Protein AF-A0A1X0P2N3-F1 (afdb_monomer)

Radius of gyration: 50.57 Å; Cα contacts (8 Å, |Δi|>4): 1154; chains: 1; bounding box: 103×104×128 Å

Mean predicted aligned error: 20.04 Å

Organism: NCBI:txid67003

Sequence (1109 aa):
MSMLPSFTPLSYLSTVAESELQATYDAAFERWKAAKQAKLDVRWEKDEKKKLAAQKPNGTSESYLAWAEYWRAEITFMERCQQEAAAEYENHASYANLMLKRYGVDSTAGQIAMYRLELTRTKEFALGCSSQYWTKWHQLVSTASLRYCQLKAEASDGAADEVEKAKDKFHDRINNESNGEAFLEAWNAALAALDRWEETGDCTAWDKTKRKYDAELEKWNEFKPTGEQYAKKLETRVDECLRWKESEKKYKDAVERYQAAEQAEAGAKKEMDEKRALAEETQRGTKEYYLALAEKHKAEMVFLEKIEQKYAAEPARNLCYTDWMNHKHGADSKEAQIAQHRAELARTKEFVYSDSSPYWTKWYKLCSKADCVLNQLKAEGYENVAADLDRAREMFWYRIKVGFSGEDFRNARNAAVVALDRWERENNRTDWDKAKPEYDSALAKWNAFIPKGEQYADELDKTINSCIKSFGPISDLFCGYIGESVAELQEQAKQDPHSAKDLELLRKYDAAAKIYQAAEQAEADAKKERDEKRALAKKTQRGTKEYYLAWAEKHKAEMVFIEKIEQRYAAEYKRDLCYTQWMKHKHGADSKEAQIAQHRAELARTMEYVYSDSSPYWTQWYKSCSKAEWVHYQLNAEGYDNFAADLDRTKKAFCDRIKEESNGEDFRNARDAAVGMLRKWERWNNRTDWDKAKRRYSAELAKWNEFKLKGNQYAEELEESVNLCIKSFVPISDLFCGYIGESVAELQEQAKQDPHSAKGLALLKKYDAAAKIYQAAEQAEADAKKEIDEKGALAEETEEVTKEYYFAWAEKHKAEVAFAEKIEQRYAAEYKRDLCYADWMKHERGTDSKEAQIAQHHAELARTKEYVYSDSSPYWIKWYKLCSIALCMYYQLKAEGYDNVADKLDRTREMFFNRIEEESNGEALCNARYASLTELGLWQAENDCTDWDEAKSKYDAELKKWKEFQPKGEEYALILESRIKRLSTFDEAELKAKHNDAVKRWEAAKHDVVIAEMEENEKWDVTVHIPWLSKEWRLAQAEYDKVHIDLIGKMEREYAAEHEMYEVAVTLMIHEHGGDSKAAQIAMCRAELASTKEFARYDYSPYWTKWSK

Structure (mmCIF, N/CA/C/O backbone):
data_AF-A0A1X0P2N3-F1
#
_entry.id   AF-A0A1X0P2N3-F1
#
loop_
_atom_site.group_PDB
_atom_site.id
_atom_site.type_symbol
_atom_site.label_atom_id
_atom_site.label_alt_id
_atom_site.label_comp_id
_atom_site.label_asym_id
_atom_site.label_entity_id
_atom_site.label_seq_id
_atom_site.pdbx_PDB_ins_code
_atom_site.Cartn_x
_atom_site.Cartn_y
_atom_site.Cartn_z
_atom_site.occupancy
_atom_site.B_iso_or_equiv
_atom_site.auth_seq_id
_atom_site.auth_comp_id
_atom_site.auth_asym_id
_atom_site.auth_atom_id
_atom_site.pdbx_PDB_model_num
ATOM 1 N N . MET A 1 1 ? -51.965 -19.202 40.526 1.00 30.95 1 MET A N 1
ATOM 2 C CA . MET A 1 1 ? -50.745 -18.951 41.321 1.00 30.95 1 MET A CA 1
ATOM 3 C C . MET A 1 1 ? -50.419 -20.184 42.164 1.00 30.95 1 MET A C 1
ATOM 5 O O . MET A 1 1 ? -51.008 -20.357 43.217 1.00 30.95 1 MET A O 1
ATOM 9 N N . SER A 1 2 ? -49.513 -21.057 41.715 1.00 33.09 2 SER A N 1
ATOM 10 C CA . SER A 1 2 ? -48.829 -22.022 42.594 1.00 33.09 2 SER A CA 1
ATOM 11 C C . SER A 1 2 ? -47.324 -21.753 42.494 1.00 33.09 2 SER A C 1
ATOM 13 O O . SER A 1 2 ? -46.614 -22.388 41.723 1.00 33.09 2 SER A O 1
ATOM 15 N N . MET A 1 3 ? -46.847 -20.725 43.203 1.00 32.78 3 MET A N 1
ATOM 16 C CA . MET A 1 3 ? -45.434 -20.305 43.208 1.00 32.78 3 MET A CA 1
ATOM 17 C C . MET A 1 3 ? -44.725 -20.630 44.535 1.00 32.78 3 MET A C 1
ATOM 19 O O . MET A 1 3 ? -43.815 -19.912 44.956 1.00 32.78 3 MET A O 1
ATOM 23 N N . LEU A 1 4 ? -45.090 -21.747 45.175 1.00 39.38 4 LEU A N 1
ATOM 24 C CA . LEU A 1 4 ? -44.397 -22.289 46.351 1.00 39.38 4 LEU A CA 1
ATOM 25 C C . LEU A 1 4 ? -43.734 -23.650 46.039 1.00 39.38 4 LEU A C 1
ATOM 27 O O . LEU A 1 4 ? -44.204 -24.665 46.544 1.00 39.38 4 LEU A O 1
ATOM 31 N N . PRO A 1 5 ? -42.660 -23.736 45.225 1.00 42.41 5 PRO A N 1
ATOM 32 C CA . PRO A 1 5 ? -41.923 -24.995 45.067 1.00 42.41 5 PRO A CA 1
ATOM 33 C C . PRO A 1 5 ? -41.045 -25.335 46.283 1.00 42.41 5 PRO A C 1
ATOM 35 O O . PRO A 1 5 ? -40.511 -26.434 46.354 1.00 42.41 5 PRO A O 1
ATOM 38 N N . SER A 1 6 ? -40.859 -24.398 47.219 1.00 47.72 6 SER A N 1
ATOM 39 C CA . SER A 1 6 ? -39.895 -24.502 48.322 1.00 47.72 6 SER A CA 1
ATOM 40 C C . SER A 1 6 ? -40.516 -24.732 49.697 1.00 47.72 6 SER A C 1
ATOM 42 O O . SER A 1 6 ? -39.775 -24.861 50.669 1.00 47.72 6 SER A O 1
ATOM 44 N N . PHE A 1 7 ? -41.846 -24.804 49.812 1.00 54.34 7 PHE A N 1
ATOM 45 C CA . PHE A 1 7 ? -42.430 -25.240 51.073 1.00 54.34 7 PHE A CA 1
ATOM 46 C C . PHE A 1 7 ? -42.292 -26.741 51.186 1.00 54.34 7 PHE A C 1
ATOM 48 O O . PHE A 1 7 ? -42.893 -27.494 50.418 1.00 54.34 7 PHE A O 1
ATOM 55 N N . THR A 1 8 ? -41.534 -27.163 52.193 1.00 62.28 8 THR A N 1
ATOM 56 C CA . THR A 1 8 ? -41.695 -28.479 52.785 1.00 62.28 8 THR A CA 1
ATOM 57 C C . THR A 1 8 ? -43.197 -28.674 52.997 1.00 62.28 8 THR A C 1
ATOM 59 O O . THR A 1 8 ? -43.799 -27.869 53.717 1.00 62.28 8 THR A O 1
ATOM 62 N N . PRO A 1 9 ? -43.845 -29.645 52.327 1.00 70.31 9 PRO A N 1
ATOM 63 C CA . PRO A 1 9 ? -45.285 -29.810 52.438 1.00 70.31 9 PRO A CA 1
ATOM 64 C C . PRO A 1 9 ? -45.666 -29.853 53.916 1.00 70.31 9 PRO A C 1
ATOM 66 O O . PRO A 1 9 ? -44.974 -30.501 54.701 1.00 70.31 9 PRO A O 1
ATOM 69 N N . LEU A 1 10 ? -46.748 -29.179 54.317 1.00 70.81 10 LEU A N 1
ATOM 70 C CA . LEU A 1 10 ? -47.211 -29.195 55.714 1.00 70.81 10 LEU A CA 1
ATOM 71 C C . LEU A 1 10 ? -47.339 -30.635 56.254 1.00 70.81 10 LEU A C 1
ATOM 73 O O . LEU A 1 10 ? -47.066 -30.892 57.426 1.00 70.81 10 LEU A O 1
ATOM 77 N N . SER A 1 11 ? -47.654 -31.595 55.375 1.00 72.94 11 SER A N 1
ATOM 78 C CA . SER A 1 11 ? -47.646 -33.031 55.671 1.00 72.94 11 SER A CA 1
ATOM 79 C C . SER A 1 11 ? -46.269 -33.579 56.070 1.00 72.94 11 SER A C 1
ATOM 81 O O . SER A 1 11 ? -46.191 -34.395 56.982 1.00 72.94 11 SER A O 1
ATOM 83 N N . TYR A 1 12 ? -45.180 -33.114 55.463 1.00 77.81 12 TYR A N 1
ATOM 84 C CA . TYR A 1 12 ? -43.809 -33.516 55.790 1.00 77.81 12 TYR A CA 1
ATOM 85 C C . TYR A 1 12 ? -43.285 -32.823 57.057 1.00 77.81 12 TYR A C 1
ATOM 87 O O . TYR A 1 12 ? -42.604 -33.446 57.868 1.00 77.81 12 TYR A O 1
ATOM 95 N N . LEU A 1 13 ? -43.660 -31.563 57.309 1.00 81.44 13 LEU A N 1
ATOM 96 C CA . LEU A 1 13 ? -43.331 -30.895 58.580 1.00 81.44 13 LEU A CA 1
ATOM 97 C C . LEU A 1 13 ? -43.939 -31.628 59.786 1.00 81.44 13 LEU A C 1
ATOM 99 O O . LEU A 1 13 ? -43.350 -31.652 60.869 1.00 81.44 13 LEU A O 1
ATOM 103 N N . SER A 1 14 ? -45.089 -32.286 59.606 1.00 79.06 14 SER A N 1
ATOM 104 C CA . SER A 1 14 ? -45.722 -33.077 60.666 1.00 79.06 14 SER A CA 1
ATOM 105 C C . SER A 1 14 ? -44.883 -34.289 61.106 1.00 79.06 14 SER A C 1
ATOM 107 O O . SER A 1 14 ? -44.916 -34.631 62.289 1.00 79.06 14 SER A O 1
ATOM 109 N N . THR A 1 15 ? -44.060 -34.861 60.215 1.00 84.88 15 THR A N 1
ATOM 110 C CA . THR A 1 15 ? -43.251 -36.066 60.474 1.00 84.88 15 THR A CA 1
ATOM 111 C C . THR A 1 15 ? -41.821 -35.788 60.940 1.00 84.88 15 THR A C 1
ATOM 113 O O . THR A 1 15 ? -41.222 -36.655 61.566 1.00 84.88 15 THR A O 1
ATOM 116 N N . VAL A 1 16 ? -41.273 -34.600 60.668 1.00 88.19 16 VAL A N 1
ATOM 117 C CA . VAL A 1 16 ? -39.921 -34.209 61.113 1.00 88.19 16 VAL A CA 1
ATOM 118 C C . VAL A 1 16 ? -39.936 -33.856 62.605 1.00 88.19 16 VAL A C 1
ATOM 120 O O . VAL A 1 16 ? -40.866 -33.194 63.087 1.00 88.19 16 VAL A O 1
ATOM 123 N N . ALA A 1 17 ? -38.920 -34.301 63.349 1.00 92.25 17 ALA A N 1
ATOM 124 C CA . ALA A 1 17 ? -38.782 -33.974 64.765 1.00 92.25 17 ALA A CA 1
ATOM 125 C C . ALA A 1 17 ? -38.416 -32.490 64.947 1.00 92.25 17 ALA A C 1
ATOM 127 O O . ALA A 1 17 ? -37.615 -31.935 64.198 1.00 92.25 17 ALA A O 1
ATOM 128 N N . GLU A 1 18 ? -38.965 -31.830 65.970 1.00 93.12 18 GLU A N 1
ATOM 129 C CA . GLU A 1 18 ? -38.672 -30.411 66.232 1.00 93.12 18 GLU A CA 1
ATOM 130 C C . GLU A 1 18 ? -37.170 -30.157 66.450 1.00 93.12 18 GLU A C 1
ATOM 132 O O . GLU A 1 18 ? -36.635 -29.164 65.964 1.00 93.12 18 GLU A O 1
ATOM 137 N N . SER A 1 19 ? -36.471 -31.085 67.112 1.00 92.25 19 SER A N 1
ATOM 138 C CA . SER A 1 19 ? -35.020 -31.017 67.321 1.00 92.25 19 SER A CA 1
ATOM 139 C C . SER A 1 19 ? -34.223 -31.007 66.014 1.00 92.25 19 SER A C 1
ATOM 141 O O . SER A 1 19 ? -33.189 -30.350 65.939 1.00 92.25 19 SER A O 1
ATOM 143 N N . GLU A 1 20 ? -34.699 -31.699 64.975 1.00 94.31 20 GLU A N 1
ATOM 144 C CA . GLU A 1 20 ? -34.066 -31.694 63.650 1.00 94.31 20 GLU A CA 1
ATOM 145 C C . GLU A 1 20 ? -34.286 -30.354 62.935 1.00 94.31 20 GLU A C 1
ATOM 147 O O . GLU A 1 20 ? -33.357 -29.817 62.329 1.00 94.31 20 GLU A O 1
ATOM 152 N N . LEU A 1 21 ? -35.486 -29.766 63.050 1.00 92.00 21 LEU A N 1
ATOM 153 C CA . LEU A 1 21 ? -35.771 -28.428 62.515 1.00 92.00 21 LEU A CA 1
ATOM 154 C C . LEU A 1 21 ? -34.960 -27.342 63.233 1.00 92.00 21 LEU A C 1
ATOM 156 O O . LEU A 1 21 ? -34.444 -26.443 62.574 1.00 92.00 21 LEU A O 1
ATOM 160 N N . GLN A 1 22 ? -34.796 -27.448 64.556 1.00 95.31 22 GLN A N 1
ATOM 161 C CA . GLN A 1 22 ? -33.940 -26.549 65.334 1.00 95.31 22 GLN A CA 1
ATOM 162 C C . GLN A 1 22 ? -32.478 -26.657 64.883 1.00 95.31 22 GLN A C 1
ATOM 164 O O . GLN A 1 22 ? -31.873 -25.640 64.567 1.00 95.31 22 GLN A O 1
ATOM 169 N N . ALA A 1 23 ? -31.936 -27.876 64.764 1.00 93.81 23 ALA A N 1
ATOM 170 C CA . ALA A 1 23 ? -30.569 -28.084 64.281 1.00 93.81 23 ALA A CA 1
ATOM 171 C C . ALA A 1 23 ? -30.363 -27.550 62.850 1.00 93.81 23 ALA A C 1
ATOM 173 O O . ALA A 1 23 ? -29.308 -26.998 62.536 1.00 93.81 23 ALA A O 1
ATOM 174 N N . THR A 1 24 ? -31.377 -27.680 61.986 1.00 93.56 24 THR A N 1
ATOM 175 C CA . THR A 1 24 ? -31.356 -27.127 60.622 1.00 93.56 24 THR A CA 1
ATOM 176 C C . THR A 1 24 ? -31.324 -25.598 60.640 1.00 93.56 24 THR A C 1
ATOM 178 O O . THR A 1 24 ? -30.522 -24.996 59.927 1.00 93.56 24 THR A O 1
ATOM 181 N N . TYR A 1 25 ? -32.150 -24.970 61.482 1.00 95.12 25 TYR A N 1
ATOM 182 C CA . TYR A 1 25 ? -32.152 -23.520 61.674 1.00 95.12 25 TYR A CA 1
ATOM 183 C C . TYR A 1 25 ? -30.815 -23.010 62.223 1.00 95.12 25 TYR A C 1
ATOM 185 O O . TYR A 1 25 ? -30.237 -22.101 61.634 1.00 95.12 25 TYR A O 1
ATOM 193 N N . ASP A 1 26 ? -30.280 -23.631 63.277 1.00 95.19 26 ASP A N 1
ATOM 194 C CA . ASP A 1 26 ? -29.006 -23.224 63.881 1.00 95.19 26 ASP A CA 1
ATOM 195 C C . ASP A 1 26 ? -27.855 -23.312 62.858 1.00 95.19 26 ASP A C 1
ATOM 197 O O . ASP A 1 26 ? -27.024 -22.407 62.754 1.00 95.19 26 ASP A O 1
ATOM 201 N N . ALA A 1 27 ? -27.839 -24.366 62.031 1.00 95.44 27 ALA A N 1
ATOM 202 C CA . ALA A 1 27 ? -26.866 -24.510 60.950 1.00 95.44 27 ALA A CA 1
ATOM 203 C C . ALA A 1 27 ? -27.023 -23.433 59.860 1.00 95.44 27 ALA A C 1
ATOM 205 O O . ALA A 1 27 ? -26.022 -22.882 59.394 1.00 95.44 27 ALA A O 1
ATOM 206 N N . ALA A 1 28 ? -28.256 -23.119 59.447 1.00 94.75 28 ALA A N 1
ATOM 207 C CA . ALA A 1 28 ? -28.530 -22.071 58.463 1.00 94.75 28 ALA A CA 1
ATOM 208 C C . ALA A 1 28 ? -28.148 -20.675 58.991 1.00 94.75 28 ALA A C 1
ATOM 210 O O . ALA A 1 28 ? -27.569 -19.870 58.258 1.00 94.75 28 ALA A O 1
ATOM 211 N N . PHE A 1 29 ? -28.389 -20.411 60.278 1.00 94.81 29 PHE A N 1
ATOM 212 C CA . PHE A 1 29 ? -28.001 -19.173 60.948 1.00 94.81 29 PHE A CA 1
ATOM 213 C C . PHE A 1 29 ? -26.480 -18.962 60.946 1.00 94.81 29 PHE A C 1
ATOM 215 O O . PHE A 1 29 ? -26.007 -17.884 60.576 1.00 94.81 29 PHE A O 1
ATOM 222 N N . GLU A 1 30 ? -25.694 -19.991 61.285 1.00 96.12 30 GLU A N 1
ATOM 223 C CA . GLU A 1 30 ? -24.227 -19.895 61.251 1.00 96.12 30 GLU A CA 1
ATOM 224 C C . GLU A 1 30 ? -23.684 -19.715 59.822 1.00 96.12 30 GLU A C 1
ATOM 226 O O . GLU A 1 30 ? -22.759 -18.925 59.612 1.00 96.12 30 GLU A O 1
ATOM 231 N N . ARG A 1 31 ? -24.292 -20.351 58.804 1.00 96.56 31 ARG A N 1
ATOM 232 C CA . ARG A 1 31 ? -23.939 -20.095 57.391 1.00 96.56 31 ARG A CA 1
ATOM 233 C C . ARG A 1 31 ? -24.231 -18.659 56.976 1.00 96.56 31 ARG A C 1
ATOM 235 O O . ARG A 1 31 ? -23.388 -18.033 56.334 1.00 96.56 31 ARG A O 1
ATOM 242 N N . TRP A 1 32 ? -25.391 -18.123 57.351 1.00 95.75 32 TRP A N 1
ATOM 243 C CA . TRP A 1 32 ? -25.745 -16.731 57.076 1.00 95.75 32 TRP A CA 1
ATOM 244 C C . TRP A 1 32 ? -24.770 -15.756 57.739 1.00 95.75 32 TRP A C 1
ATOM 246 O O . TRP A 1 32 ? -24.272 -14.838 57.085 1.00 95.75 32 TRP A O 1
ATOM 256 N N . LYS A 1 33 ? -24.419 -15.989 59.007 1.00 95.44 33 LYS A N 1
ATOM 257 C CA . LYS A 1 33 ? -23.430 -15.189 59.737 1.00 95.44 33 LYS A CA 1
ATOM 258 C C . LYS A 1 33 ? -22.055 -15.219 59.060 1.00 95.44 33 LYS A C 1
ATOM 260 O O . LYS A 1 33 ? -21.435 -14.167 58.899 1.00 95.44 33 LYS A O 1
ATOM 265 N N . ALA A 1 34 ? -21.606 -16.394 58.615 1.00 95.69 34 ALA A N 1
ATOM 266 C CA . ALA A 1 34 ? -20.360 -16.545 57.868 1.00 95.69 34 ALA A CA 1
ATOM 267 C C . ALA A 1 34 ? -20.397 -15.808 56.515 1.00 95.69 34 ALA A C 1
ATOM 269 O O . ALA A 1 34 ? -19.460 -15.079 56.188 1.00 95.69 34 ALA A O 1
ATOM 270 N N . ALA A 1 35 ? -21.491 -15.928 55.754 1.00 93.81 35 ALA A N 1
ATOM 271 C CA . ALA A 1 35 ? -21.665 -15.225 54.481 1.00 93.81 35 ALA A CA 1
ATOM 272 C C . ALA A 1 35 ? -21.693 -13.695 54.661 1.00 93.81 35 ALA A C 1
ATOM 274 O O . ALA A 1 35 ? -21.064 -12.960 53.897 1.00 93.81 35 ALA A O 1
ATOM 275 N N . LYS A 1 36 ? -22.354 -13.212 55.720 1.00 93.12 36 LYS A N 1
ATOM 276 C CA . LYS A 1 36 ? -22.383 -11.794 56.099 1.00 93.12 36 LYS A CA 1
ATOM 277 C C . LYS A 1 36 ? -20.990 -11.257 56.430 1.00 93.12 36 LYS A C 1
ATOM 279 O O . LYS A 1 36 ? -20.659 -10.153 55.995 1.00 93.12 36 LYS A O 1
ATOM 284 N N . GLN A 1 37 ? -20.172 -12.027 57.152 1.00 93.94 37 GLN A N 1
ATOM 285 C CA . GLN A 1 37 ? -18.781 -11.659 57.433 1.00 93.94 37 GLN A CA 1
ATOM 286 C C . GLN A 1 37 ? -17.946 -11.609 56.146 1.00 93.94 37 GLN A C 1
ATOM 288 O O . GLN A 1 37 ? -17.315 -10.592 55.879 1.00 93.94 37 GLN A O 1
ATOM 293 N N . ALA A 1 38 ? -18.031 -12.637 55.296 1.00 94.69 38 ALA A N 1
ATOM 294 C CA . ALA A 1 38 ? -17.307 -12.675 54.024 1.00 94.69 38 ALA A CA 1
ATOM 295 C C . ALA A 1 38 ? -17.649 -11.483 53.109 1.00 94.69 38 ALA A C 1
ATOM 297 O O . ALA A 1 38 ? -16.776 -10.929 52.443 1.00 94.69 38 ALA A O 1
ATOM 298 N N . LYS A 1 39 ? -18.915 -11.044 53.094 1.00 94.31 39 LYS A N 1
ATOM 299 C CA . LYS A 1 39 ? -19.327 -9.825 52.383 1.00 94.31 39 LYS A CA 1
ATOM 300 C C . LYS A 1 39 ? -18.668 -8.568 52.958 1.00 94.31 39 LYS A C 1
ATOM 302 O O . LYS A 1 39 ? -18.257 -7.698 52.191 1.00 94.31 39 LYS A O 1
ATOM 307 N N . LEU A 1 40 ? -18.607 -8.435 54.286 1.00 94.00 40 LEU A N 1
ATOM 308 C CA . LEU A 1 40 ? -17.962 -7.287 54.931 1.00 94.00 40 LEU A CA 1
ATOM 309 C C . LEU A 1 40 ? -16.473 -7.228 54.588 1.00 94.00 40 LEU A C 1
ATOM 311 O O . LEU A 1 40 ? -15.990 -6.150 54.255 1.00 94.00 40 LEU A O 1
ATOM 315 N N . ASP A 1 41 ? -15.784 -8.367 54.593 1.00 94.31 41 ASP A N 1
ATOM 316 C CA . ASP A 1 41 ? -14.357 -8.442 54.263 1.00 94.31 41 ASP A CA 1
ATOM 317 C C . ASP A 1 41 ? -14.088 -7.948 52.828 1.00 94.31 41 ASP A C 1
ATOM 319 O O . ASP A 1 41 ? -13.247 -7.076 52.614 1.00 94.31 41 ASP A O 1
ATOM 323 N N . VAL A 1 42 ? -14.879 -8.402 51.847 1.00 94.50 42 VAL A N 1
ATOM 324 C CA . VAL A 1 42 ? -14.752 -7.947 50.446 1.00 94.50 42 VAL A CA 1
ATOM 325 C C . VAL A 1 42 ? -15.161 -6.478 50.272 1.00 94.50 42 VAL A C 1
ATOM 327 O O . VAL A 1 42 ? -14.613 -5.772 49.424 1.00 94.50 42 VAL A O 1
ATOM 330 N N . ARG A 1 43 ? -16.098 -5.967 51.085 1.00 94.00 43 ARG A N 1
ATOM 331 C CA . ARG A 1 43 ? -16.458 -4.539 51.069 1.00 94.00 43 ARG A CA 1
ATOM 332 C C . ARG A 1 43 ? -15.263 -3.656 51.430 1.00 94.00 43 ARG A C 1
ATOM 334 O O . ARG A 1 43 ? -15.069 -2.633 50.779 1.00 94.00 43 ARG A O 1
ATOM 341 N N . TRP A 1 44 ? -14.476 -4.049 52.433 1.00 94.25 44 TRP A N 1
ATOM 342 C CA . TRP A 1 44 ? -13.267 -3.320 52.821 1.00 94.25 44 TRP A CA 1
ATOM 343 C C . TRP A 1 44 ? -12.246 -3.267 51.684 1.00 94.25 44 TRP A C 1
ATOM 345 O O . TRP A 1 44 ? -11.778 -2.179 51.354 1.00 94.25 44 TRP A O 1
ATOM 355 N N . GLU A 1 45 ? -11.970 -4.406 51.042 1.00 95.44 45 GLU A N 1
ATOM 356 C CA . GLU A 1 45 ? -11.066 -4.477 49.886 1.00 95.44 45 GLU A CA 1
ATOM 357 C C . GLU A 1 45 ? -11.545 -3.565 48.748 1.00 95.44 45 GLU A C 1
ATOM 359 O O . GLU A 1 45 ? -10.778 -2.764 48.208 1.00 95.44 45 GLU A O 1
ATOM 364 N N . LYS A 1 46 ? -12.839 -3.623 48.420 1.00 96.12 46 LYS A N 1
ATOM 365 C CA . LYS A 1 46 ? -13.438 -2.751 47.409 1.00 96.12 46 LYS A CA 1
ATOM 366 C C . LYS A 1 46 ? -13.246 -1.267 47.734 1.00 96.12 46 LYS A C 1
ATOM 368 O O . LYS A 1 46 ? -12.851 -0.490 46.861 1.00 96.12 46 LYS A O 1
ATOM 373 N N . ASP A 1 47 ? -13.567 -0.859 48.959 1.00 95.56 47 ASP A N 1
ATOM 374 C CA . ASP A 1 47 ? -13.495 0.543 49.373 1.00 95.56 47 ASP A CA 1
ATOM 375 C C . ASP A 1 47 ? -12.038 1.046 49.380 1.00 95.56 47 ASP A C 1
ATOM 377 O O . ASP A 1 47 ? -11.777 2.202 49.038 1.00 95.56 47 ASP A O 1
ATOM 381 N N . GLU A 1 48 ? -11.071 0.178 49.693 1.00 97.25 48 GLU A N 1
ATOM 382 C CA . GLU A 1 48 ? -9.639 0.464 49.569 1.00 97.25 48 GLU A CA 1
ATOM 383 C C . GLU A 1 48 ? -9.212 0.644 48.104 1.00 97.25 48 GLU A C 1
ATOM 385 O O . GLU A 1 48 ? -8.595 1.657 47.763 1.00 97.25 48 GLU A O 1
ATOM 390 N N . LYS A 1 49 ? -9.617 -0.265 47.206 1.00 97.00 49 LYS A N 1
ATOM 391 C CA . LYS A 1 49 ? -9.354 -0.144 45.760 1.00 97.00 49 LYS A CA 1
ATOM 392 C C . LYS A 1 49 ? -9.950 1.133 45.168 1.00 97.00 49 LYS A C 1
ATOM 394 O O . LYS A 1 49 ? -9.294 1.792 44.362 1.00 97.00 49 LYS A O 1
ATOM 399 N N . LYS A 1 50 ? -11.141 1.546 45.619 1.00 97.12 50 LYS A N 1
ATOM 400 C CA . LYS A 1 50 ? -11.758 2.823 45.222 1.00 97.12 50 LYS A CA 1
ATOM 401 C C . LYS A 1 50 ? -10.909 4.026 45.636 1.00 97.12 50 LYS A C 1
ATOM 403 O O . LYS A 1 50 ? -10.708 4.939 44.838 1.00 97.12 50 LYS A O 1
ATOM 408 N N . LYS A 1 51 ? -10.406 4.032 46.878 1.00 96.50 51 LYS A N 1
ATOM 409 C CA . LYS A 1 51 ? -9.529 5.102 47.385 1.00 96.50 51 LYS A CA 1
ATOM 410 C C . LYS A 1 51 ? -8.237 5.190 46.576 1.00 96.50 51 LYS A C 1
ATOM 412 O O . LYS A 1 51 ? -7.837 6.291 46.217 1.00 96.50 51 LYS A O 1
ATOM 417 N N . LEU A 1 52 ? -7.623 4.049 46.260 1.00 95.38 52 LEU A N 1
ATOM 418 C CA . LEU A 1 52 ? -6.414 3.995 45.434 1.00 95.38 52 LEU A CA 1
ATOM 419 C C . LEU A 1 52 ? -6.667 4.509 44.010 1.00 95.38 52 LEU A C 1
ATOM 421 O O . LEU A 1 52 ? -5.861 5.278 43.493 1.00 95.38 52 LEU A O 1
ATOM 425 N N . ALA A 1 53 ? -7.795 4.144 43.394 1.00 95.25 53 ALA A N 1
ATOM 426 C CA . ALA A 1 53 ? -8.166 4.642 42.070 1.00 95.25 53 ALA A CA 1
ATOM 427 C C . ALA A 1 53 ? -8.377 6.165 42.052 1.00 95.25 53 ALA A C 1
ATOM 429 O O . ALA A 1 53 ? -7.879 6.842 41.155 1.00 95.25 53 ALA A O 1
ATOM 430 N N . ALA A 1 54 ? -9.031 6.720 43.078 1.00 95.06 54 ALA A N 1
ATOM 431 C CA . ALA A 1 54 ? -9.277 8.159 43.203 1.00 95.06 54 ALA A CA 1
ATOM 432 C C . ALA A 1 54 ? -8.005 9.004 43.420 1.00 95.06 54 ALA A C 1
ATOM 434 O O . ALA A 1 54 ? -8.025 10.207 43.179 1.00 95.06 54 ALA A O 1
ATOM 435 N N . GLN A 1 55 ? -6.901 8.398 43.872 1.00 95.94 55 GLN A N 1
ATOM 436 C CA . GLN A 1 55 ? -5.609 9.083 44.023 1.00 95.94 55 GLN A CA 1
ATOM 437 C C . GLN A 1 55 ? -4.859 9.244 42.694 1.00 95.94 55 GLN A C 1
ATOM 439 O O . GLN A 1 55 ? -3.914 10.030 42.615 1.00 95.94 55 GLN A O 1
ATOM 444 N N . LYS A 1 56 ? -5.232 8.488 41.656 1.00 95.62 56 LYS A N 1
ATOM 445 C CA . LYS A 1 56 ? -4.578 8.552 40.348 1.00 95.62 56 LYS A CA 1
ATOM 446 C C . LYS A 1 56 ? -5.114 9.737 39.535 1.00 95.62 56 LYS A C 1
ATOM 448 O O . LYS A 1 56 ? -6.325 9.949 39.528 1.00 95.62 56 LYS A O 1
ATOM 453 N N . PRO A 1 57 ? -4.263 10.479 38.801 1.00 91.69 57 PRO A N 1
ATOM 454 C CA . PRO A 1 57 ? -4.717 11.583 37.957 1.00 91.69 57 PRO A CA 1
ATOM 455 C C . PRO A 1 57 ? -5.753 11.121 36.924 1.00 91.69 57 PRO A C 1
ATOM 457 O O . PRO A 1 57 ? -5.498 10.182 36.162 1.00 91.69 57 PRO A O 1
ATOM 460 N N . ASN A 1 58 ? -6.913 11.779 36.894 1.00 93.75 58 ASN A N 1
ATOM 461 C CA . ASN A 1 58 ? -8.010 11.429 35.990 1.00 93.75 58 ASN A CA 1
ATOM 462 C C . ASN A 1 58 ? -7.571 11.461 34.518 1.00 93.75 58 ASN A C 1
ATOM 464 O O . ASN A 1 58 ? -6.814 12.333 34.100 1.00 93.75 58 ASN A O 1
ATOM 468 N N . GLY A 1 59 ? -8.070 10.505 33.731 1.00 90.81 59 GLY A N 1
ATOM 469 C CA . GLY A 1 59 ? -7.789 10.401 32.296 1.00 90.81 59 GLY A CA 1
ATOM 470 C C . GLY A 1 59 ? -6.474 9.703 31.932 1.00 90.81 59 GLY A C 1
ATOM 471 O O . GLY A 1 59 ? -6.211 9.507 30.750 1.00 90.81 59 GLY A O 1
ATOM 472 N N . THR A 1 60 ? -5.657 9.293 32.909 1.00 92.81 60 THR A N 1
ATOM 473 C CA . THR A 1 60 ? -4.419 8.531 32.656 1.00 92.81 60 THR A CA 1
ATOM 474 C C . THR A 1 60 ? -4.681 7.028 32.544 1.00 92.81 60 THR A C 1
ATOM 476 O O . THR A 1 60 ? -5.608 6.505 33.168 1.00 92.81 60 THR A O 1
ATOM 479 N N . SER A 1 61 ? -3.833 6.299 31.805 1.00 92.69 61 SER A N 1
ATOM 480 C CA . SER A 1 61 ? -3.913 4.829 31.726 1.00 92.69 61 SER A CA 1
ATOM 481 C C . SER A 1 61 ? -3.813 4.172 33.108 1.00 92.69 61 SER A C 1
ATOM 483 O O . SER A 1 61 ? -4.544 3.229 33.399 1.00 92.69 61 SER A O 1
ATOM 485 N N . GLU A 1 62 ? -2.981 4.721 33.997 1.00 94.81 62 GLU A N 1
ATOM 486 C CA . GLU A 1 62 ? -2.844 4.278 35.388 1.00 94.81 62 GLU A CA 1
ATOM 487 C C . GLU A 1 62 ? -4.134 4.448 36.196 1.00 94.81 62 GLU A C 1
ATOM 489 O O . GLU A 1 62 ? -4.500 3.556 36.963 1.00 94.81 62 GLU A O 1
ATOM 494 N N . SER A 1 63 ? -4.838 5.573 36.022 1.00 96.69 63 SER A N 1
ATOM 495 C CA . SER A 1 63 ? -6.142 5.797 36.652 1.00 96.69 63 SER A CA 1
ATOM 496 C C . SER A 1 63 ? -7.161 4.773 36.166 1.00 96.69 63 SER A C 1
ATOM 498 O O . SER A 1 63 ? -7.820 4.127 36.980 1.00 96.69 63 SER A O 1
ATOM 500 N N . TYR A 1 64 ? -7.229 4.533 34.856 1.00 96.50 64 TYR A N 1
ATOM 501 C CA . TYR A 1 64 ? -8.137 3.535 34.299 1.00 96.50 64 TYR A CA 1
ATOM 502 C C . TYR A 1 64 ? -7.820 2.107 34.766 1.00 96.50 64 TYR A C 1
ATOM 504 O O . TYR A 1 64 ? -8.741 1.367 35.109 1.00 96.50 64 TYR A O 1
ATOM 512 N N . LEU A 1 65 ? -6.545 1.717 34.867 1.00 96.38 65 LEU A N 1
ATOM 513 C CA . LEU A 1 65 ? -6.162 0.416 35.431 1.00 96.38 65 LEU A CA 1
ATOM 514 C C . LEU A 1 65 ? -6.582 0.282 36.901 1.00 96.38 65 LEU A C 1
ATOM 516 O O . LEU A 1 65 ? -7.119 -0.755 37.290 1.00 96.38 65 LEU A O 1
ATOM 520 N N . ALA A 1 66 ? -6.409 1.331 37.708 1.00 95.88 66 ALA A N 1
ATOM 521 C CA . ALA A 1 66 ? -6.840 1.320 39.104 1.00 95.88 66 ALA A CA 1
ATOM 522 C C . ALA A 1 66 ? -8.374 1.243 39.240 1.00 95.88 66 ALA A C 1
ATOM 524 O O . ALA A 1 66 ? -8.891 0.482 40.061 1.00 95.88 66 ALA A O 1
ATOM 525 N N . TRP A 1 67 ? -9.121 1.959 38.392 1.00 97.31 67 TRP A N 1
ATOM 526 C CA . TRP A 1 67 ? -10.581 1.843 38.325 1.00 97.31 67 TRP A CA 1
ATOM 527 C C . TRP A 1 67 ? -11.040 0.458 37.851 1.00 97.31 67 TRP A C 1
ATOM 529 O O . TRP A 1 67 ? -12.024 -0.066 38.372 1.00 97.31 67 TRP A O 1
ATOM 539 N N . ALA A 1 68 ? -10.316 -0.185 36.931 1.00 96.31 68 ALA A N 1
ATOM 540 C CA . ALA A 1 68 ? -10.583 -1.567 36.539 1.00 96.31 68 ALA A CA 1
ATOM 541 C C . ALA A 1 68 ? -10.414 -2.539 37.724 1.00 96.31 68 ALA A C 1
ATOM 543 O O . ALA A 1 68 ? -11.237 -3.435 37.910 1.00 96.31 68 ALA A O 1
ATOM 544 N N . GLU A 1 69 ? -9.396 -2.359 38.572 1.00 97.06 69 GLU A N 1
ATOM 545 C CA . GLU A 1 69 ? -9.265 -3.155 39.801 1.00 97.06 69 GLU A CA 1
ATOM 546 C C . GLU A 1 69 ? -10.429 -2.931 40.773 1.00 97.06 69 GLU A C 1
ATOM 548 O O . GLU A 1 69 ? -10.942 -3.898 41.338 1.00 97.06 69 GLU A O 1
ATOM 553 N N . TYR A 1 70 ? -10.887 -1.684 40.928 1.00 97.50 70 TYR A N 1
ATOM 554 C CA . TYR A 1 70 ? -12.074 -1.371 41.726 1.00 97.50 70 TYR A CA 1
ATOM 555 C C . TYR A 1 70 ? -13.323 -2.092 41.205 1.00 97.50 70 TYR A C 1
ATOM 557 O O . TYR A 1 70 ? -14.012 -2.751 41.982 1.00 97.50 70 TYR A O 1
ATOM 565 N N . TRP A 1 71 ? -13.603 -2.025 39.901 1.00 97.00 71 TRP A N 1
ATOM 566 C CA . TRP A 1 71 ? -14.781 -2.683 39.327 1.00 97.00 71 TRP A CA 1
ATOM 567 C C . TRP A 1 71 ? -14.716 -4.206 39.440 1.00 97.00 71 TRP A C 1
ATOM 569 O O . TRP A 1 71 ? -15.739 -4.849 39.665 1.00 97.00 71 TRP A O 1
ATOM 579 N N . ARG A 1 72 ? -13.516 -4.796 39.366 1.00 97.19 72 ARG A N 1
ATOM 580 C CA . ARG A 1 72 ? -13.326 -6.224 39.653 1.00 97.19 72 ARG A CA 1
ATOM 581 C C . ARG A 1 72 ? -13.681 -6.555 41.107 1.00 97.19 72 ARG A C 1
ATOM 583 O O . ARG A 1 72 ? -14.375 -7.538 41.340 1.00 97.19 72 ARG A O 1
ATOM 590 N N . ALA A 1 73 ? -13.258 -5.727 42.064 1.00 95.44 73 ALA A N 1
ATOM 591 C CA . ALA A 1 73 ? -13.624 -5.890 43.471 1.00 95.44 73 ALA A CA 1
ATOM 592 C C . ALA A 1 73 ? -15.132 -5.668 43.722 1.00 95.44 73 ALA A C 1
ATOM 594 O O . ALA A 1 73 ? -15.722 -6.369 44.542 1.00 95.44 73 ALA A O 1
ATOM 595 N N . GLU A 1 74 ? -15.780 -4.750 42.993 1.00 94.94 74 GLU A N 1
ATOM 596 C CA . GLU A 1 74 ? -17.239 -4.555 43.032 1.00 94.94 74 GLU A CA 1
ATOM 597 C C . GLU A 1 74 ? -17.989 -5.800 42.535 1.00 94.94 74 GLU A C 1
ATOM 599 O O . GLU A 1 74 ? -18.937 -6.230 43.188 1.00 94.94 74 GLU A O 1
ATOM 604 N N . ILE A 1 75 ? -17.541 -6.444 41.450 1.00 94.44 75 ILE A N 1
ATOM 605 C CA . ILE A 1 75 ? -18.137 -7.709 40.976 1.00 94.44 75 ILE A CA 1
ATOM 606 C C . ILE A 1 75 ? -18.051 -8.787 42.068 1.00 94.44 75 ILE A C 1
ATOM 608 O O . ILE A 1 75 ? -19.073 -9.388 42.408 1.00 94.44 75 ILE A O 1
ATOM 612 N N . THR A 1 76 ? -16.877 -8.971 42.685 1.00 94.81 76 THR A N 1
ATOM 613 C CA . THR A 1 76 ? -16.691 -9.919 43.800 1.00 94.81 76 THR A CA 1
ATOM 614 C C . THR A 1 76 ? -17.583 -9.573 44.997 1.00 94.81 76 THR A C 1
ATOM 616 O O . THR A 1 76 ? -18.178 -10.456 45.616 1.00 94.81 76 THR A O 1
ATOM 619 N N . PHE A 1 77 ? -17.715 -8.286 45.335 1.00 94.06 77 PHE A N 1
ATOM 620 C CA . PHE A 1 77 ? -18.611 -7.826 46.398 1.00 94.06 77 PHE A CA 1
ATOM 621 C C . PHE A 1 77 ? -20.065 -8.214 46.103 1.00 94.06 77 PHE A C 1
ATOM 623 O O . PHE A 1 77 ? -20.762 -8.728 46.979 1.00 94.06 77 PHE A O 1
ATOM 630 N N . MET A 1 78 ? -20.503 -8.038 44.857 1.00 91.69 78 MET A N 1
ATOM 631 C CA . MET A 1 78 ? -21.848 -8.393 44.414 1.00 91.69 78 MET A CA 1
ATOM 632 C C . MET A 1 78 ? -22.110 -9.905 44.460 1.00 91.69 78 MET A C 1
ATOM 634 O O . MET A 1 78 ? -23.175 -10.320 44.920 1.00 91.69 78 MET A O 1
ATOM 638 N N . GLU A 1 79 ? -21.128 -10.739 44.107 1.00 92.19 79 GLU A N 1
ATOM 639 C CA . GLU A 1 79 ? -21.212 -12.198 44.292 1.00 92.19 79 GLU A CA 1
ATOM 640 C C . GLU A 1 79 ? -21.383 -12.587 45.773 1.00 92.19 79 GLU A C 1
ATOM 642 O O . GLU A 1 79 ? -22.176 -13.473 46.105 1.00 92.19 79 GLU A O 1
ATOM 647 N N . ARG A 1 80 ? -20.692 -11.902 46.697 1.00 92.56 80 ARG A N 1
ATOM 648 C CA . ARG A 1 80 ? -20.857 -12.140 48.144 1.00 92.56 80 ARG A CA 1
ATOM 649 C C . ARG A 1 80 ? -22.205 -11.663 48.677 1.00 92.56 80 ARG A C 1
ATOM 651 O O . ARG A 1 80 ? -22.766 -12.329 49.545 1.00 92.56 80 ARG A O 1
ATOM 658 N N . CYS A 1 81 ? -22.758 -10.572 48.149 1.00 89.12 81 CYS A N 1
ATOM 659 C CA . CYS A 1 81 ? -24.121 -10.146 48.475 1.00 89.12 81 CYS A CA 1
ATOM 660 C C . CYS A 1 81 ? -25.166 -11.197 48.063 1.00 89.12 81 CYS A C 1
ATOM 662 O O . CYS A 1 81 ? -26.077 -11.480 48.838 1.00 89.12 81 CYS A O 1
ATOM 664 N N . GLN A 1 82 ? -25.012 -11.818 46.886 1.00 89.56 82 GLN A N 1
ATOM 665 C CA . GLN A 1 82 ? -25.857 -12.940 46.445 1.00 89.56 82 GLN A CA 1
ATOM 666 C C . GLN A 1 82 ? -25.759 -14.140 47.400 1.00 89.56 82 GLN A C 1
ATOM 668 O O . GLN A 1 82 ? -26.780 -14.717 47.770 1.00 89.56 82 GLN A O 1
ATOM 673 N N . GLN A 1 83 ? -24.545 -14.501 47.832 1.00 91.25 83 GLN A N 1
ATOM 674 C CA . GLN A 1 83 ? -24.330 -15.605 48.776 1.00 91.25 83 GLN A CA 1
ATOM 675 C C . GLN A 1 83 ? -24.945 -15.331 50.155 1.00 91.25 83 GLN A C 1
ATOM 677 O O . GLN A 1 83 ? -25.565 -16.221 50.734 1.00 91.25 83 GLN A O 1
ATOM 682 N N . GLU A 1 84 ? -24.807 -14.108 50.678 1.00 92.06 84 GLU A N 1
ATOM 683 C CA . GLU A 1 84 ? -25.454 -13.704 51.931 1.00 92.06 84 GLU A CA 1
ATOM 684 C C . GLU A 1 84 ? -26.979 -13.749 51.809 1.00 92.06 84 GLU A C 1
ATOM 686 O O . GLU A 1 84 ? -27.625 -14.299 52.697 1.00 92.06 84 GLU A O 1
ATOM 691 N N . ALA A 1 85 ? -27.552 -13.222 50.721 1.00 89.06 85 ALA A N 1
ATOM 692 C CA . ALA A 1 85 ? -28.997 -13.230 50.503 1.00 89.06 85 ALA A CA 1
ATOM 693 C C . ALA A 1 85 ? -29.556 -14.662 50.424 1.00 89.06 85 ALA A C 1
ATOM 695 O O . ALA A 1 85 ? -30.569 -14.966 51.054 1.00 89.06 85 ALA A O 1
ATOM 696 N N . ALA A 1 86 ? -28.861 -15.567 49.725 1.00 90.50 86 ALA A N 1
ATOM 697 C CA . ALA A 1 86 ? -29.232 -16.980 49.660 1.00 90.50 86 ALA A CA 1
ATOM 698 C C . ALA A 1 86 ? -29.180 -17.658 51.042 1.00 90.50 86 ALA A C 1
ATOM 700 O O . ALA A 1 86 ? -30.095 -18.400 51.404 1.00 90.50 86 ALA A O 1
ATOM 701 N N . ALA A 1 87 ? -28.145 -17.370 51.839 1.00 91.88 87 ALA A N 1
ATOM 702 C CA . ALA A 1 87 ? -28.023 -17.894 53.197 1.00 91.88 87 ALA A CA 1
ATOM 703 C C . ALA A 1 87 ? -29.061 -17.284 54.162 1.00 91.88 87 ALA A C 1
ATOM 705 O O . ALA A 1 87 ? -29.585 -17.984 55.025 1.00 91.88 87 ALA A O 1
ATOM 706 N N . GLU A 1 88 ? -29.408 -16.002 54.001 1.00 92.69 88 GLU A N 1
ATOM 707 C CA . GLU A 1 88 ? -30.471 -15.332 54.763 1.00 92.69 88 GLU A CA 1
ATOM 708 C C . GLU A 1 88 ? -31.839 -15.953 54.465 1.00 92.69 88 GLU A C 1
ATOM 710 O O . GLU A 1 88 ? -32.622 -16.213 55.379 1.00 92.69 88 GLU A O 1
ATOM 715 N N . TYR A 1 89 ? -32.107 -16.248 53.191 1.00 91.69 89 TYR A N 1
ATOM 716 C CA . TYR A 1 89 ? -33.310 -16.962 52.782 1.00 91.69 89 TYR A CA 1
ATOM 717 C C . TYR A 1 89 ? -33.367 -18.370 53.394 1.00 91.69 89 TYR A C 1
ATOM 719 O O . TYR A 1 89 ? -34.399 -18.739 53.952 1.00 91.69 89 TYR A O 1
ATOM 727 N N . GLU A 1 90 ? -32.272 -19.144 53.354 1.00 92.81 90 GLU A N 1
ATOM 728 C CA . GLU A 1 90 ? -32.205 -20.474 53.986 1.00 92.81 90 GLU A CA 1
ATOM 729 C C . GLU A 1 90 ? -32.458 -20.398 55.504 1.00 92.81 90 GLU A C 1
ATOM 731 O O . GLU A 1 90 ? -33.201 -21.216 56.060 1.00 92.81 90 GLU A O 1
ATOM 736 N N . ASN A 1 91 ? -31.901 -19.377 56.164 1.00 94.25 91 ASN A N 1
ATOM 737 C CA . ASN A 1 91 ? -32.109 -19.103 57.583 1.00 94.25 91 ASN A CA 1
ATOM 738 C C . ASN A 1 91 ? -33.589 -18.821 57.896 1.00 94.25 91 ASN A C 1
ATOM 740 O O . ASN A 1 91 ? -34.189 -19.495 58.735 1.00 94.25 91 ASN A O 1
ATOM 744 N N . HIS A 1 92 ? -34.219 -17.888 57.177 1.00 93.00 92 HIS A N 1
ATOM 745 C CA . HIS A 1 92 ? -35.632 -17.558 57.386 1.00 93.00 92 HIS A CA 1
ATOM 746 C C . HIS A 1 92 ? -36.582 -18.690 56.974 1.00 93.00 92 HIS A C 1
ATOM 748 O O . HIS A 1 92 ? -37.625 -18.862 57.604 1.00 93.00 92 HIS A O 1
ATOM 754 N N . ALA A 1 93 ? -36.222 -19.506 55.981 1.00 92.81 93 ALA A N 1
ATOM 755 C CA . ALA A 1 93 ? -37.000 -20.683 55.600 1.00 92.81 93 ALA A CA 1
ATOM 756 C C . ALA A 1 93 ? -36.978 -21.744 56.708 1.00 92.81 93 ALA A C 1
ATOM 758 O O . ALA A 1 93 ? -38.018 -22.292 57.080 1.00 92.81 93 ALA A O 1
ATOM 759 N N . SER A 1 94 ? -35.799 -21.991 57.281 1.00 92.88 94 SER A N 1
ATOM 760 C CA . SER A 1 94 ? -35.625 -22.914 58.405 1.00 92.88 94 SER A CA 1
ATOM 761 C C . SER A 1 94 ? -36.343 -22.409 59.660 1.00 92.88 94 SER A C 1
ATOM 763 O O . SER A 1 94 ? -37.022 -23.186 60.334 1.00 92.88 94 SER A O 1
ATOM 765 N N . TYR A 1 95 ? -36.281 -21.099 59.922 1.00 94.00 95 TYR A N 1
ATOM 766 C CA . TYR A 1 95 ? -37.014 -20.450 61.009 1.00 94.00 95 TYR A CA 1
ATOM 767 C C . TYR A 1 95 ? -38.532 -20.584 60.845 1.00 94.00 95 TYR A C 1
ATOM 769 O O . TYR A 1 95 ? -39.222 -20.977 61.784 1.00 94.00 95 TYR A O 1
ATOM 777 N N . ALA A 1 96 ? -39.058 -20.323 59.644 1.00 93.12 96 ALA A N 1
ATOM 778 C CA . ALA A 1 96 ? -40.478 -20.483 59.351 1.00 93.12 96 ALA A CA 1
ATOM 779 C C . ALA A 1 96 ? -40.937 -21.929 59.573 1.00 93.12 96 ALA A C 1
ATOM 781 O O . ALA A 1 96 ? -41.918 -22.151 60.278 1.00 93.12 96 ALA A O 1
ATOM 782 N N . ASN A 1 97 ? -40.192 -22.919 59.072 1.00 93.12 97 ASN A N 1
ATOM 783 C CA . ASN A 1 97 ? -40.493 -24.336 59.302 1.00 93.12 97 ASN A CA 1
ATOM 784 C C . ASN A 1 97 ? -40.539 -24.692 60.801 1.00 93.12 97 ASN A C 1
ATOM 786 O O . ASN A 1 97 ? -41.451 -25.398 61.240 1.00 93.12 97 ASN A O 1
ATOM 790 N N . LEU A 1 98 ? -39.591 -24.177 61.591 1.00 93.38 98 LEU A N 1
ATOM 791 C CA . LEU A 1 98 ? -39.551 -24.363 63.043 1.00 93.38 98 LEU A CA 1
ATOM 792 C C . LEU A 1 98 ? -40.762 -23.720 63.742 1.00 93.38 98 LEU A C 1
ATOM 794 O O . LEU A 1 98 ? -41.398 -24.362 64.579 1.00 93.38 98 LEU A O 1
ATOM 798 N N . MET A 1 99 ? -41.117 -22.483 63.382 1.00 95.12 99 MET A N 1
ATOM 799 C CA . MET A 1 99 ? -42.258 -21.769 63.972 1.00 95.12 99 MET A CA 1
ATOM 800 C C . MET A 1 99 ? -43.596 -22.416 63.609 1.00 95.12 99 MET A C 1
ATOM 802 O O . MET A 1 99 ? -44.445 -22.598 64.482 1.00 95.12 99 MET A O 1
ATOM 806 N N . LEU A 1 100 ? -43.759 -22.849 62.355 1.00 93.00 100 LEU A N 1
ATOM 807 C CA . LEU A 1 100 ? -44.931 -23.600 61.901 1.00 93.00 100 LEU A CA 1
ATOM 808 C C . LEU A 1 100 ? -45.092 -24.921 62.660 1.00 93.00 100 LEU A C 1
ATOM 810 O O . LEU A 1 100 ? -46.213 -25.287 63.009 1.00 93.00 100 LEU A O 1
ATOM 814 N N . LYS A 1 101 ? -43.987 -25.624 62.947 1.00 92.12 101 LYS A N 1
ATOM 815 C CA . LYS A 1 101 ? -44.009 -26.857 63.745 1.00 92.12 101 LYS A CA 1
ATOM 816 C C . LYS A 1 101 ? -44.394 -26.598 65.203 1.00 92.12 101 LYS A C 1
ATOM 818 O O . LYS A 1 101 ? -45.188 -27.360 65.746 1.00 92.12 101 LYS A O 1
ATOM 823 N N . ARG A 1 102 ? -43.832 -25.554 65.823 1.00 94.06 102 ARG A N 1
ATOM 824 C CA . ARG A 1 102 ? -44.042 -25.228 67.245 1.00 94.06 102 ARG A CA 1
ATOM 825 C C . ARG A 1 102 ? -45.435 -24.694 67.545 1.00 94.06 102 ARG A C 1
ATOM 827 O O . ARG A 1 102 ? -46.035 -25.077 68.544 1.00 94.06 102 ARG A O 1
ATOM 834 N N . TYR A 1 103 ? -45.924 -23.791 66.703 1.00 93.75 103 TYR A N 1
ATOM 835 C CA . TYR A 1 103 ? -47.098 -22.978 67.018 1.00 93.75 103 TYR A CA 1
ATOM 836 C C . TYR A 1 103 ? -48.267 -23.210 66.054 1.00 93.75 103 TYR A C 1
ATOM 838 O O . TYR A 1 103 ? -49.387 -22.798 66.343 1.00 93.75 103 TYR A O 1
ATOM 846 N N . GLY A 1 104 ? -48.044 -23.906 64.936 1.00 90.31 104 GLY A N 1
ATOM 847 C CA . GLY A 1 104 ? -49.043 -24.107 63.888 1.00 90.31 104 GLY A CA 1
ATOM 848 C C . GLY A 1 104 ? -49.114 -22.938 62.901 1.00 90.31 104 GLY A C 1
ATOM 849 O O . GLY A 1 104 ? -48.683 -21.820 63.192 1.00 90.31 104 GLY A O 1
ATOM 850 N N . VAL A 1 105 ? -49.672 -23.207 61.715 1.00 88.38 105 VAL A N 1
ATOM 851 C CA . VAL A 1 105 ? -49.741 -22.245 60.595 1.00 88.38 105 VAL A CA 1
ATOM 852 C C . VAL A 1 105 ? -50.618 -21.026 60.887 1.00 88.38 105 VAL A C 1
ATOM 854 O O . VAL A 1 105 ? -50.315 -19.933 60.420 1.00 88.38 105 VAL A O 1
ATOM 857 N N . ASP A 1 106 ? -51.649 -21.201 61.713 1.00 89.62 106 ASP A N 1
ATOM 858 C CA . ASP A 1 106 ? -52.607 -20.145 62.058 1.00 89.62 106 ASP A CA 1
ATOM 859 C C . ASP A 1 106 ? -52.174 -19.310 63.270 1.00 89.62 106 ASP A C 1
ATOM 861 O O . ASP A 1 106 ? -52.853 -18.356 63.646 1.00 89.62 106 ASP A O 1
ATOM 865 N N . SER A 1 107 ? -51.050 -19.655 63.906 1.00 94.00 107 SER A N 1
ATOM 866 C CA . SER A 1 107 ? -50.515 -18.847 64.999 1.00 94.00 107 SER A CA 1
ATOM 867 C C . SER A 1 107 ? -49.909 -17.548 64.483 1.00 94.00 107 SER A C 1
ATOM 869 O O . SER A 1 107 ? -49.294 -17.515 63.417 1.00 94.00 107 SER A O 1
ATOM 871 N N . THR A 1 108 ? -49.987 -16.491 65.293 1.00 92.25 108 THR A N 1
ATOM 872 C CA . THR A 1 108 ? -49.330 -15.210 65.007 1.00 92.25 108 THR A CA 1
ATOM 873 C C . THR A 1 108 ? -47.838 -15.395 64.711 1.00 92.25 108 THR A C 1
ATOM 875 O O . THR A 1 108 ? -47.333 -14.854 63.733 1.00 92.25 108 THR A O 1
ATOM 878 N N . ALA A 1 109 ? -47.136 -16.226 65.492 1.00 91.56 109 ALA A N 1
ATOM 879 C CA . ALA A 1 109 ? -45.715 -16.517 65.285 1.00 91.56 109 ALA A CA 1
ATOM 880 C C . ALA A 1 109 ? -45.445 -17.250 63.957 1.00 91.56 109 ALA A C 1
ATOM 882 O O . ALA A 1 109 ? -44.498 -16.914 63.245 1.00 91.56 109 ALA A O 1
ATOM 883 N N . GLY A 1 110 ? -46.291 -18.224 63.603 1.00 91.00 110 GLY A N 1
ATOM 884 C CA . GLY A 1 110 ? -46.223 -18.927 62.322 1.00 91.00 110 GLY A CA 1
ATOM 885 C C . GLY A 1 110 ? -46.449 -17.985 61.138 1.00 91.00 110 GLY A C 1
ATOM 886 O O . GLY A 1 110 ? -45.659 -17.990 60.194 1.00 91.00 110 GLY A O 1
ATOM 887 N N . GLN A 1 111 ? -47.469 -17.126 61.211 1.00 92.50 111 GLN A N 1
ATOM 888 C CA . GLN A 1 111 ? -47.777 -16.139 60.172 1.00 92.50 111 GLN A CA 1
ATOM 889 C C . GLN A 1 111 ? -46.664 -15.097 60.008 1.00 92.50 111 GLN A C 1
ATOM 891 O O . GLN A 1 111 ? -46.236 -14.840 58.884 1.00 92.50 111 GLN A O 1
ATOM 896 N N . ILE A 1 112 ? -46.139 -14.541 61.106 1.00 93.12 112 ILE A N 1
ATOM 897 C CA . ILE A 1 112 ? -45.020 -13.588 61.055 1.00 93.12 112 ILE A CA 1
ATOM 898 C C . ILE A 1 112 ? -43.800 -14.234 60.394 1.00 93.12 112 ILE A C 1
ATOM 900 O O . ILE A 1 112 ? -43.209 -13.642 59.491 1.00 93.12 112 ILE A O 1
ATOM 904 N N . ALA A 1 113 ? -43.443 -15.464 60.778 1.00 92.50 113 ALA A N 1
ATOM 905 C CA . ALA A 1 113 ? -42.297 -16.157 60.194 1.00 92.50 113 ALA A CA 1
ATOM 906 C C . ALA A 1 113 ? -42.485 -16.437 58.689 1.00 92.50 113 ALA A C 1
ATOM 908 O O . ALA A 1 113 ? -41.553 -16.250 57.905 1.00 92.50 113 ALA A O 1
ATOM 909 N N . MET A 1 114 ? -43.701 -16.808 58.272 1.00 93.00 114 MET A N 1
ATOM 910 C CA . MET A 1 114 ? -44.075 -16.975 56.861 1.00 93.00 114 MET A CA 1
ATOM 911 C C . MET A 1 114 ? -43.914 -15.682 56.060 1.00 93.00 114 MET A C 1
ATOM 913 O O . MET A 1 114 ? -43.310 -15.687 54.987 1.00 93.00 114 MET A O 1
ATOM 917 N N . TYR A 1 115 ? -44.425 -14.568 56.580 1.00 93.25 115 TYR A N 1
ATOM 918 C CA . TYR A 1 115 ? -44.326 -13.277 55.908 1.00 93.25 115 TYR A CA 1
ATOM 919 C C . TYR A 1 115 ? -42.904 -12.725 55.902 1.00 93.25 115 TYR A C 1
ATOM 921 O O . TYR A 1 115 ? -42.501 -12.094 54.928 1.00 93.25 115 TYR A O 1
ATOM 929 N N . ARG A 1 116 ? -42.098 -13.012 56.930 1.00 93.06 116 ARG A N 1
ATOM 930 C CA . ARG A 1 116 ? -40.677 -12.647 56.936 1.00 93.06 116 ARG A CA 1
ATOM 931 C C . ARG A 1 116 ? -39.907 -13.430 55.884 1.00 93.06 116 ARG A C 1
ATOM 933 O O . ARG A 1 116 ? -39.096 -12.845 55.171 1.00 93.06 116 ARG A O 1
ATOM 940 N N . LEU A 1 117 ? -40.209 -14.719 55.720 1.00 92.25 117 LEU A N 1
ATOM 941 C CA . LEU A 1 117 ? -39.689 -15.516 54.611 1.00 92.25 117 LEU A CA 1
ATOM 942 C C . LEU A 1 117 ? -40.132 -14.953 53.252 1.00 92.25 117 LEU A C 1
ATOM 944 O O . LEU A 1 117 ? -39.302 -14.834 52.354 1.00 92.25 117 LEU A O 1
ATOM 948 N N . GLU A 1 118 ? -41.402 -14.568 53.096 1.00 91.00 118 GLU A N 1
ATOM 949 C CA . GLU A 1 118 ? -41.911 -13.943 51.867 1.00 91.00 118 GLU A CA 1
ATOM 950 C C . GLU A 1 118 ? -41.170 -12.638 51.547 1.00 91.00 118 GLU A C 1
ATOM 952 O O . GLU A 1 118 ? -40.636 -12.495 50.448 1.00 91.00 118 GLU A O 1
ATOM 957 N N . LEU A 1 119 ? -41.068 -11.723 52.517 1.00 90.31 119 LEU A N 1
ATOM 958 C CA . LEU A 1 119 ? -40.309 -10.485 52.366 1.00 90.31 119 LEU A CA 1
ATOM 959 C C . LEU A 1 119 ? -38.832 -10.753 52.102 1.00 90.31 119 LEU A C 1
ATOM 961 O O . LEU A 1 119 ? -38.221 -10.007 51.358 1.00 90.31 119 LEU A O 1
ATOM 965 N N . TH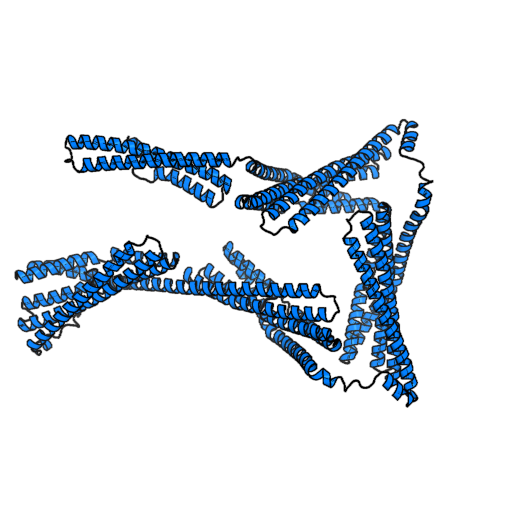R A 1 120 ? -38.241 -11.805 52.663 1.00 88.56 120 THR A N 1
ATOM 966 C CA . THR A 1 120 ? -36.833 -12.162 52.401 1.00 88.56 120 THR A CA 1
ATOM 967 C C . THR A 1 120 ? -36.651 -12.709 50.997 1.00 88.56 120 THR A C 1
ATOM 969 O O . THR A 1 120 ? -35.683 -12.383 50.321 1.00 88.56 120 THR A O 1
ATOM 972 N N . ARG A 1 121 ? -37.623 -13.482 50.513 1.00 85.31 121 ARG A N 1
ATOM 973 C CA . ARG A 1 121 ? -37.661 -13.938 49.127 1.00 85.31 121 ARG A CA 1
ATOM 974 C C . ARG A 1 121 ? -37.783 -12.769 48.160 1.00 85.31 121 ARG A C 1
ATOM 976 O O . ARG A 1 121 ? -37.186 -12.802 47.097 1.00 85.31 121 ARG A O 1
ATOM 983 N N . THR A 1 122 ? -38.549 -11.738 48.502 1.00 84.81 122 THR A N 1
ATOM 984 C CA . THR A 1 122 ? -38.713 -10.557 47.641 1.00 84.81 122 THR A CA 1
ATOM 985 C C . THR A 1 122 ? -37.744 -9.424 47.943 1.00 84.81 122 THR A C 1
ATOM 987 O O . THR A 1 122 ? -37.608 -8.501 47.142 1.00 84.81 122 THR A O 1
ATOM 990 N N . LYS A 1 123 ? -36.961 -9.551 49.019 1.00 78.62 123 LYS A N 1
ATOM 991 C CA . LYS A 1 123 ? -35.715 -8.812 49.251 1.00 78.62 123 LYS A CA 1
ATOM 992 C C . LYS A 1 123 ? -34.768 -9.002 48.071 1.00 78.62 123 LYS A C 1
ATOM 994 O O . LYS A 1 123 ? -34.077 -8.059 47.692 1.00 78.62 123 LYS A O 1
ATOM 999 N N . GLU A 1 124 ? -34.859 -10.170 47.420 1.00 63.72 124 GLU A N 1
ATOM 1000 C CA . GLU A 1 124 ? -34.235 -10.466 46.131 1.00 63.72 124 GLU A CA 1
ATOM 1001 C C . GLU A 1 124 ? -34.676 -9.532 44.979 1.00 63.72 124 GLU A C 1
ATOM 1003 O O . GLU A 1 124 ? -34.161 -9.664 43.869 1.00 63.72 124 GLU A O 1
ATOM 1008 N N . PHE A 1 125 ? -35.594 -8.585 45.193 1.00 65.81 125 PHE A N 1
ATOM 1009 C CA . PHE A 1 125 ? -36.067 -7.608 44.202 1.00 65.81 125 PHE A CA 1
ATOM 1010 C C . PHE A 1 125 ? -35.985 -6.145 44.680 1.00 65.81 125 PHE A C 1
ATOM 1012 O O . PHE A 1 125 ? -35.957 -5.248 43.845 1.00 65.81 125 PHE A O 1
ATOM 1019 N N . ALA A 1 126 ? -35.925 -5.892 45.993 1.00 57.88 126 ALA A N 1
ATOM 1020 C CA . ALA A 1 126 ? -36.051 -4.545 46.561 1.00 57.88 126 ALA A CA 1
ATOM 1021 C C . ALA A 1 126 ? -34.703 -3.848 46.808 1.00 57.88 126 ALA A C 1
ATOM 1023 O O . ALA A 1 126 ? -34.544 -2.669 46.512 1.00 57.88 126 ALA A O 1
ATOM 1024 N N . LEU A 1 127 ? -33.712 -4.545 47.367 1.00 55.78 127 LEU A N 1
ATOM 1025 C CA . LEU A 1 127 ? -32.465 -3.906 47.796 1.00 55.78 127 LEU A CA 1
ATOM 1026 C C . LEU A 1 127 ? -31.433 -3.862 46.667 1.00 55.78 127 LEU A C 1
ATOM 1028 O O . LEU A 1 127 ? -30.986 -4.909 46.196 1.00 55.78 127 LEU A O 1
ATOM 1032 N N . GLY A 1 128 ? -30.975 -2.651 46.330 1.00 62.03 128 GLY A N 1
ATOM 1033 C CA . GLY A 1 128 ? -30.051 -2.374 45.219 1.00 62.03 128 GLY A CA 1
ATOM 1034 C C . GLY A 1 128 ? -28.757 -3.203 45.182 1.00 62.03 128 GLY A C 1
ATOM 1035 O O . GLY A 1 128 ? -28.176 -3.349 44.115 1.00 62.03 128 GLY A O 1
ATOM 1036 N N . CYS A 1 129 ? -28.332 -3.815 46.297 1.00 52.84 129 CYS A N 1
ATOM 1037 C CA . CYS A 1 129 ? -27.150 -4.690 46.330 1.00 52.84 129 CYS A CA 1
ATOM 1038 C C . CYS A 1 129 ? -27.433 -6.174 46.635 1.00 52.84 129 CYS A C 1
ATOM 1040 O O . CYS A 1 129 ? -26.522 -6.982 46.496 1.00 52.84 129 CYS A O 1
ATOM 1042 N N . SER A 1 130 ? -28.642 -6.554 47.073 1.00 52.91 130 SER A N 1
ATOM 1043 C CA . SER A 1 130 ? -28.973 -7.943 47.491 1.00 52.91 130 SER A CA 1
ATOM 1044 C C . SER A 1 130 ? -30.096 -8.589 46.677 1.00 52.91 130 SER A C 1
ATOM 1046 O O . SER A 1 130 ? -30.478 -9.730 46.934 1.00 52.91 130 SER A O 1
ATOM 1048 N N . SER A 1 131 ? -30.604 -7.889 45.665 1.00 69.31 131 SER A N 1
ATOM 1049 C CA . SER A 1 131 ? -31.576 -8.443 44.737 1.00 69.31 131 SER A CA 1
ATOM 1050 C C . SER A 1 131 ? -30.917 -9.341 43.687 1.00 69.31 131 SER A C 1
ATOM 1052 O O . SER A 1 131 ? -29.998 -8.887 43.042 1.00 69.31 131 SER A O 1
ATOM 1054 N N . GLN A 1 132 ? -31.366 -10.575 43.416 1.00 70.12 132 GLN A N 1
ATOM 1055 C CA . GLN A 1 132 ? -30.715 -11.406 42.378 1.00 70.12 132 GLN A CA 1
ATOM 1056 C C . GLN A 1 132 ? -30.707 -10.731 40.994 1.00 70.12 132 GLN A C 1
ATOM 1058 O O . GLN A 1 132 ? -29.704 -10.807 40.284 1.00 70.12 132 GLN A O 1
ATOM 1063 N N . TYR A 1 133 ? -31.793 -10.039 40.630 1.00 75.38 133 TYR A N 1
ATOM 1064 C CA . TYR A 1 133 ? -31.911 -9.331 39.349 1.00 75.38 133 TYR A CA 1
ATOM 1065 C C . TYR A 1 133 ? -31.094 -8.044 39.341 1.00 75.38 133 TYR A C 1
ATOM 1067 O O . TYR A 1 133 ? -30.307 -7.850 38.419 1.00 75.38 133 TYR A O 1
ATOM 1075 N N . TRP A 1 134 ? -31.190 -7.218 40.386 1.00 80.44 134 TRP A N 1
ATOM 1076 C CA . TRP A 1 134 ? -30.341 -6.032 40.496 1.00 80.44 134 TRP A CA 1
ATOM 1077 C C . TRP A 1 134 ? -28.870 -6.384 40.638 1.00 80.44 134 TRP A C 1
ATOM 1079 O O . TRP A 1 134 ? -28.048 -5.731 40.026 1.00 80.44 134 TRP A O 1
ATOM 1089 N N . THR A 1 135 ? -28.514 -7.434 41.371 1.00 82.75 135 THR A N 1
ATOM 1090 C CA . THR A 1 135 ? -27.136 -7.899 41.502 1.00 82.75 135 THR A CA 1
ATOM 1091 C C . THR A 1 135 ? -26.620 -8.402 40.164 1.00 82.75 135 THR A C 1
ATOM 1093 O O . THR A 1 135 ? -25.513 -8.034 39.795 1.00 82.75 135 THR A O 1
ATOM 1096 N N . LYS A 1 136 ? -27.416 -9.154 39.392 1.00 87.50 136 LYS A N 1
ATOM 1097 C CA . LYS A 1 136 ? -27.044 -9.574 38.033 1.00 87.50 136 LYS A CA 1
ATOM 1098 C C . LYS A 1 136 ? -26.876 -8.374 37.093 1.00 87.50 136 LYS A C 1
ATOM 1100 O O . LYS A 1 136 ? -25.888 -8.292 36.368 1.00 87.50 136 LYS A O 1
ATOM 1105 N N . TRP A 1 137 ? -27.811 -7.426 37.107 1.00 90.44 137 TRP A N 1
ATOM 1106 C CA . TRP A 1 137 ? -27.736 -6.213 36.286 1.00 90.44 137 TRP A CA 1
ATOM 1107 C C . TRP A 1 137 ? -26.588 -5.295 36.716 1.00 90.44 137 TRP A C 1
ATOM 1109 O O . TRP A 1 137 ? -25.888 -4.757 35.866 1.00 90.44 137 TRP A O 1
ATOM 1119 N N . HIS A 1 138 ? -26.319 -5.181 38.015 1.00 89.19 138 HIS A N 1
ATOM 1120 C CA . HIS A 1 138 ? -25.215 -4.396 38.565 1.00 89.19 138 HIS A CA 1
ATOM 1121 C C . HIS A 1 138 ? -23.862 -5.067 38.328 1.00 89.19 138 HIS A C 1
ATOM 1123 O O . HIS A 1 138 ? -22.890 -4.384 38.022 1.00 89.19 138 HIS A O 1
ATOM 1129 N N . GLN A 1 139 ? -23.783 -6.400 38.371 1.00 91.62 139 GLN A N 1
ATOM 1130 C CA . GLN A 1 139 ? -22.617 -7.164 37.907 1.00 91.62 139 GLN A CA 1
ATOM 1131 C C . GLN A 1 139 ? -22.356 -6.904 36.424 1.00 91.62 139 GLN A C 1
ATOM 1133 O O . GLN A 1 139 ? -21.205 -6.704 36.038 1.00 91.62 139 GLN A O 1
ATOM 1138 N N . LEU A 1 140 ? -23.405 -6.856 35.596 1.00 93.56 140 LEU A N 1
ATOM 1139 C CA . LEU A 1 140 ? -23.285 -6.545 34.173 1.00 93.56 140 LEU A CA 1
ATOM 1140 C C . LEU A 1 140 ? -22.810 -5.103 33.941 1.00 93.56 140 LEU A C 1
ATOM 1142 O O . LEU A 1 140 ? -21.891 -4.888 33.156 1.00 93.56 140 LEU A O 1
ATOM 1146 N N . VAL A 1 141 ? -23.358 -4.125 34.663 1.00 93.94 141 VAL A N 1
ATOM 1147 C CA . VAL A 1 141 ? -22.908 -2.719 34.640 1.00 93.94 141 VAL A CA 1
ATOM 1148 C C . VAL A 1 141 ? -21.466 -2.587 35.127 1.00 93.94 141 VAL A C 1
ATOM 1150 O O . VAL A 1 141 ? -20.667 -1.874 34.520 1.00 93.94 141 VAL A O 1
ATOM 1153 N N . SER A 1 142 ? -21.109 -3.291 36.199 1.00 94.50 142 SER A N 1
ATOM 1154 C CA . SER A 1 142 ? -19.748 -3.312 36.742 1.00 94.50 142 SER A CA 1
ATOM 1155 C C . SER A 1 142 ? -18.785 -3.978 35.763 1.00 94.50 142 SER A C 1
ATOM 1157 O O . SER A 1 142 ? -17.664 -3.516 35.597 1.00 94.50 142 SER A O 1
ATOM 1159 N N . THR A 1 143 ? -19.234 -5.011 35.047 1.00 95.00 143 THR A N 1
ATOM 1160 C CA . THR A 1 143 ? -18.478 -5.659 33.969 1.00 95.00 143 THR A CA 1
ATOM 1161 C C . THR A 1 143 ? -18.299 -4.712 32.787 1.00 95.00 143 THR A C 1
ATOM 1163 O O . THR A 1 143 ? -17.184 -4.576 32.293 1.00 95.00 143 THR A O 1
ATOM 1166 N N . ALA A 1 144 ? -19.347 -3.999 32.366 1.00 95.06 144 ALA A N 1
ATOM 1167 C CA . ALA A 1 144 ? -19.253 -2.974 31.330 1.00 95.06 144 ALA A CA 1
ATOM 1168 C C . ALA A 1 144 ? -18.271 -1.863 31.739 1.00 95.06 144 ALA A C 1
ATOM 1170 O O . ALA A 1 144 ? -17.400 -1.498 30.958 1.00 95.06 144 ALA A O 1
ATOM 1171 N N . SER A 1 145 ? -18.331 -1.401 32.990 1.00 96.12 145 SER A N 1
ATOM 1172 C CA . SER A 1 145 ? -17.436 -0.365 33.528 1.00 96.12 145 SER A CA 1
ATOM 1173 C C . SER A 1 145 ? -15.989 -0.857 33.656 1.00 96.12 145 SER A C 1
ATOM 1175 O O . SER A 1 145 ? -15.051 -0.147 33.300 1.00 96.12 145 SER A O 1
ATOM 1177 N N . LEU A 1 146 ? -15.793 -2.111 34.074 1.00 96.31 146 LEU A N 1
ATOM 1178 C CA . LEU A 1 146 ? -14.502 -2.794 34.041 1.00 96.31 146 LEU A CA 1
ATOM 1179 C C . LEU A 1 146 ? -13.930 -2.811 32.616 1.00 96.31 146 LEU A C 1
ATOM 1181 O O . LEU A 1 146 ? -12.761 -2.475 32.427 1.00 96.31 146 LEU A O 1
ATOM 1185 N N . ARG A 1 147 ? -14.741 -3.183 31.615 1.00 95.00 147 ARG A N 1
ATOM 1186 C CA . ARG A 1 147 ? -14.318 -3.210 30.206 1.00 95.00 147 ARG A CA 1
ATOM 1187 C C . ARG A 1 147 ? -14.027 -1.818 29.667 1.00 95.00 147 ARG A C 1
ATOM 1189 O O . ARG A 1 147 ? -13.006 -1.652 29.012 1.00 95.00 147 ARG A O 1
ATOM 1196 N N . TYR A 1 148 ? -14.853 -0.827 29.987 1.00 95.75 148 TYR A N 1
ATOM 1197 C CA . TYR A 1 148 ? -14.605 0.575 29.660 1.00 95.75 148 TYR A CA 1
ATOM 1198 C C . TYR A 1 148 ? -13.227 1.025 30.161 1.00 95.75 148 TYR A C 1
ATOM 1200 O O . TYR A 1 148 ? -12.408 1.507 29.381 1.00 95.75 148 TYR A O 1
ATOM 1208 N N . CYS A 1 149 ? -12.929 0.788 31.441 1.00 95.94 149 CYS A N 1
ATOM 1209 C CA . CYS A 1 149 ? -11.641 1.140 32.029 1.00 95.94 149 CYS A CA 1
ATOM 1210 C C . CYS A 1 149 ? -10.472 0.400 31.356 1.00 95.94 149 CYS A C 1
ATOM 1212 O O . CYS A 1 149 ? -9.460 1.018 31.041 1.00 95.94 149 CYS A O 1
ATOM 1214 N N . GLN A 1 150 ? -10.606 -0.900 31.076 1.00 94.69 150 GLN A N 1
ATOM 1215 C CA . GLN A 1 150 ? -9.577 -1.653 30.344 1.00 94.69 150 GLN A CA 1
ATOM 1216 C C . GLN A 1 150 ? -9.330 -1.071 28.943 1.00 94.69 150 GLN A C 1
ATOM 1218 O O . GLN A 1 150 ? -8.186 -0.828 28.570 1.00 94.69 150 GLN A O 1
ATOM 1223 N N . LEU A 1 151 ? -10.398 -0.768 28.201 1.00 92.50 151 LEU A N 1
ATOM 1224 C CA . LEU A 1 151 ? -10.315 -0.195 26.857 1.00 92.50 151 LEU A CA 1
ATOM 1225 C C . LEU A 1 151 ? -9.680 1.202 26.862 1.00 92.50 151 LEU A C 1
ATOM 1227 O O . LEU A 1 151 ? -8.822 1.473 26.021 1.00 92.50 151 LEU A O 1
ATOM 1231 N N . LYS A 1 152 ? -10.036 2.070 27.820 1.00 93.56 152 LYS A N 1
ATOM 1232 C CA . LYS A 1 152 ? -9.403 3.389 27.989 1.00 93.56 152 LYS A CA 1
ATOM 1233 C C . LYS A 1 152 ? -7.926 3.282 28.378 1.00 93.56 152 LYS A C 1
ATOM 1235 O O . LYS A 1 152 ? -7.106 4.014 27.831 1.00 93.56 152 LYS A O 1
ATOM 1240 N N . ALA A 1 153 ? -7.562 2.352 29.265 1.00 92.88 153 ALA A N 1
ATOM 1241 C CA . ALA A 1 153 ? -6.161 2.107 29.621 1.00 92.88 153 ALA A CA 1
ATOM 1242 C C . ALA A 1 153 ? -5.314 1.674 28.410 1.00 92.88 153 ALA A C 1
ATOM 1244 O O . ALA A 1 153 ? -4.142 2.030 28.315 1.00 92.88 153 ALA A O 1
ATOM 1245 N N . GLU A 1 154 ? -5.926 0.952 27.470 1.00 90.69 154 GLU A N 1
ATOM 1246 C CA . GLU A 1 154 ? -5.331 0.523 26.200 1.00 90.69 154 GLU A CA 1
ATOM 1247 C C . GLU A 1 154 ? -5.452 1.568 25.068 1.00 90.69 154 GLU A C 1
ATOM 1249 O O . GLU A 1 154 ? -5.210 1.235 23.905 1.00 90.69 154 GLU A O 1
ATOM 1254 N N . ALA A 1 155 ? -5.857 2.809 25.377 1.00 90.06 155 ALA A N 1
ATOM 1255 C CA . ALA A 1 155 ? -6.078 3.900 24.418 1.00 90.06 155 ALA A CA 1
ATOM 1256 C C . ALA A 1 155 ? -7.074 3.554 23.287 1.00 90.06 155 ALA A C 1
ATOM 1258 O O . ALA A 1 155 ? -6.883 3.902 22.122 1.00 90.06 155 ALA A O 1
ATOM 1259 N N . SER A 1 156 ? -8.150 2.838 23.628 1.00 87.50 156 SER A N 1
ATOM 1260 C CA . SER A 1 156 ? -9.196 2.375 22.697 1.00 87.50 156 SER A CA 1
ATOM 1261 C C . SER A 1 156 ? -10.472 3.203 22.828 1.00 87.50 156 SER A C 1
ATOM 1263 O O . SER A 1 156 ? -11.550 2.651 23.059 1.00 87.50 156 SER A O 1
ATOM 1265 N N . ASP A 1 157 ? -10.353 4.527 22.717 1.00 88.88 157 ASP A N 1
ATOM 1266 C CA . ASP A 1 157 ? -11.418 5.469 23.083 1.00 88.88 157 ASP A CA 1
ATOM 1267 C C . ASP A 1 157 ? -12.766 5.152 22.433 1.00 88.88 157 ASP A C 1
ATOM 1269 O O . ASP A 1 157 ? -13.757 5.035 23.142 1.00 88.88 157 ASP A O 1
ATOM 1273 N N . GLY A 1 158 ? -12.799 4.887 21.123 1.00 86.00 158 GLY A N 1
ATOM 1274 C CA . GLY A 1 158 ? -14.055 4.597 20.424 1.00 86.00 158 GLY A CA 1
ATOM 1275 C C . GLY A 1 158 ? -14.780 3.338 20.922 1.00 86.00 158 GLY A C 1
ATOM 1276 O O . GLY A 1 158 ? -16.004 3.329 21.004 1.00 86.00 158 GLY A O 1
ATOM 1277 N N . ALA A 1 159 ? -14.047 2.280 21.286 1.00 87.75 159 ALA A N 1
ATOM 1278 C CA . ALA A 1 159 ? -14.646 1.067 21.851 1.00 87.75 159 ALA A CA 1
ATOM 1279 C C . ALA A 1 159 ? -15.131 1.299 23.283 1.00 87.75 159 ALA A C 1
ATOM 1281 O O . ALA A 1 159 ? -16.192 0.809 23.665 1.00 87.75 159 ALA A O 1
ATOM 1282 N N . ALA A 1 160 ? -14.369 2.064 24.063 1.00 91.75 160 ALA A N 1
ATOM 1283 C CA . ALA A 1 160 ? -14.765 2.440 25.410 1.00 91.75 160 ALA A CA 1
ATOM 1284 C C . ALA A 1 160 ? -16.047 3.292 25.390 1.00 91.75 160 ALA A C 1
ATOM 1286 O O . ALA A 1 160 ? -16.998 2.972 26.096 1.00 91.75 160 ALA A O 1
ATOM 1287 N N . ASP A 1 161 ? -16.110 4.315 24.540 1.00 92.44 161 ASP A N 1
ATOM 1288 C CA . ASP A 1 161 ? -17.252 5.229 24.457 1.00 92.44 161 ASP A CA 1
ATOM 1289 C C . ASP A 1 161 ? -18.545 4.495 24.041 1.00 92.44 161 ASP A C 1
ATOM 1291 O O . ASP A 1 161 ? -19.625 4.788 24.554 1.00 92.44 161 ASP A O 1
ATOM 1295 N N . GLU A 1 162 ? -18.449 3.483 23.170 1.00 91.69 162 GLU A N 1
ATOM 1296 C CA . GLU A 1 162 ? -19.585 2.626 22.802 1.00 91.69 162 GLU A CA 1
ATOM 1297 C C . GLU A 1 162 ? -20.063 1.730 23.957 1.00 91.69 162 GLU A C 1
ATOM 1299 O O . GLU A 1 162 ? -21.274 1.566 24.142 1.00 91.69 162 GLU A O 1
ATOM 1304 N N . VAL A 1 163 ? -19.143 1.176 24.758 1.00 93.50 163 VAL A N 1
ATOM 1305 C CA . VAL A 1 163 ? -19.492 0.424 25.978 1.00 93.50 163 VAL A CA 1
ATOM 1306 C C . VAL A 1 163 ? -20.173 1.337 26.997 1.00 93.50 163 VAL A C 1
ATOM 1308 O O . VAL A 1 163 ? -21.205 0.959 27.551 1.00 93.50 163 VAL A O 1
ATOM 1311 N N . GLU A 1 164 ? -19.640 2.541 27.207 1.00 95.44 164 GLU A N 1
ATOM 1312 C CA . GLU A 1 164 ? -20.191 3.520 28.148 1.00 95.44 164 GLU A CA 1
ATOM 1313 C C . GLU A 1 164 ? -21.595 3.957 27.727 1.00 95.44 164 GLU A C 1
ATOM 1315 O O . GLU A 1 164 ? -22.543 3.843 28.498 1.00 95.44 164 GLU A O 1
ATOM 1320 N N . LYS A 1 165 ? -21.779 4.312 26.453 1.00 93.81 165 LYS A N 1
ATOM 1321 C CA . LYS A 1 165 ? -23.088 4.676 25.898 1.00 93.81 165 LYS A CA 1
ATOM 1322 C C . LYS A 1 165 ? -24.109 3.542 26.000 1.00 93.81 165 LYS A C 1
ATOM 1324 O O . LYS A 1 165 ? -25.292 3.789 26.246 1.00 93.81 165 LYS A O 1
ATOM 1329 N N . ALA A 1 166 ? -23.686 2.294 25.788 1.00 93.62 166 ALA A N 1
ATOM 1330 C CA . ALA A 1 166 ? -24.556 1.132 25.951 1.00 93.62 166 ALA A CA 1
ATOM 1331 C C . ALA A 1 166 ? -24.954 0.921 27.419 1.00 93.62 166 ALA A C 1
ATOM 1333 O O . ALA A 1 166 ? -26.120 0.624 27.695 1.00 93.62 166 ALA A O 1
ATOM 1334 N N . LYS A 1 167 ? -24.004 1.103 28.343 1.00 95.75 167 LYS A N 1
ATOM 1335 C CA . LYS A 1 167 ? -24.218 1.036 29.791 1.00 95.75 167 LYS A CA 1
ATOM 1336 C C . LYS A 1 167 ? -25.172 2.134 30.264 1.00 95.75 167 LYS A C 1
ATOM 1338 O O . LYS A 1 167 ? -26.141 1.821 30.949 1.00 95.75 167 LYS A O 1
ATOM 1343 N N . ASP A 1 168 ? -24.960 3.379 29.849 1.00 93.19 168 ASP A N 1
ATOM 1344 C CA . ASP A 1 168 ? -25.804 4.518 30.223 1.00 93.19 168 ASP A CA 1
ATOM 1345 C C . ASP A 1 168 ? -27.228 4.334 29.698 1.00 93.19 168 ASP A C 1
ATOM 1347 O O . ASP A 1 168 ? -28.190 4.424 30.452 1.00 93.19 168 ASP A O 1
ATOM 1351 N N . LYS A 1 169 ? -27.376 3.906 28.438 1.00 93.56 169 LYS A N 1
ATOM 1352 C CA . LYS A 1 169 ? -28.686 3.570 27.865 1.00 93.56 169 LYS A CA 1
ATOM 1353 C C . LYS A 1 169 ? -29.386 2.428 28.607 1.00 93.56 169 LYS A C 1
ATOM 1355 O O . LYS A 1 169 ? -30.617 2.406 28.668 1.00 93.56 169 LYS A O 1
ATOM 1360 N N . PHE A 1 170 ? -28.635 1.446 29.105 1.00 94.19 170 PHE A N 1
ATOM 1361 C CA . PHE A 1 170 ? -29.183 0.380 29.940 1.00 94.19 170 PHE A CA 1
ATOM 1362 C C . PHE A 1 170 ? -29.661 0.940 31.284 1.00 94.19 170 PHE A C 1
ATOM 1364 O O . PHE A 1 170 ? -30.817 0.715 31.640 1.00 94.19 170 PHE A O 1
ATOM 1371 N N . HIS A 1 171 ? -28.829 1.721 31.977 1.00 89.81 171 HIS A N 1
ATOM 1372 C CA . HIS A 1 171 ? -29.198 2.387 33.228 1.00 89.81 171 HIS A CA 1
ATOM 1373 C C . HIS A 1 171 ? -30.428 3.278 33.082 1.00 89.81 171 HIS A C 1
ATOM 1375 O O . HIS A 1 171 ? -31.364 3.134 33.862 1.00 89.81 171 HIS A O 1
ATOM 1381 N N . ASP A 1 172 ? -30.469 4.135 32.063 1.00 91.50 172 ASP A N 1
ATOM 1382 C CA . ASP A 1 172 ? -31.593 5.034 31.814 1.00 91.50 172 ASP A CA 1
ATOM 1383 C C . ASP A 1 172 ? -32.897 4.259 31.630 1.00 91.50 172 ASP A C 1
ATOM 1385 O O . ASP A 1 172 ? -33.933 4.641 32.170 1.00 91.50 172 ASP A O 1
ATOM 1389 N N . ARG A 1 173 ? -32.866 3.142 30.895 1.00 91.69 173 ARG A N 1
ATOM 1390 C CA . ARG A 1 173 ? -34.055 2.301 30.699 1.00 91.69 173 ARG A CA 1
ATOM 1391 C C . ARG A 1 173 ? -34.487 1.616 31.984 1.00 91.69 173 ARG A C 1
ATOM 1393 O O . ARG A 1 173 ? -35.671 1.625 32.293 1.00 91.69 173 ARG A O 1
ATOM 1400 N N . ILE A 1 174 ? -33.553 1.035 32.735 1.00 90.25 174 ILE A N 1
ATOM 1401 C CA . ILE A 1 174 ? -33.881 0.380 34.006 1.00 90.25 174 ILE A CA 1
ATOM 1402 C C . ILE A 1 174 ? -34.441 1.398 35.011 1.00 90.25 174 ILE A C 1
ATOM 1404 O O . ILE A 1 174 ? -35.460 1.124 35.639 1.00 90.25 174 ILE A O 1
ATOM 1408 N N . ASN A 1 175 ? -33.839 2.582 35.129 1.00 86.62 175 ASN A N 1
ATOM 1409 C CA . ASN A 1 175 ? -34.274 3.607 36.081 1.00 86.62 175 ASN A CA 1
ATOM 1410 C C . ASN A 1 175 ? -35.626 4.228 35.708 1.00 86.62 175 ASN A C 1
ATOM 1412 O O . ASN A 1 175 ? -36.446 4.453 36.591 1.00 86.62 175 ASN A O 1
ATOM 1416 N N . ASN A 1 176 ? -35.876 4.486 34.420 1.00 89.06 176 ASN A N 1
ATOM 1417 C CA . ASN A 1 176 ? -37.102 5.164 33.984 1.00 89.06 176 ASN A CA 1
ATOM 1418 C C . ASN A 1 176 ? -38.293 4.219 33.776 1.00 89.06 176 ASN A C 1
ATOM 1420 O O . ASN A 1 176 ? -39.438 4.646 33.909 1.00 89.06 176 ASN A O 1
ATOM 1424 N N . GLU A 1 177 ? -38.050 2.962 33.394 1.00 91.75 177 GLU A N 1
ATOM 1425 C CA . GLU A 1 177 ? -39.122 2.017 33.050 1.00 91.75 177 GLU A CA 1
ATOM 1426 C C . GLU A 1 177 ? -39.443 1.030 34.183 1.00 91.75 177 GLU A C 1
ATOM 1428 O O . GLU A 1 177 ? -40.519 0.430 34.171 1.00 91.75 177 GLU A O 1
ATOM 1433 N N . SER A 1 178 ? -38.547 0.845 35.163 1.00 88.38 178 SER A N 1
ATOM 1434 C CA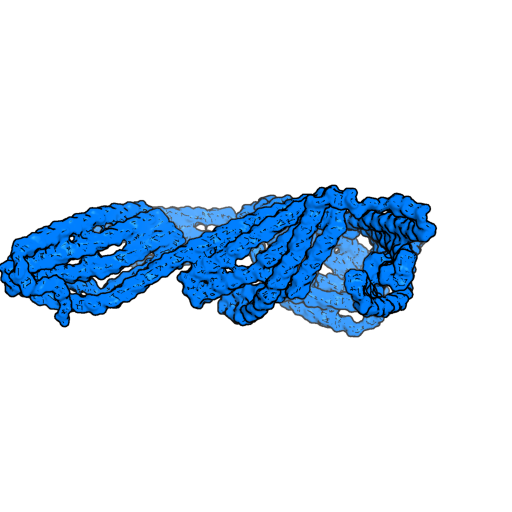 . SER A 1 178 ? -38.823 -0.025 36.312 1.00 88.38 178 SER A CA 1
ATOM 1435 C C . SER A 1 178 ? -39.554 0.719 37.428 1.00 88.38 178 SER A C 1
ATOM 1437 O O . SER A 1 178 ? -39.348 1.906 37.659 1.00 88.38 178 SER A O 1
ATOM 1439 N N . ASN A 1 179 ? -40.364 -0.007 38.198 1.00 90.19 179 ASN A N 1
ATOM 1440 C CA . ASN A 1 179 ? -40.936 0.494 39.447 1.00 90.19 179 ASN A CA 1
ATOM 1441 C C . ASN A 1 179 ? -40.049 0.166 40.667 1.00 90.19 179 ASN A C 1
ATOM 1443 O O . ASN A 1 179 ? -40.557 0.061 41.782 1.00 90.19 179 ASN A O 1
ATOM 1447 N N . GLY A 1 180 ? -38.738 -0.035 40.469 1.00 86.69 180 GLY A N 1
ATOM 1448 C CA . GLY A 1 180 ? -37.831 -0.559 41.497 1.00 86.69 180 GLY A CA 1
ATOM 1449 C C . GLY A 1 180 ? -37.793 0.272 42.784 1.00 86.69 180 GLY A C 1
ATOM 1450 O O . GLY A 1 180 ? -37.852 -0.292 43.874 1.00 86.69 180 GLY A O 1
ATOM 1451 N N . GLU A 1 181 ? -37.763 1.603 42.674 1.00 87.44 181 GLU A N 1
ATOM 1452 C CA . GLU A 1 181 ? -37.759 2.509 43.833 1.00 87.44 181 GLU A CA 1
ATOM 1453 C C . GLU A 1 181 ? -39.083 2.449 44.609 1.00 87.44 181 GLU A C 1
ATOM 1455 O O . GLU A 1 181 ? -39.087 2.212 45.818 1.00 87.44 181 GLU A O 1
ATOM 1460 N N . ALA A 1 182 ? -40.219 2.540 43.907 1.00 90.44 182 ALA A N 1
ATOM 1461 C CA . ALA A 1 182 ? -41.547 2.415 44.511 1.00 90.44 182 ALA A CA 1
ATOM 1462 C C . ALA A 1 182 ? -41.754 1.043 45.180 1.00 90.44 182 ALA A C 1
ATOM 1464 O O . ALA A 1 182 ? -42.347 0.952 46.261 1.00 90.44 182 ALA A O 1
ATOM 1465 N N . PHE A 1 183 ? -41.232 -0.022 44.565 1.00 89.69 183 PHE A N 1
ATOM 1466 C CA . PHE A 1 183 ? -41.250 -1.365 45.128 1.00 89.69 183 PHE A CA 1
ATOM 1467 C C . PHE A 1 183 ? -40.386 -1.472 46.392 1.00 89.69 183 PHE A C 1
ATOM 1469 O O . PHE A 1 183 ? -40.851 -2.017 47.394 1.00 89.69 183 PHE A O 1
ATOM 1476 N N . LEU A 1 184 ? -39.175 -0.904 46.398 1.00 88.56 184 LEU A N 1
ATOM 1477 C CA . LEU A 1 184 ? -38.311 -0.859 47.582 1.00 88.56 184 LEU A CA 1
ATOM 1478 C C . LEU A 1 184 ? -38.964 -0.093 48.739 1.00 88.56 184 LEU A C 1
ATOM 1480 O O . LEU A 1 184 ? -38.946 -0.563 49.877 1.00 88.56 184 LEU A O 1
ATOM 1484 N N . GLU A 1 185 ? -39.578 1.059 48.471 1.00 90.75 185 GLU A N 1
ATOM 1485 C CA . GLU A 1 185 ? -40.319 1.808 49.488 1.00 90.75 185 GLU A CA 1
ATOM 1486 C C . GLU A 1 185 ? -41.480 0.995 50.069 1.00 90.75 185 GLU A C 1
ATOM 1488 O O . GLU A 1 185 ? -41.676 0.960 51.288 1.00 90.75 185 GLU A O 1
ATOM 1493 N N . ALA A 1 186 ? -42.251 0.319 49.208 1.00 92.31 186 ALA A N 1
ATOM 1494 C CA . ALA A 1 186 ? -43.355 -0.532 49.637 1.00 92.31 186 ALA A CA 1
ATOM 1495 C C . ALA A 1 186 ? -42.861 -1.737 50.455 1.00 92.31 186 ALA A C 1
ATOM 1497 O O . ALA A 1 186 ? -43.465 -2.067 51.476 1.00 92.31 186 ALA A O 1
ATOM 1498 N N . TRP A 1 187 ? -41.740 -2.342 50.057 1.00 93.69 187 TRP A N 1
ATOM 1499 C CA . TRP A 1 187 ? -41.090 -3.439 50.771 1.00 93.69 187 TRP A CA 1
ATOM 1500 C C . TRP A 1 187 ? -40.577 -3.009 52.152 1.00 93.69 187 TRP A C 1
ATOM 1502 O O . TRP A 1 187 ? -40.881 -3.669 53.143 1.00 93.69 187 TRP A O 1
ATOM 1512 N N . ASN A 1 188 ? -39.883 -1.869 52.255 1.00 92.31 188 ASN A N 1
ATOM 1513 C CA . ASN A 1 188 ? -39.412 -1.324 53.535 1.00 92.31 188 ASN A CA 1
ATOM 1514 C C . ASN A 1 188 ? -40.582 -0.998 54.476 1.00 92.31 188 ASN A C 1
ATOM 1516 O O . ASN A 1 188 ? -40.518 -1.277 55.673 1.00 92.31 188 ASN A O 1
ATOM 1520 N N . ALA A 1 189 ? -41.672 -0.437 53.940 1.00 93.44 189 ALA A N 1
ATOM 1521 C CA . ALA A 1 189 ? -42.882 -0.167 54.711 1.00 93.44 189 ALA A CA 1
ATOM 1522 C C . ALA A 1 189 ? -43.567 -1.458 55.188 1.00 93.44 189 ALA A C 1
ATOM 1524 O O . ALA A 1 189 ? -44.074 -1.502 56.311 1.00 93.44 189 ALA A O 1
ATOM 1525 N N . ALA A 1 190 ? -43.577 -2.507 54.359 1.00 94.12 190 ALA A N 1
ATOM 1526 C CA . ALA A 1 190 ? -44.071 -3.825 54.741 1.00 94.12 190 ALA A CA 1
ATOM 1527 C C . ALA A 1 190 ? -43.200 -4.438 55.848 1.00 94.12 190 ALA A C 1
ATOM 1529 O O . ALA A 1 190 ? -43.740 -4.837 56.876 1.00 94.12 190 ALA A O 1
ATOM 1530 N N . LEU A 1 191 ? -41.871 -4.424 55.705 1.00 93.12 191 LEU A N 1
ATOM 1531 C CA . LEU A 1 191 ? -40.944 -4.930 56.721 1.00 93.12 191 LEU A CA 1
ATOM 1532 C C . LEU A 1 191 ? -41.116 -4.212 58.066 1.00 93.12 191 LEU A C 1
ATOM 1534 O O . LEU A 1 191 ? -41.318 -4.865 59.083 1.00 93.12 191 LEU A O 1
ATOM 1538 N N . ALA A 1 192 ? -41.146 -2.876 58.065 1.00 93.62 192 ALA A N 1
ATOM 1539 C CA . ALA A 1 192 ? -41.345 -2.097 59.286 1.00 93.62 192 ALA A CA 1
ATOM 1540 C C . ALA A 1 192 ? -42.717 -2.353 59.938 1.00 93.62 192 ALA A C 1
ATOM 1542 O O . ALA A 1 192 ? -42.851 -2.290 61.160 1.00 93.62 192 ALA A O 1
ATOM 1543 N N . ALA A 1 193 ? -43.754 -2.624 59.139 1.00 94.75 193 ALA A N 1
ATOM 1544 C CA . ALA A 1 193 ? -45.066 -3.000 59.655 1.00 94.75 193 ALA A CA 1
ATOM 1545 C C . ALA A 1 193 ? -45.080 -4.424 60.234 1.00 94.75 193 ALA A C 1
ATOM 1547 O O . ALA A 1 193 ? -45.766 -4.656 61.227 1.00 94.75 193 ALA A O 1
ATOM 1548 N N . LEU A 1 194 ? -44.313 -5.349 59.647 1.00 94.81 194 LEU A N 1
ATOM 1549 C CA . LEU A 1 194 ? -44.139 -6.709 60.156 1.00 94.81 194 LEU A CA 1
ATOM 1550 C C . LEU A 1 194 ? -43.387 -6.715 61.492 1.00 94.81 194 LEU A C 1
ATOM 1552 O O . LEU A 1 194 ? -43.827 -7.381 62.424 1.00 94.81 194 LEU A O 1
ATOM 1556 N N . ASP A 1 195 ? -42.316 -5.925 61.610 1.00 94.12 195 ASP A N 1
ATOM 1557 C CA . ASP A 1 195 ? -41.561 -5.776 62.861 1.00 94.12 195 ASP A CA 1
ATOM 1558 C C . ASP A 1 195 ? -42.460 -5.214 63.981 1.00 94.12 195 ASP A C 1
ATOM 1560 O O . ASP A 1 195 ? -42.497 -5.747 65.088 1.00 94.12 195 ASP A O 1
ATOM 1564 N N . ARG A 1 196 ? -43.292 -4.202 63.682 1.00 94.50 196 ARG A N 1
ATOM 1565 C CA . ARG A 1 196 ? -44.284 -3.691 64.649 1.00 94.50 196 ARG A CA 1
ATOM 1566 C C . ARG A 1 196 ? -45.330 -4.729 65.039 1.00 94.50 196 ARG A C 1
ATOM 1568 O O . ARG A 1 196 ? -45.781 -4.725 66.184 1.00 94.50 196 ARG A O 1
ATOM 1575 N N . TRP A 1 197 ? -45.758 -5.579 64.106 1.00 96.44 197 TRP A N 1
ATOM 1576 C CA . TRP A 1 197 ? -46.700 -6.654 64.414 1.00 96.44 197 TRP A CA 1
ATOM 1577 C C . TRP A 1 197 ? -46.068 -7.675 65.369 1.00 96.44 197 TRP A C 1
ATOM 1579 O O . TRP A 1 197 ? -46.710 -8.076 66.338 1.00 96.44 197 TRP A O 1
ATOM 1589 N N . GLU A 1 198 ? -44.799 -8.027 65.163 1.00 93.38 198 GLU A N 1
ATOM 1590 C CA . GLU A 1 198 ? -44.041 -8.892 66.075 1.00 93.38 198 GLU A CA 1
ATOM 1591 C C . GLU A 1 198 ? -43.916 -8.296 67.484 1.00 93.38 198 GLU A C 1
ATOM 1593 O O . GLU A 1 198 ? -44.085 -9.013 68.469 1.00 93.38 198 GLU A O 1
ATOM 1598 N N . GLU A 1 199 ? -43.702 -6.983 67.592 1.00 93.50 199 GLU A N 1
ATOM 1599 C CA . GLU A 1 199 ? -43.577 -6.289 68.879 1.00 93.50 199 GLU A CA 1
ATOM 1600 C C . GLU A 1 199 ? -44.912 -6.111 69.622 1.00 93.50 199 GLU A C 1
ATOM 1602 O O . GLU A 1 199 ? -44.967 -6.230 70.847 1.00 93.50 199 GLU A O 1
ATOM 1607 N N . THR A 1 200 ? -45.989 -5.781 68.903 1.00 94.81 200 THR A N 1
ATOM 1608 C CA . THR A 1 200 ? -47.256 -5.322 69.509 1.00 94.81 200 THR A CA 1
ATOM 1609 C C . THR A 1 200 ? -48.378 -6.356 69.478 1.00 94.81 200 THR A C 1
ATOM 1611 O O . THR A 1 200 ? -49.355 -6.223 70.215 1.00 94.81 200 THR A O 1
ATOM 1614 N N . GLY A 1 201 ? -48.274 -7.367 68.614 1.00 92.56 201 GLY A N 1
ATOM 1615 C CA . GLY A 1 201 ? -49.353 -8.309 68.321 1.00 92.56 201 GLY A CA 1
ATOM 1616 C C . GLY A 1 201 ? -50.471 -7.756 67.421 1.00 92.56 201 GLY A C 1
ATOM 1617 O O . GLY A 1 201 ? -51.375 -8.518 67.079 1.00 92.56 201 GLY A O 1
ATOM 1618 N N . ASP A 1 202 ? -50.417 -6.485 66.994 1.00 92.62 202 ASP A N 1
ATOM 1619 C CA . ASP A 1 202 ? -51.406 -5.853 66.102 1.00 92.62 202 ASP A CA 1
ATOM 1620 C C . ASP A 1 202 ? -50.965 -5.892 64.625 1.00 92.62 202 ASP A C 1
ATOM 1622 O O . ASP A 1 202 ? -49.951 -5.308 64.240 1.00 92.62 202 ASP A O 1
ATOM 1626 N N . CYS A 1 203 ? -51.759 -6.553 63.776 1.00 93.69 203 CYS A N 1
ATOM 1627 C CA . CYS A 1 203 ? -51.494 -6.710 62.341 1.00 93.69 203 CYS A CA 1
ATOM 1628 C C . CYS A 1 203 ? -52.049 -5.572 61.461 1.00 93.69 203 CYS A C 1
ATOM 1630 O O . CYS A 1 203 ? -51.820 -5.563 60.252 1.00 93.69 203 CYS A O 1
ATOM 1632 N N . THR A 1 204 ? -52.736 -4.572 62.026 1.00 93.44 204 THR A N 1
ATOM 1633 C CA . THR A 1 204 ? -53.437 -3.532 61.246 1.00 93.44 204 THR A CA 1
ATOM 1634 C C . THR A 1 204 ? -52.507 -2.760 60.301 1.00 93.44 204 THR A C 1
ATOM 1636 O O . THR A 1 204 ? -52.865 -2.446 59.161 1.00 93.44 204 THR A O 1
ATOM 1639 N N . ALA A 1 205 ? -51.288 -2.447 60.756 1.00 92.25 205 ALA A N 1
ATOM 1640 C CA . ALA A 1 205 ? -50.292 -1.772 59.925 1.00 92.25 205 ALA A CA 1
ATOM 1641 C C . ALA A 1 205 ? -49.813 -2.664 58.767 1.00 92.25 205 ALA A C 1
ATOM 1643 O O . ALA A 1 205 ? -49.637 -2.165 57.654 1.00 92.25 205 ALA A O 1
ATOM 1644 N N . TRP A 1 206 ? -49.646 -3.964 59.030 1.00 93.94 206 TRP A N 1
ATOM 1645 C CA . TRP A 1 206 ? -49.210 -4.966 58.059 1.00 93.94 206 TRP A CA 1
ATOM 1646 C C . TRP A 1 206 ? -50.235 -5.158 56.941 1.00 93.94 206 TRP A C 1
ATOM 1648 O O . TRP A 1 206 ? -49.881 -5.048 55.770 1.00 93.94 206 TRP A O 1
ATOM 1658 N N . ASP A 1 207 ? -51.516 -5.333 57.272 1.00 92.38 207 ASP A N 1
ATOM 1659 C CA . ASP A 1 207 ? -52.578 -5.523 56.271 1.00 92.38 207 ASP A CA 1
ATOM 1660 C C . ASP A 1 207 ? -52.660 -4.358 55.275 1.00 92.38 207 ASP A C 1
ATOM 1662 O O . ASP A 1 207 ? -52.948 -4.538 54.085 1.00 92.38 207 ASP A O 1
ATOM 1666 N N . LYS A 1 208 ? -52.380 -3.140 55.752 1.00 93.81 208 LYS A N 1
ATOM 1667 C CA . LYS A 1 208 ? -52.351 -1.939 54.917 1.00 93.81 208 LYS A CA 1
ATOM 1668 C C . LYS A 1 208 ? -51.124 -1.905 54.004 1.00 93.81 208 LYS A C 1
ATOM 1670 O O . LYS A 1 208 ? -51.267 -1.619 52.814 1.00 93.81 208 LYS A O 1
ATOM 1675 N N . THR A 1 209 ? -49.927 -2.139 54.542 1.00 95.06 209 THR A N 1
ATOM 1676 C CA . THR A 1 209 ? -48.679 -2.049 53.767 1.00 95.06 209 THR A CA 1
ATOM 1677 C C . THR A 1 209 ? -48.500 -3.235 52.825 1.00 95.06 209 THR A C 1
ATOM 1679 O O . THR A 1 209 ? -48.036 -3.026 51.704 1.00 95.06 209 THR A O 1
ATOM 1682 N N . LYS A 1 210 ? -48.964 -4.436 53.198 1.00 93.25 210 LYS A N 1
ATOM 1683 C CA . LYS A 1 210 ? -48.928 -5.634 52.349 1.00 93.25 210 LYS A CA 1
ATOM 1684 C C . LYS A 1 210 ? -49.647 -5.425 51.023 1.00 93.25 210 LYS A C 1
ATOM 1686 O O . LYS A 1 210 ? -49.070 -5.718 49.988 1.00 93.25 210 LYS A O 1
ATOM 1691 N N . ARG A 1 211 ? -50.838 -4.815 51.017 1.00 92.81 211 ARG A N 1
ATOM 1692 C CA . ARG A 1 211 ? -51.555 -4.512 49.761 1.00 92.81 211 ARG A CA 1
ATOM 1693 C C . ARG A 1 211 ? -50.749 -3.616 48.817 1.00 92.81 211 ARG A C 1
ATOM 1695 O O . ARG A 1 211 ? -50.786 -3.824 47.610 1.00 92.81 211 ARG A O 1
ATOM 1702 N N . LYS A 1 212 ? -50.027 -2.622 49.355 1.00 93.69 212 LYS A N 1
ATOM 1703 C CA . LYS A 1 212 ? -49.151 -1.749 48.554 1.00 93.69 212 LYS A CA 1
ATOM 1704 C C . LYS A 1 212 ? -47.945 -2.532 48.028 1.00 93.69 212 LYS A C 1
ATOM 1706 O O . LYS A 1 212 ? -47.605 -2.402 46.860 1.00 93.69 212 LYS A O 1
ATOM 1711 N N . TYR A 1 213 ? -47.332 -3.349 48.880 1.00 93.94 213 TYR A N 1
ATOM 1712 C CA . TYR A 1 213 ? -46.220 -4.219 48.508 1.00 93.94 213 TYR A CA 1
ATOM 1713 C C . TYR A 1 213 ? -46.610 -5.234 47.419 1.00 93.94 213 TYR A C 1
ATOM 1715 O O . TYR A 1 213 ? -45.899 -5.331 46.425 1.00 93.94 213 TYR A O 1
ATOM 1723 N N . ASP A 1 214 ? -47.749 -5.919 47.547 1.00 93.06 214 ASP A N 1
ATOM 1724 C CA . ASP A 1 214 ? -48.217 -6.905 46.565 1.00 93.06 214 ASP A CA 1
ATOM 1725 C C . ASP A 1 214 ? -48.494 -6.235 45.203 1.00 93.06 214 ASP A C 1
ATOM 1727 O O . ASP A 1 214 ? -48.110 -6.769 44.163 1.00 93.06 214 ASP A O 1
ATOM 1731 N N . ALA A 1 215 ? -49.081 -5.030 45.205 1.00 93.88 215 ALA A N 1
ATOM 1732 C CA . ALA A 1 215 ? -49.337 -4.260 43.986 1.00 93.88 215 ALA A CA 1
ATOM 1733 C C . ALA A 1 215 ? -48.045 -3.817 43.272 1.00 93.88 215 ALA A C 1
ATOM 1735 O O . ALA A 1 215 ? -47.958 -3.879 42.046 1.00 93.88 215 ALA A O 1
ATOM 1736 N N . GLU A 1 216 ? -47.026 -3.377 44.016 1.00 93.88 216 GLU A N 1
ATOM 1737 C CA . GLU A 1 216 ? -45.729 -3.028 43.424 1.00 93.88 216 GLU A CA 1
ATOM 1738 C C . GLU A 1 216 ? -44.926 -4.274 43.005 1.00 93.88 216 GLU A C 1
ATOM 1740 O O . GLU A 1 216 ? -44.215 -4.238 42.000 1.00 93.88 216 GLU A O 1
ATOM 1745 N N . LEU A 1 217 ? -45.077 -5.402 43.709 1.00 91.25 217 LEU A N 1
ATOM 1746 C CA . LEU A 1 217 ? -44.472 -6.679 43.322 1.00 91.25 217 LEU A CA 1
ATOM 1747 C C . LEU A 1 217 ? -45.036 -7.194 41.991 1.00 91.25 217 LEU A C 1
ATOM 1749 O O . LEU A 1 217 ? -44.296 -7.749 41.179 1.00 91.25 217 LEU A O 1
ATOM 1753 N N . GLU A 1 218 ? -46.340 -7.032 41.757 1.00 92.62 218 GLU A N 1
ATOM 1754 C CA . GLU A 1 218 ? -46.992 -7.420 40.503 1.00 92.62 218 GLU A CA 1
ATOM 1755 C C . GLU A 1 218 ? -46.420 -6.638 39.313 1.00 92.62 218 GLU A C 1
ATOM 1757 O O . GLU A 1 218 ? -45.916 -7.251 38.371 1.00 92.62 218 GLU A O 1
ATOM 1762 N N . LYS A 1 219 ? -46.352 -5.305 39.418 1.00 91.75 219 LYS A N 1
ATOM 1763 C CA . LYS A 1 219 ? -45.710 -4.438 38.412 1.00 91.75 219 LYS A CA 1
ATOM 1764 C C . LYS A 1 219 ? -44.240 -4.799 38.170 1.00 91.75 219 LYS A C 1
ATOM 1766 O O . LYS A 1 219 ? -43.781 -4.826 37.030 1.00 91.75 219 LYS A O 1
ATOM 1771 N N . TRP A 1 220 ? -43.499 -5.130 39.230 1.00 89.69 220 TRP A N 1
ATOM 1772 C CA . TRP A 1 220 ? -42.107 -5.563 39.101 1.00 89.69 220 TRP A CA 1
ATOM 1773 C C . TRP A 1 220 ? -41.989 -6.868 38.300 1.00 89.69 220 TRP A C 1
ATOM 1775 O O . TRP A 1 220 ? -41.133 -7.006 37.421 1.00 89.69 220 TRP A O 1
ATOM 1785 N N . ASN A 1 221 ? -42.879 -7.829 38.565 1.00 89.69 221 ASN A N 1
ATOM 1786 C CA . ASN A 1 221 ? -42.923 -9.089 37.828 1.00 89.69 221 ASN A CA 1
ATOM 1787 C C . ASN A 1 221 ? -43.286 -8.894 36.347 1.00 89.69 221 ASN A C 1
ATOM 1789 O O . ASN A 1 221 ? -42.783 -9.648 35.512 1.00 89.69 221 ASN A O 1
ATOM 1793 N N . GLU A 1 222 ? -44.100 -7.889 36.014 1.00 92.94 222 GLU A N 1
ATOM 1794 C CA . GLU A 1 222 ? -44.396 -7.502 34.627 1.00 92.94 222 GLU A CA 1
ATOM 1795 C C . GLU A 1 222 ? -43.178 -6.895 33.914 1.00 92.94 222 GLU A C 1
ATOM 1797 O O . GLU A 1 222 ? -42.930 -7.207 32.748 1.00 92.94 222 GLU A O 1
ATOM 1802 N N . PHE A 1 223 ? -42.376 -6.075 34.604 1.00 90.12 223 PHE A N 1
ATOM 1803 C CA . PHE A 1 223 ? -41.180 -5.442 34.031 1.00 90.12 223 PHE A CA 1
ATOM 1804 C C . PHE A 1 223 ? -40.020 -6.423 33.797 1.00 90.12 223 PHE A C 1
ATOM 1806 O O . PHE A 1 223 ? -39.246 -6.293 32.846 1.00 90.12 223 PHE A O 1
ATOM 1813 N N . LYS A 1 224 ? -39.885 -7.426 34.663 1.00 87.38 224 LYS A N 1
ATOM 1814 C CA . LYS A 1 224 ? -38.742 -8.344 34.720 1.00 87.38 224 LYS A CA 1
ATOM 1815 C C . LYS A 1 224 ? -38.311 -8.955 33.367 1.00 87.38 224 LYS A C 1
ATOM 1817 O O . LYS A 1 224 ? -37.111 -8.913 33.078 1.00 87.38 224 LYS A O 1
ATOM 1822 N N . PRO A 1 225 ? -39.205 -9.494 32.509 1.00 91.44 225 PRO A N 1
ATOM 1823 C CA . PRO A 1 225 ? -38.810 -9.996 31.190 1.00 91.44 225 PRO A CA 1
ATOM 1824 C C . PRO A 1 225 ? -38.203 -8.912 30.288 1.00 91.44 225 PRO A C 1
ATOM 1826 O O . PRO A 1 225 ? -37.256 -9.190 29.553 1.00 91.44 225 PRO A O 1
ATOM 1829 N N . THR A 1 226 ? -38.712 -7.680 30.359 1.00 92.12 226 THR A N 1
ATOM 1830 C CA . THR A 1 226 ? -38.200 -6.524 29.607 1.00 92.12 226 THR A CA 1
ATOM 1831 C C . THR A 1 226 ? -36.805 -6.127 30.090 1.00 92.12 226 THR A C 1
ATOM 1833 O O . THR A 1 226 ? -35.900 -5.951 29.272 1.00 92.12 226 THR A O 1
ATOM 1836 N N . GLY A 1 227 ? -36.586 -6.083 31.408 1.00 90.62 227 GLY A N 1
ATOM 1837 C CA . GLY A 1 227 ? -35.263 -5.828 31.984 1.00 90.62 227 GLY A CA 1
ATOM 1838 C C . GLY A 1 227 ? -34.209 -6.865 31.561 1.00 90.62 227 GLY A C 1
ATOM 1839 O O . GLY A 1 227 ? -33.095 -6.501 31.186 1.00 90.62 227 GLY A O 1
ATOM 1840 N N . GLU A 1 228 ? -34.569 -8.152 31.502 1.00 92.62 228 GLU A N 1
ATOM 1841 C CA . GLU A 1 228 ? -33.684 -9.212 30.981 1.00 92.62 228 GLU A CA 1
ATOM 1842 C C . GLU A 1 228 ? -33.364 -9.045 29.483 1.00 92.62 228 GLU A C 1
ATOM 1844 O O . GLU A 1 228 ? -32.236 -9.300 29.054 1.00 92.62 228 GLU A O 1
ATOM 1849 N N . GLN A 1 229 ? -34.309 -8.555 28.671 1.00 93.38 229 GLN A N 1
ATOM 1850 C CA . GLN A 1 229 ? -34.022 -8.216 27.271 1.00 93.38 229 GLN A CA 1
ATOM 1851 C C . GLN A 1 229 ? -33.016 -7.064 27.153 1.00 93.38 229 GLN A C 1
ATOM 1853 O O . GLN A 1 229 ? -32.167 -7.084 26.258 1.00 93.38 229 GLN A O 1
ATOM 1858 N N . TYR A 1 230 ? -33.094 -6.062 28.031 1.00 92.12 230 TYR A N 1
ATOM 1859 C CA . TYR A 1 230 ? -32.121 -4.969 28.070 1.00 92.12 230 TYR A CA 1
ATOM 1860 C C . TYR A 1 230 ? -30.743 -5.445 28.532 1.00 92.12 230 TYR A C 1
ATOM 1862 O O . TYR A 1 230 ? -29.750 -5.084 27.901 1.00 92.12 230 TYR A O 1
ATOM 1870 N N . ALA A 1 231 ? -30.682 -6.317 29.541 1.00 92.06 231 ALA A N 1
ATOM 1871 C CA . ALA A 1 231 ? -29.429 -6.905 30.007 1.00 92.06 231 ALA A CA 1
ATOM 1872 C C . ALA A 1 231 ? -28.741 -7.701 28.887 1.00 92.06 231 ALA A C 1
ATOM 1874 O O . ALA A 1 231 ? -27.574 -7.465 28.586 1.00 92.06 231 ALA A O 1
ATOM 1875 N N . LYS A 1 232 ? -29.489 -8.548 28.167 1.00 94.25 232 LYS A N 1
ATOM 1876 C CA . LYS A 1 232 ? -28.954 -9.306 27.025 1.00 94.25 232 LYS A CA 1
ATOM 1877 C C . LYS A 1 232 ? -28.415 -8.403 25.907 1.00 94.25 232 LYS A C 1
ATOM 1879 O O . LYS A 1 232 ? -27.416 -8.740 25.270 1.00 94.25 232 LYS A O 1
ATOM 1884 N N . LYS A 1 233 ? -29.056 -7.253 25.657 1.00 93.56 233 LYS A N 1
ATOM 1885 C CA . LYS A 1 233 ? -28.566 -6.254 24.688 1.00 93.56 233 LYS A CA 1
ATOM 1886 C C . LYS A 1 233 ? -27.246 -5.625 25.137 1.00 93.56 233 LYS A C 1
ATOM 1888 O O . LYS A 1 233 ? -26.356 -5.480 24.305 1.00 93.56 233 LYS A O 1
ATOM 1893 N N . LEU A 1 234 ? -27.115 -5.275 26.419 1.00 93.44 234 LEU A N 1
ATOM 1894 C CA . LEU A 1 234 ? -25.869 -4.737 26.971 1.00 93.44 234 LEU A CA 1
ATOM 1895 C C . LEU A 1 234 ? -24.741 -5.778 26.913 1.00 93.44 234 LEU A C 1
ATOM 1897 O O . LEU A 1 234 ? -23.665 -5.464 26.419 1.00 93.44 234 LEU A O 1
ATOM 1901 N N . GLU A 1 235 ? -25.002 -7.020 27.326 1.00 94.12 235 GLU A N 1
ATOM 1902 C CA . GLU A 1 235 ? -24.038 -8.130 27.265 1.00 94.12 235 GLU A CA 1
ATOM 1903 C C . GLU A 1 235 ? -23.527 -8.359 25.834 1.00 94.12 235 GLU A C 1
ATOM 1905 O O . GLU A 1 235 ? -22.323 -8.327 25.588 1.00 94.12 235 GLU A O 1
ATOM 1910 N N . THR A 1 236 ? -24.447 -8.443 24.863 1.00 93.25 236 THR A N 1
ATOM 1911 C CA . THR A 1 236 ? -24.097 -8.574 23.437 1.00 93.25 236 THR A CA 1
ATOM 1912 C C . THR A 1 236 ? -23.205 -7.421 22.971 1.00 93.25 236 THR A C 1
ATOM 1914 O O . THR A 1 236 ? -22.235 -7.643 22.246 1.00 93.25 236 THR A O 1
ATOM 1917 N N . ARG A 1 237 ? -23.500 -6.187 23.403 1.00 90.50 237 ARG A N 1
ATOM 1918 C CA . ARG A 1 237 ? -22.745 -5.001 22.989 1.00 90.50 237 ARG A CA 1
ATOM 1919 C C . ARG A 1 237 ? -21.346 -4.946 23.605 1.00 90.50 237 ARG A C 1
ATOM 1921 O O . ARG A 1 237 ? -20.397 -4.571 22.918 1.00 90.50 237 ARG A O 1
ATOM 1928 N N . VAL A 1 238 ? -21.205 -5.344 24.869 1.00 91.25 238 VAL A N 1
ATOM 1929 C CA . VAL A 1 238 ? -19.901 -5.465 25.541 1.00 91.25 238 VAL A CA 1
ATOM 1930 C C . VAL A 1 238 ? -19.037 -6.521 24.841 1.00 91.25 238 VAL A C 1
ATOM 1932 O O . VAL A 1 238 ? -17.873 -6.253 24.538 1.00 91.25 238 VAL A O 1
ATOM 1935 N N . ASP A 1 239 ? -19.612 -7.677 24.502 1.00 90.81 239 ASP A N 1
ATOM 1936 C CA . ASP A 1 239 ? -18.911 -8.746 23.778 1.00 90.81 239 ASP A CA 1
ATOM 1937 C C . ASP A 1 239 ? -18.492 -8.331 22.360 1.00 90.81 239 ASP A C 1
ATOM 1939 O O . ASP A 1 239 ? -17.390 -8.653 21.908 1.00 90.81 239 ASP A O 1
ATOM 1943 N N . GLU A 1 240 ? -19.344 -7.591 21.643 1.00 88.88 240 GLU A N 1
ATOM 1944 C CA . GLU A 1 240 ? -19.002 -7.008 20.340 1.00 88.88 240 GLU A CA 1
ATOM 1945 C C . GLU A 1 240 ? -17.785 -6.082 20.424 1.00 88.88 240 GLU A C 1
ATOM 1947 O O . GLU A 1 240 ? -16.889 -6.188 19.585 1.00 88.88 240 GLU A O 1
ATOM 1952 N N . CYS A 1 241 ? -17.713 -5.228 21.450 1.00 87.69 241 CYS A N 1
ATOM 1953 C CA . CYS A 1 241 ? -16.583 -4.318 21.643 1.00 87.69 241 CYS A CA 1
ATOM 1954 C C . CYS A 1 241 ? -15.277 -5.072 21.946 1.00 87.69 241 CYS A C 1
ATOM 1956 O O . CYS A 1 241 ? -14.213 -4.685 21.461 1.00 87.69 241 CYS A O 1
ATOM 1958 N N . LEU A 1 242 ? -15.343 -6.188 22.682 1.00 86.31 242 LEU A N 1
ATOM 1959 C CA . LEU A 1 242 ? -14.176 -7.043 22.931 1.00 86.31 242 LEU A CA 1
ATOM 1960 C C . LEU A 1 242 ? -13.677 -7.723 21.650 1.00 86.31 242 LEU A C 1
ATOM 1962 O O . LEU A 1 242 ? -12.475 -7.714 21.379 1.00 86.31 242 LEU A O 1
ATOM 1966 N N . ARG A 1 243 ? -14.590 -8.260 20.828 1.00 87.81 243 ARG A N 1
ATOM 1967 C CA . ARG A 1 243 ? -14.236 -8.830 19.514 1.00 87.81 243 ARG A CA 1
ATOM 1968 C C . ARG A 1 243 ? -13.626 -7.780 18.591 1.00 87.81 243 ARG A C 1
ATOM 1970 O O . ARG A 1 243 ? -12.625 -8.051 17.927 1.00 87.81 243 ARG A O 1
ATOM 1977 N N . TRP A 1 244 ? -14.186 -6.569 18.592 1.00 86.25 244 TRP A N 1
ATOM 1978 C CA . TRP A 1 244 ? -13.626 -5.446 17.848 1.00 86.25 244 TRP A CA 1
ATOM 1979 C C . TRP A 1 244 ? -12.179 -5.166 18.279 1.00 86.25 244 TRP A C 1
ATOM 1981 O O . TRP A 1 244 ? -11.294 -5.087 17.424 1.00 86.25 244 TRP A O 1
ATOM 1991 N N . LYS A 1 245 ? -11.897 -5.126 19.585 1.00 84.50 245 LYS A N 1
ATOM 1992 C CA . LYS A 1 245 ? -10.534 -4.905 20.084 1.00 84.50 245 LYS A CA 1
ATOM 1993 C C . LYS A 1 245 ? -9.557 -6.012 19.680 1.00 84.50 245 LYS A C 1
ATOM 1995 O O . LYS A 1 245 ? -8.431 -5.728 19.271 1.00 84.50 245 LYS A O 1
ATOM 2000 N N . GLU A 1 246 ? -9.985 -7.271 19.742 1.00 88.50 246 GLU A N 1
ATOM 2001 C CA . GLU A 1 246 ? -9.165 -8.401 19.300 1.00 88.50 246 GLU A CA 1
ATOM 2002 C C . GLU A 1 246 ? -8.833 -8.310 17.800 1.00 88.50 246 GLU A C 1
ATOM 2004 O O . GLU A 1 246 ? -7.693 -8.558 17.400 1.00 88.50 246 GLU A O 1
ATOM 2009 N N . SER A 1 247 ? -9.799 -7.898 16.971 1.00 86.44 247 SER A N 1
ATOM 2010 C CA . SER A 1 247 ? -9.576 -7.671 15.536 1.00 86.44 247 SER A CA 1
ATOM 2011 C C . SER A 1 247 ? -8.620 -6.501 15.262 1.00 86.44 247 SER A C 1
ATOM 2013 O O . SER A 1 247 ? -7.746 -6.621 14.407 1.00 86.44 247 SER A O 1
ATOM 2015 N N . GLU A 1 248 ? -8.704 -5.411 16.038 1.00 86.38 248 GLU A N 1
ATOM 2016 C CA . GLU A 1 248 ? -7.771 -4.280 15.942 1.00 86.38 248 GLU A CA 1
ATOM 2017 C C . GLU A 1 248 ? -6.338 -4.723 16.264 1.00 86.38 248 GLU A C 1
ATOM 2019 O O . GLU A 1 248 ? -5.401 -4.364 15.552 1.00 86.38 248 GLU A O 1
ATOM 2024 N N . LYS A 1 249 ? -6.162 -5.539 17.311 1.00 88.31 249 LYS A N 1
ATOM 2025 C CA . LYS A 1 249 ? -4.854 -6.094 17.672 1.00 88.31 249 LYS A CA 1
ATOM 2026 C C . LYS A 1 249 ? -4.293 -6.975 16.554 1.00 88.31 249 LYS A C 1
ATOM 2028 O O . LYS A 1 249 ? -3.160 -6.765 16.140 1.00 88.31 249 LYS A O 1
ATOM 2033 N N . LYS A 1 250 ? -5.095 -7.902 16.014 1.00 90.81 250 LYS A N 1
ATOM 2034 C CA . LYS A 1 250 ? -4.694 -8.743 14.868 1.00 90.81 250 LYS A CA 1
ATOM 2035 C C . LYS A 1 250 ? -4.289 -7.898 13.659 1.00 90.81 250 LYS A C 1
ATOM 2037 O O . LYS A 1 250 ? -3.313 -8.222 12.989 1.00 90.81 250 LYS A O 1
ATOM 2042 N N . TYR A 1 251 ? -5.011 -6.807 13.402 1.00 89.31 251 TYR A N 1
ATOM 2043 C CA . TYR A 1 251 ? -4.665 -5.862 12.346 1.00 89.31 251 TYR A CA 1
ATOM 2044 C C . TYR A 1 251 ? -3.328 -5.160 12.611 1.00 89.31 251 TYR A C 1
ATOM 2046 O O . TYR A 1 251 ? -2.481 -5.164 11.721 1.00 89.31 251 TYR A O 1
ATOM 2054 N N . LYS A 1 252 ? -3.093 -4.630 13.819 1.00 89.06 252 LYS A N 1
ATOM 2055 C CA . LYS A 1 252 ? -1.808 -4.008 14.193 1.00 89.06 252 LYS A CA 1
ATOM 2056 C C . LYS A 1 252 ? -0.637 -4.982 14.049 1.00 89.06 252 LYS A C 1
ATOM 2058 O O . LYS A 1 252 ? 0.318 -4.659 13.350 1.00 89.06 252 LYS A O 1
ATOM 2063 N N . ASP A 1 253 ? -0.766 -6.199 14.578 1.00 90.88 253 ASP A N 1
ATOM 2064 C CA . ASP A 1 253 ? 0.253 -7.248 14.440 1.00 90.88 253 ASP A CA 1
ATOM 2065 C C . ASP A 1 253 ? 0.542 -7.564 12.955 1.00 90.88 253 ASP A C 1
ATOM 2067 O O . ASP A 1 253 ? 1.684 -7.807 12.558 1.00 90.88 253 ASP A O 1
ATOM 2071 N N . ALA A 1 254 ? -0.488 -7.564 12.100 1.00 91.44 254 ALA A N 1
ATOM 2072 C CA . ALA A 1 254 ? -0.328 -7.791 10.666 1.00 91.44 254 ALA A CA 1
ATOM 2073 C C . ALA A 1 254 ? 0.315 -6.597 9.933 1.00 91.44 254 ALA A C 1
ATOM 2075 O O . ALA A 1 254 ? 1.086 -6.807 8.994 1.00 91.44 254 ALA A O 1
ATOM 2076 N N . VAL A 1 255 ? 0.040 -5.359 10.362 1.00 90.12 255 VAL A N 1
ATOM 2077 C CA . VAL A 1 255 ? 0.709 -4.145 9.862 1.00 90.12 255 VAL A CA 1
ATOM 2078 C C . VAL A 1 255 ? 2.196 -4.171 10.210 1.00 90.12 255 VAL A C 1
ATOM 2080 O O . VAL A 1 255 ? 3.016 -3.960 9.319 1.00 90.12 255 VAL A O 1
ATOM 2083 N N . GLU A 1 256 ? 2.553 -4.497 11.453 1.00 92.25 256 GLU A N 1
ATOM 2084 C CA . GLU A 1 256 ? 3.951 -4.596 11.895 1.00 92.25 256 GLU A CA 1
ATOM 2085 C C . GLU A 1 256 ? 4.724 -5.659 11.099 1.00 92.25 256 GLU A C 1
ATOM 2087 O O . GLU A 1 256 ? 5.832 -5.404 10.626 1.00 92.25 256 GLU A O 1
ATOM 2092 N N . ARG A 1 257 ? 4.120 -6.834 10.858 1.00 91.31 257 ARG A N 1
ATOM 2093 C CA . ARG A 1 257 ? 4.720 -7.876 10.002 1.00 91.31 257 ARG A CA 1
ATOM 2094 C C . ARG A 1 257 ? 4.931 -7.406 8.565 1.00 91.31 257 ARG A C 1
ATOM 2096 O O . ARG A 1 257 ? 5.963 -7.715 7.974 1.00 91.31 257 ARG A O 1
ATOM 2103 N N . TYR A 1 258 ? 3.970 -6.673 8.003 1.00 90.50 258 TYR A N 1
ATOM 2104 C CA . TYR A 1 258 ? 4.096 -6.109 6.659 1.00 90.50 258 TYR A CA 1
ATOM 2105 C C . TYR A 1 258 ? 5.220 -5.062 6.593 1.00 90.50 258 TYR A C 1
ATOM 2107 O O . TYR A 1 258 ? 6.033 -5.109 5.674 1.00 90.50 258 TYR A O 1
ATOM 2115 N N . GLN A 1 259 ? 5.317 -4.169 7.583 1.00 91.38 259 GLN A N 1
ATOM 2116 C CA . GLN A 1 259 ? 6.387 -3.167 7.668 1.00 91.38 259 GLN A CA 1
ATOM 2117 C C . GLN A 1 259 ? 7.770 -3.813 7.818 1.00 91.38 259 GLN A C 1
ATOM 2119 O O . GLN A 1 259 ? 8.712 -3.412 7.140 1.00 91.38 259 GLN A O 1
ATOM 2124 N N . ALA A 1 260 ? 7.894 -4.855 8.646 1.00 91.62 260 ALA A N 1
ATOM 2125 C CA . ALA A 1 260 ? 9.137 -5.612 8.775 1.00 91.62 260 ALA A CA 1
ATOM 2126 C C . ALA A 1 260 ? 9.546 -6.281 7.448 1.00 91.62 260 ALA A C 1
ATOM 2128 O O . ALA A 1 260 ? 10.723 -6.280 7.086 1.00 91.62 260 ALA A O 1
ATOM 2129 N N . ALA A 1 261 ? 8.580 -6.818 6.694 1.00 90.75 261 ALA A N 1
ATOM 2130 C CA . ALA A 1 261 ? 8.837 -7.396 5.377 1.00 90.75 261 ALA A CA 1
ATOM 2131 C C . ALA A 1 261 ? 9.240 -6.334 4.335 1.00 90.75 261 ALA A C 1
ATOM 2133 O O . ALA A 1 261 ? 10.134 -6.579 3.529 1.00 90.75 261 ALA A O 1
ATOM 2134 N N . GLU A 1 262 ? 8.642 -5.142 4.382 1.00 89.81 262 GLU A N 1
ATOM 2135 C CA . GLU A 1 262 ? 9.009 -4.001 3.534 1.00 89.81 262 GLU A CA 1
ATOM 2136 C C . GLU A 1 262 ? 10.423 -3.474 3.832 1.00 89.81 262 GLU A C 1
ATOM 2138 O O . GLU A 1 262 ? 11.189 -3.199 2.909 1.00 89.81 262 GLU A O 1
ATOM 2143 N N . GLN A 1 263 ? 10.821 -3.417 5.105 1.00 91.44 263 GLN A N 1
ATOM 2144 C CA . GLN A 1 263 ? 12.199 -3.086 5.486 1.00 91.44 263 GLN A CA 1
ATOM 2145 C C . GLN A 1 263 ? 13.198 -4.147 5.003 1.00 91.44 263 GLN A C 1
ATOM 2147 O O . GLN A 1 263 ? 14.274 -3.807 4.508 1.00 91.44 263 GLN A O 1
ATOM 2152 N N . ALA A 1 264 ? 12.842 -5.433 5.101 1.00 92.19 264 ALA A N 1
ATOM 2153 C CA . ALA A 1 264 ? 13.673 -6.522 4.594 1.00 92.19 264 ALA A CA 1
ATOM 2154 C C . ALA A 1 264 ? 13.821 -6.477 3.060 1.00 92.19 264 ALA A C 1
ATOM 2156 O O . ALA A 1 264 ? 14.914 -6.723 2.550 1.00 92.19 264 ALA A O 1
ATOM 2157 N N . GLU A 1 265 ? 12.753 -6.132 2.331 1.00 93.38 265 GLU A N 1
ATOM 2158 C CA . GLU A 1 265 ? 12.785 -5.885 0.883 1.00 93.38 265 GLU A CA 1
ATOM 2159 C C . GLU A 1 265 ? 13.751 -4.746 0.536 1.00 93.38 265 GLU A C 1
ATOM 2161 O O . GLU A 1 265 ? 14.619 -4.926 -0.318 1.00 93.38 265 GLU A O 1
ATOM 2166 N N . ALA A 1 266 ? 13.644 -3.599 1.215 1.00 91.19 266 ALA A N 1
ATOM 2167 C CA . ALA A 1 266 ? 14.515 -2.449 0.974 1.00 91.19 266 ALA A CA 1
ATOM 2168 C C . ALA A 1 266 ? 15.998 -2.775 1.231 1.00 91.19 266 ALA A C 1
ATOM 2170 O O . ALA A 1 266 ? 16.859 -2.407 0.430 1.00 91.19 266 ALA A O 1
ATOM 2171 N N . GLY A 1 267 ? 16.295 -3.519 2.304 1.00 93.75 267 GLY A N 1
ATOM 2172 C CA . GLY A 1 267 ? 17.649 -3.996 2.598 1.00 93.75 267 GLY A CA 1
ATOM 2173 C C . GLY A 1 267 ? 18.208 -4.915 1.507 1.00 93.75 267 GLY A C 1
ATOM 2174 O O . GLY A 1 267 ? 19.334 -4.718 1.057 1.00 93.75 267 GLY A O 1
ATOM 2175 N N . ALA A 1 268 ? 17.406 -5.870 1.024 1.00 92.31 268 ALA A N 1
ATOM 2176 C CA . ALA A 1 268 ? 17.819 -6.773 -0.052 1.00 92.31 268 ALA A CA 1
ATOM 2177 C C . ALA A 1 268 ? 17.964 -6.058 -1.409 1.00 92.31 268 ALA A C 1
ATOM 2179 O O . ALA A 1 268 ? 18.853 -6.394 -2.191 1.00 92.31 268 ALA A O 1
ATOM 2180 N N . LYS A 1 269 ? 17.132 -5.042 -1.683 1.00 93.44 269 LYS A N 1
ATOM 2181 C CA . LYS A 1 269 ? 17.264 -4.196 -2.877 1.00 93.44 269 LYS A CA 1
ATOM 2182 C C . LYS A 1 269 ? 18.586 -3.434 -2.870 1.00 93.44 269 LYS A C 1
ATOM 2184 O O . LYS A 1 269 ? 19.294 -3.445 -3.870 1.00 93.44 269 LYS A O 1
ATOM 2189 N N . LYS A 1 270 ? 18.936 -2.833 -1.728 1.00 94.00 270 LYS A N 1
ATOM 2190 C CA . LYS A 1 270 ? 20.211 -2.132 -1.549 1.00 94.00 270 LYS A CA 1
ATOM 2191 C C . LYS A 1 270 ? 21.400 -3.058 -1.821 1.00 94.00 270 LYS A C 1
ATOM 2193 O O . LYS A 1 270 ? 22.278 -2.693 -2.592 1.00 94.00 270 LYS A O 1
ATOM 2198 N N . GLU A 1 271 ? 21.394 -4.271 -1.265 1.00 94.75 271 GLU A N 1
ATOM 2199 C CA . GLU A 1 271 ? 22.443 -5.264 -1.537 1.00 94.75 271 GLU A CA 1
ATOM 2200 C C . GLU A 1 271 ? 22.516 -5.625 -3.032 1.00 94.75 271 GLU A C 1
ATOM 2202 O O . GLU A 1 271 ? 23.601 -5.668 -3.608 1.00 94.75 271 GLU A O 1
ATOM 2207 N N . MET A 1 272 ? 21.374 -5.843 -3.694 1.00 95.25 272 MET A N 1
ATOM 2208 C CA . MET A 1 272 ? 21.326 -6.112 -5.137 1.00 95.25 272 MET A CA 1
ATOM 2209 C C . MET A 1 272 ? 21.922 -4.961 -5.964 1.00 95.25 272 MET A C 1
ATOM 2211 O O . MET A 1 272 ? 22.671 -5.221 -6.911 1.00 95.25 272 MET A O 1
ATOM 2215 N N . ASP A 1 273 ? 21.608 -3.711 -5.622 1.00 93.75 273 ASP A N 1
ATOM 2216 C CA . ASP A 1 273 ? 22.124 -2.524 -6.309 1.00 93.75 273 ASP A CA 1
ATOM 2217 C C . ASP A 1 273 ? 23.638 -2.349 -6.072 1.00 93.75 273 ASP A C 1
ATOM 2219 O O . ASP A 1 273 ? 24.377 -2.087 -7.022 1.00 93.75 273 ASP A O 1
ATOM 2223 N N . GLU A 1 274 ? 24.138 -2.622 -4.861 1.00 95.25 274 GLU A N 1
ATOM 2224 C CA . GLU A 1 274 ? 25.580 -2.654 -4.555 1.00 95.25 274 GLU A CA 1
ATOM 2225 C C . GLU A 1 274 ? 26.319 -3.723 -5.381 1.00 95.25 274 GLU A C 1
ATOM 2227 O O . GLU A 1 274 ? 27.374 -3.455 -5.964 1.00 95.25 274 GLU A O 1
ATOM 2232 N N . LYS A 1 275 ? 25.756 -4.937 -5.500 1.00 94.69 275 LYS A N 1
ATOM 2233 C CA . LYS A 1 275 ? 26.338 -5.992 -6.353 1.00 94.69 275 LYS A CA 1
ATOM 2234 C C . LYS A 1 275 ? 26.286 -5.632 -7.838 1.00 94.69 275 LYS A C 1
ATOM 2236 O O . LYS A 1 275 ? 27.187 -6.017 -8.583 1.00 94.69 275 LYS A O 1
ATOM 2241 N N . ARG A 1 276 ? 25.252 -4.907 -8.280 1.00 93.88 276 ARG A N 1
ATOM 2242 C CA . ARG A 1 276 ? 25.144 -4.405 -9.657 1.00 93.88 276 ARG A CA 1
ATOM 2243 C C . ARG A 1 276 ? 26.238 -3.386 -9.956 1.00 93.88 276 ARG A C 1
ATOM 2245 O O . ARG A 1 276 ? 26.922 -3.553 -10.961 1.00 93.88 276 ARG A O 1
ATOM 2252 N N . ALA A 1 277 ? 26.432 -2.404 -9.078 1.00 92.81 277 ALA A N 1
ATOM 2253 C CA . ALA A 1 277 ? 27.480 -1.397 -9.224 1.00 92.81 277 ALA A CA 1
ATOM 2254 C C . ALA A 1 277 ? 28.871 -2.048 -9.317 1.00 92.81 277 ALA A C 1
ATOM 2256 O O . ALA A 1 277 ? 29.622 -1.769 -10.248 1.00 92.81 277 ALA A O 1
ATOM 2257 N N . LEU A 1 278 ? 29.164 -3.023 -8.445 1.00 92.25 278 LEU A N 1
ATOM 2258 C CA . LEU A 1 278 ? 30.426 -3.772 -8.490 1.00 92.25 278 LEU A CA 1
ATOM 2259 C C . LEU A 1 278 ? 30.629 -4.514 -9.827 1.00 92.25 278 LEU A C 1
ATOM 2261 O O . LEU A 1 278 ? 31.736 -4.559 -10.369 1.00 92.25 278 LEU A O 1
ATOM 2265 N N . ALA A 1 279 ? 29.563 -5.098 -10.382 1.00 91.25 279 ALA A N 1
ATOM 2266 C CA . ALA A 1 279 ? 29.625 -5.750 -11.687 1.00 91.25 279 ALA A CA 1
ATOM 2267 C C . ALA A 1 279 ? 29.849 -4.751 -12.835 1.00 91.25 279 ALA A C 1
ATOM 2269 O O . ALA A 1 279 ? 30.535 -5.086 -13.798 1.00 91.25 279 ALA A O 1
ATOM 2270 N N . GLU A 1 280 ? 29.301 -3.538 -12.744 1.00 91.00 280 GLU A N 1
ATOM 2271 C CA . GLU A 1 280 ? 29.469 -2.473 -13.741 1.00 91.00 280 GLU A CA 1
ATOM 2272 C C . GLU A 1 280 ? 30.865 -1.832 -13.708 1.00 91.00 280 GLU A C 1
ATOM 2274 O O . GLU A 1 280 ? 31.389 -1.474 -14.763 1.00 91.00 280 GLU A O 1
ATOM 2279 N N . GLU A 1 281 ? 31.500 -1.759 -12.535 1.00 92.38 281 GLU A N 1
ATOM 2280 C CA . GLU A 1 281 ? 32.893 -1.311 -12.374 1.00 92.38 281 GLU A CA 1
ATOM 2281 C C . GLU A 1 281 ? 33.914 -2.319 -12.922 1.00 92.38 281 GLU A C 1
ATOM 2283 O O . GLU A 1 281 ? 35.044 -1.960 -13.264 1.00 92.38 281 GLU A O 1
ATOM 2288 N N . THR A 1 282 ? 33.528 -3.592 -13.033 1.00 90.50 282 THR A N 1
ATOM 2289 C CA . THR A 1 282 ? 34.427 -4.643 -13.509 1.00 90.50 282 THR A CA 1
ATOM 2290 C C . THR A 1 282 ? 34.514 -4.641 -15.039 1.00 90.50 282 THR A C 1
ATOM 2292 O O . THR A 1 282 ? 33.510 -4.539 -15.745 1.00 90.50 282 THR A O 1
ATOM 2295 N N . GLN A 1 283 ? 35.724 -4.792 -15.588 1.00 89.50 283 GLN A N 1
ATOM 2296 C CA . GLN A 1 283 ? 35.952 -4.770 -17.035 1.00 89.50 283 GLN A CA 1
ATOM 2297 C C . GLN A 1 283 ? 35.132 -5.855 -17.756 1.00 89.50 283 GLN A C 1
ATOM 2299 O O . GLN A 1 283 ? 35.359 -7.051 -17.586 1.00 89.50 283 GLN A O 1
ATOM 2304 N N . ARG A 1 284 ? 34.197 -5.439 -18.617 1.00 90.56 284 ARG A N 1
ATOM 2305 C CA . ARG A 1 284 ? 33.327 -6.361 -19.361 1.00 90.56 284 ARG A CA 1
ATOM 2306 C C . ARG A 1 284 ? 34.144 -7.395 -20.149 1.00 90.56 284 ARG A C 1
ATOM 2308 O O . ARG A 1 284 ? 35.054 -7.040 -20.894 1.00 90.56 284 ARG A O 1
ATOM 2315 N N . GLY A 1 285 ? 33.747 -8.662 -20.029 1.00 86.88 285 GLY A N 1
ATOM 2316 C CA . GLY A 1 285 ? 34.365 -9.794 -20.729 1.00 86.88 285 GLY A CA 1
ATOM 2317 C C . GLY A 1 285 ? 35.468 -10.507 -19.943 1.00 86.88 285 GLY A C 1
ATOM 2318 O O . GLY A 1 285 ? 35.970 -11.522 -20.416 1.00 86.88 285 GLY A O 1
ATOM 2319 N N . THR A 1 286 ? 35.833 -10.028 -18.749 1.00 91.00 286 THR A N 1
ATOM 2320 C CA . THR A 1 286 ? 36.764 -10.747 -17.868 1.00 91.00 286 THR A CA 1
ATOM 2321 C C . THR A 1 286 ? 36.054 -11.805 -17.021 1.00 91.00 286 THR A C 1
ATOM 2323 O O . THR A 1 286 ? 34.832 -11.780 -16.843 1.00 91.00 286 THR A O 1
ATOM 2326 N N . LYS A 1 287 ? 36.830 -12.739 -16.456 1.00 89.12 287 LYS A N 1
ATOM 2327 C CA . LYS A 1 287 ? 36.328 -13.739 -15.502 1.00 89.12 287 LYS A CA 1
ATOM 2328 C C . LYS A 1 287 ? 35.678 -13.064 -14.290 1.00 89.12 287 LYS A C 1
ATOM 2330 O O . LYS A 1 287 ? 34.599 -13.467 -13.859 1.00 89.12 287 LYS A O 1
ATOM 2335 N N . GLU A 1 288 ? 36.305 -12.007 -13.784 1.00 92.44 288 GLU A N 1
ATOM 2336 C CA . GLU A 1 288 ? 35.848 -11.217 -12.643 1.00 92.44 288 GLU A CA 1
ATOM 2337 C C . GLU A 1 288 ? 34.492 -10.561 -12.923 1.00 92.44 288 GLU A C 1
ATOM 2339 O O . GLU A 1 288 ? 33.619 -10.586 -12.060 1.00 92.44 288 GLU A O 1
ATOM 2344 N N . TYR A 1 289 ? 34.274 -10.052 -14.143 1.00 93.00 289 TYR A N 1
ATOM 2345 C CA . TYR A 1 289 ? 32.998 -9.450 -14.540 1.00 93.00 289 TYR A CA 1
ATOM 2346 C C . TYR A 1 289 ? 31.853 -10.460 -14.472 1.00 93.00 289 TYR A C 1
ATOM 2348 O O . TYR A 1 289 ? 30.784 -10.179 -13.929 1.00 93.00 289 TYR A O 1
ATOM 2356 N N . TYR A 1 290 ? 32.086 -11.669 -14.983 1.00 88.44 290 TYR A N 1
ATOM 2357 C CA . TYR A 1 290 ? 31.086 -12.727 -14.942 1.00 88.44 290 TYR A CA 1
ATOM 2358 C C . TYR A 1 290 ? 30.829 -13.239 -13.516 1.00 88.44 290 TYR A C 1
ATOM 2360 O O . TYR A 1 290 ? 29.680 -13.513 -13.167 1.00 88.44 290 TYR A O 1
ATOM 2368 N N . LEU A 1 291 ? 31.852 -13.308 -12.660 1.00 88.50 291 LEU A N 1
ATOM 2369 C CA . LEU A 1 291 ? 31.660 -13.627 -11.241 1.00 88.50 291 LEU A CA 1
ATOM 2370 C C . LEU A 1 291 ? 30.858 -12.537 -10.513 1.00 88.50 291 LEU A C 1
ATOM 2372 O O . LEU A 1 291 ? 29.937 -12.864 -9.767 1.00 88.50 291 LEU A O 1
ATOM 2376 N N . ALA A 1 292 ? 31.135 -11.258 -10.778 1.00 91.00 292 ALA A N 1
ATOM 2377 C CA . ALA A 1 292 ? 30.386 -10.144 -10.201 1.00 91.00 292 ALA A CA 1
ATOM 2378 C C . ALA A 1 292 ? 28.912 -10.140 -10.656 1.00 91.00 292 ALA A C 1
ATOM 2380 O O . ALA A 1 292 ? 28.011 -9.980 -9.831 1.00 91.00 292 ALA A O 1
ATOM 2381 N N . LEU A 1 293 ? 28.639 -10.417 -11.939 1.00 90.75 293 LEU A N 1
ATOM 2382 C CA . LEU A 1 293 ? 27.271 -10.606 -12.435 1.00 90.75 293 LEU A CA 1
ATOM 2383 C C . LEU A 1 293 ? 26.563 -11.795 -11.771 1.00 90.75 293 LEU A C 1
ATOM 2385 O O . LEU A 1 293 ? 25.377 -11.701 -11.454 1.00 90.75 293 LEU A O 1
ATOM 2389 N N . ALA A 1 294 ? 27.266 -12.907 -11.535 1.00 86.62 294 ALA A N 1
ATOM 2390 C CA . ALA A 1 294 ? 26.691 -14.050 -10.831 1.00 86.62 294 ALA A CA 1
ATOM 2391 C C . ALA A 1 294 ? 26.295 -13.690 -9.387 1.00 86.62 294 ALA A C 1
ATOM 2393 O O . ALA A 1 294 ? 25.194 -14.031 -8.957 1.00 86.62 294 ALA A O 1
ATOM 2394 N N . GLU A 1 295 ? 27.139 -12.950 -8.661 1.00 91.38 295 GLU A N 1
ATOM 2395 C CA . GLU A 1 295 ? 26.810 -12.442 -7.320 1.00 91.38 295 GLU A CA 1
ATOM 2396 C C . GLU A 1 295 ? 25.632 -11.456 -7.339 1.00 91.38 295 GLU A C 1
ATOM 2398 O O . GLU A 1 295 ? 24.753 -11.537 -6.480 1.00 91.38 295 GLU A O 1
ATOM 2403 N N . LYS A 1 296 ? 25.534 -10.591 -8.359 1.00 95.06 296 LYS A N 1
ATOM 2404 C CA . LYS A 1 296 ? 24.361 -9.725 -8.564 1.00 95.06 296 LYS A CA 1
ATOM 2405 C C . LYS A 1 296 ? 23.073 -10.536 -8.714 1.00 95.06 296 LYS A C 1
ATOM 2407 O O . LYS A 1 296 ? 22.079 -10.226 -8.063 1.00 95.06 296 LYS A O 1
ATOM 2412 N N . HIS A 1 297 ? 23.077 -11.595 -9.521 1.00 89.44 297 HIS A N 1
ATOM 2413 C CA . HIS A 1 297 ? 21.891 -12.440 -9.689 1.00 89.44 297 HIS A CA 1
ATOM 2414 C C . HIS A 1 297 ? 21.563 -13.286 -8.446 1.00 89.44 297 HIS A C 1
ATOM 2416 O O . HIS A 1 297 ? 20.394 -13.586 -8.207 1.00 89.44 297 HIS A O 1
ATOM 2422 N N . LYS A 1 298 ? 22.551 -13.625 -7.603 1.00 88.69 298 LYS A N 1
ATOM 2423 C CA . LYS A 1 298 ? 22.284 -14.198 -6.271 1.00 88.69 298 LYS A CA 1
ATOM 2424 C C . LYS A 1 298 ? 21.560 -13.208 -5.360 1.00 88.69 298 LYS A C 1
ATOM 2426 O O . LYS A 1 298 ? 20.556 -13.583 -4.761 1.00 88.69 298 LYS A O 1
ATOM 2431 N N . ALA A 1 299 ? 22.029 -11.962 -5.292 1.00 89.19 299 ALA A N 1
ATOM 2432 C CA . ALA A 1 299 ? 21.369 -10.914 -4.514 1.00 89.19 299 ALA A CA 1
ATOM 2433 C C . ALA A 1 299 ? 19.955 -10.610 -5.043 1.00 89.19 299 ALA A C 1
ATOM 2435 O O . ALA A 1 299 ? 19.021 -10.453 -4.263 1.00 89.19 299 ALA A O 1
ATOM 2436 N N . GLU A 1 300 ? 19.761 -10.633 -6.365 1.00 91.25 300 GLU A N 1
ATOM 2437 C CA . GLU A 1 300 ? 18.443 -10.504 -6.998 1.00 91.25 300 GLU A CA 1
ATOM 2438 C C . GLU A 1 300 ? 17.477 -11.621 -6.561 1.00 91.25 300 GLU A C 1
ATOM 2440 O O . GLU A 1 300 ? 16.326 -11.340 -6.238 1.00 91.25 300 GLU A O 1
ATOM 2445 N N . MET A 1 301 ? 17.932 -12.876 -6.446 1.00 89.94 301 MET A N 1
ATOM 2446 C CA . MET A 1 301 ? 17.094 -13.961 -5.908 1.00 89.94 301 MET A CA 1
ATOM 2447 C C . MET A 1 301 ? 16.682 -13.727 -4.444 1.00 89.94 301 MET A C 1
ATOM 2449 O O . MET A 1 301 ? 15.536 -14.015 -4.090 1.00 89.94 301 MET A O 1
ATOM 2453 N N . VAL A 1 302 ? 17.583 -13.198 -3.606 1.00 91.31 302 VAL A N 1
ATOM 2454 C CA . VAL A 1 302 ? 17.281 -12.836 -2.206 1.00 91.31 302 VAL A CA 1
ATOM 2455 C C . VAL A 1 302 ? 16.263 -11.696 -2.154 1.00 91.31 302 VAL A C 1
ATOM 2457 O O . VAL A 1 302 ? 15.292 -11.773 -1.402 1.00 91.31 302 VAL A O 1
ATOM 2460 N N . PHE A 1 303 ? 16.431 -10.669 -2.989 1.00 91.69 303 PHE A N 1
ATOM 2461 C CA . PHE A 1 303 ? 15.474 -9.571 -3.127 1.00 91.69 303 PHE A CA 1
ATOM 2462 C C . PHE A 1 303 ? 14.077 -10.074 -3.517 1.00 91.69 303 PHE A C 1
ATOM 2464 O O . PHE A 1 303 ? 13.092 -9.751 -2.851 1.00 91.69 303 PHE A O 1
ATOM 2471 N N . LEU A 1 304 ? 14.001 -10.957 -4.515 1.00 88.31 304 LEU A N 1
ATOM 2472 C CA . LEU A 1 304 ? 12.761 -11.610 -4.932 1.00 88.31 304 LEU A CA 1
ATOM 2473 C C . LEU A 1 304 ? 12.131 -12.448 -3.795 1.00 88.31 304 LEU A C 1
ATOM 2475 O O . LEU A 1 304 ? 10.913 -12.496 -3.649 1.00 88.31 304 LEU A O 1
ATOM 2479 N N . GLU A 1 305 ? 12.925 -13.078 -2.926 1.00 90.31 305 GLU A N 1
ATOM 2480 C CA . GLU A 1 305 ? 12.401 -13.768 -1.737 1.00 90.31 305 GLU A CA 1
ATOM 2481 C C . GLU A 1 305 ? 11.799 -12.808 -0.703 1.00 90.31 305 GLU A C 1
ATOM 2483 O O . GLU A 1 305 ? 10.755 -13.106 -0.120 1.00 90.31 305 GLU A O 1
ATOM 2488 N N . LYS A 1 306 ? 12.404 -11.636 -0.490 1.00 92.44 306 LYS A N 1
ATOM 2489 C CA . LYS A 1 306 ? 11.845 -10.619 0.417 1.00 92.44 306 LYS A CA 1
ATOM 2490 C C . LYS A 1 306 ? 10.567 -9.991 -0.125 1.00 92.44 306 LYS A C 1
ATOM 2492 O O . LYS A 1 306 ? 9.626 -9.783 0.640 1.00 92.44 306 LYS A O 1
ATOM 2497 N N . ILE A 1 307 ? 10.499 -9.802 -1.440 1.00 87.38 307 ILE A N 1
ATOM 2498 C CA . ILE A 1 307 ? 9.266 -9.482 -2.161 1.00 87.38 307 ILE A CA 1
ATOM 2499 C C . ILE A 1 307 ? 8.173 -10.504 -1.813 1.00 87.38 307 ILE A C 1
ATOM 2501 O O . ILE A 1 307 ? 7.129 -10.115 -1.296 1.00 87.38 307 ILE A O 1
ATOM 2505 N N . GLU A 1 308 ? 8.410 -11.809 -1.992 1.00 87.38 308 GLU A N 1
ATOM 2506 C CA . GLU A 1 308 ? 7.422 -12.852 -1.654 1.00 87.38 308 GLU A CA 1
ATOM 2507 C C . GLU A 1 308 ? 6.961 -12.785 -0.190 1.00 87.38 308 GLU A C 1
ATOM 2509 O O . GLU A 1 308 ? 5.767 -12.905 0.079 1.00 87.38 308 GLU A O 1
ATOM 2514 N N . GLN A 1 309 ? 7.875 -12.546 0.757 1.00 88.75 309 GLN A N 1
ATOM 2515 C CA . GLN A 1 309 ? 7.535 -12.404 2.180 1.00 88.75 309 GLN A CA 1
ATOM 2516 C C . GLN A 1 309 ? 6.596 -11.214 2.432 1.00 88.75 309 GLN A C 1
ATOM 2518 O O . GLN A 1 309 ? 5.610 -11.348 3.162 1.00 88.75 309 GLN A O 1
ATOM 2523 N N . LYS A 1 310 ? 6.854 -10.066 1.793 1.00 90.00 310 LYS A N 1
ATOM 2524 C CA . LYS A 1 310 ? 5.973 -8.890 1.859 1.00 90.00 310 LYS A CA 1
ATOM 2525 C C . LYS A 1 310 ? 4.605 -9.176 1.250 1.00 90.00 310 LYS A C 1
ATOM 2527 O O . LYS A 1 310 ? 3.583 -8.850 1.857 1.00 90.00 310 LYS A O 1
ATOM 2532 N N . TYR A 1 311 ? 4.579 -9.831 0.093 1.00 84.88 311 TYR A N 1
ATOM 2533 C CA . TYR A 1 311 ? 3.337 -10.201 -0.581 1.00 84.88 311 TYR A CA 1
ATOM 2534 C C . TYR A 1 311 ? 2.539 -11.265 0.166 1.00 84.88 311 TYR A C 1
ATOM 2536 O O . TYR A 1 311 ? 1.321 -11.238 0.090 1.00 84.88 311 TYR A O 1
ATOM 2544 N N . ALA A 1 312 ? 3.170 -12.138 0.951 1.00 86.69 312 ALA A N 1
ATOM 2545 C CA . ALA A 1 312 ? 2.455 -13.040 1.851 1.00 86.69 312 ALA A CA 1
ATOM 2546 C C . ALA A 1 312 ? 1.851 -12.299 3.064 1.00 86.69 312 ALA A C 1
ATOM 2548 O O . ALA A 1 312 ? 0.788 -12.676 3.566 1.00 86.69 312 ALA A O 1
ATOM 2549 N N . ALA A 1 313 ? 2.498 -11.225 3.534 1.00 88.62 313 ALA A N 1
ATOM 2550 C CA . ALA A 1 313 ? 2.019 -10.415 4.657 1.00 88.62 313 ALA A CA 1
ATOM 2551 C C . ALA A 1 313 ? 0.873 -9.453 4.274 1.00 88.62 313 ALA A C 1
ATOM 2553 O O . ALA A 1 313 ? -0.008 -9.185 5.095 1.00 88.62 313 ALA A O 1
ATOM 2554 N N . GLU A 1 314 ? 0.844 -8.946 3.037 1.00 88.38 314 GLU A N 1
ATOM 2555 C CA . GLU A 1 314 ? -0.148 -7.962 2.569 1.00 88.38 314 GLU A CA 1
ATOM 2556 C C . GLU A 1 314 ? -1.609 -8.478 2.606 1.00 88.38 314 GLU A C 1
ATOM 2558 O O . GLU A 1 314 ? -2.466 -7.782 3.166 1.00 88.38 314 GLU A O 1
ATOM 2563 N N . PRO A 1 315 ? -1.941 -9.692 2.114 1.00 86.56 315 PRO A N 1
ATOM 2564 C CA . PRO A 1 315 ? -3.271 -10.272 2.246 1.00 86.56 315 PRO A CA 1
ATOM 2565 C C . PRO A 1 315 ? -3.682 -10.467 3.698 1.00 86.56 315 PRO A C 1
ATOM 2567 O O . PRO A 1 315 ? -4.830 -10.183 4.026 1.00 86.56 315 PRO A O 1
ATOM 2570 N N . ALA A 1 316 ? -2.767 -10.913 4.569 1.00 88.88 316 ALA A N 1
ATOM 2571 C CA . ALA A 1 316 ? -3.045 -11.095 5.992 1.00 88.88 316 ALA A CA 1
ATOM 2572 C C . ALA A 1 316 ? -3.404 -9.760 6.662 1.00 88.88 316 ALA A C 1
ATOM 2574 O O . ALA A 1 316 ? -4.394 -9.684 7.392 1.00 88.88 316 ALA A O 1
ATOM 2575 N N . ARG A 1 317 ? -2.661 -8.690 6.344 1.00 93.12 317 ARG A N 1
ATOM 2576 C CA . ARG A 1 317 ? -2.959 -7.321 6.784 1.00 93.12 317 ARG A CA 1
ATOM 2577 C C . ARG A 1 317 ? -4.339 -6.865 6.317 1.00 93.12 317 ARG A C 1
ATOM 2579 O O . ARG A 1 317 ? -5.131 -6.401 7.131 1.00 93.12 317 ARG A O 1
ATOM 2586 N N . ASN A 1 318 ? -4.650 -7.022 5.031 1.00 89.88 318 ASN A N 1
ATOM 2587 C CA . ASN A 1 318 ? -5.916 -6.542 4.468 1.00 89.88 318 ASN A CA 1
ATOM 2588 C C . ASN A 1 318 ? -7.126 -7.388 4.913 1.00 89.88 318 ASN A C 1
ATOM 2590 O O . ASN A 1 318 ? -8.222 -6.858 5.079 1.00 89.88 318 ASN A O 1
ATOM 2594 N N . LEU A 1 319 ? -6.931 -8.685 5.169 1.00 89.62 319 LEU A N 1
ATOM 2595 C CA . LEU A 1 319 ? -7.910 -9.558 5.824 1.00 89.62 319 LEU A CA 1
ATOM 2596 C C . LEU A 1 319 ? -8.230 -9.070 7.238 1.00 89.62 319 LEU A C 1
ATOM 2598 O O . LEU A 1 319 ? -9.392 -8.830 7.547 1.00 89.62 319 LEU A O 1
ATOM 2602 N N . CYS A 1 320 ? -7.202 -8.847 8.062 1.00 90.19 320 CYS A N 1
ATOM 2603 C CA . CYS A 1 320 ? -7.396 -8.339 9.421 1.00 90.19 320 CYS A CA 1
ATOM 2604 C C . CYS A 1 320 ? -8.031 -6.939 9.415 1.00 90.19 320 CYS A C 1
ATOM 2606 O O . CYS A 1 320 ? -8.856 -6.636 10.272 1.00 90.19 320 CYS A O 1
ATOM 2608 N N . TYR A 1 321 ? -7.691 -6.102 8.428 1.00 90.19 321 TYR A N 1
ATOM 2609 C CA . TYR A 1 321 ? -8.337 -4.807 8.220 1.00 90.19 321 TYR A CA 1
ATOM 2610 C C . TYR A 1 321 ? -9.825 -4.957 7.893 1.00 90.19 321 TYR A C 1
ATOM 2612 O O . TYR A 1 321 ? -10.649 -4.242 8.449 1.00 90.19 321 TYR A O 1
ATOM 2620 N N . THR A 1 322 ? -10.180 -5.911 7.030 1.00 90.12 322 THR A N 1
ATOM 2621 C CA . THR A 1 322 ? -11.579 -6.199 6.685 1.00 90.12 322 THR A CA 1
ATOM 2622 C C . THR A 1 322 ? -12.363 -6.646 7.915 1.00 90.12 322 THR A C 1
ATOM 2624 O O . THR A 1 322 ? -13.428 -6.099 8.178 1.00 90.12 322 THR A O 1
ATOM 2627 N N . ASP A 1 323 ? -11.822 -7.570 8.713 1.00 88.25 323 ASP A N 1
ATOM 2628 C CA . ASP A 1 323 ? -12.458 -8.015 9.959 1.00 88.25 323 ASP A CA 1
ATOM 2629 C C . ASP A 1 323 ? -12.647 -6.852 10.942 1.00 88.25 323 ASP A C 1
ATOM 2631 O O . ASP A 1 323 ? -13.719 -6.688 11.529 1.00 88.25 323 ASP A O 1
ATOM 2635 N N . TRP A 1 324 ? -11.632 -5.994 11.074 1.00 88.75 324 TRP A N 1
ATOM 2636 C CA . TRP A 1 324 ? -11.705 -4.795 11.904 1.00 88.75 324 TRP A CA 1
ATOM 2637 C C . TRP A 1 324 ? -12.781 -3.812 11.423 1.00 88.75 324 TRP A C 1
ATOM 2639 O O . TRP A 1 324 ? -13.565 -3.312 12.233 1.00 88.75 324 TRP A O 1
ATOM 2649 N N . MET A 1 325 ? -12.876 -3.575 10.112 1.00 87.75 325 MET A N 1
ATOM 2650 C CA . MET A 1 325 ? -13.893 -2.700 9.521 1.00 87.75 325 MET A CA 1
ATOM 2651 C C . MET A 1 325 ? -15.302 -3.294 9.631 1.00 87.75 325 MET A C 1
ATOM 2653 O O . MET A 1 325 ? -16.229 -2.565 9.981 1.00 87.75 325 MET A O 1
ATOM 2657 N N . ASN A 1 326 ? -15.455 -4.608 9.439 1.00 87.25 326 ASN A N 1
ATOM 2658 C CA . ASN A 1 326 ? -16.713 -5.331 9.644 1.00 87.25 326 ASN A CA 1
ATOM 2659 C C . ASN A 1 326 ? -17.222 -5.171 11.079 1.00 87.25 326 ASN A C 1
ATOM 2661 O O . ASN A 1 326 ? -18.410 -4.937 11.293 1.00 87.25 326 ASN A O 1
ATOM 2665 N N . HIS A 1 327 ? -16.330 -5.269 12.068 1.00 84.38 327 HIS A N 1
ATOM 2666 C CA . HIS A 1 327 ? -16.695 -5.062 13.468 1.00 84.38 327 HIS A CA 1
ATOM 2667 C C . HIS A 1 327 ? -17.018 -3.600 13.790 1.00 84.38 327 HIS A C 1
ATOM 2669 O O . HIS A 1 327 ? -17.936 -3.342 14.567 1.00 84.38 327 HIS A O 1
ATOM 2675 N N . LYS A 1 328 ? -16.294 -2.648 13.194 1.00 82.00 328 LYS A N 1
ATOM 2676 C CA . LYS A 1 328 ? -16.446 -1.218 13.482 1.00 82.00 328 LYS A CA 1
ATOM 2677 C C . LYS A 1 328 ? -17.682 -0.594 12.831 1.00 82.00 328 LYS A C 1
ATOM 2679 O O . LYS A 1 328 ? -18.381 0.185 13.471 1.00 82.00 328 LYS A O 1
ATOM 2684 N N . HIS A 1 329 ? -17.926 -0.904 11.562 1.00 82.94 329 HIS A N 1
ATOM 2685 C CA . HIS A 1 329 ? -18.950 -0.245 10.748 1.00 82.94 329 HIS A CA 1
ATOM 2686 C C . HIS A 1 329 ? -20.119 -1.172 10.375 1.00 82.94 329 HIS A C 1
ATOM 2688 O O . HIS A 1 329 ? -21.145 -0.694 9.892 1.00 82.94 329 HIS A O 1
ATOM 2694 N N . GLY A 1 330 ? -19.999 -2.476 10.649 1.00 84.69 330 GLY A N 1
ATOM 2695 C CA . GLY A 1 330 ? -20.918 -3.511 10.177 1.00 84.69 330 GLY A CA 1
ATOM 2696 C C . GLY A 1 330 ? -20.503 -4.042 8.802 1.00 84.69 330 GLY A C 1
ATOM 2697 O O . GLY A 1 330 ? -19.998 -3.294 7.974 1.00 84.69 330 GLY A O 1
ATOM 2698 N N . ALA A 1 331 ? -20.731 -5.331 8.537 1.00 87.31 331 ALA A N 1
ATOM 2699 C CA . ALA A 1 331 ? -20.326 -5.970 7.276 1.00 87.31 331 ALA A CA 1
ATOM 2700 C C . ALA A 1 331 ? -21.002 -5.363 6.027 1.00 87.31 331 ALA A C 1
ATOM 2702 O O . ALA A 1 331 ? -20.434 -5.381 4.938 1.00 87.31 331 ALA A O 1
ATOM 2703 N N . ASP A 1 332 ? -22.194 -4.787 6.195 1.00 89.38 332 ASP A N 1
ATOM 2704 C CA . ASP A 1 332 ? -22.944 -4.141 5.114 1.00 89.38 332 ASP A CA 1
ATOM 2705 C C . ASP A 1 332 ? -22.544 -2.673 4.891 1.00 89.38 332 ASP A C 1
ATOM 2707 O O . ASP A 1 332 ? -23.063 -2.027 3.978 1.00 89.38 332 ASP A O 1
ATOM 2711 N N . SER A 1 333 ? -21.638 -2.123 5.709 1.00 91.31 333 SER A N 1
ATOM 2712 C CA . SER A 1 333 ? -21.161 -0.754 5.525 1.00 91.31 333 SER A CA 1
ATOM 2713 C C . SER A 1 333 ? -20.362 -0.633 4.230 1.00 91.31 333 SER A C 1
ATOM 2715 O O . SER A 1 333 ? -19.685 -1.564 3.787 1.00 91.31 333 SER A O 1
ATOM 2717 N N . LYS A 1 334 ? -20.396 0.559 3.633 1.00 90.88 334 LYS A N 1
ATOM 2718 C CA . LYS A 1 334 ? -19.568 0.880 2.469 1.00 90.88 334 LYS A CA 1
ATOM 2719 C C . LYS A 1 334 ? -18.090 0.613 2.759 1.00 90.88 334 LYS A C 1
ATOM 2721 O O . LYS A 1 334 ? -17.397 0.026 1.936 1.00 90.88 334 LYS A O 1
ATOM 2726 N N . GLU A 1 335 ? -17.601 1.054 3.911 1.00 91.25 335 GLU A N 1
ATOM 2727 C CA . GLU A 1 335 ? -16.196 0.949 4.290 1.00 91.25 335 GLU A CA 1
ATOM 2728 C C . GLU A 1 335 ? -15.761 -0.511 4.476 1.00 91.25 335 GLU A C 1
ATOM 2730 O O . GLU A 1 335 ? -14.673 -0.886 4.042 1.00 91.25 335 GLU A O 1
ATOM 2735 N N . ALA A 1 336 ? -16.626 -1.348 5.058 1.00 88.38 336 ALA A N 1
ATOM 2736 C CA . ALA A 1 336 ? -16.423 -2.790 5.159 1.00 88.38 336 ALA A CA 1
ATOM 2737 C C . ALA A 1 336 ? -16.377 -3.467 3.777 1.00 88.38 336 ALA A C 1
ATOM 2739 O O . ALA A 1 336 ? -15.455 -4.236 3.496 1.00 88.38 336 ALA A O 1
ATOM 2740 N N . GLN A 1 337 ? -17.303 -3.117 2.877 1.00 90.00 337 GLN A N 1
ATOM 2741 C CA . GLN A 1 337 ? -17.316 -3.630 1.502 1.00 90.00 337 GLN A CA 1
ATOM 2742 C C . GLN A 1 337 ? -16.061 -3.210 0.719 1.00 90.00 337 GLN A C 1
ATOM 2744 O O . GLN A 1 337 ? -15.445 -4.036 0.045 1.00 90.00 337 GLN A O 1
ATOM 2749 N N . ILE A 1 338 ? -15.633 -1.947 0.839 1.00 88.56 338 ILE A N 1
ATOM 2750 C CA . ILE A 1 338 ? -14.391 -1.454 0.224 1.00 88.56 338 ILE A CA 1
ATOM 2751 C C . ILE A 1 338 ? -13.181 -2.208 0.784 1.00 88.56 338 ILE A C 1
ATOM 2753 O O . ILE A 1 338 ? -12.333 -2.653 0.009 1.00 88.56 338 ILE A O 1
ATOM 2757 N N . ALA A 1 339 ? -13.099 -2.399 2.106 1.00 88.81 339 ALA A N 1
ATOM 2758 C CA . ALA A 1 339 ? -12.025 -3.163 2.738 1.00 88.81 339 ALA A CA 1
ATOM 2759 C C . ALA A 1 339 ? -11.976 -4.611 2.221 1.00 88.81 339 ALA A C 1
ATOM 2761 O O . ALA A 1 339 ? -10.905 -5.089 1.841 1.00 88.81 339 ALA A O 1
ATOM 2762 N N . GLN A 1 340 ? -13.136 -5.266 2.110 1.00 90.94 340 GLN A N 1
ATOM 2763 C CA . GLN A 1 340 ? -13.257 -6.621 1.577 1.00 90.94 340 GLN A 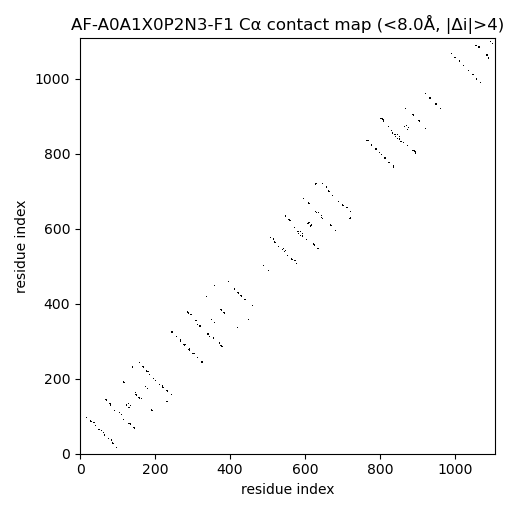CA 1
ATOM 2764 C C . GLN A 1 340 ? -12.783 -6.709 0.121 1.00 90.94 340 GLN A C 1
ATOM 2766 O O . GLN A 1 340 ? -12.007 -7.604 -0.219 1.00 90.94 340 GLN A O 1
ATOM 2771 N N . HIS A 1 341 ? -13.188 -5.769 -0.735 1.00 89.88 341 HIS A N 1
ATOM 2772 C CA . HIS A 1 341 ? -12.738 -5.732 -2.127 1.00 89.88 341 HIS A CA 1
ATOM 2773 C C . HIS A 1 341 ? -11.253 -5.377 -2.259 1.00 89.88 341 HIS A C 1
ATOM 2775 O O . HIS A 1 341 ? -10.565 -5.942 -3.107 1.00 89.88 341 HIS A O 1
ATOM 2781 N N . ARG A 1 342 ? -10.704 -4.523 -1.387 1.00 88.25 342 ARG A N 1
ATOM 2782 C CA . ARG A 1 342 ? -9.253 -4.285 -1.312 1.00 88.25 342 ARG A CA 1
ATOM 2783 C C . ARG A 1 342 ? -8.497 -5.540 -0.884 1.00 88.25 342 ARG A C 1
ATOM 2785 O O . ARG A 1 342 ? -7.445 -5.832 -1.447 1.00 88.25 342 ARG A O 1
ATOM 2792 N N . ALA A 1 343 ? -9.025 -6.310 0.067 1.00 87.44 343 ALA A N 1
ATOM 2793 C CA . ALA A 1 343 ? -8.448 -7.594 0.447 1.00 87.44 343 ALA A CA 1
ATOM 2794 C C . ALA A 1 343 ? -8.503 -8.609 -0.708 1.00 87.44 343 ALA A C 1
ATOM 2796 O O . ALA A 1 343 ? -7.524 -9.319 -0.934 1.00 87.44 343 ALA A O 1
ATOM 2797 N N . GLU A 1 344 ? -9.597 -8.639 -1.476 1.00 87.62 344 GLU A N 1
ATOM 2798 C CA . GLU A 1 344 ? -9.739 -9.440 -2.701 1.00 87.62 344 GLU A CA 1
ATOM 2799 C C . GLU A 1 344 ? -8.696 -9.037 -3.761 1.00 87.62 344 GLU A C 1
ATOM 2801 O O . GLU A 1 344 ? -7.931 -9.886 -4.215 1.00 87.62 344 GLU A O 1
ATOM 2806 N N . LEU A 1 345 ? -8.583 -7.742 -4.087 1.00 84.25 345 LEU A N 1
ATOM 2807 C CA . LEU A 1 345 ? -7.594 -7.221 -5.044 1.00 84.25 345 LEU A CA 1
ATOM 2808 C C . LEU A 1 345 ? -6.140 -7.377 -4.581 1.00 84.25 345 LEU A C 1
ATOM 2810 O O . LEU A 1 345 ? -5.223 -7.426 -5.404 1.00 84.25 345 LEU A O 1
ATOM 2814 N N . ALA A 1 346 ? -5.900 -7.402 -3.271 1.00 81.44 346 ALA A N 1
ATOM 2815 C CA . ALA A 1 346 ? -4.577 -7.636 -2.710 1.00 81.44 346 ALA A CA 1
ATOM 2816 C C . ALA A 1 346 ? -4.184 -9.110 -2.775 1.00 81.44 346 ALA A C 1
ATOM 2818 O O . ALA A 1 346 ? -3.051 -9.405 -3.135 1.00 81.44 346 ALA A O 1
ATOM 2819 N N . ARG A 1 347 ? -5.121 -10.035 -2.522 1.00 80.56 347 ARG A N 1
ATOM 2820 C CA . ARG A 1 347 ? -4.888 -11.464 -2.787 1.00 80.56 347 ARG A CA 1
ATOM 2821 C C . ARG A 1 347 ? -4.553 -11.706 -4.250 1.00 80.56 347 ARG A C 1
ATOM 2823 O O . ARG A 1 347 ? -3.732 -12.555 -4.548 1.00 80.56 347 ARG A O 1
ATOM 2830 N N . THR A 1 348 ? -5.145 -10.945 -5.166 1.00 74.31 348 THR A N 1
ATOM 2831 C CA . THR A 1 348 ? -4.873 -11.116 -6.597 1.00 74.31 348 THR A CA 1
ATOM 2832 C C . THR A 1 348 ? -3.749 -10.259 -7.153 1.00 74.31 348 THR A C 1
ATOM 2834 O O . THR A 1 348 ? -3.340 -10.451 -8.298 1.00 74.31 348 THR A O 1
ATOM 2837 N N . LYS A 1 349 ? -3.165 -9.379 -6.334 1.00 66.44 349 LYS A N 1
ATOM 2838 C CA . LYS A 1 349 ? -1.848 -8.786 -6.599 1.00 66.44 349 LYS A CA 1
ATOM 2839 C C . LYS A 1 349 ? -0.790 -9.874 -6.800 1.00 66.44 349 LYS A C 1
ATOM 2841 O O . LYS A 1 349 ? 0.150 -9.658 -7.556 1.00 66.44 349 LYS A O 1
ATOM 2846 N N . GLU A 1 350 ? -1.019 -11.071 -6.249 1.00 57.00 350 GLU A N 1
ATOM 2847 C CA . GLU A 1 350 ? -0.230 -12.273 -6.517 1.00 57.00 350 GLU A CA 1
ATOM 2848 C C . GLU A 1 350 ? -0.189 -12.715 -7.993 1.00 57.00 350 GLU A C 1
ATOM 2850 O O . GLU A 1 350 ? 0.598 -13.589 -8.350 1.00 57.00 350 GLU A O 1
ATOM 2855 N N . PHE A 1 351 ? -1.004 -12.142 -8.876 1.00 55.03 351 PHE A N 1
ATOM 2856 C CA . PHE A 1 351 ? -1.224 -12.666 -10.228 1.00 55.03 351 PHE A CA 1
ATOM 2857 C C . PHE A 1 351 ? -0.872 -11.686 -11.353 1.00 55.03 351 PHE A C 1
ATOM 2859 O O . PHE A 1 351 ? -0.981 -12.016 -12.531 1.00 55.03 351 PHE A O 1
ATOM 2866 N N . VAL A 1 352 ? -0.497 -10.452 -11.021 1.00 54.41 352 VAL A N 1
ATOM 2867 C CA . VAL A 1 352 ? -0.325 -9.382 -12.013 1.00 54.41 352 VAL A CA 1
ATOM 2868 C C . VAL A 1 352 ? 1.117 -9.331 -12.469 1.00 54.41 352 VAL A C 1
ATOM 2870 O O . VAL A 1 352 ? 2.018 -9.570 -11.675 1.00 54.41 352 VAL A O 1
ATOM 2873 N N . TYR A 1 353 ? 1.323 -8.952 -13.731 1.00 49.38 353 TYR A N 1
ATOM 2874 C CA . TYR A 1 353 ? 2.607 -8.565 -14.312 1.00 49.38 353 TYR A CA 1
ATOM 2875 C C . TYR A 1 353 ? 3.171 -7.323 -13.583 1.00 49.38 353 TYR A C 1
ATOM 2877 O O . TYR A 1 353 ? 3.245 -6.248 -14.146 1.00 49.38 353 TYR A O 1
ATOM 2885 N N . SER A 1 354 ? 3.469 -7.377 -12.293 1.00 55.50 354 SER A N 1
ATOM 2886 C CA . SER A 1 354 ? 4.557 -6.595 -11.705 1.00 55.50 354 SER A CA 1
ATOM 2887 C C . SER A 1 354 ? 5.694 -7.584 -11.481 1.00 55.50 354 SER A C 1
ATOM 2889 O O . SER A 1 354 ? 5.427 -8.784 -11.378 1.00 55.50 354 SER A O 1
ATOM 2891 N N . ASP A 1 355 ? 6.941 -7.126 -11.389 1.00 56.06 355 ASP A N 1
ATOM 2892 C CA . ASP A 1 355 ? 8.123 -7.971 -11.116 1.00 56.06 355 ASP A CA 1
ATOM 2893 C C . ASP A 1 355 ? 8.072 -8.665 -9.724 1.00 56.06 355 ASP A C 1
ATOM 2895 O O . ASP A 1 355 ? 9.088 -8.954 -9.106 1.00 56.06 355 ASP A O 1
ATOM 2899 N N . SER A 1 356 ? 6.875 -8.847 -9.163 1.00 56.44 356 SER A N 1
ATOM 2900 C CA . SER A 1 356 ? 6.591 -9.052 -7.750 1.00 56.44 356 SER A CA 1
ATOM 2901 C C . SER A 1 356 ? 5.422 -10.013 -7.462 1.00 56.44 356 SER A C 1
ATOM 2903 O O . SER A 1 356 ? 5.164 -10.308 -6.299 1.00 56.44 356 SER A O 1
ATOM 2905 N N . SER A 1 357 ? 4.696 -10.515 -8.469 1.00 74.44 357 SER A N 1
ATOM 2906 C CA . SER A 1 357 ? 3.685 -11.577 -8.275 1.00 74.44 357 SER A CA 1
ATOM 2907 C C . SER A 1 357 ? 4.375 -12.889 -7.873 1.00 74.44 357 SER A C 1
ATOM 2909 O O . SER A 1 357 ? 5.302 -13.244 -8.571 1.00 74.44 357 SER A O 1
ATOM 2911 N N . PRO A 1 358 ? 3.953 -13.690 -6.874 1.00 74.06 358 PRO A N 1
ATOM 2912 C CA . PRO A 1 358 ? 4.650 -14.922 -6.477 1.00 74.06 358 PRO A CA 1
ATOM 2913 C C . PRO A 1 358 ? 4.944 -15.909 -7.615 1.00 74.06 358 PRO A C 1
ATOM 2915 O O . PRO A 1 358 ? 6.000 -16.535 -7.615 1.00 74.06 358 PRO A O 1
ATOM 2918 N N . TYR A 1 359 ? 4.061 -16.027 -8.613 1.00 79.88 359 TYR A N 1
ATOM 2919 C CA . TYR A 1 359 ? 4.327 -16.843 -9.807 1.00 79.88 359 TYR A CA 1
ATOM 2920 C C . TYR A 1 359 ? 5.409 -16.214 -10.681 1.00 79.88 359 TYR A C 1
ATOM 2922 O O . TYR A 1 359 ? 6.342 -16.896 -11.100 1.00 79.88 359 TYR A O 1
ATOM 2930 N N . TRP A 1 360 ? 5.328 -14.900 -10.894 1.00 81.00 360 TRP A N 1
ATOM 2931 C CA . TRP A 1 360 ? 6.367 -14.145 -11.578 1.00 81.00 360 TRP A CA 1
ATOM 2932 C C . TRP A 1 360 ? 7.683 -14.172 -10.816 1.00 81.00 360 TRP A C 1
ATOM 2934 O O . TRP A 1 360 ? 8.686 -14.520 -11.407 1.00 81.00 360 TRP A O 1
ATOM 2944 N N . THR A 1 361 ? 7.697 -13.898 -9.520 1.00 82.44 361 THR A N 1
ATOM 2945 C CA . THR A 1 361 ? 8.849 -13.951 -8.627 1.00 82.44 361 THR A CA 1
ATOM 2946 C C . THR A 1 361 ? 9.494 -15.331 -8.645 1.00 82.44 361 THR A C 1
ATOM 2948 O O . THR A 1 361 ? 10.711 -15.425 -8.773 1.00 82.44 361 THR A O 1
ATOM 2951 N N . LYS A 1 362 ? 8.704 -16.412 -8.655 1.00 86.12 362 LYS A N 1
ATOM 2952 C CA . LYS A 1 362 ? 9.200 -17.782 -8.851 1.00 86.12 362 LYS A CA 1
ATOM 2953 C C . LYS A 1 362 ? 9.859 -17.971 -10.222 1.00 86.12 362 LYS A C 1
ATOM 2955 O O . LYS A 1 362 ? 10.955 -18.525 -10.303 1.00 86.12 362 LYS A O 1
ATOM 2960 N N . TRP A 1 363 ? 9.228 -17.505 -11.300 1.00 89.12 363 TRP A N 1
ATOM 2961 C CA . TRP A 1 363 ? 9.779 -17.579 -12.660 1.00 89.12 363 TRP A CA 1
ATOM 2962 C C . TRP A 1 363 ? 11.021 -16.692 -12.847 1.00 89.12 363 TRP A C 1
ATOM 2964 O O . TRP A 1 363 ? 12.000 -17.128 -13.445 1.00 89.12 363 TRP A O 1
ATOM 2974 N N . TYR A 1 364 ? 11.029 -15.490 -12.276 1.00 88.12 364 TYR A N 1
ATOM 2975 C CA . TYR A 1 364 ? 12.154 -14.560 -12.251 1.00 88.12 364 TYR A CA 1
ATOM 2976 C C . TYR A 1 364 ? 13.308 -15.128 -11.438 1.00 88.12 364 TYR A C 1
ATOM 2978 O O . TYR A 1 364 ? 14.423 -15.129 -11.937 1.00 88.12 364 TYR A O 1
ATOM 2986 N N . LYS A 1 365 ? 13.064 -15.710 -10.256 1.00 87.31 365 LYS A N 1
ATOM 2987 C CA . LYS A 1 365 ? 14.092 -16.431 -9.488 1.00 87.31 365 LYS A CA 1
ATOM 2988 C C . LYS A 1 365 ? 14.726 -17.534 -10.322 1.00 87.31 365 LYS A C 1
ATOM 2990 O O . LYS A 1 365 ? 15.939 -17.708 -10.277 1.00 87.31 365 LYS A O 1
ATOM 2995 N N . LEU A 1 366 ? 13.928 -18.266 -11.101 1.00 89.88 366 LEU A N 1
ATOM 2996 C CA . LEU A 1 366 ? 14.442 -19.304 -11.986 1.00 89.88 366 LEU A CA 1
ATOM 2997 C C . LEU A 1 366 ? 15.296 -18.728 -13.127 1.00 89.88 366 LEU A C 1
ATOM 2999 O O . LEU A 1 366 ? 16.347 -19.285 -13.440 1.00 89.88 366 LEU A O 1
ATOM 3003 N N . CYS A 1 367 ? 14.894 -17.596 -13.704 1.00 89.38 367 CYS A N 1
ATOM 3004 C CA . CYS A 1 367 ? 15.691 -16.865 -14.689 1.00 89.38 367 CYS A CA 1
ATOM 3005 C C . CYS A 1 367 ? 16.982 -16.295 -14.089 1.00 89.38 367 CYS A C 1
ATOM 3007 O O . CYS A 1 367 ? 18.045 -16.529 -14.649 1.00 89.38 367 CYS A O 1
ATOM 3009 N N . SER A 1 368 ? 16.934 -15.647 -12.924 1.00 88.94 368 SER A N 1
ATOM 3010 C CA . SER A 1 368 ? 18.119 -15.158 -12.208 1.00 88.94 368 SER A CA 1
ATOM 3011 C C . SER A 1 368 ? 19.040 -16.313 -11.801 1.00 88.94 368 SER A C 1
ATOM 3013 O O . SER A 1 368 ? 20.259 -16.189 -11.883 1.00 88.94 368 SER A O 1
ATOM 3015 N N . LYS A 1 369 ? 18.493 -17.486 -11.445 1.00 89.31 369 LYS A N 1
ATOM 3016 C CA . LYS A 1 369 ? 19.271 -18.721 -11.248 1.00 89.31 369 LYS A CA 1
ATOM 3017 C C . LYS A 1 369 ? 19.946 -19.159 -12.552 1.00 89.31 369 LYS A C 1
ATOM 3019 O O . LYS A 1 369 ? 21.130 -19.493 -12.526 1.00 89.31 369 LYS A O 1
ATOM 3024 N N . ALA A 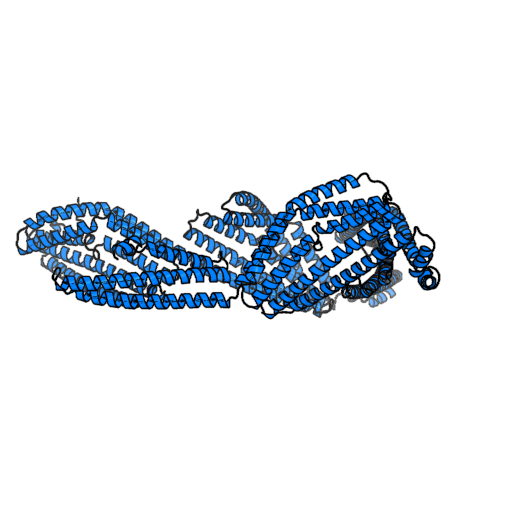1 370 ? 19.232 -19.138 -13.682 1.00 88.81 370 ALA A N 1
ATOM 3025 C CA . ALA A 1 370 ? 19.808 -19.422 -14.998 1.00 88.81 370 ALA A CA 1
ATOM 3026 C C . ALA A 1 370 ? 20.934 -18.438 -15.345 1.00 88.81 370 ALA A C 1
ATOM 3028 O O . ALA A 1 370 ? 21.991 -18.877 -15.783 1.00 88.81 370 ALA A O 1
ATOM 3029 N N . ASP A 1 371 ? 20.749 -17.143 -15.081 1.00 89.50 371 ASP A N 1
ATOM 3030 C CA . ASP A 1 371 ? 21.736 -16.087 -15.328 1.00 89.50 371 ASP A CA 1
ATOM 3031 C C . ASP A 1 371 ? 22.963 -16.222 -14.434 1.00 89.50 371 ASP A C 1
ATOM 3033 O O . ASP A 1 371 ? 24.096 -16.075 -14.894 1.00 89.50 371 ASP A O 1
ATOM 3037 N N . CYS A 1 372 ? 22.760 -16.558 -13.161 1.00 89.25 372 CYS A N 1
ATOM 3038 C CA . CYS A 1 372 ? 23.842 -16.866 -12.237 1.00 89.25 372 CYS A CA 1
ATOM 3039 C C . CYS A 1 372 ? 24.698 -18.023 -12.773 1.00 89.25 372 CYS A C 1
ATOM 3041 O O . CYS A 1 372 ? 25.918 -17.891 -12.867 1.00 89.25 372 CYS A O 1
ATOM 3043 N N . VAL A 1 373 ? 24.070 -19.138 -13.169 1.00 86.56 373 VAL A N 1
ATOM 3044 C CA . VAL A 1 373 ? 24.777 -20.307 -13.723 1.00 86.56 373 VAL A CA 1
ATOM 3045 C C . VAL A 1 373 ? 25.432 -19.968 -15.062 1.00 86.56 373 VAL A C 1
ATOM 3047 O O . VAL A 1 373 ? 26.585 -20.314 -15.282 1.00 86.56 373 VAL A O 1
ATOM 3050 N N . LEU A 1 374 ? 24.742 -19.245 -15.943 1.00 90.25 374 LEU A N 1
ATOM 3051 C CA . LEU A 1 374 ? 25.257 -18.808 -17.239 1.00 90.25 374 LEU A CA 1
ATOM 3052 C C . LEU A 1 374 ? 26.524 -17.962 -17.093 1.00 90.25 374 LEU A C 1
ATOM 3054 O O . LEU A 1 374 ? 27.499 -18.188 -17.808 1.00 90.25 374 LEU A O 1
ATOM 3058 N N . ASN A 1 375 ? 26.533 -17.015 -16.157 1.00 88.75 375 ASN A N 1
ATOM 3059 C CA . ASN A 1 375 ? 27.703 -16.186 -15.907 1.00 88.75 375 ASN A CA 1
ATOM 3060 C C . ASN A 1 375 ? 28.837 -16.995 -15.254 1.00 88.75 375 ASN A C 1
ATOM 3062 O O . ASN A 1 375 ? 29.981 -16.858 -15.671 1.00 88.75 375 ASN A O 1
ATOM 3066 N N . GLN A 1 376 ? 28.548 -17.927 -14.341 1.00 84.56 376 GLN A N 1
ATOM 3067 C CA . GLN A 1 376 ? 29.567 -18.856 -13.825 1.00 84.56 376 GLN A CA 1
ATOM 3068 C C . GLN A 1 376 ? 30.186 -19.723 -14.934 1.00 84.56 376 GLN A C 1
ATOM 3070 O O . GLN A 1 376 ? 31.403 -19.875 -14.991 1.00 84.56 376 GLN A O 1
ATOM 3075 N N . LEU A 1 377 ? 29.371 -20.238 -15.860 1.00 83.44 377 LEU A N 1
ATOM 3076 C CA . LEU A 1 377 ? 29.847 -21.003 -17.016 1.00 83.44 377 LEU A CA 1
ATOM 3077 C C . LEU A 1 377 ? 30.763 -20.160 -17.914 1.00 83.44 377 LEU A C 1
ATOM 3079 O O . LEU A 1 377 ? 31.805 -20.652 -18.343 1.00 83.44 377 LEU A O 1
ATOM 3083 N N . LYS A 1 378 ? 30.409 -18.893 -18.173 1.00 86.88 378 LYS A N 1
ATOM 3084 C CA . LYS A 1 378 ? 31.249 -17.959 -18.945 1.00 86.88 378 LYS A CA 1
ATOM 3085 C C . LYS A 1 378 ? 32.556 -17.628 -18.227 1.00 86.88 378 LYS A C 1
ATOM 3087 O O . LYS A 1 378 ? 33.605 -17.642 -18.861 1.00 86.88 378 LYS A O 1
ATOM 3092 N N . ALA A 1 379 ? 32.508 -17.404 -16.913 1.00 85.62 379 ALA A N 1
ATOM 3093 C CA . ALA A 1 379 ? 33.687 -17.165 -16.080 1.00 85.62 379 ALA A CA 1
ATOM 3094 C C . ALA A 1 379 ? 34.702 -18.322 -16.151 1.00 85.62 379 ALA A C 1
ATOM 3096 O O . ALA A 1 379 ? 35.908 -18.098 -16.070 1.00 85.62 379 ALA A O 1
ATOM 3097 N N . GLU A 1 380 ? 34.215 -19.553 -16.323 1.00 86.12 380 GLU A N 1
ATOM 3098 C CA . GLU A 1 380 ? 35.035 -20.765 -16.436 1.00 86.12 380 GLU A CA 1
ATOM 3099 C C . GLU A 1 380 ? 35.291 -21.209 -17.894 1.00 86.12 380 GLU A C 1
ATOM 3101 O O . GLU A 1 380 ? 35.869 -22.269 -18.122 1.00 86.12 380 GLU A O 1
ATOM 3106 N N . GLY A 1 381 ? 34.894 -20.409 -18.894 1.00 86.88 381 GLY A N 1
ATOM 3107 C CA . GLY A 1 381 ? 35.199 -20.647 -20.313 1.00 86.88 381 GLY A CA 1
ATOM 3108 C C . GLY A 1 381 ? 34.277 -21.630 -21.053 1.00 86.88 381 GLY A C 1
ATOM 3109 O O . GLY A 1 381 ? 34.576 -22.030 -22.177 1.00 86.88 381 GLY A O 1
ATOM 3110 N N . TYR A 1 382 ? 33.133 -22.014 -20.479 1.00 83.38 382 TYR A N 1
ATOM 3111 C CA . TYR A 1 382 ? 32.180 -22.962 -21.078 1.00 83.38 382 TYR A CA 1
ATOM 3112 C C . TYR A 1 382 ? 31.134 -22.277 -21.974 1.00 83.38 382 TYR A C 1
ATOM 3114 O O . TYR A 1 382 ? 29.924 -22.432 -21.776 1.00 83.38 382 TYR A O 1
ATOM 3122 N N . GLU A 1 383 ? 31.577 -21.528 -22.987 1.00 84.75 383 GLU A N 1
ATOM 3123 C CA . GLU A 1 383 ? 30.688 -20.699 -23.819 1.00 84.75 383 GLU A CA 1
ATOM 3124 C C . GLU A 1 383 ? 29.576 -21.487 -24.527 1.00 84.75 383 GLU A C 1
ATOM 3126 O O . GLU A 1 383 ? 28.447 -21.009 -24.616 1.00 84.75 383 GLU A O 1
ATOM 3131 N N . ASN A 1 384 ? 29.852 -22.716 -24.975 1.00 81.12 384 ASN A N 1
ATOM 3132 C CA . ASN A 1 384 ? 28.856 -23.550 -25.657 1.00 81.12 384 ASN A CA 1
ATOM 3133 C C . ASN A 1 384 ? 27.689 -23.931 -24.731 1.00 81.12 384 ASN A C 1
ATOM 3135 O O . ASN A 1 384 ? 26.525 -23.813 -25.116 1.00 81.12 384 ASN A O 1
ATOM 3139 N N . VAL A 1 385 ? 27.998 -24.342 -23.495 1.00 81.56 385 VAL A N 1
ATOM 3140 C CA . VAL A 1 385 ? 26.985 -24.703 -22.488 1.00 81.56 385 VAL A CA 1
ATOM 3141 C C . VAL A 1 385 ? 26.239 -23.452 -22.028 1.00 81.56 385 VAL A C 1
ATOM 3143 O O . VAL A 1 385 ? 25.017 -23.481 -21.881 1.00 81.56 385 VAL A O 1
ATOM 3146 N N . ALA A 1 386 ? 26.953 -22.332 -21.867 1.00 85.12 386 ALA A N 1
ATOM 3147 C CA . ALA A 1 386 ? 26.347 -21.045 -21.552 1.00 85.12 386 ALA A CA 1
ATOM 3148 C C . ALA A 1 386 ? 25.363 -20.599 -22.649 1.00 85.12 386 ALA A C 1
ATOM 3150 O O . ALA A 1 386 ? 24.258 -20.174 -22.332 1.00 85.12 386 ALA A O 1
ATOM 3151 N N . ALA A 1 387 ? 25.710 -20.748 -23.931 1.00 87.12 387 ALA A N 1
ATOM 3152 C CA . ALA A 1 387 ? 24.834 -20.407 -25.053 1.00 87.12 387 ALA A CA 1
ATOM 3153 C C . ALA A 1 387 ? 23.592 -21.314 -25.144 1.00 87.12 387 ALA A C 1
ATOM 3155 O O . ALA A 1 387 ? 22.514 -20.854 -25.522 1.00 87.12 387 ALA A O 1
ATOM 3156 N N . ASP A 1 388 ? 23.710 -22.600 -24.803 1.00 85.25 388 ASP A N 1
ATOM 3157 C CA . ASP A 1 388 ? 22.554 -23.500 -24.713 1.00 85.25 388 ASP A CA 1
ATOM 3158 C C . ASP A 1 388 ? 21.603 -23.110 -23.580 1.00 85.25 388 ASP A C 1
ATOM 3160 O O . ASP A 1 388 ? 20.386 -23.071 -23.791 1.00 85.25 388 ASP A O 1
ATOM 3164 N N . LEU A 1 389 ? 22.150 -22.760 -22.413 1.00 88.88 389 LEU A N 1
ATOM 3165 C CA . LEU A 1 389 ? 21.365 -22.281 -21.280 1.00 88.88 389 LEU A CA 1
ATOM 3166 C C . LEU A 1 389 ? 20.682 -20.937 -21.586 1.00 88.88 389 LEU A C 1
ATOM 3168 O O . LEU A 1 389 ? 19.497 -20.784 -21.296 1.00 88.88 389 LEU A O 1
ATOM 3172 N N . ASP A 1 390 ? 21.385 -20.009 -22.244 1.00 91.69 390 ASP A N 1
ATOM 3173 C CA . ASP A 1 390 ? 20.836 -18.725 -22.707 1.00 91.69 390 ASP A CA 1
ATOM 3174 C C . ASP A 1 390 ? 19.642 -18.947 -23.640 1.00 91.69 390 ASP A C 1
ATOM 3176 O O . ASP A 1 390 ? 18.563 -18.391 -23.447 1.00 91.69 390 ASP A O 1
ATOM 3180 N N . ARG A 1 391 ? 19.789 -19.857 -24.614 1.00 89.19 391 ARG A N 1
ATOM 3181 C CA . ARG A 1 391 ? 18.703 -20.221 -25.534 1.00 89.19 391 ARG A CA 1
ATOM 3182 C C . ARG A 1 391 ? 17.501 -20.817 -24.809 1.00 89.19 391 ARG A C 1
ATOM 3184 O O . ARG A 1 391 ? 16.370 -20.519 -25.188 1.00 89.19 391 ARG A O 1
ATOM 3191 N N . ALA A 1 392 ? 17.720 -21.665 -23.805 1.00 88.69 392 ALA A N 1
ATOM 3192 C CA . ALA A 1 392 ? 16.635 -22.228 -23.005 1.00 88.69 392 ALA A CA 1
ATOM 3193 C C . ALA A 1 392 ? 15.906 -21.143 -22.194 1.00 88.69 392 ALA A C 1
ATOM 3195 O O . ALA A 1 392 ? 14.673 -21.121 -22.183 1.00 88.69 392 ALA A O 1
ATOM 3196 N N . ARG A 1 393 ? 16.656 -20.208 -21.594 1.00 92.88 393 ARG A N 1
ATOM 3197 C CA . ARG A 1 393 ? 16.121 -19.046 -20.867 1.00 92.88 393 ARG A CA 1
ATOM 3198 C C . ARG A 1 393 ? 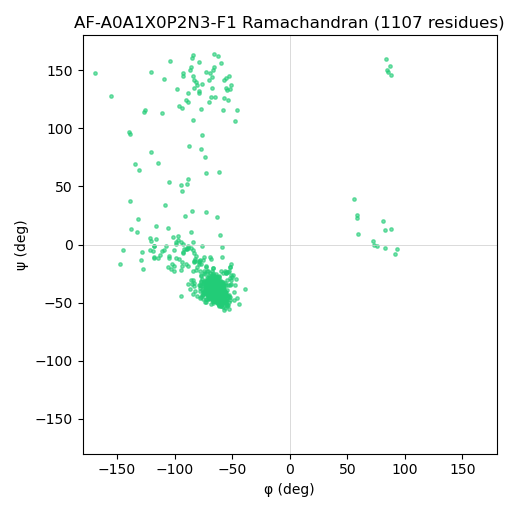15.297 -18.132 -21.780 1.00 92.88 393 ARG A C 1
ATOM 3200 O O . ARG A 1 393 ? 14.161 -17.807 -21.451 1.00 92.88 393 ARG A O 1
ATOM 3207 N N . GLU A 1 394 ? 15.823 -17.760 -22.946 1.00 90.06 394 GLU A N 1
ATOM 3208 C CA . GLU A 1 394 ? 15.111 -16.931 -23.934 1.00 90.06 394 GLU A CA 1
ATOM 3209 C C . GLU A 1 394 ? 13.833 -17.615 -24.437 1.00 90.06 394 GLU A C 1
ATOM 3211 O O . GLU A 1 394 ? 12.782 -16.988 -24.564 1.00 90.06 394 GLU A O 1
ATOM 3216 N N . MET A 1 395 ? 13.884 -18.930 -24.677 1.00 87.50 395 MET A N 1
ATOM 3217 C CA . MET A 1 395 ? 12.704 -19.707 -25.062 1.00 87.50 395 MET A CA 1
ATOM 3218 C C . MET A 1 395 ? 11.648 -19.753 -23.956 1.00 87.50 395 MET A C 1
ATOM 3220 O O . MET A 1 395 ? 10.457 -19.684 -24.265 1.00 87.50 395 MET A O 1
ATOM 3224 N N . PHE A 1 396 ? 12.058 -19.865 -22.690 1.00 89.69 396 PHE A N 1
ATOM 3225 C CA . PHE A 1 396 ? 11.157 -19.762 -21.544 1.00 89.69 396 PHE A CA 1
ATOM 3226 C C . PHE A 1 396 ? 10.466 -18.391 -21.521 1.00 89.69 396 PHE A C 1
ATOM 3228 O O . PHE A 1 396 ? 9.236 -18.333 -21.569 1.00 89.69 396 PHE A O 1
ATOM 3235 N N . TRP A 1 397 ? 11.233 -17.298 -21.587 1.00 86.38 397 TRP A N 1
ATOM 3236 C CA . TRP A 1 397 ? 10.698 -15.933 -21.632 1.00 86.38 397 TRP A CA 1
ATOM 3237 C C . TRP A 1 397 ? 9.741 -15.703 -22.795 1.00 86.38 397 TRP A C 1
ATOM 3239 O O . TRP A 1 397 ? 8.646 -15.171 -22.610 1.00 86.38 397 TRP A O 1
ATOM 3249 N N . TYR A 1 398 ? 10.119 -16.149 -23.992 1.00 87.25 398 TYR A N 1
ATOM 3250 C CA . TYR A 1 398 ? 9.277 -16.047 -25.175 1.00 87.25 398 TYR A CA 1
ATOM 3251 C C . TYR A 1 398 ? 7.952 -16.795 -24.992 1.00 87.25 398 TYR A C 1
ATOM 3253 O O . TYR A 1 398 ? 6.891 -16.251 -25.292 1.00 87.25 398 TYR A O 1
ATOM 3261 N N . ARG A 1 399 ? 7.983 -18.025 -24.463 1.00 86.88 399 ARG A N 1
ATOM 3262 C CA . ARG A 1 399 ? 6.769 -18.822 -24.221 1.00 86.88 399 ARG A CA 1
ATOM 3263 C C . ARG A 1 399 ? 5.861 -18.197 -23.171 1.00 86.88 399 ARG A C 1
ATOM 3265 O O . ARG A 1 399 ? 4.645 -18.239 -23.346 1.00 86.88 399 ARG A O 1
ATOM 3272 N N . ILE A 1 400 ? 6.429 -17.606 -22.122 1.00 83.94 400 ILE A N 1
ATOM 3273 C CA . ILE A 1 400 ? 5.652 -16.888 -21.112 1.00 83.94 400 ILE A CA 1
ATOM 3274 C C . ILE A 1 400 ? 5.029 -15.619 -21.724 1.00 83.94 400 ILE A C 1
ATOM 3276 O O . ILE A 1 400 ? 3.823 -15.419 -21.603 1.00 83.94 400 ILE A O 1
ATOM 3280 N N . LYS A 1 401 ? 5.810 -14.816 -22.463 1.00 82.00 401 LYS A N 1
ATOM 3281 C CA . LYS A 1 401 ? 5.361 -13.555 -23.085 1.00 82.00 401 LYS A CA 1
ATOM 3282 C C . LYS A 1 401 ? 4.314 -13.753 -24.187 1.00 82.00 401 LYS A C 1
ATOM 3284 O O . LYS A 1 401 ? 3.409 -12.940 -24.326 1.00 82.00 401 LYS A O 1
ATOM 3289 N N . VAL A 1 402 ? 4.433 -14.817 -24.984 1.00 81.00 402 VAL A N 1
ATOM 3290 C CA . VAL A 1 402 ? 3.479 -15.143 -26.064 1.00 81.00 402 VAL A CA 1
ATOM 3291 C C . VAL A 1 402 ? 2.266 -15.911 -25.540 1.00 81.00 402 VAL A C 1
ATOM 3293 O O . VAL A 1 402 ? 1.176 -15.797 -26.093 1.00 81.00 402 VAL A O 1
ATOM 3296 N N . GLY A 1 403 ? 2.441 -16.704 -24.482 1.00 73.69 403 GLY A N 1
ATOM 3297 C CA . GLY A 1 403 ? 1.379 -17.520 -23.903 1.00 73.69 403 GLY A CA 1
ATOM 3298 C C . GLY A 1 403 ? 0.320 -16.726 -23.135 1.00 73.69 403 GLY A C 1
ATOM 3299 O O . GLY A 1 403 ? -0.782 -17.246 -22.949 1.00 73.69 403 GLY A O 1
ATOM 3300 N N . PHE A 1 404 ? 0.628 -15.494 -22.714 1.00 68.44 404 PHE A N 1
ATOM 3301 C CA . PHE A 1 404 ? -0.290 -14.641 -21.963 1.00 68.44 404 PHE A CA 1
ATOM 3302 C C . PHE A 1 404 ? 0.030 -13.144 -22.135 1.00 68.44 404 PHE A C 1
ATOM 3304 O O . PHE A 1 404 ? 1.152 -12.713 -21.871 1.00 68.44 404 PHE A O 1
ATOM 3311 N N . SER A 1 405 ? -0.964 -12.325 -22.502 1.00 67.12 405 SER A N 1
ATOM 3312 C CA . SER A 1 405 ? -0.878 -10.861 -22.414 1.00 67.12 405 SER A CA 1
ATOM 3313 C C . SER A 1 405 ? -1.070 -10.426 -20.956 1.00 67.12 405 SER A C 1
ATOM 3315 O O . SER A 1 405 ? -2.152 -10.019 -20.540 1.00 67.12 405 SER A O 1
ATOM 3317 N N . GLY A 1 406 ? 0.008 -10.500 -20.164 1.00 71.25 406 GLY A N 1
ATOM 3318 C CA . GLY A 1 406 ? 0.061 -9.991 -18.780 1.00 71.25 406 GLY A CA 1
ATOM 3319 C C . GLY A 1 406 ? -0.520 -8.583 -18.614 1.00 71.25 406 GLY A C 1
ATOM 3320 O O . GLY A 1 406 ? -1.089 -8.255 -17.571 1.00 71.25 406 GLY A O 1
ATOM 3321 N N . GLU A 1 407 ? -0.424 -7.791 -19.680 1.00 80.56 407 GLU A N 1
ATOM 3322 C CA . GLU A 1 407 ? -0.925 -6.427 -19.779 1.00 80.56 407 GLU A CA 1
ATOM 3323 C C . GLU A 1 407 ? -2.447 -6.320 -19.611 1.00 80.56 407 GLU A C 1
ATOM 3325 O O . GLU A 1 407 ? -2.908 -5.430 -18.906 1.00 80.56 407 GLU A O 1
ATOM 3330 N N . ASP A 1 408 ? -3.238 -7.244 -20.168 1.00 81.19 408 ASP A N 1
ATOM 3331 C CA . ASP A 1 408 ? -4.705 -7.152 -20.102 1.00 81.19 408 ASP A CA 1
ATOM 3332 C C . ASP A 1 408 ? -5.205 -7.325 -18.662 1.00 81.19 408 ASP A C 1
ATOM 3334 O O . ASP A 1 408 ? -6.073 -6.587 -18.196 1.00 81.19 408 ASP A O 1
ATOM 3338 N N . PHE A 1 409 ? -4.616 -8.270 -17.921 1.00 82.00 409 PHE A N 1
ATOM 3339 C CA . PHE A 1 409 ? -4.943 -8.474 -16.509 1.00 82.00 409 PHE A CA 1
ATOM 3340 C C . PHE A 1 409 ? -4.430 -7.331 -15.626 1.00 82.00 409 PHE A C 1
ATOM 3342 O O . PHE A 1 409 ? -5.148 -6.875 -14.733 1.00 82.00 409 PHE A O 1
ATOM 3349 N N . ARG A 1 410 ? -3.220 -6.821 -15.901 1.00 82.88 410 ARG A N 1
ATOM 3350 C CA . ARG A 1 410 ? -2.676 -5.638 -15.221 1.00 82.88 410 ARG A CA 1
ATOM 3351 C C . ARG A 1 410 ? -3.595 -4.431 -15.396 1.00 82.88 410 ARG A C 1
ATOM 3353 O O . ARG A 1 410 ? -3.946 -3.798 -14.402 1.00 82.88 410 ARG A O 1
ATOM 3360 N N . ASN A 1 411 ? -4.018 -4.153 -16.624 1.00 86.06 411 ASN A N 1
ATOM 3361 C CA . ASN A 1 411 ? -4.901 -3.036 -16.941 1.00 86.06 411 ASN A CA 1
ATOM 3362 C C . ASN A 1 411 ? -6.264 -3.187 -16.258 1.00 86.06 411 ASN A C 1
ATOM 3364 O O . ASN A 1 411 ? -6.714 -2.249 -15.601 1.00 86.06 411 ASN A O 1
ATOM 3368 N N . ALA A 1 412 ? -6.872 -4.377 -16.320 1.00 86.62 412 ALA A N 1
ATOM 3369 C CA . ALA A 1 412 ? -8.156 -4.642 -15.671 1.00 86.62 412 ALA A CA 1
ATOM 3370 C C . ALA A 1 412 ? -8.087 -4.472 -14.142 1.00 86.62 412 ALA A C 1
ATOM 3372 O O . ALA A 1 412 ? -8.967 -3.859 -13.540 1.00 86.62 412 ALA A O 1
ATOM 3373 N N . ARG A 1 413 ? -7.013 -4.946 -13.494 1.00 86.12 413 ARG A N 1
ATOM 3374 C CA . ARG A 1 413 ? -6.818 -4.735 -12.053 1.00 86.12 413 ARG A CA 1
ATOM 3375 C C . ARG A 1 413 ? -6.560 -3.270 -11.712 1.00 86.12 413 ARG A C 1
ATOM 3377 O O . ARG A 1 413 ? -7.135 -2.785 -10.744 1.00 86.12 413 ARG A O 1
ATOM 3384 N N . ASN A 1 414 ? -5.704 -2.572 -12.457 1.00 87.44 414 ASN A N 1
ATOM 3385 C CA . ASN A 1 414 ? -5.423 -1.157 -12.199 1.00 87.44 414 ASN A CA 1
ATOM 3386 C C . ASN A 1 414 ? -6.700 -0.318 -12.332 1.00 87.44 414 ASN A C 1
ATOM 3388 O O . ASN A 1 414 ? -6.969 0.514 -11.470 1.00 87.44 414 ASN A O 1
ATOM 3392 N N . ALA A 1 415 ? -7.533 -0.603 -13.339 1.00 87.94 415 ALA A N 1
ATOM 3393 C CA . ALA A 1 415 ? -8.857 -0.002 -13.470 1.00 87.94 415 ALA A CA 1
ATOM 3394 C C . ALA A 1 415 ? -9.750 -0.309 -12.253 1.00 87.94 415 ALA A C 1
ATOM 3396 O O . ALA A 1 415 ? -10.387 0.597 -11.721 1.00 87.94 415 ALA A O 1
ATOM 3397 N N . ALA A 1 416 ? -9.743 -1.552 -11.759 1.00 88.44 416 ALA A N 1
ATOM 3398 C CA . ALA A 1 416 ? -10.488 -1.953 -10.566 1.00 88.44 416 ALA A CA 1
ATOM 3399 C C . ALA A 1 416 ? -10.001 -1.236 -9.285 1.00 88.44 416 ALA A C 1
ATOM 3401 O O . ALA A 1 416 ? -10.823 -0.792 -8.486 1.00 88.44 416 ALA A O 1
ATOM 3402 N N . VAL A 1 417 ? -8.685 -1.059 -9.099 1.00 87.31 417 VAL A N 1
ATOM 3403 C CA . VAL A 1 417 ? -8.110 -0.291 -7.974 1.00 87.31 417 VAL A CA 1
ATOM 3404 C C . VAL A 1 417 ? -8.531 1.177 -8.046 1.00 87.31 417 VAL A C 1
ATOM 3406 O O . VAL A 1 417 ? -9.077 1.698 -7.077 1.00 87.31 417 VAL A O 1
ATOM 3409 N N . VAL A 1 418 ? -8.360 1.821 -9.207 1.00 89.62 418 VAL A N 1
ATOM 3410 C CA . VAL A 1 418 ? -8.766 3.222 -9.421 1.00 89.62 418 VAL A CA 1
ATOM 3411 C C . VAL A 1 418 ? -10.265 3.403 -9.168 1.00 89.62 418 VAL A C 1
ATOM 3413 O O . VAL A 1 418 ? -10.676 4.389 -8.556 1.00 89.62 418 VAL A O 1
ATOM 3416 N N . ALA A 1 419 ? -11.083 2.436 -9.586 1.00 88.56 419 ALA A N 1
ATOM 3417 C CA . ALA A 1 419 ? -12.517 2.441 -9.335 1.00 88.56 419 ALA A CA 1
ATOM 3418 C C . ALA A 1 419 ? -12.867 2.321 -7.838 1.00 88.56 419 ALA A C 1
ATOM 3420 O O . ALA A 1 419 ? -13.777 3.014 -7.383 1.00 88.56 419 ALA A O 1
ATOM 3421 N N . LEU A 1 420 ? -12.142 1.511 -7.051 1.00 87.12 420 LEU A N 1
ATOM 3422 C CA . LEU A 1 420 ? -12.317 1.466 -5.589 1.00 87.12 420 LEU A CA 1
ATOM 3423 C C . LEU A 1 420 ? -11.916 2.780 -4.919 1.00 87.12 420 LEU A C 1
ATOM 3425 O O . LEU A 1 420 ? -12.651 3.269 -4.064 1.00 87.12 420 LEU A O 1
ATOM 3429 N N . ASP A 1 421 ? -10.785 3.367 -5.313 1.00 89.25 421 ASP A N 1
ATOM 3430 C CA . ASP A 1 421 ? -10.312 4.636 -4.745 1.00 89.25 421 ASP A CA 1
ATOM 3431 C C . ASP A 1 421 ? -11.269 5.789 -5.073 1.00 89.25 421 ASP A C 1
ATOM 3433 O O . ASP A 1 421 ? -11.452 6.721 -4.282 1.00 89.25 421 ASP A O 1
ATOM 3437 N N . ARG A 1 422 ? -11.919 5.730 -6.240 1.00 87.81 422 ARG A N 1
ATOM 3438 C CA . ARG A 1 422 ? -12.993 6.654 -6.600 1.00 87.81 422 ARG A CA 1
ATOM 3439 C C . ARG A 1 422 ? -14.263 6.392 -5.790 1.00 87.81 422 ARG A C 1
ATOM 3441 O O . ARG A 1 422 ? -14.838 7.344 -5.271 1.00 87.81 422 ARG A O 1
ATOM 3448 N N . TRP A 1 423 ? -14.675 5.135 -5.602 1.00 91.12 423 TRP A N 1
ATOM 3449 C CA . TRP A 1 423 ? -15.830 4.807 -4.757 1.00 91.12 423 TRP A CA 1
ATOM 3450 C C . TRP A 1 423 ? -15.632 5.279 -3.309 1.00 91.12 423 TRP A C 1
ATOM 3452 O O . TRP A 1 423 ? -16.552 5.851 -2.712 1.00 91.12 423 TRP A O 1
ATOM 3462 N N . GLU A 1 424 ? -14.429 5.116 -2.754 1.00 88.25 424 GLU A N 1
ATOM 3463 C CA . GLU A 1 424 ? -14.073 5.621 -1.427 1.00 88.25 424 GLU A CA 1
ATOM 3464 C C . GLU A 1 424 ? -14.258 7.144 -1.347 1.00 88.25 424 GLU A C 1
ATOM 3466 O O . GLU A 1 424 ? -15.038 7.604 -0.508 1.00 88.25 424 GLU A O 1
ATOM 3471 N N . ARG A 1 425 ? -13.645 7.902 -2.270 1.00 90.12 425 ARG A N 1
ATOM 3472 C CA . ARG A 1 425 ? -13.647 9.378 -2.276 1.00 90.12 425 ARG A CA 1
ATOM 3473 C C . ARG A 1 425 ? -14.984 10.017 -2.653 1.00 90.12 425 ARG A C 1
ATOM 3475 O O . ARG A 1 425 ? -15.422 10.949 -1.990 1.00 90.12 425 ARG A O 1
ATOM 3482 N N . GLU A 1 426 ? -15.622 9.541 -3.715 1.00 92.56 426 GLU A N 1
ATOM 3483 C CA . GLU A 1 426 ? -16.779 10.203 -4.345 1.00 92.56 426 GLU A CA 1
ATOM 3484 C C . GLU A 1 426 ? -18.116 9.574 -3.950 1.00 92.56 426 GLU A C 1
ATOM 3486 O O . GLU A 1 426 ? -19.178 10.054 -4.336 1.00 92.56 426 GLU A O 1
ATOM 3491 N N . ASN A 1 427 ? -18.083 8.476 -3.190 1.00 87.62 427 ASN A N 1
ATOM 3492 C CA . ASN A 1 427 ? -19.277 7.712 -2.838 1.00 87.62 427 ASN A CA 1
ATOM 3493 C C . ASN A 1 427 ? -20.063 7.181 -4.053 1.00 87.62 427 ASN A C 1
ATOM 3495 O O . ASN A 1 427 ? -21.258 6.910 -3.954 1.00 87.62 427 ASN A O 1
ATOM 3499 N N . ASN A 1 428 ? -19.381 6.991 -5.185 1.00 87.25 428 ASN A N 1
ATOM 3500 C CA . ASN A 1 428 ? -19.960 6.503 -6.429 1.00 87.25 428 ASN A CA 1
ATOM 3501 C C . ASN A 1 428 ? -19.448 5.093 -6.755 1.00 87.25 428 ASN A C 1
ATOM 3503 O O . ASN A 1 428 ? -18.273 4.902 -7.050 1.00 87.25 428 ASN A O 1
ATOM 3507 N N . ARG A 1 429 ? -20.342 4.100 -6.716 1.00 91.12 429 ARG A N 1
ATOM 3508 C CA . ARG A 1 429 ? -20.019 2.687 -6.985 1.00 91.12 429 ARG A CA 1
ATOM 3509 C C . ARG A 1 429 ? -19.970 2.343 -8.485 1.00 91.12 429 ARG A C 1
ATOM 3511 O O . ARG A 1 429 ? -19.460 1.291 -8.856 1.00 91.12 429 ARG A O 1
ATOM 3518 N N . THR A 1 430 ? -20.454 3.232 -9.354 1.00 91.56 430 THR A N 1
ATOM 3519 C CA . THR A 1 430 ? -20.676 2.952 -10.786 1.00 91.56 430 THR A CA 1
ATOM 3520 C C . THR A 1 430 ? -19.418 2.466 -11.509 1.00 91.56 430 THR A C 1
ATOM 3522 O O . THR A 1 430 ? -19.481 1.516 -12.289 1.00 91.56 430 THR A O 1
ATOM 3525 N N . ASP A 1 431 ? -18.261 3.070 -11.228 1.00 90.19 431 ASP A N 1
ATOM 3526 C CA . ASP A 1 431 ? -17.003 2.672 -11.869 1.00 90.19 431 ASP A CA 1
ATOM 3527 C C . ASP A 1 431 ? -16.522 1.292 -11.407 1.00 90.19 431 ASP A C 1
ATOM 3529 O O . ASP A 1 431 ? -15.963 0.536 -12.201 1.00 90.19 431 ASP A O 1
ATOM 3533 N N . TRP A 1 432 ? -16.787 0.923 -10.148 1.00 91.69 432 TRP A N 1
ATOM 3534 C CA . TRP A 1 432 ? -16.447 -0.400 -9.620 1.00 91.69 432 TRP A CA 1
ATOM 3535 C C . TRP A 1 432 ? -17.307 -1.490 -10.253 1.00 91.69 432 TRP A C 1
ATOM 3537 O O . TRP A 1 432 ? -16.778 -2.509 -10.696 1.00 91.69 432 TRP A O 1
ATOM 3547 N N . ASP A 1 433 ? -18.616 -1.258 -10.365 1.00 91.81 433 ASP A N 1
ATOM 3548 C CA . ASP A 1 433 ? -19.537 -2.222 -10.975 1.00 91.81 433 ASP A CA 1
ATOM 3549 C C . ASP A 1 433 ? -19.221 -2.454 -12.468 1.00 91.81 433 ASP A C 1
ATOM 3551 O O . ASP A 1 433 ? -19.492 -3.534 -12.996 1.00 91.81 433 ASP A O 1
ATOM 3555 N N . LYS A 1 434 ? -18.586 -1.480 -13.140 1.00 92.81 434 LYS A N 1
ATOM 3556 C CA . LYS A 1 434 ? -18.062 -1.628 -14.506 1.00 92.81 434 LYS A CA 1
ATOM 3557 C C . LYS A 1 434 ? -16.707 -2.345 -14.553 1.00 92.81 434 LYS A C 1
ATOM 3559 O O . LYS A 1 434 ? -16.517 -3.215 -15.399 1.00 92.81 434 LYS A O 1
ATOM 3564 N N . ALA A 1 435 ? -15.775 -2.002 -13.662 1.00 90.81 435 ALA A N 1
ATOM 3565 C CA . ALA A 1 435 ? -14.419 -2.556 -13.668 1.00 90.81 435 ALA A CA 1
ATOM 3566 C C . ALA A 1 435 ? -14.348 -4.002 -13.139 1.00 90.81 435 ALA A C 1
ATOM 3568 O O . ALA A 1 435 ? -13.532 -4.794 -13.614 1.00 90.81 435 ALA A O 1
ATOM 3569 N N . LYS A 1 436 ? -15.205 -4.380 -12.177 1.00 92.31 436 LYS A N 1
ATOM 3570 C CA . LYS A 1 436 ? -15.163 -5.709 -11.543 1.00 92.31 436 LYS A CA 1
ATOM 3571 C C . LYS A 1 436 ? -15.372 -6.866 -12.535 1.00 92.31 436 LYS A C 1
ATOM 3573 O O . LYS A 1 436 ? -14.548 -7.778 -12.515 1.00 92.31 436 LYS A O 1
ATOM 3578 N N . PRO A 1 437 ? -16.375 -6.856 -13.437 1.00 92.81 437 PRO A N 1
ATOM 3579 C CA . PRO A 1 437 ? -16.540 -7.924 -14.426 1.00 92.81 437 PRO A CA 1
ATOM 3580 C C . PRO A 1 437 ? -15.344 -8.082 -15.378 1.00 92.81 437 PRO A C 1
ATOM 3582 O O . PRO A 1 437 ? -14.987 -9.206 -15.738 1.00 92.81 437 PRO A O 1
ATOM 3585 N N . GLU A 1 438 ? -14.710 -6.974 -15.781 1.00 91.50 438 GLU A N 1
ATOM 3586 C CA . GLU A 1 438 ? -13.506 -6.997 -16.624 1.00 91.50 438 GLU A CA 1
ATOM 3587 C C . GLU A 1 438 ? -12.331 -7.639 -15.880 1.00 91.50 438 GLU A C 1
ATOM 3589 O O . GLU A 1 438 ? -11.654 -8.522 -16.414 1.00 91.50 438 GLU A O 1
ATOM 3594 N N . TYR A 1 439 ? -12.146 -7.254 -14.617 1.00 90.69 439 TYR A N 1
ATOM 3595 C CA . TYR A 1 439 ? -11.151 -7.834 -13.725 1.00 90.69 439 TYR A CA 1
ATOM 3596 C C . TYR A 1 439 ? -11.391 -9.333 -13.464 1.00 90.69 439 TYR A C 1
ATOM 3598 O O . TYR A 1 439 ? -10.459 -10.123 -13.624 1.00 90.69 439 TYR A O 1
ATOM 3606 N N . ASP A 1 440 ? -12.621 -9.756 -13.150 1.00 89.12 440 ASP A N 1
ATOM 3607 C CA . ASP A 1 440 ? -12.959 -11.163 -12.887 1.00 89.12 440 ASP A CA 1
ATOM 3608 C C . ASP A 1 440 ? -12.731 -12.035 -14.143 1.00 89.12 440 ASP A C 1
ATOM 3610 O O . ASP A 1 440 ? -12.189 -13.143 -14.066 1.00 89.12 440 ASP A O 1
ATOM 3614 N N . SER A 1 441 ? -13.075 -11.512 -15.326 1.00 90.94 441 SER A N 1
ATOM 3615 C CA . SER A 1 441 ? -12.819 -12.161 -16.621 1.00 90.94 441 SER A CA 1
ATOM 3616 C C . SER A 1 441 ? -11.321 -12.317 -16.905 1.00 90.94 441 SER A C 1
ATOM 3618 O O . SER A 1 441 ? -10.864 -13.384 -17.333 1.00 90.94 441 SER A O 1
ATOM 3620 N N . ALA A 1 442 ? -10.530 -11.277 -16.636 1.00 87.69 442 ALA A N 1
ATOM 3621 C CA . ALA A 1 442 ? -9.085 -11.318 -16.821 1.00 87.69 442 ALA A CA 1
ATOM 3622 C C . ALA A 1 442 ? -8.395 -12.253 -15.806 1.00 87.69 442 ALA A C 1
ATOM 3624 O O . ALA A 1 442 ? -7.502 -13.015 -16.188 1.00 87.69 442 ALA A O 1
ATOM 3625 N N . LEU A 1 443 ? -8.864 -12.284 -14.552 1.00 86.38 443 LEU A N 1
ATOM 3626 C CA . LEU A 1 443 ? -8.395 -13.211 -13.517 1.00 86.38 443 LEU A CA 1
ATOM 3627 C C . LEU A 1 443 ? -8.651 -14.675 -13.906 1.00 86.38 443 LEU A C 1
ATOM 3629 O O . LEU A 1 443 ? -7.775 -15.525 -13.748 1.00 86.38 443 LEU A O 1
ATOM 3633 N N . ALA A 1 444 ? -9.827 -14.982 -14.461 1.00 87.31 444 ALA A N 1
ATOM 3634 C CA . ALA A 1 444 ? -10.151 -16.329 -14.930 1.00 87.31 444 ALA A CA 1
ATOM 3635 C C . ALA A 1 444 ? -9.203 -16.801 -16.048 1.00 87.31 444 ALA A C 1
ATOM 3637 O O . ALA A 1 444 ? -8.734 -17.943 -16.024 1.00 87.31 444 ALA A O 1
ATOM 3638 N N . LYS A 1 445 ? -8.869 -15.917 -17.000 1.00 86.38 445 LYS A N 1
ATOM 3639 C CA . LYS A 1 445 ? -7.881 -16.212 -18.054 1.00 86.38 445 LYS A CA 1
ATOM 3640 C C . LYS A 1 445 ? -6.491 -16.464 -17.472 1.00 86.38 445 LYS A C 1
ATOM 3642 O O . LYS A 1 445 ? -5.817 -17.394 -17.914 1.00 86.38 445 LYS A O 1
ATOM 3647 N N . TRP A 1 446 ? -6.076 -15.672 -16.482 1.00 84.00 446 TRP A N 1
ATOM 3648 C CA . TRP A 1 446 ? -4.798 -15.865 -15.799 1.00 84.00 446 TRP A CA 1
ATOM 3649 C C . TRP A 1 446 ? -4.731 -17.210 -15.068 1.00 84.00 446 TRP A C 1
ATOM 3651 O O . TRP A 1 446 ? -3.790 -17.976 -15.271 1.00 84.00 446 TRP A O 1
ATOM 3661 N N . ASN A 1 447 ? -5.763 -17.558 -14.297 1.00 85.25 447 ASN A N 1
ATOM 3662 C CA . ASN A 1 447 ? -5.821 -18.833 -13.578 1.00 85.25 447 ASN A CA 1
ATOM 3663 C C . ASN A 1 447 ? -5.734 -20.046 -14.520 1.00 85.25 447 ASN A C 1
ATOM 3665 O O . ASN A 1 447 ? -5.143 -21.065 -14.167 1.00 85.25 447 ASN A O 1
ATOM 3669 N N . ALA A 1 448 ? -6.259 -19.931 -15.744 1.00 87.19 448 ALA A N 1
ATOM 3670 C CA . ALA A 1 448 ? -6.118 -20.962 -16.771 1.00 87.19 448 ALA A CA 1
ATOM 3671 C C . ALA A 1 448 ? -4.693 -21.059 -17.362 1.00 87.19 448 ALA A C 1
ATOM 3673 O O . ALA A 1 448 ? -4.326 -22.101 -17.912 1.00 87.19 448 ALA A O 1
ATOM 3674 N N . PHE A 1 449 ? -3.889 -19.994 -17.270 1.00 86.12 449 PHE A N 1
ATOM 3675 C CA . PHE A 1 449 ? -2.507 -19.957 -17.753 1.00 86.12 449 PHE A CA 1
ATOM 3676 C C . PHE A 1 449 ? -1.497 -20.513 -16.740 1.00 86.12 449 PHE A C 1
ATOM 3678 O O . PHE A 1 449 ? -0.535 -21.154 -17.166 1.00 86.12 449 PHE A O 1
ATOM 3685 N N . ILE A 1 450 ? -1.726 -20.334 -15.430 1.00 85.12 450 ILE A N 1
ATOM 3686 C CA . ILE A 1 450 ? -0.799 -20.745 -14.353 1.00 85.12 450 ILE A CA 1
ATOM 3687 C C . ILE A 1 450 ? -0.208 -22.155 -14.568 1.00 85.12 450 ILE A C 1
ATOM 3689 O O . ILE A 1 450 ? 1.020 -22.272 -14.576 1.00 85.12 450 ILE A O 1
ATOM 3693 N N . PRO A 1 451 ? -1.000 -23.219 -14.835 1.00 87.88 451 PRO A N 1
ATOM 3694 C CA . PRO A 1 451 ? -0.445 -24.563 -15.014 1.00 87.88 451 PRO A CA 1
ATOM 3695 C C . PRO A 1 451 ? 0.528 -24.684 -16.198 1.00 87.88 451 PRO A C 1
ATOM 3697 O O . PRO A 1 451 ? 1.471 -25.470 -16.145 1.00 87.88 451 PRO A O 1
ATOM 3700 N N . LYS A 1 452 ? 0.324 -23.901 -17.268 1.00 87.69 452 LYS A N 1
ATOM 3701 C CA . LYS A 1 452 ? 1.226 -23.880 -18.433 1.00 87.69 452 LYS A CA 1
ATOM 3702 C C . LYS A 1 452 ? 2.532 -23.157 -18.113 1.00 87.69 452 LYS A C 1
ATOM 3704 O O . LYS A 1 452 ? 3.591 -23.623 -18.519 1.00 87.69 452 LYS A O 1
ATOM 3709 N N . GLY A 1 453 ? 2.458 -22.040 -17.388 1.00 86.75 453 GLY A N 1
ATOM 3710 C CA . GLY A 1 453 ? 3.646 -21.318 -16.935 1.00 86.75 453 GLY A CA 1
ATOM 3711 C C . GLY A 1 453 ? 4.519 -22.166 -16.004 1.00 86.75 453 GLY A C 1
ATOM 3712 O O . GLY A 1 453 ? 5.732 -22.226 -16.189 1.00 86.75 453 GLY A O 1
ATOM 3713 N N . GLU A 1 454 ? 3.898 -22.912 -15.085 1.00 89.94 454 GLU A N 1
ATOM 3714 C CA . GLU A 1 454 ? 4.581 -23.890 -14.223 1.00 89.94 454 GLU A CA 1
ATOM 3715 C C . GLU A 1 454 ? 5.258 -25.010 -15.023 1.00 89.94 454 GLU A C 1
ATOM 3717 O O . GLU A 1 454 ? 6.424 -25.320 -14.787 1.00 89.94 454 GLU A O 1
ATOM 3722 N N . GLN A 1 455 ? 4.591 -25.550 -16.049 1.00 90.12 455 GLN A N 1
ATOM 3723 C CA . GLN A 1 455 ? 5.211 -26.531 -16.942 1.00 90.12 455 GLN A CA 1
ATOM 3724 C C . GLN A 1 455 ? 6.476 -25.974 -17.622 1.00 90.12 455 GLN A C 1
ATOM 3726 O O . GLN A 1 455 ? 7.492 -26.667 -17.706 1.00 90.12 455 GLN A O 1
ATOM 3731 N N . TYR A 1 456 ? 6.438 -24.730 -18.112 1.00 89.38 456 TYR A N 1
ATOM 3732 C CA . TYR A 1 456 ? 7.611 -24.104 -18.728 1.00 89.38 456 TYR A CA 1
ATOM 3733 C C . TYR A 1 456 ? 8.739 -23.873 -17.716 1.00 89.38 456 TYR A C 1
ATOM 3735 O O . TYR A 1 456 ? 9.910 -24.028 -18.068 1.00 89.38 456 TYR A O 1
ATOM 3743 N N . ALA A 1 457 ? 8.401 -23.537 -16.469 1.00 87.81 457 ALA A N 1
ATOM 3744 C CA . ALA A 1 457 ? 9.374 -23.367 -15.397 1.00 87.81 457 ALA A CA 1
ATOM 3745 C C . ALA A 1 457 ? 10.055 -24.701 -15.053 1.00 87.81 457 ALA A C 1
ATOM 3747 O O . ALA A 1 457 ? 11.280 -24.759 -14.977 1.00 87.81 457 ALA A O 1
ATOM 3748 N N . ASP A 1 458 ? 9.300 -25.798 -14.960 1.00 90.75 458 ASP A N 1
ATOM 3749 C CA . ASP A 1 458 ? 9.858 -27.138 -14.742 1.00 90.75 458 ASP A CA 1
ATOM 3750 C C . ASP A 1 458 ? 10.822 -27.565 -15.864 1.00 90.75 458 ASP A C 1
ATOM 3752 O O . ASP A 1 458 ? 11.838 -28.218 -15.611 1.00 90.75 458 ASP A O 1
ATOM 3756 N N . GLU A 1 459 ? 10.525 -27.214 -17.121 1.00 90.81 459 GLU A N 1
ATOM 3757 C CA . GLU A 1 459 ? 11.419 -27.462 -18.262 1.00 90.81 459 GLU A CA 1
ATOM 3758 C C . GLU A 1 459 ? 12.733 -26.668 -18.149 1.00 90.81 459 GLU A C 1
ATOM 3760 O O . GLU A 1 459 ? 13.816 -27.220 -18.387 1.00 90.81 459 GLU A O 1
ATOM 3765 N N . LEU A 1 460 ? 12.657 -25.392 -17.751 1.00 89.94 460 LEU A N 1
ATOM 3766 C CA . LEU A 1 460 ? 13.837 -24.553 -17.546 1.00 89.94 460 LEU A CA 1
ATOM 3767 C C . LEU A 1 460 ? 14.664 -25.031 -16.340 1.00 89.94 460 LEU A C 1
ATOM 3769 O O . LEU A 1 460 ? 15.879 -25.164 -16.471 1.00 89.94 460 LEU A O 1
ATOM 3773 N N . ASP A 1 461 ? 14.043 -25.382 -15.209 1.00 90.62 461 ASP A N 1
ATOM 3774 C CA . ASP A 1 461 ? 14.768 -25.888 -14.033 1.00 90.62 461 ASP A CA 1
ATOM 3775 C C . ASP A 1 461 ? 15.455 -27.228 -14.320 1.00 90.62 461 ASP A C 1
ATOM 3777 O O . ASP A 1 461 ? 16.618 -27.420 -13.961 1.00 90.62 461 ASP A O 1
ATOM 3781 N N . LYS A 1 462 ? 14.801 -28.139 -15.057 1.00 90.25 462 LYS A N 1
ATOM 3782 C CA . LYS A 1 462 ? 15.446 -29.371 -15.548 1.00 90.25 462 LYS A CA 1
ATOM 3783 C C . LYS A 1 462 ? 16.670 -29.064 -16.407 1.00 90.25 462 LYS A C 1
ATOM 3785 O O . LYS A 1 462 ? 17.686 -29.743 -16.261 1.00 90.25 462 LYS A O 1
ATOM 3790 N N . THR A 1 463 ? 16.589 -28.046 -17.263 1.00 89.06 463 THR A N 1
ATOM 3791 C CA . THR A 1 463 ? 17.709 -27.621 -18.114 1.00 89.06 463 THR A CA 1
ATOM 3792 C C . THR A 1 463 ? 18.851 -27.041 -17.278 1.00 89.06 463 THR A C 1
ATOM 3794 O O . THR A 1 463 ? 19.981 -27.504 -17.409 1.00 89.06 463 THR A O 1
ATOM 3797 N N . ILE A 1 464 ? 18.558 -26.124 -16.347 1.00 84.31 464 ILE A N 1
ATOM 3798 C CA . ILE A 1 464 ? 19.536 -25.562 -15.399 1.00 84.31 464 ILE A CA 1
ATOM 3799 C C . ILE A 1 464 ? 20.223 -26.685 -14.613 1.00 84.31 464 ILE A C 1
ATOM 3801 O O . ILE A 1 464 ? 21.449 -26.764 -14.579 1.00 84.31 464 ILE A O 1
ATOM 3805 N N . ASN A 1 465 ? 19.446 -27.595 -14.022 1.00 82.81 465 ASN A N 1
ATOM 3806 C CA . ASN A 1 465 ? 19.975 -28.708 -13.235 1.00 82.81 465 ASN A CA 1
ATOM 3807 C C . ASN A 1 465 ? 20.789 -29.684 -14.097 1.00 82.81 465 ASN A C 1
ATOM 3809 O O . ASN A 1 465 ? 21.768 -30.248 -13.612 1.00 82.81 465 ASN A O 1
ATOM 3813 N N . SER A 1 466 ? 20.421 -29.880 -15.366 1.00 84.19 466 SER A N 1
ATOM 3814 C CA . SER A 1 466 ? 21.217 -30.657 -16.319 1.00 84.19 466 SER A CA 1
ATOM 3815 C C . SER A 1 466 ? 22.560 -29.982 -16.607 1.00 84.19 466 SER A C 1
ATOM 3817 O O . SER A 1 466 ? 23.585 -30.659 -16.571 1.00 84.19 466 SER A O 1
ATOM 3819 N N . CYS A 1 467 ? 22.584 -28.661 -16.822 1.00 78.38 467 CYS A N 1
ATOM 3820 C CA . CYS A 1 467 ? 23.820 -27.892 -17.003 1.00 78.38 467 CYS A CA 1
ATOM 3821 C C . CYS A 1 467 ? 24.719 -27.967 -15.756 1.00 78.38 467 CYS A C 1
ATOM 3823 O O . CYS A 1 467 ? 25.904 -28.278 -15.871 1.00 78.38 467 CYS A O 1
ATOM 3825 N N . ILE A 1 468 ? 24.156 -27.792 -14.554 1.00 77.75 468 ILE A N 1
ATOM 3826 C CA . ILE A 1 468 ? 24.893 -27.926 -13.284 1.00 77.75 468 ILE A CA 1
ATOM 3827 C C . ILE A 1 468 ? 25.454 -29.348 -13.122 1.00 77.75 468 ILE A C 1
ATOM 3829 O O . ILE A 1 468 ? 26.618 -29.522 -12.768 1.00 77.75 468 ILE A O 1
ATOM 3833 N N . LYS A 1 469 ? 24.657 -30.386 -13.416 1.00 77.00 469 LYS A N 1
ATOM 3834 C CA . LYS A 1 469 ? 25.107 -31.786 -13.345 1.00 77.00 469 LYS A CA 1
ATOM 3835 C C . LYS A 1 469 ? 26.174 -32.113 -14.379 1.00 77.00 469 LYS A C 1
ATOM 3837 O O . LYS A 1 469 ? 27.051 -32.907 -14.069 1.00 77.00 469 LYS A O 1
ATOM 3842 N N . SER A 1 470 ? 26.124 -31.511 -15.568 1.00 69.25 470 SER A N 1
ATOM 3843 C CA . SER A 1 470 ? 27.222 -31.631 -16.526 1.00 69.25 470 SER A CA 1
ATOM 3844 C C . SER A 1 470 ? 28.490 -30.966 -15.996 1.00 69.25 470 SER A C 1
ATOM 3846 O O . SER A 1 470 ? 29.566 -31.475 -16.239 1.00 69.25 470 SER A O 1
ATOM 3848 N N . PHE A 1 471 ? 28.390 -29.923 -15.172 1.00 65.19 471 PHE A N 1
ATOM 3849 C CA . PHE A 1 471 ? 29.550 -29.243 -14.593 1.00 65.19 471 PHE A CA 1
ATOM 3850 C C . PHE A 1 471 ? 30.311 -30.085 -13.547 1.00 65.19 471 PHE A C 1
ATOM 3852 O O . PHE A 1 471 ? 31.533 -30.009 -13.460 1.00 65.19 471 PHE A O 1
ATOM 3859 N N . GLY A 1 472 ? 29.602 -30.918 -12.774 1.00 48.91 472 GLY A N 1
ATOM 3860 C CA . GLY A 1 472 ? 30.151 -31.668 -11.631 1.00 48.91 472 GLY A CA 1
ATOM 3861 C C . GLY A 1 472 ? 31.199 -32.762 -11.930 1.00 48.91 472 GLY A C 1
ATOM 3862 O O . GLY A 1 472 ? 32.046 -32.985 -11.070 1.00 48.91 472 GLY A O 1
ATOM 3863 N N . PRO A 1 473 ? 31.190 -33.448 -13.093 1.00 50.91 473 PRO A N 1
ATOM 3864 C CA . PRO A 1 473 ? 32.224 -34.423 -13.456 1.00 50.91 473 PRO A CA 1
ATOM 3865 C C . PRO A 1 473 ? 33.056 -34.051 -14.702 1.00 50.91 473 PRO A C 1
ATOM 3867 O O . PRO A 1 473 ? 33.719 -34.916 -15.273 1.00 50.91 473 PRO A O 1
ATOM 3870 N N . ILE A 1 474 ? 33.044 -32.794 -15.166 1.00 44.72 474 ILE A N 1
ATOM 3871 C CA . ILE A 1 474 ? 33.678 -32.435 -16.450 1.00 44.72 474 ILE A CA 1
ATOM 3872 C C . ILE A 1 474 ? 35.197 -32.198 -16.385 1.00 44.72 474 ILE A C 1
ATOM 3874 O O . ILE A 1 474 ? 35.833 -32.293 -17.436 1.00 44.72 474 ILE A O 1
ATOM 3878 N N . SER A 1 475 ? 35.829 -32.038 -15.210 1.00 38.53 475 SER A N 1
ATOM 3879 C CA . SER A 1 475 ? 37.308 -32.046 -15.179 1.00 38.53 475 SER A CA 1
ATOM 3880 C C . SER A 1 475 ? 37.897 -33.414 -15.550 1.00 38.53 475 SER A C 1
ATOM 3882 O O . SER A 1 475 ? 39.003 -33.462 -16.080 1.00 38.53 475 SER A O 1
ATOM 3884 N N . ASP A 1 476 ? 37.141 -34.505 -15.364 1.00 37.91 476 ASP A N 1
ATOM 3885 C CA . ASP A 1 476 ? 37.593 -35.869 -15.681 1.00 37.91 476 ASP A CA 1
ATOM 3886 C C . ASP A 1 476 ? 37.045 -36.390 -17.025 1.00 37.91 476 ASP A C 1
ATOM 3888 O O . ASP A 1 476 ? 37.655 -37.256 -17.651 1.00 37.91 476 ASP A O 1
ATOM 3892 N N . LEU A 1 477 ? 35.932 -35.839 -17.528 1.00 37.06 477 LEU A N 1
ATOM 3893 C CA . LEU A 1 477 ? 35.312 -36.272 -18.792 1.00 37.06 477 LEU A CA 1
ATOM 3894 C C . LEU A 1 477 ? 35.816 -35.530 -20.043 1.00 37.06 477 LEU A C 1
ATOM 3896 O O . LEU A 1 477 ? 35.657 -36.051 -21.147 1.00 37.06 477 LEU A O 1
ATOM 3900 N N . PHE A 1 478 ? 36.477 -34.374 -19.902 1.00 36.31 478 PHE A N 1
ATOM 3901 C CA . PHE A 1 478 ? 37.025 -33.624 -21.046 1.00 36.31 478 PHE A CA 1
ATOM 3902 C C . PHE A 1 478 ? 38.525 -33.818 -21.312 1.00 36.31 478 PHE A C 1
ATOM 3904 O O . PHE A 1 478 ? 39.021 -33.330 -22.324 1.00 36.31 478 PHE A O 1
ATOM 3911 N N . CYS A 1 479 ? 39.219 -34.634 -20.513 1.00 34.84 479 CYS A N 1
ATOM 3912 C CA . CYS A 1 479 ? 40.540 -35.167 -20.877 1.00 34.84 479 CYS A CA 1
ATOM 3913 C C . CYS A 1 479 ? 40.461 -36.436 -21.754 1.00 34.84 479 CYS A C 1
ATOM 3915 O O . CYS A 1 479 ? 41.493 -36.924 -22.203 1.00 34.84 479 CYS A O 1
ATOM 3917 N N . GLY A 1 480 ? 39.260 -36.980 -22.012 1.00 39.62 480 GLY A N 1
ATOM 3918 C CA . GLY A 1 480 ? 39.092 -38.280 -22.677 1.00 39.62 480 GLY A CA 1
ATOM 3919 C C . GLY A 1 480 ? 38.363 -38.303 -24.026 1.00 39.62 480 GLY A C 1
ATOM 3920 O O . GLY A 1 480 ? 38.374 -39.354 -24.658 1.00 39.62 480 GLY A O 1
ATOM 3921 N N . TYR A 1 481 ? 37.715 -37.217 -24.480 1.00 34.09 481 TYR A N 1
ATOM 3922 C CA . TYR A 1 481 ? 36.782 -37.305 -25.626 1.00 34.09 481 TYR A CA 1
ATOM 3923 C C . TYR A 1 481 ? 36.909 -36.253 -26.740 1.00 34.09 481 TYR A C 1
ATOM 3925 O O . TYR A 1 481 ? 36.091 -36.238 -27.656 1.00 34.09 481 TYR A O 1
ATOM 3933 N N . ILE A 1 482 ? 37.969 -35.443 -26.745 1.00 38.47 482 ILE A N 1
ATOM 3934 C CA . ILE A 1 482 ? 38.443 -34.768 -27.969 1.00 38.47 482 ILE A CA 1
ATOM 3935 C C . ILE A 1 482 ? 39.952 -35.005 -28.069 1.00 38.47 482 ILE A C 1
ATOM 3937 O O . ILE A 1 482 ? 40.771 -34.104 -27.931 1.00 38.47 482 ILE A O 1
ATOM 3941 N N . GLY A 1 483 ? 40.308 -36.278 -28.225 1.00 38.72 483 GLY A N 1
ATOM 3942 C CA . GLY A 1 483 ? 41.668 -36.744 -28.480 1.00 38.72 483 GLY A CA 1
ATOM 3943 C C . GLY A 1 483 ? 41.950 -36.895 -29.971 1.00 38.72 483 GLY A C 1
ATOM 3944 O O . GLY A 1 483 ? 42.454 -37.934 -30.366 1.00 38.72 483 GLY A O 1
ATOM 3945 N N . GLU A 1 484 ? 41.574 -35.905 -30.784 1.00 40.09 484 GLU A N 1
ATOM 3946 C CA . GLU A 1 484 ? 42.183 -35.714 -32.103 1.00 40.09 484 GLU A CA 1
ATOM 3947 C C . GLU A 1 484 ? 42.410 -34.217 -32.330 1.00 40.09 484 GLU A C 1
ATOM 3949 O O . GLU A 1 484 ? 41.524 -33.454 -32.721 1.00 40.09 484 GLU A O 1
ATOM 3954 N N . SER A 1 485 ? 43.625 -33.774 -32.029 1.00 47.38 485 SER A N 1
ATOM 3955 C CA . SER A 1 485 ? 44.124 -32.467 -32.439 1.00 47.38 485 SER A CA 1
ATOM 3956 C C . SER A 1 485 ? 44.117 -32.358 -33.972 1.00 47.38 485 SER A C 1
ATOM 3958 O O . SER A 1 485 ? 44.229 -33.349 -34.692 1.00 47.38 485 SER A O 1
ATOM 3960 N N . VAL A 1 486 ? 44.068 -31.137 -34.519 1.00 46.53 486 VAL A N 1
ATOM 3961 C CA . VAL A 1 486 ? 44.274 -30.900 -35.968 1.00 46.53 486 VAL A CA 1
ATOM 3962 C C . VAL A 1 486 ? 45.594 -31.526 -36.462 1.00 46.53 486 VAL A C 1
ATOM 3964 O O . VAL A 1 486 ? 45.717 -31.839 -37.644 1.00 46.53 486 VAL A O 1
ATOM 3967 N N . ALA A 1 487 ? 46.556 -31.761 -35.561 1.00 51.62 487 ALA A N 1
ATOM 3968 C CA . ALA A 1 487 ? 47.782 -32.500 -35.839 1.00 51.62 487 ALA A CA 1
ATOM 3969 C C . ALA A 1 487 ? 47.555 -34.020 -36.016 1.00 51.62 487 ALA A C 1
ATOM 3971 O O . ALA A 1 487 ? 48.181 -34.613 -36.887 1.00 51.62 487 ALA A O 1
ATOM 3972 N N . GLU A 1 488 ? 46.627 -34.650 -35.290 1.00 51.00 488 GLU A N 1
ATOM 3973 C CA . GLU A 1 488 ? 46.271 -36.074 -35.452 1.00 51.00 488 GLU A CA 1
ATOM 3974 C C . GLU A 1 488 ? 45.458 -36.339 -36.726 1.00 51.00 488 GLU A C 1
ATOM 3976 O O . GLU A 1 488 ? 45.736 -37.306 -37.436 1.00 51.00 488 GLU A O 1
ATOM 3981 N N . LEU A 1 489 ? 44.560 -35.424 -37.112 1.00 51.19 489 LEU A N 1
ATOM 3982 C CA . LEU A 1 489 ? 43.899 -35.464 -38.427 1.00 51.19 489 LEU A CA 1
ATOM 3983 C C . LEU A 1 489 ? 44.891 -35.216 -39.583 1.00 51.19 489 LEU A C 1
ATOM 3985 O O . LEU A 1 489 ? 44.726 -35.760 -40.674 1.00 51.19 489 LEU A O 1
ATOM 3989 N N . GLN A 1 490 ? 45.953 -34.433 -39.351 1.00 53.22 490 GLN A N 1
ATOM 3990 C CA . GLN A 1 490 ? 47.068 -34.280 -40.298 1.00 53.22 490 GLN A CA 1
ATOM 3991 C C . GLN A 1 490 ? 47.942 -35.540 -40.397 1.00 53.22 490 GLN A C 1
ATOM 3993 O O . GLN A 1 490 ? 48.529 -35.773 -41.454 1.00 53.22 490 GLN A O 1
ATOM 3998 N N . GLU A 1 491 ? 48.022 -36.347 -39.337 1.00 56.50 491 GLU A N 1
ATOM 3999 C CA . GLU A 1 491 ? 48.794 -37.592 -39.302 1.00 56.50 491 GLU A CA 1
ATOM 4000 C C . GLU A 1 491 ? 48.018 -38.764 -39.932 1.00 56.50 491 GLU A C 1
ATOM 4002 O O . GLU A 1 491 ? 48.589 -39.519 -40.720 1.00 56.50 491 GLU A O 1
ATOM 4007 N N . GLN A 1 492 ? 46.704 -38.866 -39.692 1.00 54.47 492 GLN A N 1
ATOM 4008 C CA . GLN A 1 492 ? 45.819 -39.832 -40.364 1.00 54.47 492 GLN A CA 1
ATOM 4009 C C . GLN A 1 492 ? 45.687 -39.550 -41.870 1.00 54.47 492 GLN A C 1
ATOM 4011 O O . GLN A 1 492 ? 45.686 -40.481 -42.678 1.00 54.47 492 GLN A O 1
ATOM 4016 N N . ALA A 1 493 ? 45.683 -38.274 -42.277 1.00 53.31 493 ALA A N 1
ATOM 4017 C CA . ALA A 1 493 ? 45.613 -37.897 -43.689 1.00 53.31 493 ALA A CA 1
ATOM 4018 C C . ALA A 1 493 ? 46.879 -38.255 -44.505 1.00 53.31 493 ALA A C 1
ATOM 4020 O O . ALA A 1 493 ? 46.875 -38.244 -45.736 1.00 53.31 493 ALA A O 1
ATOM 4021 N N . LYS A 1 494 ? 47.987 -38.617 -43.842 1.00 57.16 494 LYS A N 1
ATOM 4022 C CA . LYS A 1 494 ? 49.185 -39.142 -44.522 1.00 57.16 494 LYS A CA 1
ATOM 4023 C C . LYS A 1 494 ? 49.015 -40.596 -44.987 1.00 57.16 494 LYS A C 1
ATOM 4025 O O . LYS A 1 494 ? 49.839 -41.055 -45.774 1.00 57.16 494 LYS A O 1
ATOM 4030 N N . GLN A 1 495 ? 47.988 -41.318 -44.518 1.00 58.50 495 GLN A N 1
ATOM 4031 C CA . GLN A 1 495 ? 47.788 -42.746 -44.807 1.00 58.50 495 GLN A CA 1
ATOM 4032 C C . GLN A 1 495 ? 46.674 -43.048 -45.831 1.00 58.50 495 GLN A C 1
ATOM 4034 O O . GLN A 1 495 ? 46.610 -44.176 -46.316 1.00 58.50 495 GLN A O 1
ATOM 4039 N N . ASP A 1 496 ? 45.854 -42.063 -46.227 1.00 55.31 496 ASP A N 1
ATOM 4040 C CA . ASP A 1 496 ? 44.776 -42.221 -47.221 1.00 55.31 496 ASP A CA 1
ATOM 4041 C C . ASP A 1 496 ? 44.898 -41.187 -48.368 1.00 55.31 496 ASP A C 1
ATOM 4043 O O . ASP A 1 496 ? 44.727 -39.988 -48.124 1.00 55.31 496 ASP A O 1
ATOM 4047 N N . PRO A 1 497 ? 45.136 -41.599 -49.632 1.00 54.47 497 PRO A N 1
ATOM 4048 C CA . PRO A 1 497 ? 45.195 -40.701 -50.791 1.00 54.47 497 PRO A CA 1
ATOM 4049 C C . PRO A 1 497 ? 43.939 -39.834 -50.998 1.00 54.47 497 PRO A C 1
ATOM 4051 O O . PRO A 1 497 ? 44.033 -38.771 -51.616 1.00 54.47 497 PRO A O 1
ATOM 4054 N N . HIS A 1 498 ? 42.772 -40.251 -50.491 1.00 56.38 498 HIS A N 1
ATOM 4055 C CA . HIS A 1 498 ? 41.527 -39.484 -50.595 1.00 56.38 498 HIS A CA 1
ATOM 4056 C C . HIS A 1 498 ? 41.443 -38.313 -49.597 1.00 56.38 498 HIS A C 1
ATOM 4058 O O . HIS A 1 498 ? 40.781 -37.317 -49.889 1.00 56.38 498 HIS A O 1
ATOM 4064 N N . SER A 1 499 ? 42.188 -38.360 -48.488 1.00 62.66 499 SER A N 1
ATOM 4065 C CA . SER A 1 499 ? 42.188 -37.329 -47.433 1.00 62.66 499 SER A CA 1
ATOM 4066 C C . SER A 1 499 ? 43.005 -36.067 -47.759 1.00 62.66 499 SER A C 1
ATOM 4068 O O . SER A 1 499 ? 42.834 -35.030 -47.114 1.00 62.66 499 SER A O 1
ATOM 4070 N N . ALA A 1 500 ? 43.864 -36.100 -48.786 1.00 74.06 500 ALA A N 1
ATOM 4071 C CA . ALA A 1 500 ? 44.706 -34.958 -49.154 1.00 74.06 500 ALA A CA 1
ATOM 4072 C C . ALA A 1 500 ? 43.878 -33.731 -49.582 1.00 74.06 500 ALA A C 1
ATOM 4074 O O . ALA A 1 500 ? 44.224 -32.591 -49.261 1.00 74.06 500 ALA A O 1
ATOM 4075 N N . LYS A 1 501 ? 42.755 -33.965 -50.275 1.00 79.38 501 LYS A N 1
ATOM 4076 C CA . LYS A 1 501 ? 41.849 -32.909 -50.747 1.00 79.38 501 LYS A CA 1
ATOM 4077 C C . LYS A 1 501 ? 40.936 -32.383 -49.632 1.00 79.38 501 LYS A C 1
ATOM 4079 O O . LYS A 1 501 ? 40.698 -31.175 -49.574 1.00 79.38 501 LYS A O 1
ATOM 4084 N N . ASP A 1 502 ? 40.507 -33.245 -48.709 1.00 77.69 502 ASP A N 1
ATOM 4085 C CA . ASP A 1 502 ? 39.814 -32.836 -47.480 1.00 77.69 502 ASP A CA 1
ATOM 4086 C C . ASP A 1 502 ? 40.699 -31.929 -46.616 1.00 77.69 502 ASP A C 1
ATOM 4088 O O . ASP A 1 502 ? 40.249 -30.877 -46.155 1.00 77.69 502 ASP A O 1
ATOM 4092 N N . LEU A 1 503 ? 41.981 -32.278 -46.471 1.00 77.81 503 LEU A N 1
ATOM 4093 C CA . LEU A 1 503 ? 42.956 -31.479 -45.733 1.00 77.81 503 LEU A CA 1
ATOM 4094 C C . LEU A 1 503 ? 43.216 -30.116 -46.398 1.00 77.81 503 LEU A C 1
ATOM 4096 O O . LEU A 1 503 ? 43.343 -29.100 -45.712 1.00 77.81 503 LEU A O 1
ATOM 4100 N N . GLU A 1 504 ? 43.286 -30.067 -47.732 1.00 87.62 504 GLU A N 1
ATOM 4101 C CA . GLU A 1 504 ? 43.462 -28.821 -48.487 1.00 87.62 504 GLU A CA 1
ATOM 4102 C C . GLU A 1 504 ? 42.271 -27.865 -48.305 1.00 87.62 504 GLU A C 1
ATOM 4104 O O . GLU A 1 504 ? 42.461 -26.675 -48.036 1.00 87.62 504 GLU A O 1
ATOM 4109 N N . LEU A 1 505 ? 41.040 -28.376 -48.423 1.00 85.88 505 LEU A N 1
ATOM 4110 C CA . LEU A 1 505 ? 39.824 -27.579 -48.243 1.00 85.88 505 LEU A CA 1
ATOM 4111 C C . LEU A 1 505 ? 39.653 -27.118 -46.793 1.00 85.88 505 LEU A C 1
ATOM 4113 O O . LEU A 1 505 ? 39.287 -25.963 -46.566 1.00 85.88 505 LEU A O 1
ATOM 4117 N N . LEU A 1 506 ? 39.994 -27.968 -45.821 1.00 82.25 506 LEU A N 1
ATOM 4118 C CA . LEU A 1 506 ? 39.983 -27.603 -44.407 1.00 82.25 506 LEU A CA 1
ATOM 4119 C C . LEU A 1 506 ? 41.012 -26.502 -44.098 1.00 82.25 506 LEU A C 1
ATOM 4121 O O . LEU A 1 506 ? 40.683 -25.546 -43.403 1.00 82.25 506 LEU A O 1
ATOM 4125 N N . ARG A 1 507 ? 42.222 -26.563 -44.677 1.00 84.06 507 ARG A N 1
ATOM 4126 C CA . ARG A 1 507 ? 43.233 -25.490 -44.566 1.00 84.06 507 ARG A CA 1
ATOM 4127 C C . ARG A 1 507 ? 42.759 -24.174 -45.185 1.00 84.06 507 ARG A C 1
ATOM 4129 O O . ARG A 1 507 ? 43.001 -23.113 -44.616 1.00 84.06 507 ARG A O 1
ATOM 4136 N N . LYS A 1 508 ? 42.079 -24.228 -46.337 1.00 89.50 508 LYS A N 1
ATOM 4137 C CA . LYS A 1 508 ? 41.479 -23.042 -46.977 1.00 89.50 508 LYS A CA 1
ATOM 4138 C C . LYS A 1 508 ? 40.385 -22.424 -46.104 1.00 89.50 508 LYS A C 1
ATOM 4140 O O . LYS A 1 508 ? 40.342 -21.202 -45.977 1.00 89.50 508 LYS A O 1
ATOM 4145 N N . TYR A 1 509 ? 39.545 -23.254 -45.486 1.00 87.19 509 TYR A N 1
ATOM 4146 C CA . TYR A 1 509 ? 38.531 -22.804 -44.533 1.00 87.19 509 TYR A CA 1
ATOM 4147 C C . TYR A 1 509 ? 39.153 -22.189 -43.272 1.00 87.19 509 TYR A C 1
ATOM 4149 O O . TYR A 1 509 ? 38.785 -21.075 -42.918 1.00 87.19 509 TYR A O 1
ATOM 4157 N N . ASP A 1 510 ? 40.133 -22.849 -42.647 1.00 83.81 510 ASP A N 1
ATOM 4158 C CA . ASP A 1 510 ? 40.834 -22.338 -41.459 1.00 83.81 510 ASP A CA 1
ATOM 4159 C C . ASP A 1 510 ? 41.521 -20.989 -41.736 1.00 83.81 510 ASP A C 1
ATOM 4161 O O . ASP A 1 510 ? 41.394 -20.039 -40.963 1.00 83.81 510 ASP A O 1
ATOM 4165 N N . ALA A 1 511 ? 42.171 -20.852 -42.897 1.00 88.88 511 ALA A N 1
ATOM 4166 C CA . ALA A 1 511 ? 42.746 -19.581 -43.330 1.00 88.88 511 ALA A CA 1
ATOM 4167 C C . ALA A 1 511 ? 41.678 -18.483 -43.497 1.00 88.88 511 ALA A C 1
ATOM 4169 O O . ALA A 1 511 ? 41.896 -17.347 -43.081 1.00 88.88 511 ALA A O 1
ATOM 4170 N N . ALA A 1 512 ? 40.516 -18.804 -44.076 1.00 86.44 512 ALA A N 1
ATOM 4171 C CA . ALA A 1 512 ? 39.413 -17.853 -44.211 1.00 86.44 512 ALA A CA 1
ATOM 4172 C C . ALA A 1 512 ? 38.775 -17.490 -42.856 1.00 86.44 512 ALA A C 1
ATOM 4174 O O . ALA A 1 512 ? 38.442 -16.328 -42.635 1.00 86.44 512 ALA A O 1
ATOM 4175 N N . ALA A 1 513 ? 38.665 -18.445 -41.928 1.00 84.12 513 ALA A N 1
ATOM 4176 C CA . ALA A 1 513 ? 38.176 -18.216 -40.570 1.00 84.12 513 ALA A CA 1
ATOM 4177 C C . ALA A 1 513 ? 39.107 -17.288 -39.770 1.00 84.12 513 ALA A C 1
ATOM 4179 O O . ALA A 1 513 ? 38.625 -16.372 -39.108 1.00 84.12 513 ALA A O 1
ATOM 4180 N N . LYS A 1 514 ? 40.432 -17.447 -39.903 1.00 89.19 514 LYS A N 1
ATOM 4181 C CA . LYS A 1 514 ? 41.426 -16.534 -39.307 1.00 89.19 514 LYS A CA 1
ATOM 4182 C C . LYS A 1 514 ? 41.329 -15.112 -39.861 1.00 89.19 514 LYS A C 1
ATOM 4184 O O . LYS A 1 514 ? 41.417 -14.155 -39.099 1.00 89.19 514 LYS A O 1
ATOM 4189 N N . ILE A 1 515 ? 41.110 -14.962 -41.172 1.00 90.31 515 ILE A N 1
ATOM 4190 C CA . ILE A 1 515 ? 40.877 -13.646 -41.796 1.00 90.31 515 ILE A CA 1
ATOM 4191 C C . ILE A 1 515 ? 39.589 -13.013 -41.248 1.00 90.31 515 ILE A C 1
ATOM 4193 O O . ILE A 1 515 ? 39.580 -11.821 -40.955 1.00 90.31 515 ILE A O 1
ATOM 4197 N N . TYR A 1 516 ? 38.525 -13.802 -41.072 1.00 87.25 516 TYR A N 1
ATOM 4198 C CA . TYR A 1 516 ? 37.273 -13.333 -40.472 1.00 87.25 516 TYR A CA 1
ATOM 4199 C C . TYR A 1 516 ? 37.465 -12.859 -39.025 1.00 87.25 516 TYR A C 1
ATOM 4201 O O . TYR A 1 516 ? 37.056 -11.749 -38.705 1.00 87.25 516 TYR A O 1
ATOM 4209 N N . GLN A 1 517 ? 38.151 -13.640 -38.184 1.00 86.00 517 GLN A N 1
ATOM 4210 C CA . GLN A 1 517 ? 38.451 -13.251 -36.798 1.00 86.00 517 GLN A CA 1
ATOM 4211 C C . GLN A 1 517 ? 39.282 -11.962 -36.725 1.00 86.00 517 GLN A C 1
ATOM 4213 O O . GLN A 1 517 ? 39.000 -11.087 -35.912 1.00 86.00 517 GLN A O 1
ATOM 4218 N N . ALA A 1 518 ? 40.279 -11.807 -37.603 1.00 90.44 518 ALA A N 1
ATOM 4219 C CA . ALA A 1 518 ? 41.072 -10.580 -37.672 1.00 90.44 518 ALA A CA 1
ATOM 4220 C C . ALA A 1 518 ? 40.226 -9.360 -38.082 1.00 90.44 518 ALA A C 1
ATOM 4222 O O . ALA A 1 518 ? 40.425 -8.265 -37.558 1.00 90.44 518 ALA A O 1
ATOM 4223 N N . ALA A 1 519 ? 39.271 -9.541 -38.999 1.00 88.12 519 ALA A N 1
ATOM 4224 C CA . ALA A 1 519 ? 38.356 -8.480 -39.411 1.00 88.12 519 ALA A CA 1
ATOM 4225 C C . ALA A 1 519 ? 37.325 -8.130 -38.319 1.00 88.12 519 ALA A C 1
ATOM 4227 O O . ALA A 1 519 ? 37.015 -6.957 -38.138 1.00 88.12 519 ALA A O 1
ATOM 4228 N N . GLU A 1 520 ? 36.846 -9.116 -37.555 1.00 85.31 520 GLU A N 1
ATOM 4229 C CA . GLU A 1 520 ? 35.971 -8.918 -36.390 1.00 85.31 520 GLU A CA 1
ATOM 4230 C C . GLU A 1 520 ? 36.674 -8.134 -35.273 1.00 85.31 520 GLU A C 1
ATOM 4232 O O . GLU A 1 520 ? 36.099 -7.193 -34.724 1.00 85.31 520 GLU A O 1
ATOM 4237 N N . GLN A 1 521 ? 37.950 -8.435 -35.006 1.00 86.88 521 GLN A N 1
ATOM 4238 C CA . GLN A 1 521 ? 38.761 -7.646 -34.076 1.00 86.88 521 GLN A CA 1
ATOM 4239 C C . GLN A 1 521 ? 38.951 -6.205 -34.573 1.00 86.88 521 GLN A C 1
ATOM 4241 O O . GLN A 1 521 ? 38.767 -5.261 -33.808 1.00 86.88 521 GLN A O 1
ATOM 4246 N N . ALA A 1 522 ? 39.254 -6.018 -35.862 1.00 90.69 522 ALA A N 1
ATOM 4247 C CA . ALA A 1 522 ? 39.413 -4.684 -36.440 1.00 90.69 522 ALA A CA 1
ATOM 4248 C C . ALA A 1 522 ? 38.110 -3.857 -36.402 1.00 90.69 522 ALA A C 1
ATOM 4250 O O . ALA A 1 522 ? 38.165 -2.643 -36.205 1.00 90.69 522 ALA A O 1
ATOM 4251 N N . GLU A 1 523 ? 36.943 -4.492 -36.569 1.00 90.88 523 GLU A N 1
ATOM 4252 C CA . GLU A 1 523 ? 35.636 -3.854 -36.366 1.00 90.88 523 GLU A CA 1
ATOM 4253 C C . GLU A 1 523 ? 35.443 -3.425 -34.906 1.00 90.88 523 GLU A C 1
ATOM 4255 O O . GLU A 1 523 ? 35.031 -2.290 -34.653 1.00 90.88 523 GLU A O 1
ATOM 4260 N N . ALA A 1 524 ? 35.756 -4.302 -33.946 1.00 88.75 524 ALA A N 1
ATOM 4261 C CA . ALA A 1 524 ? 35.637 -4.000 -32.521 1.00 88.75 524 ALA A CA 1
ATOM 4262 C C . ALA A 1 524 ? 36.534 -2.821 -32.102 1.00 88.75 524 ALA A C 1
ATOM 4264 O O . ALA A 1 524 ? 36.079 -1.931 -31.378 1.00 88.75 524 ALA A O 1
ATOM 4265 N N . ASP A 1 525 ? 37.768 -2.773 -32.610 1.00 92.06 525 ASP A N 1
ATOM 4266 C CA . ASP A 1 525 ? 38.713 -1.685 -32.351 1.00 92.06 525 ASP A CA 1
ATOM 4267 C C . ASP A 1 525 ? 38.206 -0.350 -32.931 1.00 92.06 525 ASP A C 1
ATOM 4269 O O . ASP A 1 525 ? 38.179 0.663 -32.229 1.00 92.06 525 ASP A O 1
ATOM 4273 N N . ALA A 1 526 ? 37.707 -0.349 -34.174 1.00 90.62 526 ALA A N 1
ATOM 4274 C CA . ALA A 1 526 ? 37.141 0.851 -34.799 1.00 90.62 526 ALA A CA 1
ATOM 4275 C C . ALA A 1 526 ? 35.844 1.322 -34.112 1.00 90.62 526 ALA A C 1
ATOM 4277 O O . ALA A 1 526 ? 35.592 2.523 -33.986 1.00 90.62 526 ALA A O 1
ATOM 4278 N N . LYS A 1 527 ? 35.023 0.386 -33.615 1.00 92.00 527 LYS A N 1
ATOM 4279 C CA . LYS A 1 527 ? 33.829 0.700 -32.819 1.00 92.00 527 LYS A CA 1
ATOM 4280 C C . LYS A 1 527 ? 34.200 1.397 -31.516 1.00 92.00 527 LYS A C 1
ATOM 4282 O O . LYS A 1 527 ? 33.570 2.393 -31.160 1.00 92.00 527 LYS A O 1
ATOM 4287 N N . LYS A 1 528 ? 35.220 0.878 -30.825 1.00 92.25 528 LYS A N 1
ATOM 4288 C CA . LYS A 1 528 ? 35.747 1.464 -29.592 1.00 92.25 528 LYS A CA 1
ATOM 4289 C C . LYS A 1 528 ? 36.227 2.895 -29.837 1.00 92.25 528 LYS A C 1
ATOM 4291 O O . LYS A 1 528 ? 35.800 3.790 -29.116 1.00 92.25 528 LYS A O 1
ATOM 4296 N N . GLU A 1 529 ? 37.013 3.126 -30.890 1.00 94.94 529 GLU A N 1
ATOM 4297 C CA . GLU A 1 529 ? 37.467 4.474 -31.259 1.00 94.94 529 GLU A CA 1
ATOM 4298 C C . GLU A 1 529 ? 36.284 5.419 -31.530 1.00 94.94 529 GLU A C 1
ATOM 4300 O O . GLU A 1 529 ? 36.214 6.509 -30.961 1.00 94.94 529 GLU A O 1
ATOM 4305 N N . ARG A 1 530 ? 35.301 4.996 -32.336 1.00 94.88 530 ARG A N 1
ATOM 4306 C CA . ARG A 1 530 ? 34.084 5.783 -32.604 1.00 94.88 530 ARG A CA 1
ATOM 4307 C C . ARG A 1 530 ? 33.341 6.153 -31.315 1.00 94.88 530 ARG A C 1
ATOM 4309 O O . ARG A 1 530 ? 32.889 7.292 -31.173 1.00 94.88 530 ARG A O 1
ATOM 4316 N N . ASP A 1 531 ? 33.191 5.208 -30.390 1.00 92.12 531 ASP A N 1
ATOM 4317 C CA . ASP A 1 531 ? 32.475 5.423 -29.129 1.00 92.12 531 ASP A CA 1
ATOM 4318 C C . ASP A 1 531 ? 33.249 6.355 -28.179 1.00 92.12 531 ASP A C 1
ATOM 4320 O O . ASP A 1 531 ? 32.639 7.229 -27.559 1.00 92.12 531 ASP A O 1
ATOM 4324 N N . GLU A 1 532 ? 34.582 6.263 -28.142 1.00 93.44 532 GLU A N 1
ATOM 4325 C CA . GLU A 1 532 ? 35.455 7.206 -27.428 1.00 93.44 532 GLU A CA 1
ATOM 4326 C C . GLU A 1 532 ? 35.339 8.630 -27.998 1.00 93.44 532 GLU A C 1
ATOM 4328 O O . GLU A 1 532 ? 35.153 9.589 -27.241 1.00 93.44 532 GLU A O 1
ATOM 4333 N N . LYS A 1 533 ? 35.356 8.786 -29.332 1.00 95.00 533 LYS A N 1
ATOM 4334 C CA . LYS A 1 533 ? 35.151 10.090 -29.992 1.00 95.00 533 LYS A CA 1
ATOM 4335 C C . LYS A 1 533 ? 33.759 10.654 -29.719 1.00 95.00 533 LYS A C 1
ATOM 4337 O O . LYS A 1 533 ? 33.625 11.844 -29.447 1.00 95.00 533 LYS A O 1
ATOM 4342 N N . ARG A 1 534 ? 32.722 9.809 -29.715 1.00 94.38 534 ARG A N 1
ATOM 4343 C CA . ARG A 1 534 ? 31.354 10.212 -29.351 1.00 94.38 534 ARG A CA 1
ATOM 4344 C C . ARG A 1 534 ? 31.263 10.667 -27.896 1.00 94.38 534 ARG A C 1
ATOM 4346 O O . ARG A 1 534 ? 30.587 11.654 -27.616 1.00 94.38 534 ARG A O 1
ATOM 4353 N N . ALA A 1 535 ? 31.914 9.959 -26.974 1.00 91.62 535 ALA A N 1
ATOM 4354 C CA . ALA A 1 535 ? 31.952 10.342 -25.566 1.00 91.62 535 ALA A CA 1
ATOM 4355 C C . ALA A 1 535 ? 32.652 11.695 -25.378 1.00 91.62 535 ALA A C 1
ATOM 4357 O O . ALA A 1 535 ? 32.160 12.531 -24.624 1.00 91.62 535 ALA A O 1
ATOM 4358 N N . LEU A 1 536 ? 33.744 11.942 -26.108 1.00 91.19 536 LEU A N 1
ATOM 4359 C CA . LEU A 1 536 ? 34.427 13.234 -26.109 1.00 91.19 536 LEU A CA 1
ATOM 4360 C C . LEU A 1 536 ? 33.538 14.351 -26.682 1.00 91.19 536 LEU A C 1
ATOM 4362 O O . LEU A 1 536 ? 33.403 15.396 -26.055 1.00 91.19 536 LEU A O 1
ATOM 4366 N N . ALA A 1 537 ? 32.861 14.107 -27.808 1.00 90.50 537 ALA A N 1
ATOM 4367 C CA . ALA A 1 537 ? 31.954 15.067 -28.447 1.00 90.50 537 ALA A CA 1
ATOM 4368 C C . ALA A 1 537 ? 30.690 15.391 -27.627 1.00 90.50 537 ALA A C 1
ATOM 4370 O O . ALA A 1 537 ? 30.049 16.412 -27.854 1.00 90.50 537 ALA A O 1
ATOM 4371 N N . LYS A 1 538 ? 30.307 14.531 -26.675 1.00 91.06 538 LYS A N 1
ATOM 4372 C CA . LYS A 1 538 ? 29.229 14.814 -25.711 1.00 91.06 538 LYS A CA 1
ATOM 4373 C C . LYS A 1 538 ? 29.683 15.669 -24.527 1.00 91.06 538 LYS A C 1
ATOM 4375 O O . LYS A 1 538 ? 28.836 16.269 -23.877 1.00 91.06 538 LYS A O 1
ATOM 4380 N N . LYS A 1 539 ? 30.986 15.694 -24.228 1.00 92.31 539 LYS A N 1
ATOM 4381 C CA . LYS A 1 539 ? 31.568 16.510 -23.149 1.00 92.31 539 LYS A CA 1
ATOM 4382 C C . LYS A 1 539 ? 31.834 17.953 -23.581 1.00 92.31 539 LYS A C 1
ATOM 4384 O O . LYS A 1 539 ? 32.090 18.797 -22.731 1.00 92.31 539 LYS A O 1
ATOM 4389 N N . THR A 1 540 ? 31.819 18.232 -24.881 1.00 91.50 540 THR A N 1
ATOM 4390 C CA . THR A 1 540 ? 32.008 19.578 -25.423 1.00 91.50 540 THR A CA 1
ATOM 4391 C C . THR A 1 540 ? 30.691 20.354 -25.431 1.00 91.50 540 THR A C 1
ATOM 4393 O O . THR A 1 540 ? 29.614 19.793 -25.641 1.00 91.50 540 THR A O 1
ATOM 4396 N N . GLN A 1 541 ? 30.768 21.662 -25.184 1.00 87.31 541 GLN A N 1
ATOM 4397 C CA . GLN A 1 541 ? 29.601 22.538 -25.108 1.00 87.31 541 GLN A CA 1
ATOM 4398 C C . GLN A 1 541 ? 28.974 22.731 -26.493 1.00 87.31 541 GLN A C 1
ATOM 4400 O O . GLN A 1 541 ? 29.631 23.190 -27.425 1.00 87.31 541 GLN A O 1
ATOM 4405 N N . ARG A 1 542 ? 27.686 22.400 -26.637 1.00 90.44 542 ARG A N 1
ATOM 4406 C CA . ARG A 1 542 ? 26.966 22.533 -27.910 1.00 90.44 542 ARG A CA 1
ATOM 4407 C C . ARG A 1 542 ? 27.055 23.966 -28.447 1.00 90.44 542 ARG A C 1
ATOM 4409 O O . ARG A 1 542 ? 26.830 24.915 -27.707 1.00 90.44 542 ARG A O 1
ATOM 4416 N N . GLY A 1 543 ? 27.344 24.095 -29.741 1.00 87.75 543 GLY A N 1
ATOM 4417 C CA . GLY A 1 543 ? 27.446 25.384 -30.431 1.00 87.75 543 GLY A CA 1
ATOM 4418 C C . GLY A 1 543 ? 28.850 25.993 -30.456 1.00 87.75 543 GLY A C 1
ATOM 4419 O O . GLY A 1 543 ? 29.059 26.957 -31.184 1.00 87.75 543 GLY A O 1
ATOM 4420 N N . THR A 1 544 ? 29.827 25.435 -29.730 1.00 92.12 544 THR A N 1
ATOM 4421 C CA . THR A 1 544 ? 31.215 25.912 -29.818 1.00 92.12 544 THR A CA 1
ATOM 4422 C C . THR A 1 544 ? 31.974 25.276 -30.985 1.00 92.12 544 THR A C 1
ATOM 4424 O O . THR A 1 544 ? 31.623 24.198 -31.481 1.00 92.12 544 THR A O 1
ATOM 4427 N N . LYS A 1 545 ? 33.076 25.914 -31.398 1.00 91.56 545 LYS A N 1
ATOM 4428 C CA . LYS A 1 545 ? 33.992 25.370 -32.410 1.00 91.56 545 LYS A CA 1
ATOM 4429 C C . LYS A 1 545 ? 34.518 23.986 -32.010 1.00 91.56 545 LYS A C 1
ATOM 4431 O O . LYS A 1 545 ? 34.562 23.080 -32.839 1.00 9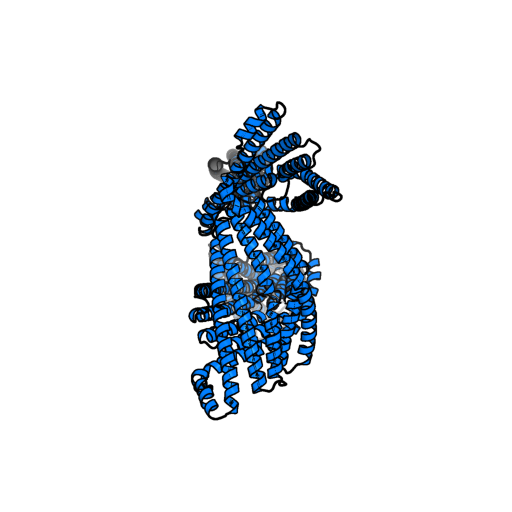1.56 545 LYS A O 1
ATOM 4436 N N . GLU A 1 546 ? 34.858 23.788 -30.738 1.00 93.25 546 GLU A N 1
ATOM 4437 C CA . GLU A 1 546 ? 35.336 22.510 -30.197 1.00 93.25 546 GLU A CA 1
ATOM 4438 C C . GLU A 1 546 ? 34.268 21.418 -30.276 1.00 93.25 546 GLU A C 1
ATOM 4440 O O . GLU A 1 546 ? 34.593 20.262 -30.547 1.00 93.25 546 GLU A O 1
ATOM 4445 N N . TYR A 1 547 ? 32.995 21.768 -30.073 1.00 94.69 547 TYR A N 1
ATOM 4446 C CA . TYR A 1 547 ? 31.891 20.830 -30.254 1.00 94.69 547 TYR A CA 1
ATOM 4447 C C . TYR A 1 547 ? 31.792 20.359 -31.696 1.00 94.69 547 TYR A C 1
ATOM 4449 O O . TYR A 1 547 ? 31.785 19.153 -31.949 1.00 94.69 547 TYR A O 1
ATOM 4457 N N . TYR A 1 548 ? 31.803 21.291 -32.642 1.00 91.75 548 TYR A N 1
ATOM 4458 C CA . TYR A 1 548 ? 31.731 20.954 -34.054 1.00 91.75 548 TYR A CA 1
ATOM 4459 C C . TYR A 1 548 ? 32.947 20.136 -34.522 1.00 91.75 548 TYR A C 1
ATOM 4461 O O . TYR A 1 548 ? 32.778 19.120 -35.195 1.00 91.75 548 TYR A O 1
ATOM 4469 N N . LEU A 1 549 ? 34.162 20.465 -34.072 1.00 91.75 549 LEU A N 1
ATOM 4470 C CA . LEU A 1 549 ? 35.357 19.662 -34.363 1.00 91.75 549 LEU A CA 1
ATOM 4471 C C . LEU A 1 549 ? 35.299 18.256 -33.742 1.00 91.75 549 LEU A C 1
ATOM 4473 O O . LEU A 1 549 ? 35.682 17.280 -34.389 1.00 91.75 549 LEU A O 1
ATOM 4477 N N . ALA A 1 550 ? 34.791 18.117 -32.515 1.00 92.50 550 ALA A N 1
ATOM 4478 C CA . ALA A 1 550 ? 34.663 16.813 -31.866 1.00 92.50 550 ALA A CA 1
ATOM 4479 C C . ALA A 1 550 ? 33.627 15.914 -32.568 1.00 92.50 550 ALA A C 1
ATOM 4481 O O . ALA A 1 550 ? 33.868 14.716 -32.743 1.00 92.50 550 ALA A O 1
ATOM 4482 N N . TRP A 1 551 ? 32.504 16.481 -33.022 1.00 95.25 551 TRP A N 1
ATOM 4483 C CA . TRP A 1 551 ? 31.517 15.755 -33.828 1.00 95.25 551 TRP A CA 1
ATOM 4484 C C . TRP A 1 551 ? 32.053 15.395 -35.217 1.00 95.25 551 TRP A C 1
ATOM 4486 O O . TRP A 1 551 ? 31.854 14.264 -35.663 1.00 95.25 551 TRP A O 1
ATOM 4496 N N . ALA A 1 552 ? 32.819 16.283 -35.858 1.00 91.56 552 ALA A N 1
ATOM 4497 C CA . ALA A 1 552 ? 33.514 15.977 -37.106 1.00 91.56 552 ALA A CA 1
ATOM 4498 C C . ALA A 1 552 ? 34.455 14.762 -36.951 1.00 91.56 552 ALA A C 1
ATOM 4500 O O . ALA A 1 552 ? 34.400 13.825 -37.750 1.00 91.56 552 ALA A O 1
ATOM 4501 N N . GLU A 1 553 ? 35.263 14.716 -35.887 1.00 93.88 553 GLU A N 1
ATOM 4502 C CA . GLU A 1 553 ? 36.145 13.576 -35.597 1.00 93.88 553 GLU A CA 1
ATOM 4503 C C . GLU A 1 553 ? 35.370 12.285 -35.273 1.00 93.88 553 GLU A C 1
ATOM 4505 O O . GLU A 1 553 ? 35.798 11.198 -35.668 1.00 93.88 553 GLU A O 1
ATOM 4510 N N . LYS A 1 554 ? 34.192 12.375 -34.634 1.00 95.81 554 LYS A N 1
ATOM 4511 C CA . LYS A 1 554 ? 33.300 11.217 -34.451 1.00 95.81 554 LYS A CA 1
ATOM 4512 C C . LYS A 1 554 ? 32.838 10.645 -35.790 1.00 95.81 554 LYS A C 1
ATOM 4514 O O . LYS A 1 554 ? 32.869 9.429 -35.962 1.00 95.81 554 LYS A O 1
ATOM 4519 N N . HIS A 1 555 ? 32.403 11.487 -36.726 1.00 90.56 555 HIS A N 1
ATOM 4520 C CA . HIS A 1 555 ? 31.908 11.016 -38.026 1.00 90.56 555 HIS A CA 1
ATOM 4521 C C . HIS A 1 555 ? 33.034 10.490 -38.919 1.00 90.56 555 HIS A C 1
ATOM 4523 O O . HIS A 1 555 ? 32.845 9.533 -39.668 1.00 90.56 555 HIS A O 1
ATOM 4529 N N . LYS A 1 556 ? 34.248 11.020 -38.756 1.00 90.62 556 LYS A N 1
ATOM 4530 C CA . LYS A 1 556 ? 35.457 10.450 -39.352 1.00 90.62 556 LYS A CA 1
ATOM 4531 C C . LYS A 1 556 ? 35.763 9.043 -38.823 1.00 90.62 556 LYS A C 1
ATOM 4533 O O . LYS A 1 556 ? 36.000 8.142 -39.623 1.00 90.62 556 LYS A O 1
ATOM 4538 N N . ALA A 1 557 ? 35.699 8.828 -37.507 1.00 90.25 557 ALA A N 1
ATOM 4539 C CA . ALA A 1 557 ? 35.856 7.496 -36.910 1.00 90.25 557 ALA A CA 1
ATOM 4540 C C . ALA A 1 557 ? 34.712 6.538 -37.301 1.00 90.25 557 ALA A C 1
ATOM 4542 O O . ALA A 1 557 ? 34.927 5.344 -37.496 1.00 90.25 557 ALA A O 1
ATOM 4543 N N . GLU A 1 558 ? 33.496 7.058 -37.474 1.00 90.25 558 GLU A N 1
ATOM 4544 C CA . GLU A 1 558 ? 32.349 6.287 -37.957 1.00 90.25 558 GLU A CA 1
ATOM 4545 C C . GLU A 1 558 ? 32.562 5.757 -39.380 1.00 90.25 558 GLU A C 1
ATOM 4547 O O . GLU A 1 558 ? 32.290 4.583 -39.615 1.00 90.25 558 GLU A O 1
ATOM 4552 N N . MET A 1 559 ? 33.145 6.551 -40.289 1.00 89.75 559 MET A N 1
ATOM 4553 C CA . MET A 1 559 ? 33.552 6.074 -41.621 1.00 89.75 559 MET A CA 1
ATOM 4554 C C . MET A 1 559 ? 34.568 4.924 -41.557 1.00 89.75 559 MET A C 1
ATOM 4556 O O . MET A 1 559 ? 34.464 3.976 -42.333 1.00 89.75 559 MET A O 1
ATOM 4560 N N . VAL A 1 560 ? 35.526 4.967 -40.626 1.00 90.75 560 VAL A N 1
ATOM 4561 C CA . VAL A 1 560 ? 36.495 3.871 -40.434 1.00 90.75 560 VAL A CA 1
ATOM 4562 C C . VAL A 1 560 ? 35.795 2.613 -39.912 1.00 90.75 560 VAL A C 1
ATOM 4564 O O . VAL A 1 560 ? 36.041 1.519 -40.413 1.00 90.75 560 VAL A O 1
ATOM 4567 N N . PHE A 1 561 ? 34.887 2.753 -38.944 1.00 90.44 561 PHE A N 1
ATOM 4568 C CA . PHE A 1 561 ? 34.089 1.640 -38.416 1.00 90.44 561 PHE A CA 1
ATOM 4569 C C . PHE A 1 561 ? 33.258 0.949 -39.510 1.00 90.44 561 PHE A C 1
ATOM 4571 O O . PHE A 1 561 ? 33.286 -0.274 -39.640 1.00 90.44 561 PHE A O 1
ATOM 4578 N N . ILE A 1 562 ? 32.600 1.750 -40.345 1.00 86.75 562 ILE A N 1
ATOM 4579 C CA . ILE A 1 562 ? 31.876 1.360 -41.562 1.00 86.75 562 ILE A CA 1
ATOM 4580 C C . ILE A 1 562 ? 32.769 0.524 -42.504 1.00 86.75 562 ILE A C 1
ATOM 4582 O O . ILE A 1 562 ? 32.392 -0.582 -42.888 1.00 86.75 562 ILE A O 1
ATOM 4586 N N . GLU A 1 563 ? 33.992 0.969 -42.807 1.00 88.69 563 GLU A N 1
ATOM 4587 C CA . GLU A 1 563 ? 34.932 0.208 -43.653 1.00 88.69 563 GLU A CA 1
ATOM 4588 C C . GLU A 1 563 ? 35.355 -1.137 -43.032 1.00 88.69 563 GLU A C 1
ATOM 4590 O O . GLU A 1 563 ? 35.576 -2.122 -43.743 1.00 88.69 563 GLU A O 1
ATOM 4595 N N . LYS A 1 564 ? 35.480 -1.211 -41.701 1.00 91.25 564 LYS A N 1
ATOM 4596 C CA . LYS A 1 564 ? 35.828 -2.465 -41.009 1.00 91.25 564 LYS A CA 1
ATOM 4597 C C . LYS A 1 564 ? 34.691 -3.477 -41.019 1.00 91.25 564 LYS A C 1
ATOM 4599 O O . LYS A 1 564 ? 34.954 -4.666 -41.206 1.00 91.25 564 LYS A O 1
ATOM 4604 N N . ILE A 1 565 ? 33.451 -3.008 -40.929 1.00 84.94 565 ILE A N 1
ATOM 4605 C CA . ILE A 1 565 ? 32.262 -3.837 -41.132 1.00 84.94 565 ILE A CA 1
ATOM 4606 C C . ILE A 1 565 ? 32.277 -4.477 -42.535 1.00 84.94 565 ILE A C 1
ATOM 4608 O O . ILE A 1 565 ? 32.076 -5.688 -42.660 1.00 84.94 565 ILE A O 1
ATOM 4612 N N . GLU A 1 566 ? 32.568 -3.704 -43.591 1.00 85.62 566 GLU A N 1
ATOM 4613 C CA . GLU A 1 566 ? 32.672 -4.234 -44.965 1.00 85.62 566 GLU A CA 1
ATOM 4614 C C . GLU A 1 566 ? 33.750 -5.321 -45.077 1.00 85.62 566 GLU A C 1
ATOM 4616 O O . GLU A 1 566 ? 33.517 -6.384 -45.662 1.00 85.62 566 GLU A O 1
ATOM 4621 N N . GLN A 1 567 ? 34.921 -5.087 -44.472 1.00 87.38 567 GLN A N 1
ATOM 4622 C CA . GLN A 1 567 ? 36.022 -6.055 -44.441 1.00 87.38 567 GLN A CA 1
ATOM 4623 C C . GLN A 1 567 ? 35.620 -7.356 -43.734 1.00 87.38 567 GLN A C 1
ATOM 4625 O O . GLN A 1 567 ? 35.941 -8.443 -44.231 1.00 87.38 567 GLN A O 1
ATOM 4630 N N . ARG A 1 568 ? 34.879 -7.270 -42.618 1.00 90.50 568 ARG A N 1
ATOM 4631 C CA . ARG A 1 568 ? 34.366 -8.450 -41.906 1.00 90.50 568 ARG A CA 1
ATOM 4632 C C . ARG A 1 568 ? 33.395 -9.243 -42.770 1.00 90.50 568 ARG A C 1
ATOM 4634 O O . ARG A 1 568 ? 33.544 -10.460 -42.861 1.00 90.50 568 ARG A O 1
ATOM 4641 N N . TYR A 1 569 ? 32.460 -8.591 -43.459 1.00 84.94 569 TYR A N 1
ATOM 4642 C CA . TYR A 1 569 ? 31.515 -9.299 -44.328 1.00 84.94 569 TYR A CA 1
ATOM 4643 C C . TYR A 1 569 ? 32.179 -9.964 -45.530 1.00 84.94 569 TYR A C 1
ATOM 4645 O O . TYR A 1 569 ? 31.862 -11.113 -45.846 1.00 84.94 569 TYR A O 1
ATOM 4653 N N . ALA A 1 570 ? 33.147 -9.298 -46.165 1.00 86.25 570 ALA A N 1
ATOM 4654 C CA . ALA A 1 570 ? 33.926 -9.909 -47.239 1.00 86.25 570 ALA A CA 1
ATOM 4655 C C . ALA A 1 570 ? 34.673 -11.166 -46.750 1.00 86.25 570 ALA A C 1
ATOM 4657 O O . ALA A 1 570 ? 34.726 -12.186 -47.449 1.00 86.25 570 ALA A O 1
ATOM 4658 N N . ALA A 1 571 ? 35.215 -11.123 -45.528 1.00 87.38 571 ALA A N 1
ATOM 4659 C CA . ALA A 1 571 ? 35.858 -12.270 -44.895 1.00 87.38 571 ALA A CA 1
ATOM 4660 C C . ALA A 1 571 ? 34.858 -13.381 -44.521 1.00 87.38 571 ALA A C 1
ATOM 4662 O O . ALA A 1 571 ? 35.151 -14.561 -44.722 1.00 87.38 571 ALA A O 1
ATOM 4663 N N . GLU A 1 572 ? 33.669 -13.015 -44.038 1.00 86.88 572 GLU A N 1
ATOM 4664 C CA . GLU A 1 572 ? 32.591 -13.939 -43.675 1.00 86.88 572 GLU A CA 1
ATOM 4665 C C . GLU A 1 572 ? 32.096 -14.724 -44.888 1.00 86.88 572 GLU A C 1
ATOM 4667 O O . GLU A 1 572 ? 32.053 -15.955 -44.871 1.00 86.88 572 GLU A O 1
ATOM 4672 N N . TYR A 1 573 ? 31.817 -14.018 -45.984 1.00 87.06 573 TYR A N 1
ATOM 4673 C CA . TYR A 1 573 ? 31.422 -14.639 -47.240 1.00 87.06 573 TYR A CA 1
ATOM 4674 C C . TYR A 1 573 ? 32.499 -15.602 -47.756 1.00 87.06 573 TYR A C 1
ATOM 4676 O O . TYR A 1 573 ? 32.194 -16.725 -48.163 1.00 87.06 573 TYR A O 1
ATOM 4684 N N . LYS A 1 574 ? 33.778 -15.206 -47.694 1.00 89.75 574 LYS A N 1
ATOM 4685 C CA . LYS A 1 574 ? 34.900 -16.066 -48.098 1.00 89.75 574 LYS A CA 1
ATOM 4686 C C . LYS A 1 574 ? 34.998 -17.326 -47.230 1.00 89.75 574 LYS A C 1
ATOM 4688 O O . LYS A 1 574 ? 35.214 -18.412 -47.770 1.00 89.75 574 LYS A O 1
ATOM 4693 N N . ARG A 1 575 ? 34.803 -17.200 -45.913 1.00 91.12 575 ARG A N 1
ATOM 4694 C CA . ARG A 1 575 ? 34.754 -18.325 -44.965 1.00 91.12 575 ARG A CA 1
ATOM 4695 C C . ARG A 1 575 ? 33.622 -19.290 -45.315 1.00 91.12 575 ARG A C 1
ATOM 4697 O O . ARG A 1 575 ? 33.869 -20.488 -45.462 1.00 91.12 575 ARG A O 1
ATOM 4704 N N . ASP A 1 576 ? 32.413 -18.780 -45.517 1.00 86.69 576 ASP A N 1
ATOM 4705 C CA . ASP A 1 576 ? 31.227 -19.595 -45.802 1.00 86.69 576 ASP A CA 1
ATOM 4706 C C . ASP A 1 576 ? 31.293 -20.254 -47.194 1.00 86.69 576 ASP A C 1
ATOM 4708 O O . ASP A 1 576 ? 30.831 -21.385 -47.390 1.00 86.69 576 ASP A O 1
ATOM 4712 N N . LEU A 1 577 ? 31.949 -19.603 -48.160 1.00 89.00 577 LEU A N 1
ATOM 4713 C CA . LEU A 1 577 ? 32.248 -20.186 -49.467 1.00 89.00 577 LEU A CA 1
ATOM 4714 C C . LEU A 1 577 ? 33.233 -21.361 -49.351 1.00 89.00 577 LEU A C 1
ATOM 4716 O O . LEU A 1 577 ? 32.990 -22.423 -49.933 1.00 89.00 577 LEU A O 1
ATOM 4720 N N . CYS A 1 578 ? 34.313 -21.210 -48.574 1.00 89.75 578 CYS A N 1
ATOM 4721 C CA . CYS A 1 578 ? 35.247 -22.304 -48.289 1.00 89.75 578 CYS A CA 1
ATOM 4722 C C . CYS A 1 578 ? 34.559 -23.456 -47.542 1.00 89.75 578 CYS A C 1
ATOM 4724 O O . CYS A 1 578 ? 34.769 -24.620 -47.887 1.00 89.75 578 CYS A O 1
ATOM 4726 N N . TYR A 1 579 ? 33.678 -23.142 -46.588 1.00 88.38 579 TYR A N 1
ATOM 4727 C CA . TYR A 1 579 ? 32.876 -24.134 -45.873 1.00 88.38 579 TYR A CA 1
ATOM 4728 C C . TYR A 1 579 ? 31.968 -24.921 -46.820 1.00 88.38 579 TYR A C 1
ATOM 4730 O O . TYR A 1 579 ? 31.904 -26.145 -46.761 1.00 88.38 579 TYR A O 1
ATOM 4738 N N . THR A 1 580 ? 31.317 -24.234 -47.759 1.00 90.56 580 THR A N 1
ATOM 4739 C CA . THR A 1 580 ? 30.474 -24.872 -48.777 1.00 90.56 580 THR A CA 1
ATOM 4740 C C . THR A 1 580 ? 31.271 -25.845 -49.642 1.00 90.56 580 THR A C 1
ATOM 4742 O O . THR A 1 580 ? 30.810 -26.955 -49.903 1.00 90.56 580 THR A O 1
ATOM 4745 N N . GLN A 1 581 ? 32.472 -25.459 -50.084 1.00 90.19 581 GLN A N 1
ATOM 4746 C CA . GLN A 1 581 ? 33.343 -26.335 -50.875 1.00 90.19 581 GLN A CA 1
ATOM 4747 C C . GLN A 1 581 ? 33.766 -27.579 -50.086 1.00 90.19 581 GLN A C 1
ATOM 4749 O O . GLN A 1 581 ? 33.738 -28.682 -50.632 1.00 90.19 581 GLN A O 1
ATOM 4754 N N . TRP A 1 582 ? 34.092 -27.409 -48.803 1.00 88.12 582 TRP A N 1
ATOM 4755 C CA . TRP A 1 582 ? 34.420 -28.510 -47.902 1.00 88.12 582 TRP A CA 1
ATOM 4756 C C . TRP A 1 582 ? 33.233 -29.465 -47.705 1.00 88.12 582 TRP A C 1
ATOM 4758 O O . TRP A 1 582 ? 33.371 -30.667 -47.918 1.00 88.12 582 TRP A O 1
ATOM 4768 N N . MET A 1 583 ? 32.036 -28.939 -47.424 1.00 88.19 583 MET A N 1
ATOM 4769 C CA . MET A 1 583 ? 30.830 -29.756 -47.234 1.00 88.19 583 MET A CA 1
ATOM 4770 C C . MET A 1 583 ? 30.416 -30.501 -48.511 1.00 88.19 583 MET A C 1
ATOM 4772 O O . MET A 1 583 ? 30.043 -31.672 -48.440 1.00 88.19 583 MET A O 1
ATOM 4776 N N . LYS A 1 584 ? 30.549 -29.871 -49.689 1.00 91.19 584 LYS A N 1
ATOM 4777 C CA . LYS A 1 584 ? 30.326 -30.528 -50.991 1.00 91.19 584 LYS A CA 1
ATOM 4778 C C . LYS A 1 584 ? 31.298 -31.676 -51.238 1.00 91.19 584 LYS A C 1
ATOM 4780 O O . LYS A 1 584 ? 30.902 -32.682 -51.819 1.00 91.19 584 LYS A O 1
ATOM 4785 N N . HIS A 1 585 ? 32.556 -31.523 -50.827 1.00 87.75 585 HIS A N 1
ATOM 4786 C CA . HIS A 1 585 ? 33.555 -32.572 -50.983 1.00 87.75 585 HIS A CA 1
ATOM 4787 C C . HIS A 1 585 ? 33.296 -33.749 -50.039 1.00 87.75 585 HIS A C 1
ATOM 4789 O O . HIS A 1 585 ? 33.274 -34.886 -50.504 1.00 87.75 585 HIS A O 1
ATOM 4795 N N . LYS A 1 586 ? 33.030 -33.460 -48.759 1.00 86.62 586 LYS A N 1
ATOM 4796 C CA . LYS A 1 586 ? 32.873 -34.457 -47.695 1.00 86.62 586 LYS A CA 1
ATOM 4797 C C . LYS A 1 586 ? 31.575 -35.260 -47.787 1.00 86.62 586 LYS A C 1
ATOM 4799 O O . LYS A 1 586 ? 31.575 -36.464 -47.561 1.00 86.62 586 LYS A O 1
ATOM 4804 N N . HIS A 1 587 ? 30.462 -34.597 -48.094 1.00 87.06 587 HIS A N 1
ATOM 4805 C CA . HIS A 1 587 ? 29.130 -35.210 -48.046 1.00 87.06 587 HIS A CA 1
ATOM 4806 C C . HIS A 1 587 ? 28.515 -35.433 -49.437 1.00 87.06 587 HIS A C 1
ATOM 4808 O O . HIS A 1 587 ? 27.445 -36.024 -49.551 1.00 87.06 587 HIS A O 1
ATOM 4814 N N . GLY A 1 588 ? 29.181 -34.980 -50.505 1.00 89.88 588 GLY A N 1
ATOM 4815 C CA . GLY A 1 588 ? 28.616 -34.918 -51.851 1.00 89.88 588 GLY A CA 1
ATOM 4816 C C . GLY A 1 588 ? 27.795 -33.643 -52.067 1.00 89.88 588 GLY A C 1
ATOM 4817 O O . GLY A 1 588 ? 27.207 -33.089 -51.134 1.00 89.88 588 GLY A O 1
ATOM 4818 N N . ALA A 1 589 ? 27.757 -33.164 -53.315 1.00 90.06 589 ALA A N 1
ATOM 4819 C CA . ALA A 1 589 ? 27.143 -31.879 -53.662 1.00 90.06 589 ALA A CA 1
ATOM 4820 C C . ALA A 1 589 ? 25.625 -31.826 -53.412 1.00 90.06 589 ALA A C 1
ATOM 4822 O O . ALA A 1 589 ? 25.097 -30.752 -53.126 1.00 90.06 589 ALA A O 1
ATOM 4823 N N . ASP A 1 590 ? 24.958 -32.981 -53.473 1.00 90.69 590 ASP A N 1
ATOM 4824 C CA . ASP A 1 590 ? 23.508 -33.113 -53.302 1.00 90.69 590 ASP A CA 1
ATOM 4825 C C . ASP A 1 590 ? 23.084 -33.418 -51.858 1.00 90.69 590 ASP A C 1
ATOM 4827 O O . ASP A 1 590 ? 21.890 -33.551 -51.582 1.00 90.69 590 ASP A O 1
ATOM 4831 N N . SER A 1 591 ? 24.036 -33.526 -50.923 1.00 92.00 591 SER A N 1
ATOM 4832 C CA . SER A 1 591 ? 23.710 -33.763 -49.517 1.00 92.00 591 SER A CA 1
ATOM 4833 C C . SER A 1 591 ? 22.970 -32.579 -48.904 1.00 92.00 591 SER A C 1
ATOM 4835 O O . SER A 1 591 ? 23.140 -31.421 -49.303 1.00 92.00 591 SER A O 1
ATOM 4837 N N . LYS A 1 592 ? 22.161 -32.867 -47.883 1.00 90.56 592 LYS A N 1
ATOM 4838 C CA . LYS A 1 592 ? 21.473 -31.838 -47.098 1.00 90.56 592 LYS A CA 1
ATOM 4839 C C . LYS A 1 592 ? 22.487 -30.846 -46.521 1.00 90.56 592 LYS A C 1
ATOM 4841 O O . LYS A 1 592 ? 22.271 -29.641 -46.570 1.00 90.56 592 LYS A O 1
ATOM 4846 N N . GLU A 1 593 ? 23.600 -31.354 -46.012 1.00 90.88 593 GLU A N 1
ATOM 4847 C CA . GLU A 1 593 ? 24.697 -30.609 -45.404 1.00 90.88 593 GLU A CA 1
ATOM 4848 C C . GLU A 1 593 ? 25.340 -29.634 -46.400 1.00 90.88 593 GLU A C 1
ATOM 4850 O O . GLU A 1 593 ? 25.525 -28.456 -46.086 1.00 90.88 593 GLU A O 1
ATOM 4855 N N . ALA A 1 594 ? 25.615 -30.093 -47.625 1.00 88.94 594 ALA A N 1
ATOM 4856 C CA . ALA A 1 594 ? 26.155 -29.255 -48.690 1.00 88.94 594 ALA A CA 1
ATOM 4857 C C . ALA A 1 594 ? 25.147 -28.201 -49.179 1.00 88.94 594 ALA A C 1
ATOM 4859 O O . ALA A 1 594 ? 25.538 -27.060 -49.436 1.00 88.94 594 ALA A O 1
ATOM 4860 N N . GLN A 1 595 ? 23.857 -28.547 -49.266 1.00 90.31 595 GLN A N 1
ATOM 4861 C CA . GLN A 1 595 ? 22.786 -27.611 -49.630 1.00 90.31 595 GLN A CA 1
ATOM 4862 C C . GLN A 1 595 ? 22.587 -26.529 -48.561 1.00 90.31 595 GLN A C 1
ATOM 4864 O O . GLN A 1 595 ? 22.487 -25.349 -48.891 1.00 90.31 595 GLN A O 1
ATOM 4869 N N . ILE A 1 596 ? 22.587 -26.901 -47.277 1.00 88.00 596 ILE A N 1
ATOM 4870 C CA . ILE A 1 596 ? 22.499 -25.947 -46.164 1.00 88.00 596 ILE A CA 1
ATOM 4871 C C . ILE A 1 596 ? 23.720 -25.027 -46.154 1.00 88.00 596 ILE A C 1
ATOM 4873 O O . ILE A 1 596 ? 23.553 -23.814 -46.040 1.00 88.00 596 ILE A O 1
ATOM 4877 N N . ALA A 1 597 ? 24.931 -25.570 -46.317 1.00 87.25 597 ALA A N 1
ATOM 4878 C CA . ALA A 1 597 ? 26.152 -24.771 -46.403 1.00 87.25 597 ALA A CA 1
ATOM 4879 C C . ALA A 1 597 ? 26.096 -23.780 -47.578 1.00 87.25 597 ALA A C 1
ATOM 4881 O O . ALA A 1 597 ? 26.367 -22.595 -47.394 1.00 87.25 597 ALA A O 1
ATOM 4882 N N . GLN A 1 598 ? 25.637 -24.233 -48.750 1.00 91.06 598 GLN A N 1
ATOM 4883 C CA . GLN A 1 598 ? 25.447 -23.369 -49.910 1.00 91.06 598 GLN A CA 1
ATOM 4884 C C . GLN A 1 598 ? 24.421 -22.258 -49.645 1.00 91.06 598 GLN A C 1
ATOM 4886 O O . GLN A 1 598 ? 24.683 -21.106 -49.977 1.00 91.06 598 GLN A O 1
ATOM 4891 N N . HIS A 1 599 ? 23.278 -22.559 -49.026 1.00 90.88 599 HIS A N 1
ATOM 4892 C CA . HIS A 1 599 ? 22.283 -21.534 -48.701 1.00 90.88 599 HIS A CA 1
ATOM 4893 C C . HIS A 1 599 ? 22.746 -20.574 -47.605 1.00 90.88 599 HIS A C 1
ATOM 4895 O O . HIS A 1 599 ? 22.371 -19.405 -47.638 1.00 90.88 599 HIS A O 1
ATOM 4901 N N . ARG A 1 600 ? 23.592 -21.019 -46.667 1.00 86.44 600 ARG A N 1
ATOM 4902 C CA . ARG A 1 600 ? 24.272 -20.118 -45.727 1.00 86.44 600 ARG A CA 1
ATOM 4903 C C . ARG A 1 600 ? 25.203 -19.168 -46.465 1.00 86.44 600 ARG A C 1
ATOM 4905 O O . ARG A 1 600 ? 25.098 -17.973 -46.240 1.00 86.44 600 ARG A O 1
ATOM 4912 N N . ALA A 1 601 ? 26.015 -19.669 -47.395 1.00 85.88 601 ALA A N 1
ATOM 4913 C CA . ALA A 1 601 ? 26.867 -18.821 -48.223 1.00 85.88 601 ALA A CA 1
ATOM 4914 C C . ALA A 1 601 ? 26.051 -17.852 -49.103 1.00 85.88 601 ALA A C 1
ATOM 4916 O O . ALA A 1 601 ? 26.435 -16.695 -49.240 1.00 85.88 601 ALA A O 1
ATOM 4917 N N . GLU A 1 602 ? 24.907 -18.278 -49.656 1.00 87.69 602 GLU A N 1
ATOM 4918 C CA . GLU A 1 602 ? 23.967 -17.408 -50.388 1.00 87.69 602 GLU A CA 1
ATOM 4919 C C . GLU A 1 602 ? 23.386 -16.311 -49.475 1.00 87.69 602 GLU A C 1
ATOM 4921 O O . GLU A 1 602 ? 23.423 -15.133 -49.827 1.00 87.69 602 GLU A O 1
ATOM 4926 N N . LEU A 1 603 ? 22.905 -16.664 -48.277 1.00 85.38 603 LEU A N 1
ATOM 4927 C CA . LEU A 1 603 ? 22.348 -15.703 -47.317 1.00 85.38 603 LEU A CA 1
ATOM 4928 C C . LEU A 1 603 ? 23.412 -14.756 -46.742 1.00 85.38 603 LEU A C 1
ATOM 4930 O O . LEU A 1 603 ? 23.112 -13.577 -46.548 1.00 85.38 603 LEU A O 1
ATOM 4934 N N . ALA A 1 604 ? 24.627 -15.252 -46.492 1.00 80.44 604 ALA A N 1
ATOM 4935 C CA . ALA A 1 604 ? 25.781 -14.476 -46.043 1.00 80.44 604 ALA A CA 1
ATOM 4936 C C . ALA A 1 604 ? 26.243 -13.506 -47.129 1.00 80.44 604 ALA A C 1
ATOM 4938 O O . ALA A 1 604 ? 26.418 -12.327 -46.847 1.00 80.44 604 ALA A O 1
ATOM 4939 N N . ARG A 1 605 ? 26.305 -13.950 -48.393 1.00 81.69 605 ARG A N 1
ATOM 4940 C CA . ARG A 1 605 ? 26.522 -13.055 -49.538 1.00 81.69 605 ARG A CA 1
ATOM 4941 C C . ARG A 1 605 ? 25.493 -11.937 -49.559 1.00 81.69 605 ARG A C 1
ATOM 4943 O O . ARG A 1 605 ? 25.828 -10.801 -49.852 1.00 81.69 605 ARG A O 1
ATOM 4950 N N . THR A 1 606 ? 24.240 -12.240 -49.222 1.00 77.00 606 THR A N 1
ATOM 4951 C CA . THR A 1 606 ? 23.203 -11.209 -49.193 1.00 77.00 606 THR A CA 1
ATOM 4952 C C . THR A 1 606 ? 23.102 -10.387 -47.916 1.00 77.00 606 THR A C 1
ATOM 4954 O O . THR A 1 606 ? 22.260 -9.494 -47.869 1.00 77.00 606 THR A O 1
ATOM 4957 N N . MET A 1 607 ? 23.976 -10.605 -46.921 1.00 66.88 607 MET A N 1
ATOM 4958 C CA . MET A 1 607 ? 24.198 -9.594 -45.874 1.00 66.88 607 MET A CA 1
ATOM 4959 C C . MET A 1 607 ? 24.647 -8.262 -46.453 1.00 66.88 607 MET A C 1
ATOM 4961 O O . MET A 1 607 ? 24.343 -7.229 -45.868 1.00 66.88 607 MET A O 1
ATOM 4965 N N . GLU A 1 608 ? 25.255 -8.286 -47.642 1.00 57.72 608 GLU A N 1
ATOM 4966 C CA . GLU A 1 608 ? 25.545 -7.103 -48.448 1.00 57.72 608 GLU A CA 1
ATOM 4967 C C . GLU A 1 608 ? 24.339 -6.170 -48.638 1.00 57.72 608 GLU A C 1
ATOM 4969 O O . GLU A 1 608 ? 24.550 -4.972 -48.784 1.00 57.72 608 GLU A O 1
ATOM 4974 N N . TYR A 1 609 ? 23.094 -6.664 -48.582 1.00 57.81 609 TYR A N 1
ATOM 4975 C CA . TYR A 1 609 ? 21.892 -5.965 -49.075 1.00 57.81 609 TYR A CA 1
ATOM 4976 C C . TYR A 1 609 ? 20.829 -5.641 -48.012 1.00 57.81 609 TYR A C 1
ATOM 4978 O O . TYR A 1 609 ? 19.765 -5.128 -48.337 1.00 57.81 609 TYR A O 1
ATOM 4986 N N . VAL A 1 610 ? 21.033 -6.022 -46.754 1.00 56.66 610 VAL A N 1
ATOM 4987 C CA . VAL A 1 610 ? 19.959 -5.999 -45.748 1.00 56.66 610 VAL A CA 1
ATOM 4988 C C . VAL A 1 610 ? 19.915 -4.644 -45.083 1.00 56.66 610 VAL A C 1
ATOM 4990 O O . VAL A 1 610 ? 20.941 -4.205 -44.601 1.00 56.66 610 VAL A O 1
ATOM 4993 N N . TYR A 1 611 ? 18.744 -4.008 -44.987 1.00 50.50 611 TYR A N 1
ATOM 4994 C CA . TYR A 1 611 ? 18.558 -2.840 -44.120 1.00 50.50 611 TYR A CA 1
ATOM 4995 C C . TYR A 1 611 ? 19.161 -3.192 -42.766 1.00 50.50 611 TYR A C 1
ATOM 4997 O O . TYR A 1 611 ? 18.635 -4.034 -42.076 1.00 50.50 611 TYR A O 1
ATOM 5005 N N . SER A 1 612 ? 20.302 -2.668 -42.394 1.00 58.59 612 SER A N 1
ATOM 5006 C CA . SER A 1 612 ? 20.936 -2.732 -41.080 1.00 58.59 612 SER A CA 1
ATOM 5007 C C . SER A 1 612 ? 22.062 -1.734 -41.216 1.00 58.59 612 SER A C 1
ATOM 5009 O O . SER A 1 612 ? 22.618 -1.607 -42.310 1.00 58.59 612 SER A O 1
ATOM 5011 N N . ASP A 1 613 ? 22.430 -1.055 -40.136 1.00 52.91 613 ASP A N 1
ATOM 5012 C CA . ASP A 1 613 ? 23.479 -0.019 -40.131 1.00 52.91 613 ASP A CA 1
ATOM 5013 C C . ASP A 1 613 ? 24.871 -0.546 -40.565 1.00 52.91 613 ASP A C 1
ATOM 5015 O O . ASP A 1 613 ? 25.888 0.127 -40.445 1.00 52.91 613 ASP A O 1
ATOM 5019 N N . SER A 1 614 ? 24.927 -1.789 -41.039 1.00 53.88 614 SER A N 1
ATOM 5020 C CA . SER A 1 614 ? 26.092 -2.564 -41.396 1.00 53.88 614 SER A CA 1
ATOM 5021 C C . SER A 1 614 ? 26.035 -3.189 -42.802 1.00 53.88 614 SER A C 1
ATOM 5023 O O . SER A 1 614 ? 27.035 -3.747 -43.213 1.00 53.88 614 SER A O 1
ATOM 5025 N N . SER A 1 615 ? 24.952 -3.136 -43.584 1.00 68.19 615 SER A N 1
ATOM 5026 C CA . SER A 1 615 ? 24.966 -3.745 -44.936 1.00 68.19 615 SER A CA 1
ATOM 5027 C C . SER A 1 615 ? 25.885 -2.986 -45.894 1.00 68.19 615 SER A C 1
ATOM 5029 O O . SER A 1 615 ? 25.617 -1.821 -46.088 1.00 68.19 615 SER A O 1
ATOM 5031 N N . PRO A 1 616 ? 26.858 -3.599 -46.591 1.00 63.94 616 PRO A N 1
ATOM 5032 C CA . PRO A 1 616 ? 27.755 -2.949 -47.557 1.00 63.94 616 PRO A CA 1
ATOM 5033 C C . PRO A 1 616 ? 27.164 -1.869 -48.491 1.00 63.94 616 PRO A C 1
ATOM 5035 O O . PRO A 1 616 ? 27.808 -0.849 -48.718 1.00 63.94 616 PRO A O 1
ATOM 5038 N N . TYR A 1 617 ? 25.934 -2.018 -49.000 1.00 68.75 617 TYR A N 1
ATOM 5039 C CA . TYR A 1 617 ? 25.277 -0.949 -49.780 1.00 68.75 617 TYR A CA 1
ATOM 5040 C C . TYR A 1 617 ? 24.758 0.198 -48.912 1.00 68.75 617 TYR A C 1
ATOM 5042 O O . TYR A 1 617 ? 24.957 1.367 -49.239 1.00 68.75 617 TYR A O 1
ATOM 5050 N N . TRP A 1 618 ? 24.171 -0.132 -47.763 1.00 74.25 618 TRP A N 1
ATOM 5051 C CA . TRP A 1 618 ? 23.920 0.849 -46.715 1.00 74.25 618 TRP A CA 1
ATOM 5052 C C . TRP A 1 618 ? 25.206 1.466 -46.197 1.00 74.25 618 TRP A C 1
ATOM 5054 O O . TRP A 1 618 ? 25.206 2.642 -45.911 1.00 74.25 618 TRP A O 1
ATOM 5064 N N . THR A 1 619 ? 26.303 0.729 -46.125 1.00 75.00 619 THR A N 1
ATOM 5065 C CA . THR A 1 619 ? 27.605 1.173 -45.656 1.00 75.00 619 THR A CA 1
ATOM 5066 C C . THR A 1 619 ? 28.187 2.185 -46.633 1.00 75.00 619 THR A C 1
ATOM 5068 O O . THR A 1 619 ? 28.671 3.215 -46.185 1.00 75.00 619 THR A O 1
ATOM 5071 N N . GLN A 1 620 ? 28.002 2.003 -47.945 1.00 81.81 620 GLN A N 1
ATOM 5072 C CA . GLN A 1 620 ? 28.329 3.013 -48.953 1.00 81.81 620 GLN A CA 1
ATOM 5073 C C . GLN A 1 620 ? 27.483 4.293 -48.803 1.00 81.81 620 GLN A C 1
ATOM 5075 O O . GLN A 1 620 ? 28.032 5.392 -48.757 1.00 81.81 620 GLN A O 1
ATOM 5080 N N . TRP A 1 621 ? 26.157 4.178 -48.678 1.00 86.19 621 TRP A N 1
ATOM 5081 C CA . TRP A 1 621 ? 25.261 5.334 -48.504 1.00 86.19 621 TRP A CA 1
ATOM 5082 C C . TRP A 1 621 ? 25.466 6.046 -47.166 1.00 86.19 621 TRP A C 1
ATOM 5084 O O . TRP A 1 621 ? 25.499 7.271 -47.092 1.00 86.19 621 TRP A O 1
ATOM 5094 N N . TYR A 1 622 ? 25.666 5.270 -46.110 1.00 85.12 622 TYR A N 1
ATOM 5095 C CA . TYR A 1 622 ? 25.929 5.731 -44.759 1.00 85.12 622 TYR A CA 1
ATOM 5096 C C . TYR A 1 622 ? 27.314 6.366 -44.677 1.00 85.12 622 TYR A C 1
ATOM 5098 O O . TYR A 1 622 ? 27.457 7.390 -44.028 1.00 85.12 622 TYR A O 1
ATOM 5106 N N . LYS A 1 623 ? 28.306 5.874 -45.430 1.00 87.38 623 LYS A N 1
ATOM 5107 C CA . LYS A 1 623 ? 29.593 6.554 -45.617 1.00 87.38 623 LYS A CA 1
ATOM 5108 C C . LYS A 1 623 ? 29.416 7.912 -46.293 1.00 87.38 623 LYS A C 1
ATOM 5110 O O . LYS A 1 623 ? 30.013 8.875 -45.821 1.00 87.38 623 LYS A O 1
ATOM 5115 N N . SER A 1 624 ? 28.577 8.027 -47.328 1.00 88.31 624 SER A N 1
ATOM 5116 C CA . SER A 1 624 ? 28.244 9.325 -47.940 1.00 88.31 624 SER A CA 1
ATOM 5117 C C . SER A 1 624 ? 27.534 10.265 -46.957 1.00 88.31 624 SER A C 1
ATOM 5119 O O . SER A 1 624 ? 27.910 11.434 -46.865 1.00 88.31 624 SER A O 1
ATOM 5121 N N . CYS A 1 625 ? 26.592 9.764 -46.150 1.00 88.81 625 CYS A N 1
ATOM 5122 C CA . CYS A 1 625 ? 25.955 10.536 -45.076 1.00 88.81 625 CYS A CA 1
ATOM 5123 C C . CYS A 1 625 ? 26.947 10.971 -43.994 1.00 88.81 625 CYS A C 1
ATOM 5125 O O . CYS A 1 625 ? 26.990 12.148 -43.656 1.00 88.81 625 CYS A O 1
ATOM 5127 N N . SER A 1 626 ? 27.776 10.063 -43.478 1.00 89.25 626 SER A N 1
ATOM 5128 C CA . SER A 1 626 ? 28.798 10.370 -42.473 1.00 89.25 626 SER A CA 1
ATOM 5129 C C . SER A 1 626 ? 29.842 11.343 -43.017 1.00 89.25 626 SER A C 1
ATOM 5131 O O . SER A 1 626 ? 30.309 12.203 -42.277 1.00 89.25 626 SER A O 1
ATOM 5133 N N . LYS A 1 627 ? 30.180 11.268 -44.312 1.00 90.38 627 LYS A N 1
ATOM 5134 C CA . LYS A 1 627 ? 31.038 12.247 -44.993 1.00 90.38 627 LYS A CA 1
ATOM 5135 C C . LYS A 1 627 ? 30.356 13.616 -45.075 1.00 90.38 627 LYS A C 1
ATOM 5137 O O . LYS A 1 627 ? 31.004 14.619 -44.793 1.00 90.38 627 LYS A O 1
ATOM 5142 N N . ALA A 1 628 ? 29.063 13.667 -45.401 1.00 89.69 628 ALA A N 1
ATOM 5143 C CA . ALA A 1 628 ? 28.287 14.907 -45.392 1.00 89.69 628 ALA A CA 1
ATOM 5144 C C . ALA A 1 628 ? 28.180 15.510 -43.981 1.00 89.69 628 ALA A C 1
ATOM 5146 O O . ALA A 1 628 ? 28.366 16.710 -43.825 1.00 89.69 628 ALA A O 1
ATOM 5147 N N . GLU A 1 629 ? 27.961 14.695 -42.944 1.00 90.69 629 GLU A N 1
ATOM 5148 C CA . GLU A 1 629 ? 27.933 15.144 -41.544 1.00 90.69 629 GLU A CA 1
ATOM 5149 C C . GLU A 1 629 ? 29.301 15.624 -41.070 1.00 90.69 629 GLU A C 1
ATOM 5151 O O . GLU A 1 629 ? 29.406 16.677 -40.449 1.00 90.69 629 GLU A O 1
ATOM 5156 N N . TRP A 1 630 ? 30.365 14.903 -41.421 1.00 93.75 630 TRP A N 1
ATOM 5157 C CA . TRP A 1 630 ? 31.734 15.331 -41.164 1.00 93.75 630 TRP A CA 1
ATOM 5158 C C . TRP A 1 630 ? 32.013 16.721 -41.758 1.00 93.75 630 TRP A C 1
ATOM 5160 O O . TRP A 1 630 ? 32.481 17.603 -41.037 1.00 93.75 630 TRP A O 1
ATOM 5170 N N . VAL A 1 631 ? 31.668 16.944 -43.031 1.00 89.25 631 VAL A N 1
ATOM 5171 C CA . VAL A 1 631 ? 31.850 18.241 -43.708 1.00 89.25 631 VAL A CA 1
ATOM 5172 C C . VAL A 1 631 ? 30.928 19.313 -43.125 1.00 89.25 631 VAL A C 1
ATOM 5174 O O . VAL A 1 631 ? 31.386 20.421 -42.876 1.00 89.25 631 VAL A O 1
ATOM 5177 N N . HIS A 1 632 ? 29.666 18.995 -42.833 1.00 92.12 632 HIS A N 1
ATOM 5178 C CA . HIS A 1 632 ? 28.720 19.901 -42.174 1.00 92.12 632 HIS A CA 1
ATOM 5179 C C . HIS A 1 632 ? 29.278 20.425 -40.846 1.00 92.12 632 HIS A C 1
ATOM 5181 O O . HIS A 1 632 ? 29.286 21.629 -40.594 1.00 92.12 632 HIS A O 1
ATOM 5187 N N . TYR A 1 633 ? 29.804 19.527 -40.012 1.00 91.88 633 TYR A N 1
ATOM 5188 C CA . TYR A 1 633 ? 30.400 19.906 -38.740 1.00 91.88 633 TYR A CA 1
ATOM 5189 C C . TYR A 1 633 ? 31.702 20.695 -38.912 1.00 91.88 633 TYR A C 1
ATOM 5191 O O . TYR A 1 633 ? 31.929 21.643 -38.167 1.00 91.88 633 TYR A O 1
ATOM 5199 N N . GLN A 1 634 ? 32.528 20.395 -39.915 1.00 88.19 634 GLN A N 1
ATOM 5200 C CA . GLN A 1 634 ? 33.684 21.243 -40.226 1.00 88.19 634 GLN A CA 1
ATOM 5201 C C . GLN A 1 634 ? 33.276 22.648 -40.691 1.00 88.19 634 GLN A C 1
ATOM 5203 O O . GLN A 1 634 ? 33.886 23.624 -40.265 1.00 88.19 634 GLN A O 1
ATOM 5208 N N . LEU A 1 635 ? 32.226 22.768 -41.508 1.00 86.69 635 LEU A N 1
ATOM 5209 C CA . LEU A 1 635 ? 31.708 24.056 -41.971 1.00 86.69 635 LEU A CA 1
ATOM 5210 C C . LEU A 1 635 ? 31.195 24.908 -40.803 1.00 86.69 635 LEU A C 1
ATOM 5212 O O . LEU A 1 635 ? 31.581 26.069 -40.700 1.00 86.69 635 LEU A O 1
ATOM 5216 N N . ASN A 1 636 ? 30.418 24.327 -39.882 1.00 88.56 636 ASN A N 1
ATOM 5217 C CA . ASN A 1 636 ? 29.969 25.024 -38.669 1.00 88.56 636 ASN A CA 1
ATOM 5218 C C . ASN A 1 636 ? 31.140 25.410 -37.747 1.00 88.56 636 ASN A C 1
ATOM 5220 O O . ASN A 1 636 ? 31.151 26.497 -37.178 1.00 88.56 636 ASN A O 1
ATOM 5224 N N . ALA A 1 637 ? 32.163 24.553 -37.617 1.00 89.50 637 ALA A N 1
ATOM 5225 C CA . ALA A 1 637 ? 33.362 24.868 -36.831 1.00 89.50 637 ALA A CA 1
ATOM 5226 C C . ALA A 1 637 ? 34.127 26.090 -37.372 1.00 89.50 637 ALA A C 1
ATOM 5228 O O . ALA A 1 637 ? 34.814 26.777 -36.615 1.00 89.50 637 ALA A O 1
ATOM 5229 N N . GLU A 1 638 ? 34.023 26.350 -38.675 1.00 88.44 638 GLU A N 1
ATOM 5230 C CA . GLU A 1 638 ? 34.659 27.480 -39.350 1.00 88.44 638 GLU A CA 1
ATOM 5231 C C . GLU A 1 638 ? 33.691 28.653 -39.623 1.00 88.44 638 GLU A C 1
ATOM 5233 O O . GLU A 1 638 ? 34.088 29.633 -40.248 1.00 88.44 638 GLU A O 1
ATOM 5238 N N . GLY A 1 639 ? 32.446 28.593 -39.123 1.0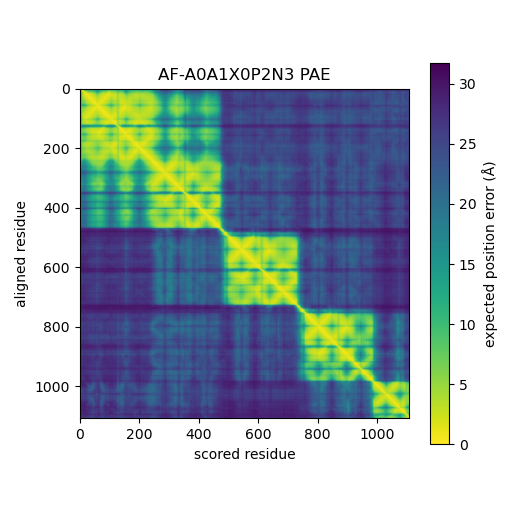0 88.56 639 GLY A N 1
ATOM 5239 C CA . GLY A 1 639 ? 31.456 29.679 -39.209 1.00 88.56 639 GLY A CA 1
ATOM 5240 C C . GLY A 1 639 ? 30.705 29.787 -40.544 1.00 88.56 639 GLY A C 1
ATOM 5241 O O . GLY A 1 639 ? 30.157 30.841 -40.863 1.00 88.56 639 GLY A O 1
ATOM 5242 N N . TYR A 1 640 ? 30.675 28.720 -41.346 1.00 87.44 640 TYR A N 1
ATOM 5243 C CA . TYR A 1 640 ? 29.984 28.662 -42.642 1.00 87.44 640 TYR A CA 1
ATOM 5244 C C . TYR A 1 640 ? 28.572 28.072 -42.524 1.00 87.44 640 TYR A C 1
ATOM 5246 O O . TYR A 1 640 ? 28.197 27.168 -43.277 1.00 87.44 640 TYR A O 1
ATOM 5254 N N . ASP A 1 641 ? 27.778 28.602 -41.595 1.00 86.38 641 ASP A N 1
ATOM 5255 C CA . ASP A 1 641 ? 26.483 28.033 -41.199 1.00 86.38 641 ASP A CA 1
ATOM 5256 C C . ASP A 1 641 ? 25.503 27.886 -42.376 1.00 86.38 641 ASP A C 1
ATOM 5258 O O . ASP A 1 641 ? 24.776 26.899 -42.466 1.00 86.38 641 ASP A O 1
ATOM 5262 N N . ASN A 1 642 ? 25.525 28.818 -43.337 1.00 85.75 642 ASN A N 1
ATOM 5263 C CA . ASN A 1 642 ? 24.672 28.756 -44.531 1.00 85.75 642 ASN A CA 1
ATOM 5264 C C . ASN A 1 642 ? 24.981 27.523 -45.399 1.00 85.75 642 ASN A C 1
ATOM 5266 O O . ASN A 1 642 ? 24.075 26.786 -45.782 1.00 85.75 642 ASN A O 1
ATOM 5270 N N . PHE A 1 643 ? 26.265 27.260 -45.665 1.00 85.12 643 PHE A N 1
ATOM 5271 C CA . PHE A 1 643 ? 26.690 26.093 -46.445 1.00 85.12 643 PHE A CA 1
ATOM 5272 C C . PHE A 1 643 ? 26.473 24.794 -45.670 1.00 85.12 643 PHE A C 1
ATOM 5274 O O . PHE A 1 643 ? 26.099 23.776 -46.253 1.00 85.12 643 PHE A O 1
ATOM 5281 N N . ALA A 1 644 ? 26.676 24.826 -44.351 1.00 87.44 644 ALA A N 1
ATOM 5282 C CA . ALA A 1 644 ? 26.378 23.695 -43.489 1.00 87.44 644 ALA A CA 1
ATOM 5283 C C . ALA A 1 644 ? 24.876 23.356 -43.516 1.00 87.44 644 ALA A C 1
ATOM 5285 O O . ALA A 1 644 ? 24.523 22.179 -43.615 1.00 87.44 644 ALA A O 1
ATOM 5286 N N . ALA A 1 645 ? 23.996 24.361 -43.489 1.00 88.69 645 ALA A N 1
ATOM 5287 C CA . ALA A 1 645 ? 22.547 24.189 -43.575 1.00 88.69 645 ALA A CA 1
ATOM 5288 C C . ALA A 1 645 ? 22.088 23.667 -44.948 1.00 88.69 645 ALA A C 1
ATOM 5290 O O . ALA A 1 645 ? 21.194 22.821 -45.015 1.00 88.69 645 ALA A O 1
ATOM 5291 N N . ASP A 1 646 ? 22.696 24.125 -46.045 1.00 88.31 646 ASP A N 1
ATOM 5292 C CA . ASP A 1 646 ? 22.428 23.602 -47.395 1.00 88.31 646 ASP A CA 1
ATOM 5293 C C . ASP A 1 646 ? 22.840 22.133 -47.527 1.00 88.31 646 ASP A C 1
ATOM 5295 O O . ASP A 1 646 ? 22.096 21.305 -48.069 1.00 88.31 646 ASP A O 1
ATOM 5299 N N . LEU A 1 647 ? 24.004 21.788 -46.972 1.00 89.62 647 LEU A N 1
ATOM 5300 C CA . LEU A 1 647 ? 24.491 20.417 -46.958 1.00 89.62 647 LEU A CA 1
ATOM 5301 C C . LEU A 1 647 ? 23.603 19.506 -46.099 1.00 89.62 647 LEU A C 1
ATOM 5303 O O . LEU A 1 647 ? 23.311 18.383 -46.510 1.00 89.62 647 LEU A O 1
ATOM 5307 N N . ASP A 1 648 ? 23.118 19.985 -44.949 1.00 91.38 648 ASP A N 1
ATOM 5308 C CA . ASP A 1 648 ? 22.195 19.223 -44.099 1.00 91.38 648 ASP A CA 1
ATOM 5309 C C . ASP A 1 648 ? 20.835 19.006 -44.777 1.00 91.38 648 ASP A C 1
ATOM 5311 O O . ASP A 1 648 ? 20.315 17.890 -44.762 1.00 91.38 648 ASP A O 1
ATOM 5315 N N . ARG A 1 649 ? 20.299 20.022 -45.471 1.00 90.88 649 ARG A N 1
ATOM 5316 C CA . ARG A 1 649 ? 19.082 19.881 -46.291 1.00 90.88 649 ARG A CA 1
ATOM 5317 C C . ARG A 1 649 ? 19.252 18.839 -47.393 1.00 90.88 649 ARG A C 1
ATOM 5319 O O . ARG A 1 649 ? 18.376 17.995 -47.573 1.00 90.88 649 ARG A O 1
ATOM 5326 N N . THR A 1 650 ? 20.389 18.858 -48.085 1.00 90.38 650 THR A N 1
ATOM 5327 C CA . THR A 1 650 ? 20.701 17.892 -49.151 1.00 90.38 650 THR A CA 1
ATOM 5328 C C . THR A 1 650 ? 20.846 16.474 -48.596 1.00 90.38 650 THR A C 1
ATOM 5330 O O . THR A 1 650 ? 20.266 15.531 -49.135 1.00 90.38 650 THR A O 1
ATOM 5333 N N . LYS A 1 651 ? 21.548 16.319 -47.465 1.00 93.19 651 LYS A N 1
ATOM 5334 C CA . LYS A 1 651 ? 21.651 15.050 -46.731 1.00 93.19 651 LYS A CA 1
ATOM 5335 C C . LYS A 1 651 ? 20.274 14.538 -46.303 1.00 93.19 651 LYS A C 1
ATOM 5337 O O . LYS A 1 651 ? 19.987 13.355 -46.459 1.00 93.19 651 LYS A O 1
ATOM 5342 N N . LYS A 1 652 ? 19.413 15.409 -45.771 1.00 89.19 652 LYS A N 1
ATOM 5343 C CA . LYS A 1 652 ? 18.060 15.040 -45.342 1.00 89.19 652 LYS A CA 1
ATOM 5344 C C . LYS A 1 652 ? 17.214 14.561 -46.522 1.00 89.19 652 LYS A C 1
ATOM 5346 O O . LYS A 1 652 ? 16.648 13.479 -46.437 1.00 89.19 652 LYS A O 1
ATOM 5351 N N . ALA A 1 653 ? 17.222 15.292 -47.638 1.00 89.12 653 ALA A N 1
ATOM 5352 C CA . ALA A 1 653 ? 16.532 14.886 -48.862 1.00 89.12 653 ALA A CA 1
ATOM 5353 C C . ALA A 1 653 ? 17.029 13.527 -49.389 1.00 89.12 653 ALA A C 1
ATOM 5355 O O . ALA A 1 653 ? 16.224 12.697 -49.806 1.00 89.12 653 ALA A O 1
ATOM 5356 N N . PHE A 1 654 ? 18.340 13.270 -49.323 1.00 90.75 654 PHE A N 1
ATOM 5357 C CA . PHE A 1 654 ? 18.912 11.957 -49.626 1.00 90.75 654 PHE A CA 1
ATOM 5358 C C . PHE A 1 654 ? 18.348 10.862 -48.703 1.00 90.75 654 PHE A C 1
ATOM 5360 O O . PHE A 1 654 ? 17.831 9.855 -49.186 1.00 90.75 654 PHE A O 1
ATOM 5367 N N . CYS A 1 655 ? 18.401 11.065 -47.382 1.00 86.81 655 CYS A N 1
ATOM 5368 C CA . CYS A 1 655 ? 17.892 10.102 -46.403 1.00 86.81 655 CYS A CA 1
ATOM 5369 C C . CYS A 1 655 ? 16.392 9.827 -46.570 1.00 86.81 655 CYS A C 1
ATOM 5371 O O . CYS A 1 655 ? 15.980 8.670 -46.481 1.00 86.81 655 CYS A O 1
ATOM 5373 N N . ASP A 1 656 ? 15.592 10.863 -46.828 1.00 87.12 656 ASP A N 1
ATOM 5374 C CA . ASP A 1 656 ? 14.144 10.752 -47.010 1.00 87.12 656 ASP A CA 1
ATOM 5375 C C . ASP A 1 656 ? 13.817 9.949 -48.280 1.00 87.12 656 ASP A C 1
ATOM 5377 O O . ASP A 1 656 ? 13.081 8.966 -48.197 1.00 87.12 656 ASP A O 1
ATOM 5381 N N . ARG A 1 657 ? 14.469 10.241 -49.418 1.00 87.25 657 ARG A N 1
ATOM 5382 C CA . ARG A 1 657 ? 14.320 9.450 -50.658 1.00 87.25 657 ARG A CA 1
ATOM 5383 C C . ARG A 1 657 ? 14.701 7.987 -50.463 1.00 87.25 657 ARG A C 1
ATOM 5385 O O . ARG A 1 657 ? 13.998 7.088 -50.918 1.00 87.25 657 ARG A O 1
ATOM 5392 N N . ILE A 1 658 ? 15.812 7.731 -49.770 1.00 84.62 658 ILE A N 1
ATOM 5393 C CA . ILE A 1 658 ? 16.247 6.367 -49.473 1.00 84.62 658 ILE A CA 1
ATOM 5394 C C . ILE A 1 658 ? 15.222 5.659 -48.566 1.00 84.62 658 ILE A C 1
ATOM 5396 O O . ILE A 1 658 ? 14.914 4.487 -48.785 1.00 84.62 658 ILE A O 1
ATOM 5400 N N . LYS A 1 659 ? 14.670 6.343 -47.558 1.00 83.12 659 LYS A N 1
ATOM 5401 C CA . LYS A 1 659 ? 13.670 5.776 -46.643 1.00 83.12 659 LYS A CA 1
ATOM 5402 C C . LYS A 1 659 ? 12.349 5.463 -47.348 1.00 83.12 659 LYS A C 1
ATOM 5404 O O . LYS A 1 659 ? 11.779 4.411 -47.083 1.00 83.12 659 LYS A O 1
ATOM 5409 N N . GLU A 1 660 ? 11.881 6.350 -48.222 1.00 84.06 660 GLU A N 1
ATOM 5410 C CA . GLU A 1 660 ? 10.608 6.207 -48.938 1.00 84.06 660 GLU A CA 1
ATOM 5411 C C . GLU A 1 660 ? 10.661 5.151 -50.044 1.00 84.06 660 GLU A C 1
ATOM 5413 O O . GLU A 1 660 ? 9.720 4.375 -50.208 1.00 84.06 660 GLU A O 1
ATOM 5418 N N . GLU A 1 661 ? 11.756 5.103 -50.805 1.00 84.00 661 GLU A N 1
ATOM 5419 C CA . GLU A 1 661 ? 11.848 4.234 -51.980 1.00 84.00 661 GLU A CA 1
ATOM 5420 C C . GLU A 1 661 ? 12.487 2.868 -51.697 1.00 84.00 661 GLU A C 1
ATOM 5422 O O . GLU A 1 661 ? 12.361 1.955 -52.519 1.00 84.00 661 GLU A O 1
ATOM 5427 N N . SER A 1 662 ? 13.168 2.691 -50.558 1.00 81.62 662 SER A N 1
ATOM 5428 C CA . SER A 1 662 ? 13.771 1.398 -50.227 1.00 81.62 662 SER A CA 1
ATOM 5429 C C . SER A 1 662 ? 12.734 0.405 -49.699 1.00 81.62 662 SER A C 1
ATOM 5431 O O . SER A 1 662 ? 12.003 0.673 -48.751 1.00 81.62 662 SER A O 1
ATOM 5433 N N . ASN A 1 663 ? 12.745 -0.823 -50.220 1.00 83.19 663 ASN A N 1
ATOM 5434 C CA . ASN A 1 663 ? 12.046 -1.959 -49.605 1.00 83.19 663 ASN A CA 1
ATOM 5435 C C . ASN A 1 663 ? 12.910 -2.641 -48.522 1.00 83.19 663 ASN A C 1
ATOM 5437 O O . ASN A 1 663 ? 12.833 -3.855 -48.313 1.00 83.19 663 ASN A O 1
ATOM 5441 N N . GLY A 1 664 ? 13.796 -1.880 -47.868 1.00 80.44 664 GLY A N 1
ATOM 5442 C CA . GLY A 1 664 ? 14.859 -2.428 -47.028 1.00 80.44 664 GLY A CA 1
ATOM 5443 C C . GLY A 1 664 ? 14.344 -3.236 -45.839 1.00 80.44 664 GLY A C 1
ATOM 5444 O O . GLY A 1 664 ? 14.876 -4.310 -45.543 1.00 80.44 664 GLY A O 1
ATOM 5445 N N . GLU A 1 665 ? 13.301 -2.748 -45.172 1.00 81.75 665 GLU A N 1
ATOM 5446 C CA . GLU A 1 665 ? 12.697 -3.425 -44.024 1.00 81.75 665 GLU A CA 1
ATOM 5447 C C . GLU A 1 665 ? 12.003 -4.735 -44.429 1.00 81.75 665 GLU A C 1
ATOM 5449 O O . GLU A 1 665 ? 12.226 -5.776 -43.804 1.00 81.75 665 GLU A O 1
ATOM 5454 N N . ASP A 1 666 ? 11.249 -4.727 -45.530 1.00 85.31 666 ASP A N 1
ATOM 5455 C CA . ASP A 1 666 ? 10.618 -5.930 -46.081 1.00 85.31 666 ASP A CA 1
ATOM 5456 C C . ASP A 1 666 ? 11.651 -6.986 -46.487 1.00 85.31 666 ASP A C 1
ATOM 5458 O O . ASP A 1 666 ? 11.483 -8.179 -46.199 1.00 85.31 666 ASP A O 1
ATOM 5462 N N . PHE A 1 667 ? 12.762 -6.555 -47.091 1.00 84.19 667 PHE A N 1
ATOM 5463 C CA . PHE A 1 667 ? 13.862 -7.441 -47.447 1.00 84.19 667 PHE A CA 1
ATOM 5464 C C . PHE A 1 667 ? 14.580 -8.017 -46.213 1.00 84.19 667 PHE A C 1
ATOM 5466 O O . PHE A 1 667 ? 14.814 -9.231 -46.161 1.00 84.19 667 PHE A O 1
ATOM 5473 N N . ARG A 1 668 ? 14.860 -7.195 -45.185 1.00 83.94 668 ARG A N 1
ATOM 5474 C CA . ARG A 1 668 ? 15.409 -7.646 -43.887 1.00 83.94 668 ARG A CA 1
ATOM 5475 C C . ARG A 1 668 ? 14.525 -8.732 -43.279 1.00 83.94 668 ARG A C 1
ATOM 5477 O O . ARG A 1 668 ? 15.002 -9.833 -43.005 1.00 83.94 668 ARG A O 1
ATOM 5484 N N . ASN A 1 669 ? 13.229 -8.455 -43.166 1.00 85.62 669 ASN A N 1
ATOM 5485 C CA . ASN A 1 669 ? 12.252 -9.374 -42.592 1.00 85.62 669 ASN A CA 1
ATOM 5486 C C . ASN A 1 669 ? 12.172 -10.694 -43.377 1.00 85.62 669 ASN A C 1
ATOM 5488 O O . ASN A 1 669 ? 12.115 -11.778 -42.788 1.00 85.62 669 ASN A O 1
ATOM 5492 N N . ALA A 1 670 ? 12.201 -10.631 -44.713 1.00 87.56 670 ALA A N 1
ATOM 5493 C CA . ALA A 1 670 ? 12.190 -11.821 -45.558 1.00 87.56 670 ALA A CA 1
ATOM 5494 C C . ALA A 1 670 ? 13.462 -12.671 -45.393 1.00 87.56 670 ALA A C 1
ATOM 5496 O O . ALA A 1 670 ? 13.378 -13.904 -45.352 1.00 87.56 670 ALA A O 1
ATOM 5497 N N . ARG A 1 671 ? 14.632 -12.037 -45.256 1.00 86.75 671 ARG A N 1
ATOM 5498 C CA . ARG A 1 671 ? 15.902 -12.729 -45.012 1.00 86.75 671 ARG A CA 1
ATOM 5499 C C . ARG A 1 671 ? 15.962 -13.354 -43.622 1.00 86.75 671 ARG A C 1
ATOM 5501 O O . ARG A 1 671 ? 16.340 -14.519 -43.523 1.00 86.75 671 ARG A O 1
ATOM 5508 N N . ASP A 1 672 ? 15.593 -12.633 -42.567 1.00 87.31 672 ASP A N 1
ATOM 5509 C CA . ASP A 1 672 ? 15.634 -13.163 -41.197 1.00 87.31 672 ASP A CA 1
ATOM 5510 C C . ASP A 1 672 ? 14.689 -14.359 -41.045 1.00 87.31 672 ASP A C 1
ATOM 5512 O O . ASP A 1 672 ? 15.047 -15.381 -40.450 1.00 87.31 672 ASP A O 1
ATOM 5516 N N . ALA A 1 673 ? 13.524 -14.297 -41.700 1.00 88.12 673 ALA A N 1
ATOM 5517 C CA . ALA A 1 673 ? 12.639 -15.444 -41.841 1.00 88.12 673 ALA A CA 1
ATOM 5518 C C . ALA A 1 673 ? 13.327 -16.614 -42.571 1.00 88.12 673 ALA A C 1
ATOM 5520 O O . ALA A 1 673 ? 13.241 -17.752 -42.107 1.00 88.12 673 ALA A O 1
ATOM 5521 N N . ALA A 1 674 ? 14.045 -16.362 -43.672 1.00 89.50 674 ALA A N 1
ATOM 5522 C CA . ALA A 1 674 ? 14.803 -17.391 -44.387 1.00 89.50 674 ALA A CA 1
ATOM 5523 C C . ALA A 1 674 ? 15.907 -18.014 -43.509 1.00 89.50 674 ALA A C 1
ATOM 5525 O O . ALA A 1 674 ? 15.975 -19.238 -43.408 1.00 89.50 674 ALA A O 1
ATOM 5526 N N . VAL A 1 675 ? 16.707 -17.214 -42.793 1.00 87.31 675 VAL A N 1
ATOM 5527 C CA . VAL A 1 675 ? 17.731 -17.697 -41.843 1.00 87.31 675 VAL A CA 1
ATOM 5528 C C . VAL A 1 675 ? 17.098 -18.560 -40.747 1.00 87.31 675 VAL A C 1
ATOM 5530 O O . VAL A 1 675 ? 17.585 -19.657 -40.455 1.00 87.31 675 VAL A O 1
ATOM 5533 N N . GLY A 1 676 ? 15.989 -18.096 -40.162 1.00 87.00 676 GLY A N 1
ATOM 5534 C CA . GLY A 1 676 ? 15.242 -18.834 -39.146 1.00 87.00 676 GLY A CA 1
ATOM 5535 C C . GLY A 1 676 ? 14.745 -20.189 -39.655 1.00 87.00 676 GLY A C 1
ATOM 5536 O O . GLY A 1 676 ? 14.899 -21.202 -38.967 1.00 87.00 676 GLY A O 1
ATOM 5537 N N . MET A 1 677 ? 14.209 -20.240 -40.878 1.00 91.19 677 MET A N 1
ATOM 5538 C CA . MET A 1 677 ? 13.752 -21.495 -41.483 1.00 91.19 677 MET A CA 1
ATOM 5539 C C . MET A 1 677 ? 14.907 -22.404 -41.919 1.00 91.19 677 MET A C 1
ATOM 5541 O O . MET A 1 677 ? 14.785 -23.619 -41.783 1.00 91.19 677 MET A O 1
ATOM 5545 N N . LEU A 1 678 ? 16.056 -21.861 -42.340 1.00 89.50 678 LEU A N 1
ATOM 5546 C CA . LEU A 1 678 ? 17.252 -22.655 -42.649 1.00 89.50 678 LEU A CA 1
ATOM 5547 C C . LEU A 1 678 ? 17.789 -23.373 -41.399 1.00 89.50 678 LEU A C 1
ATOM 5549 O O . LEU A 1 678 ? 18.083 -24.566 -41.453 1.00 89.50 678 LEU A O 1
ATOM 5553 N N . ARG A 1 679 ? 17.826 -22.683 -40.247 1.00 88.75 679 ARG A N 1
ATOM 5554 C CA . ARG A 1 679 ? 18.175 -23.287 -38.943 1.00 88.75 679 ARG A CA 1
ATOM 5555 C C . ARG A 1 679 ? 17.180 -24.376 -38.529 1.00 88.75 679 ARG A C 1
ATOM 5557 O O . ARG A 1 679 ? 17.572 -25.404 -37.978 1.00 88.75 679 ARG A O 1
ATOM 5564 N N . LYS A 1 680 ? 15.883 -24.184 -38.803 1.00 87.06 680 LYS A N 1
ATOM 5565 C CA . LYS A 1 680 ? 14.869 -25.226 -38.566 1.00 87.06 680 LYS A CA 1
ATOM 5566 C C . LYS A 1 680 ? 15.040 -26.421 -39.502 1.00 87.06 680 LYS A C 1
ATOM 5568 O O . LYS A 1 680 ? 14.863 -27.547 -39.048 1.00 87.06 680 LYS A O 1
ATOM 5573 N N . TRP A 1 681 ? 15.394 -26.212 -40.770 1.00 92.00 681 TRP A N 1
ATOM 5574 C CA . TRP A 1 681 ? 15.664 -27.313 -41.696 1.00 92.00 681 TRP A CA 1
ATOM 5575 C C . TRP A 1 681 ? 16.872 -28.142 -41.242 1.00 92.00 681 TRP A C 1
ATOM 5577 O O . TRP A 1 681 ? 16.806 -29.373 -41.215 1.00 92.00 681 TRP A O 1
ATOM 5587 N N . GLU A 1 682 ? 17.939 -27.489 -40.790 1.00 87.12 682 GLU A N 1
ATOM 5588 C CA . GLU A 1 682 ? 19.096 -28.156 -40.193 1.00 87.12 682 GLU A CA 1
ATOM 5589 C C . GLU A 1 682 ? 18.690 -29.032 -38.999 1.00 87.12 682 GLU A C 1
ATOM 5591 O O . GLU A 1 682 ? 18.916 -30.242 -39.035 1.00 87.12 682 GLU A O 1
ATOM 5596 N N . ARG A 1 683 ? 17.994 -28.453 -38.010 1.00 85.75 683 ARG A N 1
ATOM 5597 C CA . ARG A 1 683 ? 17.682 -29.111 -36.729 1.00 85.75 683 ARG A CA 1
ATOM 5598 C C . ARG A 1 683 ? 16.537 -30.126 -36.788 1.00 85.75 683 ARG A C 1
ATOM 5600 O O . ARG A 1 683 ? 16.594 -31.145 -36.112 1.00 85.75 683 ARG A O 1
ATOM 5607 N N . TRP A 1 684 ? 15.502 -29.850 -37.579 1.00 88.25 684 TRP A N 1
ATOM 5608 C CA . TRP A 1 684 ? 14.228 -30.591 -37.575 1.00 88.25 684 TRP A CA 1
ATOM 5609 C C . TRP A 1 684 ? 13.876 -31.217 -38.924 1.00 88.25 684 TRP A C 1
ATOM 5611 O O . TRP A 1 684 ? 12.785 -31.749 -39.099 1.00 88.25 684 TRP A O 1
ATOM 5621 N N . ASN A 1 685 ? 14.778 -31.128 -39.901 1.00 86.44 685 ASN A N 1
ATOM 5622 C CA . ASN A 1 685 ? 14.586 -31.660 -41.249 1.00 86.44 685 ASN A CA 1
ATOM 5623 C C . ASN A 1 685 ? 13.363 -31.099 -42.008 1.00 86.44 685 ASN A C 1
ATOM 5625 O O . ASN A 1 685 ? 12.881 -31.705 -42.961 1.00 86.44 685 ASN A O 1
ATOM 5629 N N . ASN A 1 686 ? 12.884 -29.914 -41.624 1.00 84.88 686 ASN A N 1
ATOM 5630 C CA . ASN A 1 686 ? 11.722 -29.265 -42.228 1.00 84.88 686 ASN A CA 1
ATOM 5631 C C . ASN A 1 686 ? 12.111 -28.401 -43.443 1.00 84.88 686 ASN A C 1
ATOM 5633 O O . ASN A 1 686 ? 12.332 -27.196 -43.326 1.00 84.88 686 ASN A O 1
ATOM 5637 N N . ARG A 1 687 ? 12.212 -29.036 -44.616 1.00 89.50 687 ARG A N 1
ATOM 5638 C CA . ARG A 1 687 ? 12.552 -28.372 -45.887 1.00 89.50 687 ARG A CA 1
ATOM 5639 C C . ARG A 1 687 ? 11.424 -27.478 -46.428 1.00 89.50 687 ARG A C 1
ATOM 5641 O O . ARG A 1 687 ? 11.704 -26.456 -47.045 1.00 89.50 687 ARG A O 1
ATOM 5648 N N . THR A 1 688 ? 10.164 -27.827 -46.169 1.00 91.19 688 THR A N 1
ATOM 5649 C CA . THR A 1 688 ? 8.985 -27.122 -46.706 1.00 91.19 688 THR A CA 1
ATOM 5650 C C . THR A 1 688 ? 8.927 -25.661 -46.260 1.00 91.19 688 THR A C 1
ATOM 5652 O O . THR A 1 688 ? 8.667 -24.767 -47.069 1.00 91.19 688 THR A O 1
ATOM 5655 N N . ASP A 1 689 ? 9.216 -25.401 -44.984 1.00 88.69 689 ASP A N 1
ATOM 5656 C CA . ASP A 1 689 ? 9.224 -24.039 -44.445 1.00 88.69 689 ASP A CA 1
ATOM 5657 C C . ASP A 1 689 ? 10.381 -23.202 -45.006 1.00 88.69 689 ASP A C 1
ATOM 5659 O O . ASP A 1 689 ? 10.213 -22.006 -45.267 1.00 88.69 689 ASP A O 1
ATOM 5663 N N . TRP A 1 690 ? 11.535 -23.833 -45.250 1.00 92.19 690 TRP A N 1
ATOM 5664 C CA . TRP A 1 690 ? 12.658 -23.194 -45.933 1.00 92.19 690 TRP A CA 1
ATOM 5665 C C . TRP A 1 690 ? 12.287 -22.795 -47.363 1.00 92.19 690 TRP A C 1
ATOM 5667 O O . TRP A 1 690 ? 12.485 -21.640 -47.726 1.00 92.19 690 TRP A O 1
ATOM 5677 N N . ASP A 1 691 ? 11.685 -23.688 -48.153 1.00 91.62 691 ASP A N 1
ATOM 5678 C CA . ASP A 1 691 ? 11.317 -23.386 -49.543 1.00 91.62 691 ASP A CA 1
ATOM 5679 C C . ASP A 1 691 ? 10.319 -22.216 -49.630 1.00 91.62 691 ASP A C 1
ATOM 5681 O O . ASP A 1 691 ? 10.428 -21.354 -50.510 1.00 91.62 691 ASP A O 1
ATOM 5685 N N . LYS A 1 692 ? 9.374 -22.130 -48.682 1.00 92.50 692 LYS A N 1
ATOM 5686 C CA . LYS A 1 692 ? 8.432 -21.005 -48.579 1.00 92.50 692 LYS A CA 1
ATOM 5687 C C . LYS A 1 692 ? 9.144 -19.695 -48.233 1.00 92.50 692 LYS A C 1
ATOM 5689 O O . LYS A 1 692 ? 8.898 -18.679 -48.888 1.00 92.50 692 LYS A O 1
ATOM 5694 N N . ALA A 1 693 ? 10.024 -19.710 -47.232 1.00 91.50 693 ALA A N 1
ATOM 5695 C CA . ALA A 1 693 ? 10.780 -18.526 -46.830 1.00 91.50 693 ALA A CA 1
ATOM 5696 C C . ALA A 1 693 ? 11.754 -18.071 -47.929 1.00 91.50 693 ALA A C 1
ATOM 5698 O O . ALA A 1 693 ? 11.827 -16.879 -48.223 1.00 91.50 693 ALA A O 1
ATOM 5699 N N . LYS A 1 694 ? 12.416 -19.015 -48.611 1.00 92.81 694 LYS A N 1
ATOM 5700 C CA . LYS A 1 694 ? 13.330 -18.752 -49.726 1.00 92.81 694 LYS A CA 1
ATOM 5701 C C . LYS A 1 694 ? 12.630 -18.037 -50.878 1.00 92.81 694 LYS A C 1
ATOM 5703 O O . LYS A 1 694 ? 13.174 -17.066 -51.386 1.00 92.81 694 LYS A O 1
ATOM 5708 N N . ARG A 1 695 ? 11.414 -18.455 -51.261 1.00 91.75 695 ARG A N 1
ATOM 5709 C CA . ARG A 1 695 ? 10.635 -17.769 -52.313 1.00 91.75 695 ARG A CA 1
ATOM 5710 C C . ARG A 1 695 ? 10.355 -16.309 -51.965 1.00 91.75 695 ARG A C 1
ATOM 5712 O O . ARG A 1 695 ? 10.535 -15.446 -52.819 1.00 91.75 695 ARG A O 1
ATOM 5719 N N . ARG A 1 696 ? 9.945 -16.033 -50.721 1.00 91.06 696 ARG A N 1
ATOM 5720 C CA . ARG A 1 696 ? 9.697 -14.661 -50.250 1.00 91.06 696 ARG A CA 1
ATOM 5721 C C . ARG A 1 696 ? 10.983 -13.836 -50.255 1.00 91.06 696 ARG A C 1
ATOM 5723 O O . ARG A 1 696 ? 10.994 -12.735 -50.788 1.00 91.06 696 ARG A O 1
ATOM 5730 N N . TYR A 1 697 ? 12.067 -14.399 -49.731 1.00 91.81 697 TYR A N 1
ATOM 5731 C CA . TYR A 1 697 ? 13.387 -13.775 -49.746 1.00 91.81 697 TYR A CA 1
ATOM 5732 C C . TYR A 1 697 ? 13.877 -13.462 -51.171 1.00 91.81 697 TYR A C 1
ATOM 5734 O O . TYR A 1 697 ? 14.332 -12.352 -51.420 1.00 91.81 697 TYR A O 1
ATOM 5742 N N . SER A 1 698 ? 13.730 -14.383 -52.130 1.00 91.25 698 SER A N 1
ATOM 5743 C CA . SER A 1 698 ? 14.124 -14.144 -53.525 1.00 91.25 698 SER A CA 1
ATOM 5744 C C . SER A 1 698 ? 13.288 -13.056 -54.207 1.00 91.25 698 SER A C 1
ATOM 5746 O O . SER A 1 698 ? 13.834 -12.301 -55.006 1.00 91.25 698 SER A O 1
ATOM 5748 N N . ALA A 1 699 ? 11.992 -12.954 -53.889 1.00 91.31 699 ALA A N 1
ATOM 5749 C CA . ALA A 1 699 ? 11.132 -11.892 -54.412 1.00 91.31 699 ALA A CA 1
ATOM 5750 C C . ALA A 1 699 ? 11.547 -10.508 -53.885 1.00 91.31 699 ALA A C 1
ATOM 5752 O O . ALA A 1 699 ? 11.661 -9.563 -54.663 1.00 91.31 699 ALA A O 1
ATOM 5753 N N . GLU A 1 700 ? 11.833 -10.395 -52.586 1.00 90.69 700 GLU A N 1
ATOM 5754 C CA . GLU A 1 700 ? 12.283 -9.130 -51.992 1.00 90.69 700 GLU A CA 1
ATOM 5755 C C . GLU A 1 700 ? 13.712 -8.752 -52.411 1.00 90.69 700 GLU A C 1
ATOM 5757 O O . GLU A 1 700 ? 13.992 -7.574 -52.626 1.00 90.69 700 GLU A O 1
ATOM 5762 N N . LEU A 1 701 ? 14.595 -9.738 -52.620 1.00 88.44 701 LEU A N 1
ATOM 5763 C CA . LEU A 1 701 ? 15.936 -9.509 -53.168 1.00 88.44 701 LEU A CA 1
ATOM 5764 C C . LEU A 1 701 ? 15.883 -8.917 -54.585 1.00 88.44 701 LEU A C 1
ATOM 5766 O O . LEU A 1 701 ? 16.714 -8.083 -54.933 1.00 88.44 701 LEU A O 1
ATOM 5770 N N . ALA A 1 702 ? 14.926 -9.347 -55.414 1.00 88.38 702 ALA A N 1
ATOM 5771 C CA . ALA A 1 702 ? 14.761 -8.821 -56.768 1.00 88.38 702 ALA A CA 1
ATOM 5772 C C . ALA A 1 702 ? 14.381 -7.332 -56.751 1.00 88.38 702 ALA A C 1
ATOM 5774 O O . ALA A 1 702 ? 15.056 -6.531 -57.391 1.00 88.38 702 ALA A O 1
ATOM 5775 N N . LYS A 1 703 ? 13.384 -6.957 -55.939 1.00 87.50 703 LYS A N 1
ATOM 5776 C CA . LYS A 1 703 ? 12.994 -5.553 -55.724 1.00 87.50 703 LYS A CA 1
ATOM 5777 C C . LYS A 1 703 ? 14.144 -4.712 -55.159 1.00 87.50 703 LYS A C 1
ATOM 5779 O O . LYS A 1 703 ? 14.380 -3.599 -55.616 1.00 87.50 703 LYS A O 1
ATOM 5784 N N . TRP A 1 704 ? 14.907 -5.270 -54.216 1.00 85.44 704 TRP A N 1
ATOM 5785 C CA . TRP A 1 704 ? 16.080 -4.595 -53.659 1.00 85.44 704 TRP A CA 1
ATOM 5786 C C . TRP A 1 704 ? 17.138 -4.302 -54.734 1.00 85.44 704 TRP A C 1
ATOM 5788 O O . TRP A 1 704 ? 17.711 -3.215 -54.777 1.00 85.44 704 TRP A O 1
ATOM 5798 N N . ASN A 1 705 ? 17.382 -5.252 -55.643 1.00 85.50 705 ASN A N 1
ATOM 5799 C CA . ASN A 1 705 ? 18.325 -5.060 -56.746 1.00 85.50 705 ASN A CA 1
ATOM 5800 C C . ASN A 1 705 ? 17.877 -3.977 -57.741 1.00 85.50 705 ASN A C 1
ATOM 5802 O O . ASN A 1 705 ? 18.738 -3.316 -58.318 1.00 85.50 705 ASN A O 1
ATOM 5806 N N . GLU A 1 706 ? 16.570 -3.775 -57.929 1.00 88.00 706 GLU A N 1
ATOM 5807 C CA . GLU A 1 706 ? 16.038 -2.662 -58.727 1.00 88.00 706 GLU A CA 1
ATOM 5808 C C . GLU A 1 706 ? 16.276 -1.316 -58.027 1.00 88.00 706 GLU A C 1
ATOM 5810 O O . GLU A 1 706 ? 16.781 -0.377 -58.644 1.00 88.00 706 GLU A O 1
ATOM 5815 N N . PHE A 1 707 ? 15.989 -1.235 -56.723 1.00 86.25 707 PHE A N 1
ATOM 5816 C CA . PHE A 1 707 ? 16.196 -0.022 -55.928 1.00 86.25 707 PHE A CA 1
ATOM 5817 C C . PHE A 1 707 ? 17.674 0.379 -55.812 1.00 86.25 707 PHE A C 1
ATOM 5819 O O . PHE A 1 707 ? 18.009 1.560 -55.876 1.00 86.25 707 PHE A O 1
ATOM 5826 N N . LYS A 1 708 ? 18.580 -0.597 -55.703 1.00 82.69 708 LYS A N 1
ATOM 5827 C CA . LYS A 1 708 ? 20.030 -0.388 -55.578 1.00 82.69 708 LYS A CA 1
ATOM 5828 C C . LYS A 1 708 ? 20.606 0.588 -56.612 1.00 82.69 708 LYS A C 1
ATOM 5830 O O . LYS A 1 708 ? 21.465 1.395 -56.268 1.00 82.69 708 LYS A O 1
ATOM 5835 N N . LEU A 1 709 ? 20.150 0.519 -57.865 1.00 85.81 709 LEU A N 1
ATOM 5836 C CA . LEU A 1 709 ? 20.611 1.425 -58.924 1.00 85.81 709 LEU A CA 1
ATOM 5837 C C . LEU A 1 709 ? 20.220 2.881 -58.631 1.00 85.81 709 LEU A C 1
ATOM 5839 O O . LEU A 1 709 ? 21.049 3.772 -58.790 1.00 85.81 709 LEU A O 1
ATOM 5843 N N . LYS A 1 710 ? 18.997 3.106 -58.137 1.00 87.38 710 LYS A N 1
ATOM 5844 C CA . LYS A 1 710 ? 18.516 4.433 -57.735 1.00 87.38 710 LYS A CA 1
ATOM 5845 C C . LYS A 1 710 ? 19.239 4.957 -56.500 1.00 87.38 710 LYS A C 1
ATOM 5847 O O . LYS A 1 710 ? 19.677 6.098 -56.488 1.00 87.38 710 LYS A O 1
ATOM 5852 N N . GLY A 1 711 ? 19.411 4.121 -55.475 1.00 85.50 711 GLY A N 1
ATOM 5853 C CA . GLY A 1 711 ? 20.106 4.542 -54.260 1.00 85.50 711 GLY A CA 1
ATOM 5854 C C . GLY A 1 711 ? 21.572 4.917 -54.516 1.00 85.50 711 GLY A C 1
ATOM 5855 O O . GLY A 1 711 ? 22.068 5.876 -53.933 1.00 85.50 711 GLY A O 1
ATOM 5856 N N . ASN A 1 712 ? 22.247 4.238 -55.453 1.00 88.00 712 ASN A N 1
ATOM 5857 C CA . ASN A 1 712 ? 23.579 4.642 -55.912 1.00 88.00 712 ASN A CA 1
ATOM 5858 C C . ASN A 1 712 ? 23.570 6.002 -56.618 1.00 88.00 712 ASN A C 1
ATOM 5860 O O . ASN A 1 712 ? 24.427 6.825 -56.319 1.00 88.00 712 ASN A O 1
ATOM 5864 N N . GLN A 1 713 ? 22.585 6.258 -57.483 1.00 89.38 713 GLN A N 1
ATOM 5865 C CA . GLN A 1 713 ? 22.417 7.568 -58.113 1.00 89.38 713 GLN A CA 1
ATOM 5866 C C . GLN A 1 713 ? 22.226 8.672 -57.058 1.00 89.38 713 GLN A C 1
ATOM 5868 O O . GLN A 1 713 ? 22.892 9.700 -57.112 1.00 89.38 713 GLN A O 1
ATOM 5873 N N . TYR A 1 714 ? 21.387 8.441 -56.044 1.00 89.25 714 TYR A N 1
ATOM 5874 C CA . TYR A 1 714 ? 21.190 9.402 -54.953 1.00 89.25 714 TYR A CA 1
ATOM 5875 C C . TYR A 1 714 ? 22.472 9.638 -54.141 1.00 89.25 714 TYR A C 1
ATOM 5877 O O . TYR A 1 714 ? 22.731 10.756 -53.697 1.00 89.25 714 TYR A O 1
ATOM 5885 N N . ALA A 1 715 ? 23.290 8.601 -53.942 1.00 87.00 715 ALA A N 1
ATOM 5886 C CA . ALA A 1 715 ? 24.548 8.725 -53.213 1.00 87.00 715 ALA A CA 1
ATOM 5887 C C . ALA A 1 715 ? 25.603 9.497 -54.018 1.00 87.00 715 ALA A C 1
ATOM 5889 O O . ALA A 1 715 ? 26.361 10.264 -53.426 1.00 87.00 715 ALA A O 1
ATOM 5890 N N . GLU A 1 716 ? 25.622 9.329 -55.344 1.00 89.31 716 GLU A N 1
ATOM 5891 C CA . GLU A 1 716 ? 26.429 10.135 -56.265 1.00 89.31 716 GLU A CA 1
ATOM 5892 C C . GLU A 1 716 ? 25.985 11.606 -56.241 1.00 89.31 716 GLU A C 1
ATOM 5894 O O . GLU A 1 716 ? 26.834 12.475 -56.079 1.00 89.31 716 GLU A O 1
ATOM 5899 N N . GLU A 1 717 ? 24.677 11.898 -56.272 1.00 90.62 717 GLU A N 1
ATOM 5900 C CA . GLU A 1 717 ? 24.134 13.265 -56.138 1.00 90.62 717 GLU A CA 1
ATOM 5901 C C . GLU A 1 717 ? 24.559 13.931 -54.810 1.00 90.62 717 GLU A C 1
ATOM 5903 O O . GLU A 1 717 ? 24.972 15.099 -54.779 1.00 90.62 717 GLU A O 1
ATOM 5908 N N . LEU A 1 718 ? 24.502 13.185 -53.697 1.00 89.56 718 LEU A N 1
ATOM 5909 C CA . LEU A 1 718 ? 24.966 13.667 -52.393 1.00 89.56 718 LEU A CA 1
ATOM 5910 C C . LEU A 1 718 ? 26.487 13.874 -52.382 1.00 89.56 718 LEU A C 1
ATOM 5912 O O . LEU A 1 718 ? 26.964 14.873 -51.848 1.00 89.56 718 LEU A O 1
ATOM 5916 N N . GLU A 1 719 ? 27.261 12.962 -52.973 1.00 90.00 719 GLU A N 1
ATOM 5917 C CA . GLU A 1 719 ? 28.715 13.091 -53.058 1.00 90.00 719 GLU A CA 1
ATOM 5918 C C . GLU A 1 719 ? 29.142 14.260 -53.955 1.00 90.00 719 GLU A C 1
ATOM 5920 O O . GLU A 1 719 ? 30.074 14.984 -53.604 1.00 90.00 719 GLU A O 1
ATOM 5925 N N . GLU A 1 720 ? 28.457 14.501 -55.071 1.00 90.38 720 GLU A N 1
ATOM 5926 C CA . GLU A 1 720 ? 28.650 15.687 -55.904 1.00 90.38 720 GLU A CA 1
ATOM 5927 C C . GLU A 1 720 ? 28.359 16.962 -55.120 1.00 90.38 720 GLU A C 1
ATOM 5929 O O . GLU A 1 720 ? 29.166 17.888 -55.169 1.00 90.38 720 GLU A O 1
ATOM 5934 N N . SER A 1 721 ? 27.283 16.982 -54.331 1.00 88.50 721 SER A N 1
ATOM 5935 C CA . SER A 1 721 ? 26.932 18.116 -53.467 1.00 88.50 721 SER A CA 1
ATOM 5936 C C . SER A 1 721 ? 27.984 18.354 -52.379 1.00 88.50 721 SER A C 1
ATOM 5938 O O . SER A 1 721 ? 28.460 19.475 -52.215 1.00 88.50 721 SER A O 1
ATOM 5940 N N . VAL A 1 722 ? 28.442 17.297 -51.698 1.00 86.00 722 VAL A N 1
ATOM 5941 C CA . VAL A 1 722 ? 29.557 17.358 -50.735 1.00 86.00 722 VAL A CA 1
ATOM 5942 C C . VAL A 1 722 ? 30.825 17.880 -51.413 1.00 86.00 722 VAL A C 1
ATOM 5944 O O . VAL A 1 722 ? 31.490 18.772 -50.892 1.00 86.00 722 VAL A O 1
ATOM 5947 N N . ASN A 1 723 ? 31.168 17.353 -52.590 1.00 84.12 723 ASN A N 1
ATOM 5948 C CA . ASN A 1 723 ? 32.353 17.759 -53.337 1.00 84.12 723 ASN A CA 1
ATOM 5949 C C . ASN A 1 723 ? 32.236 19.191 -53.864 1.00 84.12 723 ASN A C 1
ATOM 5951 O O . ASN A 1 723 ? 33.250 19.877 -53.932 1.00 84.12 723 ASN A O 1
ATOM 5955 N N . LEU A 1 724 ? 31.039 19.654 -54.229 1.00 84.44 724 LEU A N 1
ATOM 5956 C CA . LEU A 1 724 ? 30.763 21.044 -54.580 1.00 84.44 724 LEU A CA 1
ATOM 5957 C C . LEU A 1 724 ? 30.967 21.946 -53.364 1.00 84.44 724 LEU A C 1
ATOM 5959 O O . LEU A 1 724 ? 31.714 22.909 -53.490 1.00 84.44 724 LEU A O 1
ATOM 5963 N N . CYS A 1 725 ? 30.434 21.587 -52.190 1.00 79.50 725 CYS A N 1
ATOM 5964 C CA . CYS A 1 725 ? 30.672 22.310 -50.936 1.00 79.50 725 CYS A CA 1
ATOM 5965 C C . CYS A 1 725 ? 32.170 22.370 -50.579 1.00 79.50 725 CYS A C 1
ATOM 5967 O O . CYS A 1 725 ? 32.690 23.434 -50.240 1.00 79.50 725 CYS A O 1
ATOM 5969 N N . ILE A 1 726 ? 32.901 21.257 -50.721 1.00 77.88 726 ILE A N 1
ATOM 5970 C CA . ILE A 1 726 ? 34.356 21.207 -50.499 1.00 77.88 726 ILE A CA 1
ATOM 5971 C C . ILE A 1 726 ? 35.101 22.040 -51.555 1.00 77.88 726 ILE A C 1
ATOM 5973 O O . ILE A 1 726 ? 36.024 22.777 -51.224 1.00 77.88 726 ILE A O 1
ATOM 5977 N N . LYS A 1 727 ? 34.718 21.970 -52.835 1.00 73.94 727 LYS A N 1
ATOM 5978 C CA . LYS A 1 727 ? 35.347 22.743 -53.920 1.00 73.94 727 LYS A CA 1
ATOM 5979 C C . LYS A 1 727 ? 35.040 24.229 -53.833 1.00 73.94 727 LYS A C 1
ATOM 5981 O O . LYS A 1 727 ? 35.894 25.007 -54.231 1.00 73.94 727 LYS A O 1
ATOM 5986 N N . SER A 1 728 ? 33.884 24.631 -53.309 1.00 68.44 728 SER A N 1
ATOM 5987 C CA . SER A 1 728 ? 33.633 26.027 -52.950 1.00 68.44 728 SER A CA 1
ATOM 5988 C C . SER A 1 728 ? 34.506 26.468 -51.779 1.00 68.44 728 SER A C 1
ATOM 5990 O O . SER A 1 728 ? 34.792 27.648 -51.681 1.00 68.44 728 SER A O 1
ATOM 5992 N N . PHE A 1 729 ? 34.997 25.534 -50.955 1.00 61.75 729 PHE A N 1
ATOM 5993 C CA . PHE A 1 729 ? 35.887 25.793 -49.821 1.00 61.75 729 PHE A CA 1
ATOM 5994 C C . PHE A 1 729 ? 37.371 25.920 -50.216 1.00 61.75 729 PHE A C 1
ATOM 5996 O O . PHE A 1 729 ? 38.084 26.749 -49.659 1.00 61.75 729 PHE A O 1
ATOM 6003 N N . VAL A 1 730 ? 37.846 25.144 -51.204 1.00 45.75 730 VAL A N 1
ATOM 6004 C CA . VAL A 1 730 ? 39.265 25.127 -51.633 1.00 45.75 730 VAL A CA 1
ATOM 6005 C C . VAL A 1 730 ? 39.793 26.477 -52.143 1.00 45.75 730 VAL A C 1
ATOM 6007 O O . VAL A 1 730 ? 40.928 26.803 -51.805 1.00 45.75 730 VAL A O 1
ATOM 6010 N N . PRO A 1 731 ? 39.053 27.308 -52.898 1.00 45.66 731 PRO A N 1
ATOM 6011 C CA . PRO A 1 731 ? 39.569 28.613 -53.249 1.00 45.66 731 PRO A CA 1
ATOM 6012 C C . PRO A 1 731 ? 39.448 29.609 -52.094 1.00 45.66 731 PRO A C 1
ATOM 6014 O O . PRO A 1 731 ? 40.100 30.630 -52.171 1.00 45.66 731 PRO A O 1
ATOM 6017 N N . ILE A 1 732 ? 38.698 29.359 -51.014 1.00 42.88 732 ILE A N 1
ATOM 6018 C CA . ILE A 1 732 ? 38.377 30.393 -50.013 1.00 42.88 732 ILE A CA 1
ATOM 6019 C C . ILE A 1 732 ? 39.543 30.709 -49.057 1.00 42.88 732 ILE A C 1
ATOM 6021 O O . ILE A 1 732 ? 39.654 31.859 -48.633 1.00 42.88 732 ILE A O 1
ATOM 6025 N N . SER A 1 733 ? 40.486 29.789 -48.806 1.00 37.38 733 SER A N 1
ATOM 6026 C CA . SER A 1 733 ? 41.715 30.155 -48.074 1.00 37.38 733 SER A CA 1
ATOM 6027 C C . SER A 1 733 ? 42.649 31.066 -48.887 1.00 37.38 733 SER A C 1
ATOM 6029 O O . SER A 1 733 ? 43.383 31.847 -48.289 1.00 37.38 733 SER A O 1
ATOM 6031 N N . ASP A 1 734 ? 42.566 31.026 -50.226 1.00 37.69 734 ASP A N 1
ATOM 6032 C CA . ASP A 1 734 ? 43.338 31.889 -51.139 1.00 37.69 734 ASP A CA 1
ATOM 6033 C C . ASP A 1 734 ? 42.508 33.061 -51.731 1.00 37.69 734 ASP A C 1
ATOM 6035 O O . ASP A 1 734 ? 43.078 34.050 -52.191 1.00 37.69 734 ASP A O 1
ATOM 6039 N N . LEU A 1 735 ? 41.166 33.025 -51.674 1.00 37.62 735 LEU A N 1
ATOM 6040 C CA . LEU A 1 735 ? 40.266 34.082 -52.170 1.00 37.62 735 LEU A CA 1
ATOM 6041 C C . LEU A 1 735 ? 39.966 35.167 -51.129 1.00 37.62 735 LEU A C 1
ATOM 6043 O O . LEU A 1 735 ? 39.581 36.273 -51.519 1.00 37.62 735 LEU A O 1
ATOM 6047 N N . PHE A 1 736 ? 40.181 34.910 -49.833 1.00 36.53 736 PHE A N 1
ATOM 6048 C CA . PHE A 1 736 ? 40.029 35.943 -48.796 1.00 36.53 736 PHE A CA 1
ATOM 6049 C C . PHE A 1 736 ? 41.186 36.954 -48.736 1.00 36.53 736 PHE A C 1
ATOM 6051 O O . PHE A 1 736 ? 41.097 37.935 -48.003 1.00 36.53 736 PHE A O 1
ATOM 6058 N N . CYS A 1 737 ? 42.208 36.798 -49.585 1.00 36.31 737 CYS A N 1
ATOM 6059 C CA . CYS A 1 737 ? 43.173 37.859 -49.889 1.00 36.31 737 CYS A CA 1
ATOM 6060 C C . CYS A 1 737 ? 42.876 38.609 -51.204 1.00 36.31 737 CYS A C 1
ATOM 6062 O O . CYS A 1 737 ? 43.662 39.484 -51.563 1.00 36.31 737 CYS A O 1
ATOM 6064 N N . GLY A 1 738 ? 41.790 38.310 -51.939 1.00 36.75 738 GLY A N 1
ATOM 6065 C CA . GLY A 1 738 ? 41.682 38.800 -53.321 1.00 36.75 738 GLY A CA 1
ATOM 6066 C C . GLY A 1 738 ? 40.324 39.156 -53.924 1.00 36.75 738 GLY A C 1
ATOM 6067 O O . GLY A 1 738 ? 40.362 39.825 -54.953 1.00 36.75 738 GLY A O 1
ATOM 6068 N N . TYR A 1 739 ? 39.154 38.761 -53.391 1.00 30.53 739 TYR A N 1
ATOM 6069 C CA . TYR A 1 739 ? 37.922 38.918 -54.202 1.00 30.53 739 TYR A CA 1
ATOM 6070 C C . TYR A 1 739 ? 36.628 39.427 -53.562 1.00 30.53 739 TYR A C 1
ATOM 6072 O O . TYR A 1 739 ? 35.604 39.429 -54.234 1.00 30.53 739 TYR A O 1
ATOM 6080 N N . ILE A 1 740 ? 36.651 39.984 -52.353 1.00 34.41 740 ILE A N 1
ATOM 6081 C CA . ILE A 1 740 ? 35.651 41.006 -51.990 1.00 34.41 740 ILE A CA 1
ATOM 6082 C C . ILE A 1 740 ? 36.390 42.149 -51.304 1.00 34.41 740 ILE A C 1
ATOM 6084 O O . ILE A 1 740 ? 36.316 42.360 -50.097 1.00 34.41 740 ILE A O 1
ATOM 6088 N N . GLY A 1 741 ? 37.175 42.857 -52.112 1.00 40.09 741 GLY A N 1
ATOM 6089 C CA . GLY A 1 741 ? 37.681 44.183 -51.790 1.00 40.09 741 GLY A CA 1
ATOM 6090 C C . GLY A 1 741 ? 36.563 45.214 -51.882 1.00 40.09 741 GLY A C 1
ATOM 6091 O O . GLY A 1 741 ? 36.645 46.088 -52.729 1.00 40.09 741 GLY A O 1
ATOM 6092 N N . GLU A 1 742 ? 35.523 45.061 -51.057 1.00 36.97 742 GLU A N 1
ATOM 6093 C CA . GLU A 1 742 ? 34.689 46.173 -50.608 1.00 36.97 742 GLU A CA 1
ATOM 6094 C C . GLU A 1 742 ? 34.350 45.981 -49.125 1.00 36.97 742 GLU A C 1
ATOM 6096 O O . GLU A 1 742 ? 33.449 45.238 -48.734 1.00 36.97 742 GLU A O 1
ATOM 6101 N N . SER A 1 743 ? 35.125 46.635 -48.265 1.00 45.66 743 SER A N 1
ATOM 6102 C CA . SER A 1 743 ? 34.801 46.783 -46.850 1.00 45.66 743 SER A CA 1
ATOM 6103 C C . SER A 1 743 ? 33.490 47.567 -46.687 1.00 45.66 743 SER A C 1
ATOM 6105 O O . SER A 1 743 ? 33.075 48.320 -47.566 1.00 45.66 743 SER A O 1
ATOM 6107 N N . VAL A 1 744 ? 32.856 47.498 -45.511 1.00 44.16 744 VAL A N 1
ATOM 6108 C CA . VAL A 1 744 ? 31.733 48.395 -45.150 1.00 44.16 744 VAL A CA 1
ATOM 6109 C C . VAL A 1 744 ? 32.099 49.882 -45.356 1.00 44.16 744 VAL A C 1
ATOM 6111 O O . VAL A 1 744 ? 31.205 50.713 -45.504 1.00 44.16 744 VAL A O 1
ATOM 6114 N N . ALA A 1 745 ? 33.392 50.228 -45.422 1.00 49.75 745 ALA A N 1
ATOM 6115 C CA . ALA A 1 745 ? 33.866 51.558 -45.790 1.00 49.75 745 ALA A CA 1
ATOM 6116 C C . ALA A 1 745 ? 33.738 51.875 -47.300 1.00 49.75 745 ALA A C 1
ATOM 6118 O O . ALA A 1 745 ? 33.459 53.019 -47.633 1.00 49.75 745 ALA A O 1
ATOM 6119 N N . GLU A 1 746 ? 33.842 50.901 -48.211 1.00 47.50 746 GLU A N 1
ATOM 6120 C CA . GLU A 1 746 ? 33.670 51.089 -49.667 1.00 47.50 746 GLU A CA 1
ATOM 6121 C C . GLU A 1 746 ? 32.194 51.212 -50.082 1.00 47.50 746 GLU A C 1
ATOM 6123 O O . GLU A 1 746 ? 31.856 52.096 -50.870 1.00 47.50 746 GLU A O 1
ATOM 6128 N N . LEU A 1 747 ? 31.279 50.479 -49.432 1.00 49.41 747 LEU A N 1
ATOM 6129 C CA . LEU A 1 747 ? 29.828 50.725 -49.552 1.00 49.41 747 LEU A CA 1
ATOM 6130 C C . LEU A 1 747 ? 29.413 52.080 -48.941 1.00 49.41 747 LEU A C 1
ATOM 6132 O O . LEU A 1 747 ? 28.456 52.713 -49.389 1.00 49.41 747 LEU A O 1
ATOM 6136 N N . GLN A 1 748 ? 30.155 52.571 -47.939 1.00 50.22 748 GLN A N 1
ATOM 6137 C CA . GLN A 1 748 ? 30.006 53.936 -47.419 1.00 50.22 748 GLN A CA 1
ATOM 6138 C C . GLN A 1 748 ? 30.593 55.004 -48.359 1.00 50.22 748 GLN A C 1
ATOM 6140 O O . GLN A 1 748 ? 30.176 56.158 -48.269 1.00 50.22 748 GLN A O 1
ATOM 6145 N N . GLU A 1 749 ? 31.528 54.647 -49.244 1.00 52.72 749 GLU A N 1
ATOM 6146 C CA . GLU A 1 749 ? 32.156 55.535 -50.232 1.00 52.72 749 GLU A CA 1
ATOM 6147 C C . GLU A 1 749 ? 31.291 55.659 -51.502 1.00 52.72 749 GLU A C 1
ATOM 6149 O O . GLU A 1 749 ? 31.061 56.772 -51.977 1.00 52.72 749 GLU A O 1
ATOM 6154 N N . GLN A 1 750 ? 30.720 54.551 -51.996 1.00 51.44 750 GLN A N 1
ATOM 6155 C CA . GLN A 1 750 ? 29.764 54.545 -53.117 1.00 51.44 750 GLN A CA 1
ATOM 6156 C C . GLN A 1 750 ? 28.466 55.293 -52.774 1.00 51.44 750 GLN A C 1
ATOM 6158 O O . GLN A 1 750 ? 27.948 56.057 -53.589 1.00 51.44 750 GLN A O 1
ATOM 6163 N N . ALA A 1 751 ? 27.996 55.183 -51.527 1.00 50.78 751 ALA A N 1
ATOM 6164 C CA . ALA A 1 751 ? 26.815 55.905 -51.063 1.00 50.78 751 ALA A CA 1
ATOM 6165 C C . ALA A 1 751 ? 27.014 57.437 -50.931 1.00 50.78 751 ALA A C 1
ATOM 6167 O O . ALA A 1 751 ? 26.054 58.191 -50.767 1.00 50.78 751 ALA A O 1
ATOM 6168 N N . LYS A 1 752 ? 28.259 57.936 -51.023 1.00 52.25 752 LYS A N 1
ATOM 6169 C CA . LYS A 1 752 ? 28.540 59.383 -51.117 1.00 52.25 752 LYS A CA 1
ATOM 6170 C C . LYS A 1 752 ? 28.315 59.936 -52.532 1.00 52.25 752 LYS A C 1
ATOM 6172 O O . LYS A 1 752 ? 28.260 61.155 -52.679 1.00 52.25 752 LYS A O 1
ATOM 6177 N N . GLN A 1 753 ? 28.203 59.082 -53.558 1.00 54.00 753 GLN A N 1
ATOM 6178 C CA . GLN A 1 753 ? 28.098 59.496 -54.966 1.00 54.00 753 GLN A CA 1
ATOM 6179 C C . GLN A 1 753 ? 26.657 59.502 -55.516 1.00 54.00 753 GLN A C 1
ATOM 6181 O O . GLN A 1 753 ? 26.426 60.102 -56.564 1.00 54.00 753 GLN A O 1
ATOM 6186 N N . ASP A 1 754 ? 25.681 58.931 -54.794 1.00 51.22 754 ASP A N 1
ATOM 6187 C CA . ASP A 1 754 ? 24.256 58.932 -55.163 1.00 51.22 754 ASP A CA 1
ATOM 6188 C C . ASP A 1 754 ? 23.373 59.485 -54.016 1.00 51.22 754 ASP A C 1
ATOM 6190 O O . ASP A 1 754 ? 23.258 58.838 -52.967 1.00 51.22 754 ASP A O 1
ATOM 6194 N N . PRO A 1 755 ? 22.701 60.645 -54.184 1.00 51.62 755 PRO A N 1
ATOM 6195 C CA . PRO A 1 755 ? 21.802 61.227 -53.181 1.00 51.62 755 PRO A CA 1
ATOM 6196 C C . PRO A 1 755 ? 20.656 60.302 -52.733 1.00 51.62 755 PRO A C 1
ATOM 6198 O O . PRO A 1 755 ? 20.122 60.490 -51.637 1.00 51.62 755 PRO A O 1
ATOM 6201 N N . HIS A 1 756 ? 20.274 59.305 -53.542 1.00 52.78 756 HIS A N 1
ATOM 6202 C CA . HIS A 1 756 ? 19.219 58.347 -53.201 1.00 52.78 756 HIS A CA 1
ATOM 6203 C C . HIS A 1 756 ? 19.692 57.208 -52.273 1.00 52.78 756 HIS A C 1
ATOM 6205 O O . HIS A 1 756 ? 18.872 56.643 -51.548 1.00 52.78 756 HIS A O 1
ATOM 6211 N N . SER A 1 757 ? 21.003 56.942 -52.188 1.00 59.28 757 SER A N 1
ATOM 6212 C CA . SER A 1 757 ? 21.603 55.869 -51.366 1.00 59.28 757 SER A CA 1
ATOM 6213 C C . SER A 1 757 ? 21.817 56.223 -49.883 1.00 59.28 757 SER A C 1
ATOM 6215 O O . SER A 1 757 ? 21.995 55.341 -49.038 1.00 59.28 757 SER A O 1
ATOM 6217 N N . ALA A 1 758 ? 21.740 57.510 -49.516 1.00 67.94 758 ALA A N 1
ATOM 6218 C CA . ALA A 1 758 ? 21.965 57.960 -48.139 1.00 67.94 758 ALA A CA 1
ATOM 6219 C C . ALA A 1 758 ? 20.934 57.381 -47.149 1.00 67.94 758 ALA A C 1
ATOM 6221 O O . ALA A 1 758 ? 21.249 57.127 -45.982 1.00 67.94 758 ALA A O 1
ATOM 6222 N N . LYS A 1 759 ? 19.698 57.143 -47.615 1.00 76.06 759 LYS A N 1
ATOM 6223 C CA . LYS A 1 759 ? 18.617 56.560 -46.809 1.00 76.06 759 LYS A CA 1
ATOM 6224 C C . LYS A 1 759 ? 18.811 55.053 -46.601 1.00 76.06 759 LYS A C 1
ATOM 6226 O O . LYS A 1 759 ? 18.666 54.597 -45.466 1.00 76.06 759 LYS A O 1
ATOM 6231 N N . GLY A 1 760 ? 19.210 54.312 -47.637 1.00 75.19 760 GLY A N 1
ATOM 6232 C CA . GLY A 1 760 ? 19.532 52.883 -47.545 1.00 75.19 760 GLY A CA 1
ATOM 6233 C C . GLY A 1 760 ? 20.719 52.615 -46.632 1.00 75.19 760 GLY A C 1
ATOM 6234 O O . GLY A 1 760 ? 20.623 51.791 -45.723 1.00 75.19 760 GLY A O 1
ATOM 6235 N N . LEU A 1 761 ? 21.780 53.420 -46.745 1.00 74.94 761 LEU A N 1
ATOM 6236 C CA . LEU A 1 761 ? 22.938 53.337 -45.853 1.00 74.94 761 LEU A CA 1
ATOM 6237 C C . LEU A 1 761 ? 22.572 53.628 -44.385 1.00 74.94 761 LEU A C 1
ATOM 6239 O O . LEU A 1 761 ? 23.088 52.983 -43.469 1.00 74.94 761 LEU A O 1
ATOM 6243 N N . ALA A 1 762 ? 21.675 54.586 -44.133 1.00 80.44 762 ALA A N 1
ATOM 6244 C CA . ALA A 1 762 ? 21.201 54.884 -42.782 1.00 80.44 762 ALA A CA 1
ATOM 6245 C C . ALA A 1 762 ? 20.361 53.738 -42.187 1.00 80.44 762 ALA A C 1
ATOM 6247 O O . ALA A 1 762 ? 20.476 53.461 -40.992 1.00 80.44 762 ALA A O 1
ATOM 6248 N N . LEU A 1 763 ? 19.539 53.064 -42.999 1.00 81.06 763 LEU A N 1
ATOM 6249 C CA . LEU A 1 763 ? 18.761 51.891 -42.582 1.00 81.06 763 LEU A CA 1
ATOM 6250 C C . LEU A 1 763 ? 19.660 50.674 -42.330 1.00 81.06 763 LEU A C 1
ATOM 6252 O O . LEU A 1 763 ? 19.511 50.019 -41.302 1.00 81.06 763 LEU A O 1
ATOM 6256 N N . LEU A 1 764 ? 20.663 50.445 -43.181 1.00 78.88 764 LEU A N 1
ATOM 6257 C CA . LEU A 1 764 ? 21.636 49.368 -42.999 1.00 78.88 764 LEU A CA 1
ATOM 6258 C C . LEU A 1 764 ? 22.469 49.557 -41.719 1.00 78.88 764 LEU A C 1
ATOM 6260 O O . LEU A 1 764 ? 22.663 48.610 -40.964 1.00 78.88 764 LEU A O 1
ATOM 6264 N N . LYS A 1 765 ? 22.885 50.795 -41.402 1.00 81.25 765 LYS A N 1
ATOM 6265 C CA . LYS A 1 765 ? 23.548 51.116 -40.121 1.00 81.25 765 LYS A CA 1
ATOM 6266 C C . LYS A 1 765 ? 22.647 50.863 -38.907 1.00 81.25 765 LYS A C 1
ATOM 6268 O O . LYS A 1 765 ? 23.142 50.442 -37.864 1.00 81.25 765 LYS A O 1
ATOM 6273 N N . LYS A 1 766 ? 21.336 51.115 -39.021 1.00 85.62 766 LYS A N 1
ATOM 6274 C CA . LYS A 1 766 ? 20.367 50.791 -37.957 1.00 85.62 766 LYS A CA 1
ATOM 6275 C C . LYS A 1 766 ? 20.210 49.283 -37.779 1.00 85.62 766 LYS A C 1
ATOM 6277 O O . LYS A 1 766 ? 20.169 48.828 -36.638 1.00 85.62 766 LYS A O 1
ATOM 6282 N N . TYR A 1 767 ? 20.162 48.530 -38.878 1.00 85.25 767 TYR A N 1
ATOM 6283 C CA . TYR A 1 767 ? 20.124 47.071 -38.848 1.00 85.25 767 TYR A CA 1
ATOM 6284 C C . TYR A 1 767 ? 21.393 46.479 -38.219 1.00 85.25 767 TYR A C 1
ATOM 6286 O O . TYR A 1 767 ? 21.278 45.705 -37.276 1.00 85.25 767 TYR A O 1
ATOM 6294 N N . ASP A 1 768 ? 22.588 46.908 -38.641 1.00 81.56 768 ASP A N 1
ATOM 6295 C CA . ASP A 1 768 ? 23.867 46.452 -38.066 1.00 81.56 768 ASP A CA 1
ATOM 6296 C C . ASP A 1 768 ? 23.959 46.745 -36.557 1.00 81.56 768 ASP A C 1
ATOM 6298 O O . ASP A 1 768 ? 24.343 45.889 -35.759 1.00 81.56 768 ASP A O 1
ATOM 6302 N N . ALA A 1 769 ? 23.516 47.934 -36.130 1.00 84.75 769 ALA A N 1
ATOM 6303 C CA . ALA A 1 769 ? 23.433 48.270 -34.711 1.00 84.75 769 ALA A CA 1
ATOM 6304 C C . ALA A 1 769 ? 22.445 47.365 -33.949 1.00 84.75 769 ALA A C 1
ATOM 6306 O O . ALA A 1 769 ? 22.738 46.947 -32.830 1.00 84.75 769 ALA A O 1
ATOM 6307 N N . ALA A 1 770 ? 21.288 47.040 -34.536 1.00 83.06 770 ALA A N 1
ATOM 6308 C CA . ALA A 1 770 ? 20.314 46.133 -33.930 1.00 83.06 770 ALA A CA 1
ATOM 6309 C C . ALA A 1 770 ? 20.817 44.677 -33.882 1.00 83.06 770 ALA A C 1
ATOM 6311 O O . ALA A 1 770 ? 20.614 44.002 -32.875 1.00 83.06 770 ALA A O 1
ATOM 6312 N N . ALA A 1 771 ? 21.533 44.216 -34.912 1.00 81.56 771 ALA A N 1
ATOM 6313 C CA . ALA A 1 771 ? 22.145 42.891 -34.962 1.00 81.56 771 ALA A CA 1
ATOM 6314 C C . ALA A 1 771 ? 23.228 42.714 -33.883 1.00 81.56 771 ALA A C 1
ATOM 6316 O O . ALA A 1 771 ? 23.242 41.696 -33.195 1.00 81.56 771 ALA A O 1
ATOM 6317 N N . LYS A 1 772 ? 24.067 43.735 -33.653 1.00 87.44 772 LYS A N 1
ATOM 6318 C CA . LYS A 1 772 ? 25.056 43.740 -32.557 1.00 87.44 772 LYS A CA 1
ATOM 6319 C C . LYS A 1 772 ? 24.408 43.688 -31.173 1.00 87.44 772 LYS A C 1
ATOM 6321 O O . LYS A 1 772 ? 24.908 42.998 -30.290 1.00 87.44 772 LYS A O 1
ATOM 6326 N N . ILE A 1 773 ? 23.286 44.389 -30.981 1.00 86.81 773 ILE A N 1
ATOM 6327 C CA . ILE A 1 773 ? 22.509 44.323 -29.731 1.00 86.81 773 ILE A CA 1
ATOM 6328 C C . ILE A 1 773 ? 21.925 42.916 -29.535 1.00 86.81 773 ILE A C 1
ATOM 6330 O O . ILE A 1 773 ? 21.974 42.398 -28.423 1.00 86.81 773 ILE A O 1
ATOM 6334 N N . TYR A 1 774 ? 21.417 42.284 -30.599 1.00 85.75 774 TYR A N 1
ATOM 6335 C CA . TYR A 1 774 ? 20.918 40.906 -30.548 1.00 85.75 774 TYR A CA 1
ATOM 6336 C C . TYR A 1 774 ? 22.022 39.907 -30.175 1.00 85.75 774 TYR A C 1
ATOM 6338 O O . TYR A 1 774 ? 21.833 39.132 -29.244 1.00 85.75 774 TYR A O 1
ATOM 6346 N N . GLN A 1 775 ? 23.192 39.978 -30.818 1.00 83.12 775 GLN A N 1
ATOM 6347 C CA . GLN A 1 775 ? 24.334 39.106 -30.505 1.00 83.12 775 GLN A CA 1
ATOM 6348 C C . GLN A 1 775 ? 24.817 39.274 -29.057 1.00 83.12 775 GLN A C 1
ATOM 6350 O O . GLN A 1 775 ? 25.101 38.292 -28.376 1.00 83.12 775 GLN A O 1
ATOM 6355 N N . ALA A 1 776 ? 24.868 40.512 -28.553 1.00 87.31 776 ALA A N 1
ATOM 6356 C CA . ALA A 1 776 ? 25.220 40.768 -27.157 1.00 87.31 776 ALA A CA 1
ATOM 6357 C C . ALA A 1 776 ? 24.186 40.185 -26.175 1.00 87.31 776 ALA A C 1
ATOM 6359 O O . ALA A 1 776 ? 24.561 39.685 -25.116 1.00 87.31 776 ALA A O 1
ATOM 6360 N N . ALA A 1 777 ? 22.894 40.233 -26.518 1.00 86.44 777 ALA A N 1
ATOM 6361 C CA . ALA A 1 777 ? 21.832 39.644 -25.704 1.00 86.44 777 ALA A CA 1
ATOM 6362 C C . ALA A 1 777 ? 21.854 38.104 -25.733 1.00 86.44 777 ALA A C 1
ATOM 6364 O O . ALA A 1 777 ? 21.653 37.480 -24.697 1.00 86.44 777 ALA A O 1
ATOM 6365 N N . GLU A 1 778 ? 22.158 37.498 -26.883 1.00 84.25 778 GLU A N 1
ATOM 6366 C CA . GLU A 1 778 ? 22.327 36.047 -27.044 1.00 84.25 778 GLU A CA 1
ATOM 6367 C C . GLU A 1 778 ? 23.528 35.514 -26.247 1.00 84.25 778 GLU A C 1
ATOM 6369 O O . GLU A 1 778 ? 23.406 34.509 -25.549 1.00 84.25 778 GLU A O 1
ATOM 6374 N N . GLN A 1 779 ? 24.655 36.235 -26.249 1.00 84.81 779 GLN A N 1
ATOM 6375 C CA . GLN A 1 779 ? 25.799 35.893 -25.399 1.00 84.81 779 GLN A CA 1
ATOM 6376 C C . GLN A 1 779 ? 25.452 36.007 -23.907 1.00 84.81 779 GLN A C 1
ATOM 6378 O O . GLN A 1 779 ? 25.782 35.116 -23.130 1.00 84.81 779 GLN A O 1
ATOM 6383 N N . ALA A 1 780 ? 24.743 37.067 -23.503 1.00 88.62 780 ALA A N 1
ATOM 6384 C CA . ALA A 1 780 ? 24.324 37.237 -22.114 1.00 88.62 780 ALA A CA 1
ATOM 6385 C C . ALA A 1 780 ? 23.336 36.146 -21.651 1.00 88.62 780 ALA A C 1
ATOM 6387 O O . ALA A 1 780 ? 23.369 35.751 -20.488 1.00 88.62 780 ALA A O 1
ATOM 6388 N N . GLU A 1 781 ? 22.470 35.653 -22.544 1.00 89.69 781 GLU A N 1
ATOM 6389 C CA . GLU A 1 781 ? 21.604 34.495 -22.293 1.00 89.69 781 GLU A CA 1
ATOM 6390 C C . GLU A 1 781 ? 22.423 33.212 -22.096 1.00 89.69 781 GLU A C 1
ATOM 6392 O O . GLU A 1 781 ? 22.190 32.485 -21.129 1.00 89.69 781 GLU A O 1
ATOM 6397 N N . ALA A 1 782 ? 23.412 32.956 -22.958 1.00 86.38 782 ALA A N 1
ATOM 6398 C CA . ALA A 1 782 ? 24.295 31.796 -22.839 1.00 86.38 782 ALA A CA 1
ATOM 6399 C C . ALA A 1 782 ? 25.113 31.815 -21.534 1.00 86.38 782 ALA A C 1
ATOM 6401 O O . ALA A 1 782 ? 25.237 30.784 -20.868 1.00 86.38 782 ALA A O 1
ATOM 6402 N N . ASP A 1 783 ? 25.617 32.986 -21.137 1.00 89.19 783 ASP A N 1
ATOM 6403 C CA . ASP A 1 783 ? 26.353 33.169 -19.883 1.00 89.19 783 ASP A CA 1
ATOM 6404 C C . ASP A 1 783 ? 25.451 32.910 -18.660 1.00 89.19 783 ASP A C 1
ATOM 6406 O O . ASP A 1 783 ? 25.848 32.198 -17.738 1.00 89.19 783 ASP A O 1
ATOM 6410 N N . ALA A 1 784 ? 24.207 33.408 -18.671 1.00 89.19 784 ALA A N 1
ATOM 6411 C CA . ALA A 1 784 ? 23.239 33.146 -17.601 1.00 89.19 784 ALA A CA 1
ATOM 6412 C C . ALA A 1 784 ? 22.800 31.671 -17.552 1.00 89.19 784 ALA A C 1
ATOM 6414 O O . ALA A 1 784 ? 22.599 31.114 -16.472 1.00 89.19 784 ALA A O 1
ATOM 6415 N N . LYS A 1 785 ? 22.693 31.002 -18.710 1.00 91.25 785 LYS A N 1
ATOM 6416 C CA . LYS A 1 785 ? 22.394 29.565 -18.767 1.00 91.25 785 LYS A CA 1
ATOM 6417 C C . LYS A 1 785 ? 23.510 28.734 -18.139 1.00 91.25 785 LYS A C 1
ATOM 6419 O O . LYS A 1 785 ? 23.226 27.807 -17.383 1.00 91.25 785 LYS A O 1
ATOM 6424 N N . LYS A 1 786 ? 24.764 29.100 -18.414 1.00 90.06 786 LYS A N 1
ATOM 6425 C CA . LYS A 1 786 ? 25.940 28.480 -17.801 1.00 90.06 786 LYS A CA 1
ATOM 6426 C C . LYS A 1 786 ? 25.918 28.621 -16.275 1.00 90.06 786 LYS A C 1
ATOM 6428 O O . LYS A 1 786 ? 26.183 27.645 -15.583 1.00 90.06 786 LYS A O 1
ATOM 6433 N N . GLU A 1 787 ? 25.546 29.792 -15.758 1.00 92.56 787 GLU A N 1
ATOM 6434 C CA . GLU A 1 787 ? 25.412 30.014 -14.312 1.00 92.56 787 GLU A CA 1
ATOM 6435 C C . GLU A 1 787 ? 24.336 29.108 -13.680 1.00 92.56 787 GLU A C 1
ATOM 6437 O O . GLU A 1 787 ? 24.580 28.536 -12.620 1.00 92.56 787 GLU A O 1
ATOM 6442 N N . ILE A 1 788 ? 23.184 28.894 -14.337 1.00 91.88 788 ILE A N 1
ATOM 6443 C CA . ILE A 1 788 ? 22.174 27.922 -13.866 1.00 91.88 788 ILE A CA 1
ATOM 6444 C C . ILE A 1 788 ? 22.768 26.519 -13.761 1.00 91.88 788 ILE A C 1
ATOM 6446 O O . ILE A 1 788 ? 22.551 25.844 -12.757 1.00 91.88 788 ILE A O 1
ATOM 6450 N N . ASP A 1 789 ? 23.476 26.069 -14.797 1.00 90.69 789 ASP A N 1
ATOM 6451 C CA . ASP A 1 789 ? 24.002 24.705 -14.854 1.00 90.69 789 ASP A CA 1
ATOM 6452 C C . ASP A 1 789 ? 25.090 24.492 -13.780 1.00 90.69 789 ASP A C 1
ATOM 6454 O O . ASP A 1 789 ? 25.091 23.465 -13.101 1.00 90.69 789 ASP A O 1
ATOM 6458 N N . GLU A 1 790 ? 25.952 25.491 -13.540 1.00 92.75 790 GLU A N 1
ATOM 6459 C CA . GLU A 1 790 ? 26.946 25.478 -12.453 1.00 92.75 790 GLU A CA 1
ATOM 6460 C C . GLU A 1 790 ? 26.289 25.449 -11.060 1.00 92.75 790 GLU A C 1
ATOM 6462 O O . GLU A 1 790 ? 26.694 24.668 -10.196 1.00 92.75 790 GLU A O 1
ATOM 6467 N N . LYS A 1 791 ? 25.249 26.265 -10.832 1.00 93.19 791 LYS A N 1
ATOM 6468 C CA . LYS A 1 791 ? 24.505 26.284 -9.558 1.00 93.19 791 LYS A CA 1
ATOM 6469 C C . LYS A 1 791 ? 23.672 25.018 -9.351 1.00 93.19 791 LYS A C 1
ATOM 6471 O O . LYS A 1 791 ? 23.529 24.569 -8.218 1.00 93.19 791 LYS A O 1
ATOM 6476 N N . GLY A 1 792 ? 23.144 24.436 -10.427 1.00 91.12 792 GLY A N 1
ATOM 6477 C CA . GLY A 1 792 ? 22.406 23.177 -10.408 1.00 91.12 792 GLY A CA 1
ATOM 6478 C C . GLY A 1 792 ? 23.289 21.993 -10.030 1.00 91.12 792 GLY A C 1
ATOM 6479 O O . GLY A 1 792 ? 22.921 21.244 -9.133 1.00 91.12 792 GLY A O 1
ATOM 6480 N N . ALA A 1 793 ? 24.477 21.888 -10.631 1.00 88.81 793 ALA A N 1
ATOM 6481 C CA . ALA A 1 793 ? 25.452 20.860 -10.271 1.00 88.81 793 ALA A CA 1
ATOM 6482 C C . ALA A 1 793 ? 25.855 20.952 -8.789 1.00 88.81 793 ALA A C 1
ATOM 6484 O O . ALA A 1 793 ? 25.864 19.945 -8.088 1.00 88.81 793 ALA A O 1
ATOM 6485 N N . LEU A 1 794 ? 26.094 22.170 -8.283 1.00 88.81 794 LEU A N 1
ATOM 6486 C CA . LEU A 1 794 ? 26.401 22.381 -6.866 1.00 88.81 794 LEU A CA 1
ATOM 6487 C C . LEU A 1 794 ? 25.243 21.955 -5.945 1.00 88.81 794 LEU A C 1
ATOM 6489 O O . LEU A 1 794 ? 25.485 21.408 -4.874 1.00 88.81 794 LEU A O 1
ATOM 6493 N N . ALA A 1 795 ? 23.992 22.196 -6.347 1.00 89.38 795 ALA A N 1
ATOM 6494 C CA . ALA A 1 795 ? 22.815 21.795 -5.577 1.00 89.38 795 ALA A CA 1
ATOM 6495 C C . ALA A 1 795 ? 22.589 20.272 -5.569 1.00 89.38 795 ALA A C 1
ATOM 6497 O O . ALA A 1 795 ? 22.139 19.724 -4.565 1.00 89.38 795 ALA A O 1
ATOM 6498 N N . GLU A 1 796 ? 22.933 19.572 -6.650 1.00 90.12 796 GLU A N 1
ATOM 6499 C CA . GLU A 1 796 ? 22.845 18.106 -6.732 1.00 90.12 796 GLU A CA 1
ATOM 6500 C C . GLU A 1 796 ? 23.936 17.390 -5.913 1.00 90.12 796 GLU A C 1
ATOM 6502 O O . GLU A 1 796 ? 23.723 16.267 -5.462 1.00 90.12 796 GLU A O 1
ATOM 6507 N N . GLU A 1 797 ? 25.083 18.035 -5.672 1.00 89.62 797 GLU A N 1
ATOM 6508 C CA . GLU A 1 797 ? 26.168 17.494 -4.834 1.00 89.62 797 GLU A CA 1
ATOM 6509 C C . GLU A 1 797 ? 25.889 17.594 -3.322 1.00 89.62 797 GLU A C 1
ATOM 6511 O O . GLU A 1 797 ? 26.550 16.929 -2.520 1.00 89.62 797 GLU A O 1
ATOM 6516 N N . THR A 1 798 ? 24.923 18.420 -2.912 1.00 88.31 798 THR A N 1
ATOM 6517 C CA . THR A 1 798 ? 24.548 18.580 -1.498 1.00 88.31 798 THR A CA 1
ATOM 6518 C C . THR A 1 798 ? 23.575 17.498 -1.027 1.00 88.31 798 THR A C 1
ATOM 6520 O O . THR A 1 798 ? 22.661 17.109 -1.748 1.00 88.31 798 THR A O 1
ATOM 6523 N N . GLU A 1 799 ? 23.748 17.018 0.208 1.00 79.94 799 GLU A N 1
ATOM 6524 C CA . GLU A 1 799 ? 22.881 15.995 0.808 1.00 79.94 799 GLU A CA 1
ATOM 6525 C C . GLU A 1 799 ? 21.448 16.525 0.986 1.00 79.94 799 GLU A C 1
ATOM 6527 O O . GLU A 1 799 ? 21.243 17.585 1.587 1.00 79.94 799 GLU A O 1
ATOM 6532 N N . GLU A 1 800 ? 20.454 15.793 0.469 1.00 84.00 800 GLU A N 1
ATOM 6533 C CA . GLU A 1 800 ? 19.041 16.175 0.563 1.00 84.00 800 GLU A CA 1
ATOM 6534 C C . GLU A 1 800 ? 18.627 16.456 2.016 1.00 84.00 800 GLU A C 1
ATOM 6536 O O . GLU A 1 800 ? 19.070 15.796 2.955 1.00 84.00 800 GLU A O 1
ATOM 6541 N N . VAL A 1 801 ? 17.726 17.427 2.204 1.00 83.31 801 VAL A N 1
ATOM 6542 C CA . VAL A 1 801 ? 17.174 17.834 3.515 1.00 83.31 801 VAL A CA 1
ATOM 6543 C C . VAL A 1 801 ? 18.158 18.618 4.405 1.00 83.31 801 VAL A C 1
ATOM 6545 O O . VAL A 1 801 ? 17.780 19.089 5.479 1.00 83.31 801 VAL A O 1
ATOM 6548 N N . THR A 1 802 ? 19.393 18.861 3.961 1.00 89.62 802 THR A N 1
ATOM 6549 C CA . THR A 1 802 ? 20.314 19.767 4.668 1.00 89.62 802 THR A CA 1
ATOM 6550 C C . THR A 1 802 ? 20.008 21.241 4.392 1.00 89.62 802 THR A C 1
ATOM 6552 O O . THR A 1 802 ? 19.425 21.614 3.372 1.00 89.62 802 THR A O 1
ATOM 6555 N N . LYS A 1 803 ? 20.428 22.123 5.304 1.00 90.69 803 LYS A N 1
ATOM 6556 C CA . LYS A 1 803 ? 20.302 23.578 5.126 1.00 90.69 803 LYS A CA 1
ATOM 6557 C C . LYS A 1 803 ? 21.083 24.057 3.897 1.00 90.69 803 LYS A C 1
ATOM 6559 O O . LYS A 1 803 ? 20.633 24.940 3.170 1.00 90.69 803 LYS A O 1
ATOM 6564 N N . GLU A 1 804 ? 22.238 23.447 3.666 1.00 92.06 804 GLU A N 1
ATOM 6565 C CA . GLU A 1 804 ? 23.123 23.672 2.530 1.00 92.06 804 GLU A CA 1
ATOM 6566 C C . GLU A 1 804 ? 22.443 23.306 1.206 1.00 92.06 804 GLU A C 1
ATOM 6568 O O . GLU A 1 804 ? 22.516 24.092 0.261 1.00 92.06 804 GLU A O 1
ATOM 6573 N N . TYR A 1 805 ? 21.710 22.187 1.166 1.00 93.25 805 TYR A N 1
ATOM 6574 C CA . TYR A 1 805 ? 20.900 21.791 0.011 1.00 93.25 805 TYR A CA 1
ATOM 6575 C C . TYR A 1 805 ? 19.856 22.838 -0.347 1.00 93.25 805 TYR A C 1
ATOM 6577 O O . TYR A 1 805 ? 19.768 23.285 -1.494 1.00 93.25 805 TYR A O 1
ATOM 6585 N N . TYR A 1 806 ? 19.107 23.304 0.649 1.00 90.62 806 TYR A N 1
ATOM 6586 C CA . TYR A 1 806 ? 18.081 24.308 0.417 1.00 90.62 806 TYR A CA 1
ATOM 6587 C C . TYR A 1 806 ? 18.680 25.652 -0.050 1.00 90.62 806 TYR A C 1
ATOM 6589 O O . TYR A 1 806 ? 18.141 26.277 -0.962 1.00 90.62 806 TYR A O 1
ATOM 6597 N N . PHE A 1 807 ? 19.838 26.081 0.466 1.00 93.62 807 PHE A N 1
ATOM 6598 C CA . PHE A 1 807 ? 20.507 27.280 -0.058 1.00 93.62 807 PHE A CA 1
ATOM 6599 C C . PHE A 1 807 ? 21.055 27.113 -1.478 1.00 93.62 807 PHE A C 1
ATOM 6601 O O . PHE A 1 807 ? 20.966 28.051 -2.274 1.00 93.62 807 PHE A O 1
ATOM 6608 N N . ALA A 1 808 ? 21.603 25.945 -1.815 1.00 91.31 808 ALA A N 1
ATOM 6609 C CA . ALA A 1 808 ? 22.123 25.686 -3.152 1.00 91.31 808 ALA A CA 1
ATOM 6610 C C . ALA A 1 808 ? 21.000 25.710 -4.207 1.00 91.31 808 ALA A C 1
ATOM 6612 O O . ALA A 1 808 ? 21.139 26.361 -5.247 1.00 91.31 808 ALA A O 1
ATOM 6613 N N . TRP A 1 809 ? 19.842 25.113 -3.900 1.00 94.56 809 TRP A N 1
ATOM 6614 C CA . TRP A 1 809 ? 18.652 25.194 -4.753 1.00 94.56 809 TRP A CA 1
ATOM 6615 C C . TRP A 1 809 ? 18.073 26.611 -4.853 1.00 94.56 809 TRP A C 1
ATOM 6617 O O . TRP A 1 809 ? 17.669 27.030 -5.940 1.00 94.56 809 TRP A O 1
ATOM 6627 N N . ALA A 1 810 ? 18.089 27.398 -3.772 1.00 92.31 810 ALA A N 1
ATOM 6628 C CA . ALA A 1 810 ? 17.688 28.805 -3.831 1.00 92.31 810 ALA A CA 1
ATOM 6629 C C . ALA A 1 810 ? 18.578 29.626 -4.785 1.00 92.31 810 ALA A C 1
ATOM 6631 O O . ALA A 1 810 ? 18.076 30.401 -5.601 1.00 92.31 810 ALA A O 1
ATOM 6632 N N . GLU A 1 811 ? 19.898 29.433 -4.727 1.00 94.62 811 GLU A N 1
ATOM 6633 C CA . GLU A 1 811 ? 20.849 30.114 -5.612 1.00 94.62 811 GLU A CA 1
ATOM 6634 C C . GLU A 1 811 ? 20.700 29.683 -7.080 1.00 94.62 811 GLU A C 1
ATOM 6636 O O . GLU A 1 811 ? 20.810 30.527 -7.971 1.00 94.62 811 GLU A O 1
ATOM 6641 N N . LYS A 1 812 ? 20.358 28.415 -7.350 1.00 95.56 812 LYS A N 1
ATOM 6642 C CA . LYS A 1 812 ? 19.981 27.957 -8.698 1.00 95.56 812 LYS A CA 1
ATOM 6643 C C . LYS A 1 812 ? 18.754 28.706 -9.222 1.00 95.56 812 LYS A C 1
ATOM 6645 O O . LYS A 1 812 ? 18.797 29.269 -10.313 1.00 95.56 812 LYS A O 1
ATOM 6650 N N . HIS A 1 813 ? 17.675 28.768 -8.444 1.00 92.56 813 HIS A N 1
ATOM 6651 C CA . HIS A 1 813 ? 16.450 29.449 -8.876 1.00 92.56 813 HIS A CA 1
ATOM 6652 C C . HIS A 1 813 ? 16.630 30.967 -9.023 1.00 92.56 813 HIS A C 1
ATOM 6654 O O . HIS A 1 813 ? 15.992 31.597 -9.864 1.00 92.56 813 HIS A O 1
ATOM 6660 N N . LYS A 1 814 ? 17.557 31.569 -8.276 1.00 93.00 814 LYS A N 1
ATOM 6661 C CA . LYS A 1 814 ? 17.981 32.959 -8.485 1.00 93.00 814 LYS A CA 1
ATOM 6662 C C . LYS A 1 814 ? 18.705 33.155 -9.825 1.00 93.00 814 LYS A C 1
ATOM 6664 O O . LYS A 1 814 ? 18.445 34.146 -10.506 1.00 93.00 814 LYS A O 1
ATOM 6669 N N . ALA A 1 815 ? 19.552 32.208 -10.233 1.00 91.81 815 ALA A N 1
ATOM 6670 C CA . ALA A 1 815 ? 20.162 32.207 -11.565 1.00 91.81 815 ALA A CA 1
ATOM 6671 C C . ALA A 1 815 ? 19.112 31.998 -12.677 1.00 91.81 815 ALA A C 1
ATOM 6673 O O . ALA A 1 815 ? 19.183 32.644 -13.721 1.00 91.81 815 ALA A O 1
ATOM 6674 N N . GLU A 1 816 ? 18.077 31.184 -12.438 1.00 91.50 816 GLU A N 1
ATOM 6675 C CA . GLU A 1 816 ? 16.946 31.025 -13.368 1.00 91.50 816 GLU A CA 1
ATOM 6676 C C . GLU A 1 816 ? 16.161 32.324 -13.590 1.00 91.50 816 GLU A C 1
ATOM 6678 O O . GLU A 1 816 ? 15.767 32.618 -14.720 1.00 91.50 816 GLU A O 1
ATOM 6683 N N . VAL A 1 817 ? 15.988 33.142 -12.545 1.00 91.06 817 VAL A N 1
ATOM 6684 C CA . VAL A 1 817 ? 15.396 34.487 -12.662 1.00 91.06 817 VAL A CA 1
ATOM 6685 C C . VAL A 1 817 ? 16.263 35.397 -13.535 1.00 91.06 817 VAL A C 1
ATOM 6687 O O . VAL A 1 817 ? 15.732 36.104 -14.392 1.00 91.06 817 VAL A O 1
ATOM 6690 N N . ALA A 1 818 ? 17.587 35.373 -13.355 1.00 91.50 818 ALA A N 1
ATOM 6691 C CA . ALA A 1 818 ? 18.505 36.166 -14.173 1.00 91.50 818 ALA A CA 1
ATOM 6692 C C . ALA A 1 818 ? 18.485 35.722 -15.646 1.00 91.50 818 ALA A C 1
ATOM 6694 O O . ALA A 1 818 ? 18.444 36.558 -16.546 1.00 91.50 818 ALA A O 1
ATOM 6695 N N . PHE A 1 819 ? 18.447 34.415 -15.905 1.00 91.56 819 PHE A N 1
ATOM 6696 C CA . PHE A 1 819 ? 18.324 33.856 -17.251 1.00 91.56 819 PHE A CA 1
ATOM 6697 C C . PHE A 1 819 ? 17.022 34.270 -17.940 1.00 91.56 819 PHE A C 1
ATOM 6699 O O . PHE A 1 819 ? 17.059 34.735 -19.078 1.00 91.56 819 PHE A O 1
ATOM 6706 N N . ALA A 1 820 ? 15.892 34.202 -17.231 1.00 87.88 820 ALA A N 1
ATOM 6707 C CA . ALA A 1 820 ? 14.604 34.688 -17.719 1.00 87.88 820 ALA A CA 1
ATOM 6708 C C . ALA A 1 820 ? 14.688 36.153 -18.201 1.00 87.88 820 ALA A C 1
ATOM 6710 O O . ALA A 1 820 ? 14.245 36.478 -19.302 1.00 87.88 820 ALA A O 1
ATOM 6711 N N . GLU A 1 821 ? 15.344 37.031 -17.435 1.00 90.56 821 GLU A N 1
ATOM 6712 C CA . GLU A 1 821 ? 15.560 38.434 -17.825 1.00 90.56 821 GLU A CA 1
ATOM 6713 C C . GLU A 1 821 ? 16.432 38.588 -19.080 1.00 90.56 821 GLU A C 1
ATOM 6715 O O . GLU A 1 821 ? 16.210 39.498 -19.884 1.00 90.56 821 GLU A O 1
ATOM 6720 N N . LYS A 1 822 ? 17.429 37.715 -19.272 1.00 91.75 822 LYS A N 1
ATOM 6721 C CA . LYS A 1 822 ? 18.271 37.727 -20.479 1.00 91.75 822 LYS A CA 1
ATOM 6722 C C . LYS A 1 822 ? 17.512 37.275 -21.713 1.00 91.75 822 LYS A C 1
ATOM 6724 O O . LYS A 1 822 ? 17.655 37.904 -22.762 1.00 91.75 822 LYS A O 1
ATOM 6729 N N . ILE A 1 823 ? 16.643 36.279 -21.572 1.00 85.94 823 ILE A N 1
ATOM 6730 C CA . ILE A 1 823 ? 15.778 35.852 -22.667 1.00 85.94 823 ILE A CA 1
ATOM 6731 C C . ILE A 1 823 ? 14.832 36.999 -23.079 1.00 85.94 823 ILE A C 1
ATOM 6733 O O . ILE A 1 823 ? 14.719 37.297 -24.271 1.00 85.94 823 ILE A O 1
ATOM 6737 N N . GLU A 1 824 ? 14.213 37.718 -22.129 1.00 86.69 824 GLU A N 1
ATOM 6738 C CA . GLU A 1 824 ? 13.391 38.909 -22.437 1.00 86.69 824 GLU A CA 1
ATOM 6739 C C . GLU A 1 824 ? 14.183 39.973 -23.221 1.00 86.69 824 GLU A C 1
ATOM 6741 O O . GLU A 1 824 ? 13.690 40.527 -24.212 1.00 86.69 824 GLU A O 1
ATOM 6746 N N . GLN A 1 825 ? 15.431 40.235 -22.813 1.00 87.75 825 GLN A N 1
ATOM 6747 C CA . GLN A 1 825 ? 16.329 41.173 -23.495 1.00 87.75 825 GLN A CA 1
ATOM 6748 C C . GLN A 1 825 ? 16.653 40.718 -24.925 1.00 87.75 825 GLN A C 1
ATOM 6750 O O . GLN A 1 825 ? 16.643 41.548 -25.843 1.00 87.75 825 GLN A O 1
ATOM 6755 N N . ARG A 1 826 ? 16.885 39.415 -25.140 1.00 91.19 826 ARG A N 1
ATOM 6756 C CA . ARG A 1 826 ? 17.133 38.851 -26.474 1.00 91.19 826 ARG A CA 1
ATOM 6757 C C . ARG A 1 826 ? 15.918 38.996 -27.380 1.00 91.19 826 ARG A C 1
ATOM 6759 O O . ARG A 1 826 ? 16.086 39.425 -28.518 1.00 91.19 826 ARG A O 1
ATOM 6766 N N . TYR A 1 827 ? 14.704 38.735 -26.894 1.00 85.19 827 TYR A N 1
ATOM 6767 C CA . TYR A 1 827 ? 13.487 38.901 -27.702 1.00 85.19 827 TYR A CA 1
ATOM 6768 C C . TYR A 1 827 ? 13.246 40.342 -28.135 1.00 85.19 827 TYR A C 1
ATOM 6770 O O . TYR A 1 827 ? 12.946 40.600 -29.304 1.00 85.19 827 TYR A O 1
ATOM 6778 N N . ALA A 1 828 ? 13.427 41.297 -27.220 1.00 86.12 828 ALA A N 1
ATOM 6779 C CA . ALA A 1 828 ? 13.326 42.713 -27.557 1.00 86.12 828 ALA A CA 1
ATOM 6780 C C . ALA A 1 828 ? 14.361 43.117 -28.627 1.00 86.12 828 ALA A C 1
ATOM 6782 O O . ALA A 1 828 ? 14.061 43.919 -29.518 1.00 86.12 828 ALA A O 1
ATOM 6783 N N . ALA A 1 829 ? 15.566 42.542 -28.567 1.00 87.38 829 ALA A N 1
ATOM 6784 C CA . ALA A 1 829 ? 16.612 42.759 -29.558 1.00 87.38 829 ALA A CA 1
ATOM 6785 C C . ALA A 1 829 ? 16.323 42.065 -30.904 1.00 87.38 829 ALA A C 1
ATOM 6787 O O . ALA A 1 829 ? 16.555 42.673 -31.950 1.00 87.38 829 ALA A O 1
ATOM 6788 N N . GLU A 1 830 ? 15.776 40.844 -30.891 1.00 87.75 830 GLU A N 1
ATOM 6789 C CA . GLU A 1 830 ? 15.397 40.065 -32.080 1.00 87.75 830 GLU A CA 1
ATOM 6790 C C . GLU A 1 830 ? 14.328 40.805 -32.885 1.00 87.75 830 GLU A C 1
ATOM 6792 O O . GLU A 1 830 ? 14.521 41.094 -34.064 1.00 87.75 830 GLU A O 1
ATOM 6797 N N . TYR A 1 831 ? 13.247 41.222 -32.218 1.00 88.38 831 TYR A N 1
ATOM 6798 C CA . TYR A 1 831 ? 12.182 41.991 -32.856 1.00 88.38 831 TYR A CA 1
ATOM 6799 C C . TYR A 1 831 ? 12.706 43.297 -33.465 1.00 88.38 831 TYR A C 1
ATOM 6801 O O . TYR A 1 831 ? 12.368 43.650 -34.594 1.00 88.38 831 TYR A O 1
ATOM 6809 N N . LYS A 1 832 ? 13.578 44.015 -32.744 1.00 89.81 832 LYS A N 1
ATOM 6810 C CA . LYS A 1 832 ? 14.176 45.263 -33.236 1.00 89.81 832 LYS A CA 1
ATOM 6811 C C . LYS A 1 832 ? 15.069 45.033 -34.458 1.00 89.81 832 LYS A C 1
ATOM 6813 O O . LYS A 1 832 ? 15.037 45.849 -35.381 1.00 89.81 832 LYS A O 1
ATOM 6818 N N . ARG A 1 833 ? 15.848 43.945 -34.470 1.00 91.88 833 ARG A N 1
ATOM 6819 C CA . ARG A 1 833 ? 16.679 43.527 -35.608 1.00 91.88 833 ARG A CA 1
ATOM 6820 C C . ARG A 1 833 ? 15.808 43.230 -36.826 1.00 91.88 833 ARG A C 1
ATOM 6822 O O . ARG A 1 833 ? 16.047 43.809 -37.884 1.00 91.88 833 ARG A O 1
ATOM 6829 N N . ASP A 1 834 ? 14.782 42.404 -36.659 1.00 86.56 834 ASP A N 1
ATOM 6830 C CA . ASP A 1 834 ? 13.923 41.956 -37.759 1.00 86.56 834 ASP A CA 1
ATOM 6831 C C . ASP A 1 834 ? 13.071 43.107 -38.316 1.00 86.56 834 ASP A C 1
ATOM 6833 O O . ASP A 1 834 ? 12.906 43.231 -39.528 1.00 86.56 834 ASP A O 1
ATOM 6837 N N . LEU A 1 835 ? 12.625 44.032 -37.460 1.00 88.38 835 LEU A N 1
ATOM 6838 C CA . LEU A 1 835 ? 11.945 45.256 -37.890 1.00 88.38 835 LEU A CA 1
ATOM 6839 C C . LEU A 1 835 ? 12.873 46.178 -38.699 1.00 88.38 835 LEU A C 1
ATOM 6841 O O . LEU A 1 835 ? 12.480 46.695 -39.742 1.00 88.38 835 LEU A O 1
ATOM 6845 N N . CYS A 1 836 ? 14.122 46.360 -38.254 1.00 86.94 836 CYS A N 1
ATOM 6846 C CA . CYS A 1 836 ? 15.117 47.134 -39.004 1.00 86.94 836 CYS A CA 1
ATOM 6847 C C . CYS A 1 836 ? 15.470 46.475 -40.346 1.00 86.94 836 CYS A C 1
ATOM 6849 O O . CYS A 1 836 ? 15.711 47.183 -41.324 1.00 86.94 836 CYS A O 1
ATOM 6851 N N . TYR A 1 837 ? 15.467 45.140 -40.405 1.00 85.88 837 TYR A N 1
ATOM 6852 C CA . TYR A 1 837 ? 15.647 44.392 -41.646 1.00 85.88 837 TYR A CA 1
ATOM 6853 C C . TYR A 1 837 ? 14.470 44.596 -42.603 1.00 85.88 837 TYR A C 1
ATOM 6855 O O . TYR A 1 837 ? 14.682 44.895 -43.776 1.00 85.88 837 TYR A O 1
ATOM 6863 N N . ALA A 1 838 ? 13.234 44.524 -42.101 1.00 87.06 838 ALA A N 1
ATOM 6864 C CA . ALA A 1 838 ? 12.032 44.787 -42.888 1.00 87.06 838 ALA A CA 1
ATOM 6865 C C . ALA A 1 838 ? 12.020 46.207 -43.473 1.00 87.06 838 ALA A C 1
ATOM 6867 O O . ALA A 1 838 ? 11.725 46.387 -44.654 1.00 87.06 838 ALA A O 1
ATOM 6868 N N . ASP A 1 839 ? 12.388 47.216 -42.680 1.00 87.19 839 ASP A N 1
ATOM 6869 C CA . ASP A 1 839 ? 12.474 48.604 -43.143 1.00 87.19 839 ASP A CA 1
ATOM 6870 C C . ASP A 1 839 ? 13.556 48.799 -44.213 1.00 87.19 839 ASP A C 1
ATOM 6872 O O . ASP A 1 839 ? 13.344 49.538 -45.180 1.00 87.19 839 ASP A O 1
ATOM 6876 N N . TRP A 1 840 ? 14.699 48.123 -44.069 1.00 87.44 840 TRP A N 1
ATOM 6877 C CA . TRP A 1 840 ? 15.750 48.120 -45.085 1.00 87.44 840 TRP A CA 1
ATOM 6878 C C . TRP A 1 840 ? 15.275 47.441 -46.379 1.00 87.44 840 TRP A C 1
ATOM 6880 O O . TRP A 1 840 ? 15.378 48.034 -47.451 1.00 87.44 840 TRP A O 1
ATOM 6890 N N . MET A 1 841 ? 14.642 46.268 -46.283 1.00 82.25 841 MET A N 1
ATOM 6891 C CA . MET A 1 841 ? 14.123 45.530 -47.441 1.00 82.25 841 MET A CA 1
ATOM 6892 C C . MET A 1 841 ? 13.030 46.294 -48.196 1.00 82.25 841 MET A C 1
ATOM 6894 O O . MET A 1 841 ? 13.062 46.346 -49.424 1.00 82.25 841 MET A O 1
ATOM 6898 N N . LYS A 1 842 ? 12.109 46.965 -47.489 1.00 87.12 842 LYS A N 1
ATOM 6899 C CA . LYS A 1 842 ? 11.100 47.846 -48.109 1.00 87.12 842 LYS A CA 1
ATOM 6900 C C . LYS A 1 842 ? 11.727 49.004 -48.878 1.00 87.12 842 LYS A C 1
ATOM 6902 O O . LYS A 1 842 ? 11.161 49.459 -49.869 1.00 87.12 842 LYS A O 1
ATOM 6907 N N . HIS A 1 843 ? 12.859 49.517 -48.403 1.00 85.50 843 HIS A N 1
ATOM 6908 C CA . HIS A 1 843 ? 13.559 50.606 -49.068 1.00 85.50 843 HIS A CA 1
ATOM 6909 C C . HIS A 1 843 ? 14.312 50.132 -50.316 1.00 85.50 843 HIS A C 1
ATOM 6911 O O . HIS A 1 843 ? 14.213 50.792 -51.345 1.00 85.50 843 HIS A O 1
ATOM 6917 N N . GLU A 1 844 ? 15.007 48.995 -50.230 1.00 82.62 844 GLU A N 1
ATOM 6918 C CA . GLU A 1 844 ? 15.820 48.440 -51.324 1.00 82.62 844 GLU A CA 1
ATOM 6919 C C . GLU A 1 844 ? 14.985 47.802 -52.441 1.00 82.62 844 GLU A C 1
ATOM 6921 O O . GLU A 1 844 ? 15.313 47.921 -53.619 1.00 82.62 844 GLU A O 1
ATOM 6926 N N . ARG A 1 845 ? 13.904 47.097 -52.088 1.00 81.25 845 ARG A N 1
ATOM 6927 C CA . ARG A 1 845 ? 13.121 46.285 -53.036 1.00 81.25 845 ARG A CA 1
ATOM 6928 C C . ARG A 1 845 ? 11.724 46.844 -53.324 1.00 81.25 845 ARG A C 1
ATOM 6930 O O . ARG A 1 845 ? 11.039 46.336 -54.207 1.00 81.25 845 ARG A O 1
ATOM 6937 N N . GLY A 1 846 ? 11.323 47.908 -52.626 1.00 84.31 846 GLY A N 1
ATOM 6938 C CA . GLY A 1 846 ? 9.968 48.462 -52.652 1.00 84.31 846 GLY A CA 1
ATOM 6939 C C . GLY A 1 846 ? 9.049 47.789 -51.627 1.00 84.31 846 GLY A C 1
ATOM 6940 O O . GLY A 1 846 ? 9.254 46.641 -51.246 1.00 84.31 846 GLY A O 1
ATOM 6941 N N . THR A 1 847 ? 8.019 48.497 -51.158 1.00 85.44 847 THR A N 1
ATOM 6942 C CA . THR A 1 847 ? 7.099 47.990 -50.118 1.00 85.44 847 THR A CA 1
ATOM 6943 C C . THR A 1 847 ? 6.306 46.761 -50.544 1.00 85.44 847 THR A C 1
ATOM 6945 O O . THR A 1 847 ? 5.952 45.948 -49.695 1.00 85.44 847 THR A O 1
ATOM 6948 N N . ASP A 1 848 ? 6.064 46.623 -51.847 1.00 83.38 848 ASP A N 1
ATOM 6949 C CA . ASP A 1 848 ? 5.228 45.564 -52.415 1.00 83.38 848 ASP A CA 1
ATOM 6950 C C . ASP A 1 848 ? 6.063 44.373 -52.915 1.00 83.38 848 ASP A C 1
ATOM 6952 O O . ASP A 1 848 ? 5.522 43.430 -53.489 1.00 83.38 848 ASP A O 1
ATOM 6956 N N . SER A 1 849 ? 7.386 44.404 -52.712 1.00 84.19 849 SER A N 1
ATOM 6957 C CA . SER A 1 849 ? 8.265 43.290 -53.064 1.00 84.19 849 SER A CA 1
ATOM 6958 C C . SER A 1 849 ? 7.975 42.082 -52.174 1.00 84.19 849 SER A C 1
ATOM 6960 O O . SER A 1 849 ? 7.725 42.216 -50.971 1.00 84.19 849 SER A O 1
ATOM 6962 N N . LYS A 1 850 ? 8.073 40.883 -52.760 1.00 76.62 850 LYS A N 1
ATOM 6963 C CA . LYS A 1 850 ? 7.916 39.614 -52.037 1.00 76.62 850 LYS A CA 1
ATOM 6964 C C . LYS A 1 850 ? 8.871 39.554 -50.843 1.00 76.62 850 LYS A C 1
ATOM 6966 O O . LYS A 1 850 ? 8.482 39.181 -49.745 1.00 76.62 850 LYS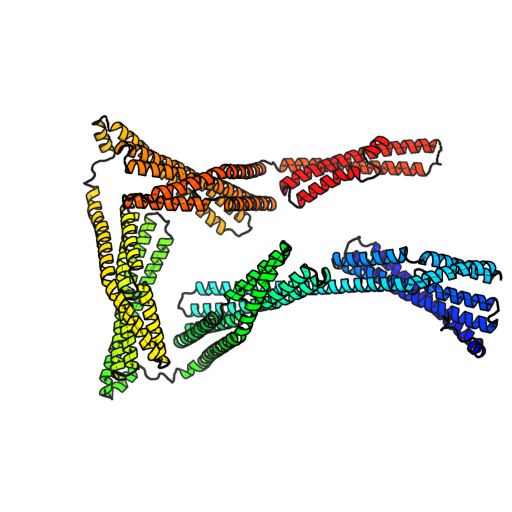 A O 1
ATOM 6971 N N . GLU A 1 851 ? 10.113 39.977 -51.034 1.00 79.31 851 GLU A N 1
ATOM 6972 C CA . GLU A 1 851 ? 11.158 39.961 -50.016 1.00 79.31 851 GLU A CA 1
ATOM 6973 C C . GLU A 1 851 ? 10.907 40.978 -48.893 1.00 79.31 851 GLU A C 1
ATOM 6975 O O . GLU A 1 851 ? 11.161 40.677 -47.727 1.00 79.31 851 GLU A O 1
ATOM 6980 N N . ALA A 1 852 ? 10.361 42.157 -49.212 1.00 77.31 852 ALA A N 1
ATOM 6981 C CA . ALA A 1 852 ? 9.939 43.137 -48.214 1.00 77.31 852 ALA A CA 1
ATOM 6982 C C . ALA A 1 852 ? 8.739 42.639 -47.389 1.00 77.31 852 ALA A C 1
ATOM 6984 O O . ALA A 1 852 ? 8.700 42.855 -46.176 1.00 77.31 852 ALA A O 1
ATOM 6985 N N . GLN A 1 853 ? 7.798 41.927 -48.018 1.00 80.38 853 GLN A N 1
ATOM 6986 C CA . GLN A 1 853 ? 6.669 41.277 -47.342 1.00 80.38 853 GLN A CA 1
ATOM 6987 C C . GLN A 1 853 ? 7.124 40.107 -46.457 1.00 80.38 853 GLN A C 1
ATOM 6989 O O . GLN A 1 853 ? 6.681 40.009 -45.316 1.00 80.38 853 GLN A O 1
ATOM 6994 N N . ILE A 1 854 ? 8.065 39.275 -46.922 1.00 77.62 854 ILE A N 1
ATOM 6995 C CA . ILE A 1 854 ? 8.684 38.205 -46.116 1.00 77.62 854 ILE A CA 1
ATOM 6996 C C . ILE A 1 854 ? 9.378 38.795 -44.889 1.00 77.62 854 ILE A C 1
ATOM 6998 O O . ILE A 1 854 ? 9.140 38.344 -43.772 1.00 77.62 854 ILE A O 1
ATOM 7002 N N . ALA A 1 855 ? 10.213 39.821 -45.078 1.00 78.38 855 ALA A N 1
ATOM 7003 C CA . ALA A 1 855 ? 10.930 40.463 -43.981 1.00 78.38 855 ALA A CA 1
ATOM 7004 C C . ALA A 1 855 ? 9.964 41.114 -42.974 1.00 78.38 855 ALA A C 1
ATOM 7006 O O . ALA A 1 855 ? 10.156 40.995 -41.764 1.00 78.38 855 ALA A O 1
ATOM 7007 N N . GLN A 1 856 ? 8.887 41.740 -43.461 1.00 85.12 856 GLN A N 1
ATOM 7008 C CA . GLN A 1 856 ? 7.815 42.275 -42.621 1.00 85.12 856 GLN A CA 1
ATOM 7009 C C . GLN A 1 856 ? 7.094 41.169 -41.837 1.00 85.12 856 GLN A C 1
ATOM 7011 O O . GLN A 1 856 ? 6.871 41.328 -40.639 1.00 85.12 856 GLN A O 1
ATOM 7016 N N . HIS A 1 857 ? 6.782 40.037 -42.470 1.00 80.25 857 HIS A N 1
ATOM 7017 C CA . HIS A 1 857 ? 6.169 38.895 -41.794 1.00 80.25 857 HIS A CA 1
ATOM 7018 C C . HIS A 1 857 ? 7.111 38.230 -40.790 1.00 80.25 857 HIS A C 1
ATOM 7020 O O . HIS A 1 857 ? 6.652 37.814 -39.733 1.00 80.25 857 HIS A O 1
ATOM 7026 N N . HIS A 1 858 ? 8.421 38.189 -41.043 1.00 77.38 858 HIS A N 1
ATOM 7027 C CA . HIS A 1 858 ? 9.407 37.754 -40.051 1.00 77.38 858 HIS A CA 1
ATOM 7028 C C . HIS A 1 858 ? 9.425 38.685 -38.833 1.00 77.38 858 HIS A C 1
ATOM 7030 O O . HIS A 1 858 ? 9.392 38.200 -37.706 1.00 77.38 858 HIS A O 1
ATOM 7036 N N . ALA A 1 859 ? 9.389 40.007 -39.037 1.00 80.88 859 ALA A N 1
ATOM 7037 C CA . ALA A 1 859 ? 9.290 40.970 -37.940 1.00 80.88 859 ALA A CA 1
ATOM 7038 C C . ALA A 1 859 ? 7.967 40.831 -37.159 1.00 80.88 859 ALA A C 1
ATOM 7040 O O . ALA A 1 859 ? 7.953 40.916 -35.931 1.00 80.88 859 ALA A O 1
ATOM 7041 N N . GLU A 1 860 ? 6.853 40.577 -37.850 1.00 81.00 860 GLU A N 1
ATOM 7042 C CA . GLU A 1 860 ? 5.547 40.312 -37.232 1.00 81.00 860 GLU A CA 1
ATOM 7043 C C . GLU A 1 860 ? 5.531 38.987 -36.461 1.00 81.00 860 GLU A C 1
ATOM 7045 O O . GLU A 1 860 ? 5.041 38.953 -35.336 1.00 81.00 860 GLU A O 1
ATOM 7050 N N . LEU A 1 861 ? 6.130 37.925 -37.003 1.00 77.12 861 LEU A N 1
ATOM 7051 C CA . LEU A 1 861 ? 6.280 36.631 -36.334 1.00 77.12 861 LEU A CA 1
ATOM 7052 C C . LEU A 1 861 ? 7.211 36.718 -35.121 1.00 77.12 861 LEU A C 1
ATOM 7054 O O . LEU A 1 861 ? 6.935 36.104 -34.093 1.00 77.12 861 LEU A O 1
ATOM 7058 N N . ALA A 1 862 ? 8.297 37.491 -35.207 1.00 76.50 862 ALA A N 1
ATOM 7059 C CA . ALA A 1 862 ? 9.178 37.774 -34.077 1.00 76.50 862 ALA A CA 1
ATOM 7060 C C . ALA A 1 862 ? 8.435 38.542 -32.975 1.00 76.50 862 ALA A C 1
ATOM 7062 O O . ALA A 1 862 ? 8.586 38.220 -31.799 1.00 76.50 862 ALA A O 1
ATOM 7063 N N . ARG A 1 863 ? 7.561 39.489 -33.349 1.00 78.81 863 ARG A N 1
ATOM 7064 C CA . ARG A 1 863 ? 6.674 40.186 -32.408 1.00 78.81 863 ARG A CA 1
ATOM 7065 C C . ARG A 1 863 ? 5.687 39.238 -31.740 1.00 78.81 863 ARG A C 1
ATOM 7067 O O . ARG A 1 863 ? 5.432 39.359 -30.551 1.00 78.81 863 ARG A O 1
ATOM 7074 N N . THR A 1 864 ? 5.114 38.298 -32.486 1.00 72.88 864 THR A N 1
ATOM 7075 C CA . THR A 1 864 ? 4.102 37.393 -31.939 1.00 72.88 864 THR A CA 1
ATOM 7076 C C . THR A 1 864 ? 4.673 36.214 -31.158 1.00 72.88 864 THR A C 1
ATOM 7078 O O . THR A 1 864 ? 3.910 35.561 -30.445 1.00 72.88 864 THR A O 1
ATOM 7081 N N . LYS A 1 865 ? 5.997 35.975 -31.188 1.00 68.12 865 LYS A N 1
ATOM 7082 C CA . LYS A 1 865 ? 6.672 35.070 -30.233 1.00 68.12 865 LYS A CA 1
ATOM 7083 C C . LYS A 1 865 ? 6.368 35.429 -28.773 1.00 68.12 865 LYS A C 1
ATOM 7085 O O . LYS A 1 865 ? 6.398 34.533 -27.939 1.00 68.12 865 LYS A O 1
ATOM 7090 N N . GLU A 1 866 ? 5.999 36.686 -28.496 1.00 62.50 866 GLU A N 1
ATOM 7091 C CA . GLU A 1 866 ? 5.466 37.175 -27.212 1.00 62.50 866 GLU A CA 1
ATOM 7092 C C . GLU A 1 866 ? 4.307 36.329 -26.651 1.00 62.50 866 GLU A C 1
ATOM 7094 O O . GLU A 1 866 ? 4.139 36.259 -25.437 1.00 62.50 866 GLU A O 1
ATOM 7099 N N . TYR A 1 867 ? 3.532 35.663 -27.514 1.00 58.75 867 TYR A N 1
ATOM 7100 C CA . TYR A 1 867 ? 2.235 35.071 -27.162 1.00 58.75 867 TYR A CA 1
ATOM 7101 C C . TYR A 1 867 ? 2.162 33.545 -27.319 1.00 58.75 867 TYR A C 1
ATOM 7103 O O . TYR A 1 867 ? 1.135 32.938 -27.041 1.00 58.75 867 TYR A O 1
ATOM 7111 N N . VAL A 1 868 ? 3.239 32.901 -27.766 1.00 58.44 868 VAL A N 1
ATOM 7112 C CA . VAL A 1 868 ? 3.244 31.475 -28.139 1.00 58.44 868 VAL A CA 1
ATOM 7113 C C . VAL A 1 868 ? 3.666 30.601 -26.950 1.00 58.44 868 VAL A C 1
ATOM 7115 O O . VAL A 1 868 ? 4.520 31.014 -26.179 1.00 58.44 868 VAL A O 1
ATOM 7118 N N . TYR A 1 869 ? 3.118 29.395 -26.779 1.00 48.91 869 TYR A N 1
ATOM 7119 C CA . TYR A 1 869 ? 3.532 28.447 -25.726 1.00 48.91 869 TYR A CA 1
ATOM 7120 C C . TYR A 1 869 ? 4.892 27.798 -26.035 1.00 48.91 869 TYR A C 1
ATOM 7122 O O . TYR A 1 869 ? 4.998 26.659 -26.473 1.00 48.91 869 TYR A O 1
ATOM 7130 N N . SER A 1 870 ? 5.966 28.554 -25.859 1.00 62.81 870 SER A N 1
ATOM 7131 C CA . SER A 1 870 ? 7.314 27.994 -25.770 1.00 62.81 870 SER A CA 1
ATOM 7132 C C . SER A 1 870 ? 7.887 28.374 -24.419 1.00 62.81 870 SER A C 1
ATOM 7134 O O . SER A 1 870 ? 7.630 29.498 -23.981 1.00 62.81 870 SER A O 1
ATOM 7136 N N . ASP A 1 871 ? 8.738 27.526 -23.842 1.00 56.16 871 ASP A N 1
ATOM 7137 C CA . ASP A 1 871 ? 9.521 27.812 -22.622 1.00 56.16 871 ASP A CA 1
ATOM 7138 C C . ASP A 1 871 ? 10.287 29.149 -22.704 1.00 56.16 871 ASP A C 1
ATOM 7140 O O . ASP A 1 871 ? 10.712 29.721 -21.708 1.00 56.16 871 ASP A O 1
ATOM 7144 N N . SER A 1 872 ? 10.428 29.675 -23.920 1.00 61.31 872 SER A N 1
ATOM 7145 C CA . SER A 1 872 ? 11.057 30.937 -24.269 1.00 61.31 872 SER A CA 1
ATOM 7146 C C . SER A 1 872 ? 10.086 32.069 -24.653 1.00 61.31 872 SER A C 1
ATOM 7148 O O . SER A 1 872 ? 10.510 33.042 -25.246 1.00 61.31 872 SER A O 1
ATOM 7150 N N . SER A 1 873 ? 8.779 32.009 -24.414 1.00 75.25 873 SER A N 1
ATOM 7151 C CA . SER A 1 873 ? 7.896 33.132 -24.792 1.00 75.25 873 SER A CA 1
ATOM 7152 C C . SER A 1 873 ? 7.896 34.234 -23.735 1.00 75.25 873 SER A C 1
ATOM 7154 O O . SER A 1 873 ? 7.722 33.905 -22.573 1.00 75.25 873 SER A O 1
ATOM 7156 N N . PRO A 1 874 ? 8.008 35.531 -24.080 1.00 72.19 874 PRO A N 1
ATOM 7157 C CA . PRO A 1 874 ? 7.952 36.645 -23.125 1.00 72.19 874 PRO A CA 1
ATOM 7158 C C . PRO A 1 874 ? 6.802 36.596 -22.107 1.00 72.19 874 PRO A C 1
ATOM 7160 O O . PRO A 1 874 ? 6.991 36.983 -20.955 1.00 72.19 874 PRO A O 1
ATOM 7163 N N . TYR A 1 875 ? 5.620 36.098 -22.486 1.00 71.25 875 TYR A N 1
ATOM 7164 C CA . TYR A 1 875 ? 4.521 35.902 -21.537 1.00 71.25 875 TYR A CA 1
ATOM 7165 C C . TYR A 1 875 ? 4.811 34.764 -20.546 1.00 71.25 875 TYR A C 1
ATOM 7167 O O . TYR A 1 875 ? 4.666 34.934 -19.338 1.00 71.25 875 TYR A O 1
ATOM 7175 N N . TRP A 1 876 ? 5.288 33.624 -21.045 1.00 76.06 876 TRP A N 1
ATOM 7176 C CA . TRP A 1 876 ? 5.708 32.481 -20.229 1.00 76.06 876 TRP A CA 1
ATOM 7177 C C . TRP A 1 876 ? 6.972 32.748 -19.423 1.00 76.06 876 TRP A C 1
ATOM 7179 O O . TRP A 1 876 ? 7.111 32.216 -18.334 1.00 76.06 876 TRP A O 1
ATOM 7189 N N . ILE A 1 877 ? 7.849 33.629 -19.889 1.00 80.56 877 ILE A N 1
ATOM 7190 C CA . ILE A 1 877 ? 9.057 34.034 -19.183 1.00 80.56 877 ILE A CA 1
ATOM 7191 C C . ILE A 1 877 ? 8.700 34.852 -17.946 1.00 80.56 877 ILE A C 1
ATOM 7193 O O . ILE A 1 877 ? 9.294 34.631 -16.896 1.00 80.56 877 ILE A O 1
ATOM 7197 N N . LYS A 1 878 ? 7.681 35.720 -18.006 1.00 81.81 878 LYS A N 1
ATOM 7198 C CA . LYS A 1 878 ? 7.160 36.392 -16.802 1.00 81.81 878 LYS A CA 1
ATOM 7199 C C . LYS A 1 878 ? 6.638 35.388 -15.775 1.00 81.81 878 LYS A C 1
ATOM 7201 O O . LYS A 1 878 ? 6.880 35.554 -14.580 1.00 81.81 878 LYS A O 1
ATOM 7206 N N . TRP A 1 879 ? 5.967 34.333 -16.235 1.00 81.94 879 TRP A N 1
ATOM 7207 C CA . TRP A 1 879 ? 5.491 33.256 -15.368 1.00 81.94 879 TRP A CA 1
ATOM 7208 C C . TRP A 1 879 ? 6.615 32.430 -14.780 1.00 81.94 879 TRP A C 1
ATOM 7210 O O . TRP A 1 879 ? 6.687 32.275 -13.568 1.00 81.94 879 TRP A O 1
ATOM 7220 N N . TYR A 1 880 ? 7.516 31.964 -15.634 1.00 83.12 880 TYR A N 1
ATOM 7221 C CA . TYR A 1 880 ? 8.711 31.233 -15.266 1.00 83.12 880 TYR A CA 1
ATOM 7222 C C . TYR A 1 880 ? 9.521 32.024 -14.238 1.00 83.12 880 TYR A C 1
ATOM 7224 O O . TYR A 1 880 ? 9.867 31.496 -13.191 1.00 83.12 880 TYR A O 1
ATOM 7232 N N . LYS A 1 881 ? 9.689 33.333 -14.450 1.00 87.25 881 LYS A N 1
ATOM 7233 C CA . LYS A 1 881 ? 10.327 34.243 -13.499 1.00 87.25 881 LYS A CA 1
ATOM 7234 C C . LYS A 1 881 ? 9.607 34.277 -12.148 1.00 87.25 881 LYS A C 1
ATOM 7236 O O . LYS A 1 881 ? 10.265 34.163 -11.118 1.00 87.25 881 LYS A O 1
ATOM 7241 N N . LEU A 1 882 ? 8.277 34.406 -12.120 1.00 84.06 882 LEU A N 1
ATOM 7242 C CA . LEU A 1 882 ? 7.491 34.369 -10.876 1.00 84.06 882 LEU A CA 1
ATOM 7243 C C . LEU A 1 882 ? 7.566 33.004 -10.175 1.00 84.06 882 LEU A C 1
ATOM 7245 O O . LEU A 1 882 ? 7.683 32.954 -8.951 1.00 84.06 882 LEU A O 1
ATOM 7249 N N . CYS A 1 883 ? 7.542 31.906 -10.931 1.00 85.56 883 CYS A N 1
ATOM 7250 C CA . CYS A 1 883 ? 7.705 30.548 -10.420 1.00 85.56 883 CYS A CA 1
ATOM 7251 C C . CYS A 1 883 ? 9.101 30.335 -9.828 1.00 85.56 883 CYS A C 1
ATOM 7253 O O . CYS A 1 883 ? 9.201 29.826 -8.714 1.00 85.56 883 CYS A O 1
ATOM 7255 N N . SER A 1 884 ? 10.160 30.775 -10.512 1.00 88.62 884 SER A N 1
ATOM 7256 C CA . SER A 1 884 ? 11.536 30.714 -10.014 1.00 88.62 884 SER A CA 1
ATOM 7257 C C . SER A 1 884 ? 11.744 31.630 -8.801 1.00 88.62 884 SER A C 1
ATOM 7259 O O . SER A 1 884 ? 12.447 31.243 -7.875 1.00 88.62 884 SER A O 1
ATOM 7261 N N . ILE A 1 885 ? 11.078 32.792 -8.716 1.00 87.25 885 ILE A N 1
ATOM 7262 C CA . ILE A 1 885 ? 11.060 33.615 -7.488 1.00 87.25 885 ILE A CA 1
ATOM 7263 C C . ILE A 1 885 ? 10.383 32.858 -6.339 1.00 87.25 885 ILE A C 1
ATOM 7265 O O . ILE A 1 885 ? 10.938 32.789 -5.243 1.00 87.25 885 ILE A O 1
ATOM 7269 N N . ALA A 1 886 ? 9.206 32.270 -6.576 1.00 83.06 886 ALA A N 1
ATOM 7270 C CA . ALA A 1 886 ? 8.484 31.507 -5.560 1.00 83.06 886 ALA A CA 1
ATOM 7271 C C . ALA A 1 886 ? 9.288 30.288 -5.084 1.00 83.06 886 ALA A C 1
ATOM 7273 O O . ALA A 1 886 ? 9.322 30.006 -3.891 1.00 83.06 886 ALA A O 1
ATOM 7274 N N . LEU A 1 887 ? 9.979 29.607 -6.000 1.00 89.12 887 LEU A N 1
ATOM 7275 C CA . LEU A 1 887 ? 10.884 28.503 -5.699 1.00 89.12 887 LEU A CA 1
ATOM 7276 C C . LEU A 1 887 ? 12.114 28.956 -4.916 1.00 89.12 887 LEU A C 1
ATOM 7278 O O . LEU A 1 887 ? 12.449 28.353 -3.903 1.00 89.12 887 LEU A O 1
ATOM 7282 N N . CYS A 1 888 ? 12.747 30.055 -5.319 1.00 90.56 888 CYS A N 1
ATOM 7283 C CA . CYS A 1 888 ? 13.850 30.652 -4.573 1.00 90.56 888 CYS A CA 1
ATOM 7284 C C . CYS A 1 888 ? 13.437 30.954 -3.121 1.00 90.56 888 CYS A C 1
ATOM 7286 O O . CYS A 1 888 ? 14.125 30.545 -2.187 1.00 90.56 888 CYS A O 1
ATOM 7288 N N . MET A 1 889 ? 12.266 31.570 -2.921 1.00 84.25 889 MET A N 1
ATOM 7289 C CA . MET A 1 889 ? 11.716 31.835 -1.588 1.00 84.25 889 MET A CA 1
ATOM 7290 C C . MET A 1 889 ? 11.346 30.555 -0.833 1.00 84.25 889 MET A C 1
ATOM 7292 O O . MET A 1 889 ? 11.616 30.467 0.358 1.00 84.25 889 MET A O 1
ATOM 7296 N N . TYR A 1 890 ? 10.760 29.557 -1.500 1.00 90.12 890 TYR A N 1
ATOM 7297 C CA . TYR A 1 890 ? 10.469 28.245 -0.913 1.00 90.12 890 TYR A CA 1
ATOM 7298 C C . TYR A 1 890 ? 11.734 27.620 -0.320 1.00 90.12 890 TYR A C 1
ATOM 7300 O O . TYR A 1 890 ? 11.762 27.262 0.855 1.00 90.12 890 TYR A O 1
ATOM 7308 N N . TYR A 1 891 ? 12.795 27.558 -1.121 1.00 89.19 891 TYR A N 1
ATOM 7309 C CA . TYR A 1 891 ? 14.069 26.979 -0.727 1.00 89.19 891 TYR A CA 1
ATOM 7310 C C . TYR A 1 891 ? 14.760 27.800 0.377 1.00 89.19 891 TYR A C 1
ATOM 7312 O O . TYR A 1 891 ? 15.260 27.224 1.338 1.00 89.19 891 TYR A O 1
ATOM 7320 N N . GLN A 1 892 ? 14.708 29.136 0.338 1.00 86.50 892 GLN A N 1
ATOM 7321 C CA . GLN A 1 892 ? 15.205 29.978 1.440 1.00 86.50 892 GLN A CA 1
ATOM 7322 C C . GLN A 1 892 ? 14.437 29.742 2.747 1.00 86.50 892 GLN A C 1
ATOM 7324 O O . GLN A 1 892 ? 15.047 29.543 3.795 1.00 86.50 892 GLN A O 1
ATOM 7329 N N . LEU A 1 893 ? 13.104 29.688 2.683 1.00 78.62 893 LEU A N 1
ATOM 7330 C CA . LEU A 1 893 ? 12.251 29.426 3.842 1.00 78.62 893 LEU A CA 1
ATOM 7331 C C . LEU A 1 893 ? 12.507 28.032 4.428 1.00 78.62 893 LEU A C 1
ATOM 7333 O O . LEU A 1 893 ? 12.581 27.896 5.647 1.00 78.62 893 LEU A O 1
ATOM 7337 N N . LYS A 1 894 ? 12.711 27.011 3.583 1.00 83.56 894 LYS A N 1
ATOM 7338 C CA . LYS A 1 894 ? 13.133 25.669 4.018 1.00 83.56 894 LYS A CA 1
ATOM 7339 C C . LYS A 1 894 ? 14.494 25.691 4.713 1.00 83.56 894 LYS A C 1
ATOM 7341 O O . LYS A 1 894 ? 14.629 25.124 5.794 1.00 83.56 894 LYS A O 1
ATOM 7346 N N . ALA A 1 895 ? 15.479 26.393 4.149 1.00 85.75 895 ALA A N 1
ATOM 7347 C CA . ALA A 1 895 ? 16.805 26.536 4.756 1.00 85.75 895 ALA A CA 1
ATOM 7348 C C . ALA A 1 895 ? 16.749 27.220 6.137 1.00 85.75 895 ALA A C 1
ATOM 7350 O O . ALA A 1 895 ? 17.559 26.935 7.024 1.00 85.75 895 ALA A O 1
ATOM 7351 N N . GLU A 1 896 ? 15.796 28.131 6.331 1.00 84.62 896 GLU A N 1
ATOM 7352 C CA . GLU A 1 896 ? 15.600 28.876 7.576 1.00 84.62 896 GLU A CA 1
ATOM 7353 C C . GLU A 1 896 ? 14.668 28.176 8.585 1.00 84.62 896 GLU A C 1
ATOM 7355 O O . GLU A 1 896 ? 14.557 28.631 9.723 1.00 84.62 896 GLU A O 1
ATOM 7360 N N . GLY A 1 897 ? 14.068 27.034 8.221 1.00 85.56 897 GLY A N 1
ATOM 7361 C CA . GLY A 1 897 ? 13.199 26.234 9.095 1.00 85.56 897 GLY A CA 1
ATOM 7362 C C . GLY A 1 897 ? 11.716 26.628 9.071 1.00 85.56 897 GLY A C 1
ATOM 7363 O O . GLY A 1 897 ? 10.942 26.175 9.915 1.00 85.56 897 GLY A O 1
ATOM 7364 N N . TYR A 1 898 ? 11.285 27.442 8.105 1.00 74.38 898 TYR A N 1
ATOM 7365 C CA . TYR A 1 898 ? 9.890 27.855 7.909 1.00 74.38 898 TYR A CA 1
ATOM 7366 C C . TYR A 1 898 ? 9.116 26.884 7.001 1.00 74.38 898 TYR A C 1
ATOM 7368 O O . TYR A 1 898 ? 8.460 27.289 6.036 1.00 74.38 898 TYR A O 1
ATOM 7376 N N . ASP A 1 899 ? 9.163 25.588 7.321 1.00 75.56 899 ASP A N 1
ATOM 7377 C CA . ASP A 1 899 ? 8.623 24.503 6.487 1.00 75.56 899 ASP A CA 1
ATOM 7378 C C . ASP A 1 899 ? 7.166 24.709 6.059 1.00 75.56 899 ASP A C 1
ATOM 7380 O O . ASP A 1 899 ? 6.828 24.547 4.890 1.00 75.56 899 ASP A O 1
ATOM 7384 N N . ASN A 1 900 ? 6.302 25.120 6.989 1.00 65.88 900 ASN A N 1
ATOM 7385 C CA . ASN A 1 900 ? 4.873 25.290 6.716 1.00 65.88 900 ASN A CA 1
ATOM 7386 C C . ASN A 1 900 ? 4.588 26.441 5.736 1.00 65.88 900 ASN A C 1
ATOM 7388 O O . ASN A 1 900 ? 3.664 26.352 4.923 1.00 65.88 900 ASN A O 1
ATOM 7392 N N . VAL A 1 901 ? 5.366 27.527 5.818 1.00 63.06 901 VAL A N 1
ATOM 7393 C CA . VAL A 1 901 ? 5.229 28.693 4.931 1.00 63.06 901 VAL A CA 1
ATOM 7394 C C . VAL A 1 901 ? 5.749 28.339 3.543 1.00 63.06 901 VAL A C 1
ATOM 7396 O O . VAL A 1 901 ? 5.081 28.632 2.549 1.00 63.06 901 VAL A O 1
ATOM 7399 N N . ALA A 1 902 ? 6.888 27.643 3.488 1.00 70.75 902 ALA A N 1
ATOM 7400 C CA . ALA A 1 902 ? 7.450 27.109 2.259 1.00 70.75 902 ALA A CA 1
ATOM 7401 C C . ALA A 1 902 ? 6.443 26.177 1.556 1.00 70.75 902 ALA A C 1
ATOM 7403 O O . ALA A 1 902 ? 6.019 26.465 0.439 1.00 70.75 902 ALA A O 1
ATOM 7404 N N . ASP A 1 903 ? 5.944 25.137 2.228 1.00 79.75 903 ASP A N 1
ATOM 7405 C CA . ASP A 1 903 ? 5.011 24.166 1.635 1.00 79.75 903 ASP A CA 1
ATOM 7406 C C . ASP A 1 903 ? 3.710 24.814 1.135 1.00 79.75 903 ASP A C 1
ATOM 7408 O O . ASP A 1 903 ? 3.103 24.362 0.161 1.00 79.75 903 ASP A O 1
ATOM 7412 N N . LYS A 1 904 ? 3.243 25.880 1.798 1.00 73.44 904 LYS A N 1
ATOM 7413 C CA . LYS A 1 904 ? 2.064 26.634 1.355 1.00 73.44 904 LYS A CA 1
ATOM 7414 C C . LYS A 1 904 ? 2.353 27.472 0.109 1.00 73.44 904 LYS A C 1
ATOM 7416 O O . LYS A 1 904 ? 1.478 27.587 -0.758 1.00 73.44 904 LYS A O 1
ATOM 7421 N N . LEU A 1 905 ? 3.541 28.070 0.026 1.00 76.56 905 LEU A N 1
ATOM 7422 C CA . LEU A 1 905 ? 3.996 28.791 -1.159 1.00 76.56 905 LEU A CA 1
ATOM 7423 C C . LEU A 1 905 ? 4.111 27.835 -2.355 1.00 76.56 905 LEU A C 1
ATOM 7425 O O . LEU A 1 905 ? 3.600 28.156 -3.426 1.00 76.56 905 LEU A O 1
ATOM 7429 N N . ASP A 1 906 ? 4.664 26.641 -2.137 1.00 84.06 906 ASP A N 1
ATOM 7430 C CA . ASP A 1 906 ? 4.818 25.595 -3.154 1.00 84.06 906 ASP A CA 1
ATOM 7431 C C . ASP A 1 906 ? 3.464 25.073 -3.659 1.00 84.06 906 ASP A C 1
ATOM 7433 O O . ASP A 1 906 ? 3.192 25.107 -4.858 1.00 84.06 906 ASP A O 1
ATOM 7437 N N . ARG A 1 907 ? 2.531 24.748 -2.752 1.00 77.12 907 ARG A N 1
ATOM 7438 C CA . ARG A 1 907 ? 1.155 24.372 -3.131 1.00 77.12 907 ARG A CA 1
ATOM 7439 C C . ARG A 1 907 ? 0.420 25.481 -3.876 1.00 77.12 907 ARG A C 1
ATOM 7441 O O . ARG A 1 907 ? -0.316 25.210 -4.819 1.00 77.12 907 ARG A O 1
ATOM 7448 N N . THR A 1 908 ? 0.600 26.736 -3.457 1.00 74.25 908 THR A N 1
ATOM 7449 C CA . THR A 1 908 ? 0.002 27.883 -4.158 1.00 74.25 908 THR A CA 1
ATOM 7450 C C . THR A 1 908 ? 0.579 28.004 -5.565 1.00 74.25 908 THR A C 1
ATOM 7452 O O . THR A 1 908 ? -0.183 28.243 -6.496 1.00 74.25 908 THR A O 1
ATOM 7455 N N . ARG A 1 909 ? 1.893 27.801 -5.729 1.00 86.94 909 ARG A N 1
ATOM 7456 C CA . ARG A 1 909 ? 2.567 27.762 -7.031 1.00 86.94 909 ARG A CA 1
ATOM 7457 C C . ARG A 1 909 ? 2.042 26.613 -7.900 1.00 86.94 909 ARG A C 1
ATOM 7459 O O . ARG A 1 909 ? 1.735 26.857 -9.059 1.00 86.94 909 ARG A O 1
ATOM 7466 N N . GLU A 1 910 ? 1.897 25.397 -7.372 1.00 77.38 910 GLU A N 1
ATOM 7467 C CA . GLU A 1 910 ? 1.381 24.239 -8.127 1.00 77.38 910 GLU A CA 1
ATOM 7468 C C . GLU A 1 910 ? -0.075 24.406 -8.562 1.00 77.38 910 GLU A C 1
ATOM 7470 O O . GLU A 1 910 ? -0.387 24.233 -9.736 1.00 77.38 910 GLU A O 1
ATOM 7475 N N . MET A 1 911 ? -0.968 24.800 -7.646 1.00 73.06 911 MET A N 1
ATOM 7476 C CA . MET A 1 911 ? -2.376 25.062 -7.982 1.00 73.06 911 MET A CA 1
ATOM 7477 C C . MET A 1 911 ? -2.506 26.084 -9.108 1.00 73.06 911 MET A C 1
ATOM 7479 O O . MET A 1 911 ? -3.421 26.030 -9.924 1.00 73.06 911 MET A O 1
ATOM 7483 N N . PHE A 1 912 ? -1.597 27.047 -9.108 1.00 71.50 912 PHE A N 1
ATOM 7484 C CA . PHE A 1 912 ? -1.558 28.116 -10.071 1.00 71.50 912 PHE A CA 1
ATOM 7485 C C . PHE A 1 912 ? -1.006 27.663 -11.426 1.00 71.50 912 PHE A C 1
ATOM 7487 O O . PHE A 1 912 ? -1.596 27.980 -12.454 1.00 71.50 912 PHE A O 1
ATOM 7494 N N . PHE A 1 913 ? 0.069 26.871 -11.420 1.00 74.31 913 PHE A N 1
ATOM 7495 C CA . PHE A 1 913 ? 0.634 26.253 -12.618 1.00 74.31 913 PHE A CA 1
ATOM 7496 C C . PHE A 1 913 ? -0.397 25.358 -13.319 1.00 74.31 913 PHE A C 1
ATOM 7498 O O . PHE A 1 913 ? -0.692 25.578 -14.491 1.00 74.31 913 PHE A O 1
ATOM 7505 N N . ASN A 1 914 ? -1.041 24.457 -12.568 1.00 74.00 914 ASN A N 1
ATOM 7506 C CA . ASN A 1 914 ? -2.060 23.542 -13.092 1.00 74.00 914 ASN A CA 1
ATOM 7507 C C . ASN A 1 914 ? -3.249 24.299 -13.695 1.00 74.00 914 ASN A C 1
ATOM 7509 O O . ASN A 1 914 ? -3.767 23.922 -14.738 1.00 74.00 914 ASN A O 1
ATOM 7513 N N . ARG A 1 915 ? -3.664 25.412 -13.078 1.00 72.44 915 ARG A N 1
ATOM 7514 C CA . ARG A 1 915 ? -4.785 26.213 -13.582 1.00 72.44 915 ARG A CA 1
ATOM 7515 C C . ARG A 1 915 ? -4.457 26.939 -14.886 1.00 72.44 915 ARG A C 1
ATOM 7517 O O . ARG A 1 915 ? -5.322 27.064 -15.744 1.00 72.44 915 ARG A O 1
ATOM 7524 N N . ILE A 1 916 ? -3.224 27.416 -15.051 1.00 67.44 916 ILE A N 1
ATOM 7525 C CA . ILE A 1 916 ? -2.787 28.019 -16.316 1.00 67.44 916 ILE A CA 1
ATOM 7526 C C . ILE A 1 916 ? -2.629 26.934 -17.390 1.00 67.44 916 ILE A C 1
ATOM 7528 O O . ILE A 1 916 ? -3.008 27.166 -18.536 1.00 67.44 916 ILE A O 1
ATOM 7532 N N . GLU A 1 917 ? -2.117 25.755 -17.040 1.00 68.31 917 GLU A N 1
ATOM 7533 C CA . GLU A 1 917 ? -2.017 24.617 -17.961 1.00 68.31 917 GLU A CA 1
ATOM 7534 C C . GLU A 1 917 ? -3.401 24.160 -18.453 1.00 68.31 917 GLU A C 1
ATOM 7536 O O . GLU A 1 917 ? -3.601 24.005 -19.654 1.00 68.31 917 GLU A O 1
ATOM 7541 N N . GLU A 1 918 ? -4.385 24.054 -17.554 1.00 70.25 918 GLU A N 1
ATOM 7542 C CA . GLU A 1 918 ? -5.764 23.667 -17.880 1.00 70.25 918 GLU A CA 1
ATOM 7543 C C . GLU A 1 918 ? -6.533 24.736 -18.678 1.00 70.25 918 GLU A C 1
ATOM 7545 O O . GLU A 1 918 ? -7.344 24.399 -19.543 1.00 70.25 918 GLU A O 1
ATOM 7550 N N . GLU A 1 919 ? -6.322 26.024 -18.384 1.00 70.56 919 GLU A N 1
ATOM 7551 C CA . GLU A 1 919 ? -7.107 27.116 -18.979 1.00 70.56 919 GLU A CA 1
ATOM 7552 C C . GLU A 1 919 ? -6.436 27.770 -20.207 1.00 70.56 919 GLU A C 1
ATOM 7554 O O . GLU A 1 919 ? -7.095 28.521 -20.935 1.00 70.56 919 GLU A O 1
ATOM 7559 N N . SER A 1 920 ? -5.150 27.505 -20.476 1.00 65.06 920 SER A N 1
ATOM 7560 C CA . SER A 1 920 ? -4.448 28.091 -21.624 1.00 65.06 920 SER A CA 1
ATOM 7561 C C . SER A 1 920 ? -4.551 27.219 -22.885 1.00 65.06 920 SER A C 1
ATOM 7563 O O . SER A 1 920 ? -4.091 26.085 -22.935 1.00 65.06 920 SER A O 1
ATOM 7565 N N . ASN A 1 921 ? -5.049 27.790 -23.989 1.00 67.19 921 ASN A N 1
ATOM 7566 C CA . ASN A 1 921 ? -4.976 27.183 -25.335 1.00 67.19 921 ASN A CA 1
ATOM 7567 C C . ASN A 1 921 ? -3.546 27.230 -25.933 1.00 67.19 921 ASN A C 1
ATOM 7569 O O . ASN A 1 921 ? -3.369 27.324 -27.151 1.00 67.19 921 ASN A O 1
ATOM 7573 N N . GLY A 1 922 ? -2.508 27.233 -25.091 1.00 65.94 922 GLY A N 1
ATOM 7574 C CA . GLY A 1 922 ? -1.126 27.495 -25.491 1.00 65.94 922 GLY A CA 1
ATOM 7575 C C . GLY A 1 922 ? -0.614 26.533 -26.566 1.00 65.94 922 GLY A C 1
ATOM 7576 O O . GLY A 1 922 ? -0.035 26.967 -27.564 1.00 65.94 922 GLY A O 1
ATOM 7577 N N . GLU A 1 923 ? -0.902 25.242 -26.405 1.00 67.62 923 GLU A N 1
ATOM 7578 C CA . GLU A 1 923 ? -0.505 24.190 -27.344 1.00 67.62 923 GLU A CA 1
ATOM 7579 C C . GLU A 1 923 ? -1.177 24.351 -28.721 1.00 67.62 923 GLU A C 1
ATOM 7581 O O . GLU A 1 923 ? -0.524 24.231 -29.760 1.00 67.62 923 GLU A O 1
ATOM 7586 N N . ALA A 1 924 ? -2.462 24.723 -28.754 1.00 68.69 924 ALA A N 1
ATOM 7587 C CA . ALA A 1 924 ? -3.200 24.958 -29.998 1.00 68.69 924 ALA A CA 1
ATOM 7588 C C . ALA A 1 924 ? -2.636 26.150 -30.793 1.00 68.69 924 ALA A C 1
ATOM 7590 O O . ALA A 1 924 ? -2.474 26.064 -32.014 1.00 68.69 924 ALA A O 1
ATOM 7591 N N . LEU A 1 925 ? -2.264 27.236 -30.106 1.00 67.69 925 LEU A N 1
ATOM 7592 C CA . LEU A 1 925 ? -1.625 28.402 -30.724 1.00 67.69 925 LEU A CA 1
ATOM 7593 C C . LEU A 1 925 ? -0.206 28.082 -31.229 1.00 67.69 925 LEU A C 1
ATOM 7595 O O . LEU A 1 925 ? 0.191 28.545 -32.301 1.00 67.69 925 LEU A O 1
ATOM 7599 N N . CYS A 1 926 ? 0.545 27.254 -30.495 1.00 64.69 926 CYS A N 1
ATOM 7600 C CA . CYS A 1 926 ? 1.836 26.724 -30.937 1.00 64.69 926 CYS A CA 1
ATOM 7601 C C . CYS A 1 926 ? 1.726 25.933 -32.232 1.00 64.69 926 CYS A C 1
ATOM 7603 O O . CYS A 1 926 ? 2.446 26.216 -33.191 1.00 64.69 926 CYS A O 1
ATOM 7605 N N . ASN A 1 927 ? 0.796 24.984 -32.278 1.00 70.62 927 ASN A N 1
ATOM 7606 C CA . ASN A 1 927 ? 0.581 24.139 -33.445 1.00 70.62 927 ASN A CA 1
ATOM 7607 C C . ASN A 1 927 ? 0.143 24.966 -34.664 1.00 70.62 927 ASN A C 1
ATOM 7609 O O . ASN A 1 927 ? 0.673 24.772 -35.758 1.00 70.62 927 ASN A O 1
ATOM 7613 N N . ALA A 1 928 ? -0.735 25.959 -34.474 1.00 69.19 928 ALA A N 1
ATOM 7614 C CA . ALA A 1 928 ? -1.140 26.882 -35.537 1.00 69.19 928 ALA A CA 1
ATOM 7615 C C . ALA A 1 928 ? 0.031 27.738 -36.064 1.00 69.19 928 ALA A C 1
ATOM 7617 O O . ALA A 1 928 ? 0.131 27.996 -37.268 1.00 69.19 928 ALA A O 1
ATOM 7618 N N . ARG A 1 929 ? 0.958 28.150 -35.188 1.00 69.88 929 ARG A N 1
ATOM 7619 C CA . ARG A 1 929 ? 2.170 28.880 -35.584 1.00 69.88 929 ARG A CA 1
ATOM 7620 C C . ARG A 1 929 ? 3.172 27.998 -36.319 1.00 69.88 929 ARG A C 1
ATOM 7622 O O . ARG A 1 929 ? 3.735 28.460 -37.305 1.00 69.88 929 ARG A O 1
ATOM 7629 N N . TYR A 1 930 ? 3.427 26.776 -35.851 1.00 71.75 930 TYR A N 1
ATOM 7630 C CA . TYR A 1 930 ? 4.327 25.852 -36.548 1.00 71.75 930 TYR A CA 1
ATOM 7631 C C . TYR A 1 930 ? 3.806 25.541 -37.948 1.00 71.75 930 TYR A C 1
ATOM 7633 O O . TYR A 1 930 ? 4.575 25.648 -38.897 1.00 71.75 930 TYR A O 1
ATOM 7641 N N . ALA A 1 931 ? 2.499 25.293 -38.085 1.00 71.44 931 ALA A N 1
ATOM 7642 C CA . ALA A 1 931 ? 1.853 25.154 -39.387 1.00 71.44 931 ALA A CA 1
ATOM 7643 C C . ALA A 1 931 ? 2.069 26.402 -40.261 1.00 71.44 931 ALA A C 1
ATOM 7645 O O . ALA A 1 931 ? 2.520 26.284 -41.393 1.00 71.44 931 ALA A O 1
ATOM 7646 N N . SER A 1 932 ? 1.871 27.604 -39.708 1.00 69.75 932 SER A N 1
ATOM 7647 C CA . SER A 1 932 ? 2.146 28.852 -40.434 1.00 69.75 932 SER A CA 1
ATOM 7648 C C . SER A 1 932 ? 3.626 28.985 -40.826 1.00 69.75 932 SER A C 1
ATOM 7650 O O . SER A 1 932 ? 3.932 29.363 -41.940 1.00 69.75 932 SER A O 1
ATOM 7652 N N . LEU A 1 933 ? 4.591 28.647 -39.970 1.00 67.81 933 LEU A N 1
ATOM 7653 C CA . LEU A 1 933 ? 6.019 28.724 -40.322 1.00 67.81 933 LEU A CA 1
ATOM 7654 C C . LEU A 1 933 ? 6.416 27.718 -41.412 1.00 67.81 933 LEU A C 1
ATOM 7656 O O . LEU A 1 933 ? 7.239 28.043 -42.268 1.00 67.81 933 LEU A O 1
ATOM 7660 N N . THR A 1 934 ? 5.830 26.521 -41.390 1.00 71.38 934 THR A N 1
ATOM 7661 C CA . THR A 1 934 ? 6.027 25.499 -42.423 1.00 71.38 934 THR A CA 1
ATOM 7662 C C . THR A 1 934 ? 5.486 25.971 -43.772 1.00 71.38 934 THR A C 1
ATOM 7664 O O . THR A 1 934 ? 6.222 25.925 -44.757 1.00 71.38 934 THR A O 1
ATOM 7667 N N . GLU A 1 935 ? 4.272 26.524 -43.805 1.00 71.19 935 GLU A N 1
ATOM 7668 C CA . GLU A 1 935 ? 3.680 27.082 -45.028 1.00 71.19 935 GLU A CA 1
ATOM 7669 C C . GLU A 1 935 ? 4.450 28.312 -45.549 1.00 71.19 935 GLU A C 1
ATOM 7671 O O . GLU A 1 935 ? 4.617 28.472 -46.757 1.00 71.19 935 GLU A O 1
ATOM 7676 N N . LEU A 1 936 ? 5.016 29.152 -44.667 1.00 64.31 936 LEU A N 1
ATOM 7677 C CA . LEU A 1 936 ? 5.858 30.290 -45.078 1.00 64.31 936 LEU A CA 1
ATOM 7678 C C . LEU A 1 936 ? 7.133 29.801 -45.787 1.00 64.31 936 LEU A C 1
ATOM 7680 O O . LEU A 1 936 ? 7.578 30.404 -46.765 1.00 64.31 936 LEU A O 1
ATOM 7684 N N . GLY A 1 937 ? 7.722 28.709 -45.288 1.00 64.06 937 GLY A N 1
ATOM 7685 C CA . GLY A 1 937 ? 8.887 28.064 -45.892 1.00 64.06 937 GLY A CA 1
ATOM 7686 C C . GLY A 1 937 ? 8.575 27.429 -47.251 1.00 64.06 937 GLY A C 1
ATOM 7687 O O . GLY A 1 937 ? 9.375 27.553 -48.177 1.00 64.06 937 GLY A O 1
ATOM 7688 N N . LEU A 1 938 ? 7.395 26.819 -47.403 1.00 61.09 938 LEU A N 1
ATOM 7689 C CA . LEU A 1 938 ? 6.915 26.280 -48.683 1.00 61.09 938 LEU A CA 1
ATOM 7690 C C . LEU A 1 938 ? 6.639 27.397 -49.702 1.00 61.09 938 LEU A C 1
ATOM 7692 O O . LEU A 1 938 ? 7.069 27.313 -50.852 1.00 61.09 938 LEU A O 1
ATOM 7696 N N . TRP A 1 939 ? 6.060 28.517 -49.265 1.00 59.78 939 TRP A N 1
ATOM 7697 C CA . TRP A 1 939 ? 5.846 29.699 -50.107 1.00 59.78 939 TRP A CA 1
ATOM 7698 C C . TRP A 1 939 ? 7.154 30.348 -50.606 1.00 59.78 939 TRP A C 1
ATOM 7700 O O . TRP A 1 939 ? 7.214 30.931 -51.701 1.00 59.78 939 TRP A O 1
ATOM 7710 N N . GLN A 1 940 ? 8.235 30.241 -49.825 1.00 57.72 940 GLN A N 1
ATOM 7711 C CA . GLN A 1 940 ? 9.580 30.641 -50.254 1.00 57.72 940 GLN A CA 1
ATOM 7712 C C . GLN A 1 940 ? 10.153 29.705 -51.328 1.00 57.72 940 GLN A C 1
ATOM 7714 O O . GLN A 1 940 ? 10.880 30.185 -52.199 1.00 57.72 940 GLN A O 1
ATOM 7719 N N . ALA A 1 941 ? 9.815 28.414 -51.292 1.00 56.19 941 ALA A N 1
ATOM 7720 C CA . ALA A 1 941 ? 10.359 27.399 -52.190 1.00 56.19 941 ALA A CA 1
ATOM 7721 C C . ALA A 1 941 ? 9.599 27.269 -53.525 1.00 56.19 941 ALA A C 1
ATOM 7723 O O . ALA A 1 941 ? 10.241 27.093 -54.560 1.00 56.19 941 ALA A O 1
ATOM 7724 N N . GLU A 1 942 ? 8.264 27.378 -53.530 1.00 57.69 942 GLU A N 1
ATOM 7725 C CA . GLU A 1 942 ? 7.446 26.882 -54.657 1.00 57.69 942 GLU A CA 1
ATOM 7726 C C . GLU A 1 942 ? 6.608 27.943 -55.396 1.00 57.69 942 GLU A C 1
ATOM 7728 O O . GLU A 1 942 ? 6.058 27.654 -56.454 1.00 57.69 942 GLU A O 1
ATOM 7733 N N . ASN A 1 943 ? 6.564 29.198 -54.925 1.00 56.09 943 ASN A N 1
ATOM 7734 C CA . ASN A 1 943 ? 5.801 30.301 -55.548 1.00 56.09 943 ASN A CA 1
ATOM 7735 C C . ASN A 1 943 ? 4.273 30.086 -55.686 1.00 56.09 943 ASN A C 1
ATOM 7737 O O . ASN A 1 943 ? 3.620 30.932 -56.298 1.00 56.09 943 ASN A O 1
ATOM 7741 N N . ASP A 1 944 ? 3.694 29.041 -55.093 1.00 54.12 944 ASP A N 1
ATOM 7742 C CA . ASP A 1 944 ? 2.244 28.807 -55.060 1.00 54.12 944 ASP A CA 1
ATOM 7743 C C . ASP A 1 944 ? 1.689 29.022 -53.638 1.00 54.12 944 ASP A C 1
ATOM 7745 O O . ASP A 1 944 ? 2.385 28.779 -52.652 1.00 54.12 944 ASP A O 1
ATOM 7749 N N . CYS A 1 945 ? 0.490 29.602 -53.518 1.00 52.53 945 CYS A N 1
ATOM 7750 C CA . CYS A 1 945 ? 0.022 30.261 -52.282 1.00 52.53 945 CYS A CA 1
ATOM 7751 C C . CYS A 1 945 ? -1.450 29.972 -51.944 1.00 52.53 945 CYS A C 1
ATOM 7753 O O . CYS A 1 945 ? -2.168 30.860 -51.484 1.00 52.53 945 CYS A O 1
ATOM 7755 N N . THR A 1 946 ? -1.941 28.755 -52.173 1.00 59.69 946 THR A N 1
ATOM 7756 C CA . THR A 1 946 ? -3.344 28.437 -51.849 1.00 59.69 946 THR A CA 1
ATOM 7757 C C . THR A 1 946 ? -3.589 28.202 -50.358 1.00 59.69 946 THR A C 1
ATOM 7759 O O . THR A 1 946 ? -4.679 28.507 -49.879 1.00 59.69 946 THR A O 1
ATOM 7762 N N . ASP A 1 947 ? -2.577 27.758 -49.604 1.00 66.94 947 ASP A N 1
ATOM 7763 C CA . ASP A 1 947 ? -2.787 27.223 -48.246 1.00 66.94 947 ASP A CA 1
ATOM 7764 C C . ASP A 1 947 ? -2.347 28.206 -47.136 1.00 66.94 947 ASP A C 1
ATOM 7766 O O . ASP A 1 947 ? -2.725 28.073 -45.966 1.00 66.94 947 ASP A O 1
ATOM 7770 N N . TRP A 1 948 ? -1.630 29.274 -47.511 1.00 71.31 948 TRP A N 1
ATOM 7771 C CA . TRP A 1 948 ? -1.159 30.325 -46.600 1.00 71.31 948 TRP A CA 1
ATOM 7772 C C . TRP A 1 948 ? -2.301 31.080 -45.915 1.00 71.31 948 TRP A C 1
ATOM 7774 O O . TRP A 1 948 ? -2.268 31.301 -44.702 1.00 71.31 948 TRP A O 1
ATOM 7784 N N . ASP A 1 949 ? -3.327 31.466 -46.676 1.00 74.12 949 ASP A N 1
ATOM 7785 C CA . ASP A 1 949 ? -4.460 32.224 -46.140 1.00 74.12 949 ASP A CA 1
ATOM 7786 C C . ASP A 1 949 ? -5.263 31.392 -45.127 1.00 74.12 949 ASP A C 1
ATOM 7788 O O . ASP A 1 949 ? -5.770 31.932 -44.139 1.00 74.12 949 ASP A O 1
ATOM 7792 N N . GLU A 1 950 ? -5.316 30.067 -45.305 1.00 76.50 950 GLU A N 1
ATOM 7793 C CA . GLU A 1 950 ? -5.950 29.151 -44.355 1.00 76.50 950 GLU A CA 1
ATOM 7794 C C . GLU A 1 950 ? -5.114 28.990 -43.076 1.00 76.50 950 GLU A C 1
ATOM 7796 O O . GLU A 1 950 ? -5.653 29.102 -41.968 1.00 76.50 950 GLU A O 1
ATOM 7801 N N . ALA A 1 951 ? -3.799 28.775 -43.204 1.00 73.12 951 ALA A N 1
ATOM 7802 C CA . ALA A 1 951 ? -2.889 28.668 -42.062 1.00 73.12 951 ALA A CA 1
ATOM 7803 C C . ALA A 1 951 ? -2.874 29.961 -41.227 1.00 73.12 951 ALA A C 1
ATOM 7805 O O . ALA A 1 951 ? -3.021 29.920 -40.001 1.00 73.12 951 ALA A O 1
ATOM 7806 N N . LYS A 1 952 ? -2.814 31.118 -41.899 1.00 75.62 952 LYS A N 1
ATOM 7807 C CA . LYS A 1 952 ? -2.876 32.442 -41.274 1.00 75.62 952 LYS A CA 1
ATOM 7808 C C . LYS A 1 952 ? -4.223 32.700 -40.599 1.00 75.62 952 LYS A C 1
ATOM 7810 O O . LYS A 1 952 ? -4.249 33.186 -39.472 1.00 75.62 952 LYS A O 1
ATOM 7815 N N . SER A 1 953 ? -5.338 32.329 -41.232 1.00 78.38 953 SER A N 1
ATOM 7816 C CA . SER A 1 953 ? -6.670 32.485 -40.634 1.00 78.38 953 SER A CA 1
ATOM 7817 C C . SER A 1 953 ? -6.837 31.649 -39.357 1.00 78.38 953 SER A C 1
ATOM 7819 O O . SER A 1 953 ? -7.359 32.151 -38.357 1.00 78.38 953 SER A O 1
ATOM 7821 N N . LYS A 1 954 ? -6.340 30.401 -39.346 1.00 77.69 954 LYS A N 1
ATOM 7822 C CA . LYS A 1 954 ? -6.320 29.546 -38.143 1.00 77.69 954 LYS A CA 1
ATOM 7823 C C . LYS A 1 954 ? -5.449 30.146 -37.039 1.00 77.69 954 LYS A C 1
ATOM 7825 O O . LYS A 1 954 ? -5.866 30.177 -35.882 1.00 77.69 954 LYS A O 1
ATOM 7830 N N . TYR A 1 955 ? -4.277 30.666 -37.398 1.00 76.69 955 TYR A N 1
ATOM 7831 C CA . TYR A 1 955 ? -3.388 31.355 -36.467 1.00 76.69 955 TYR A CA 1
ATOM 7832 C C . TYR A 1 955 ? -4.036 32.612 -35.858 1.00 76.69 955 TYR A C 1
ATOM 7834 O O . TYR A 1 955 ? -4.032 32.770 -34.637 1.00 76.69 955 TYR A O 1
ATOM 7842 N N . ASP A 1 956 ? -4.668 33.464 -36.669 1.00 77.50 956 ASP A N 1
ATOM 7843 C CA . ASP A 1 956 ? -5.354 34.675 -36.202 1.00 77.50 956 ASP A CA 1
ATOM 7844 C C . ASP A 1 956 ? -6.549 34.351 -35.284 1.00 77.50 956 ASP A C 1
ATOM 7846 O O . ASP A 1 956 ? -6.808 35.069 -34.310 1.00 77.50 956 ASP A O 1
ATOM 7850 N N . ALA A 1 957 ? -7.260 33.249 -35.550 1.00 78.50 957 ALA A N 1
ATOM 7851 C CA . ALA A 1 957 ? -8.366 32.779 -34.718 1.00 78.50 957 ALA A CA 1
ATOM 7852 C C . ALA A 1 957 ? -7.901 32.307 -33.329 1.00 78.50 957 ALA A C 1
ATOM 7854 O O . ALA A 1 957 ? -8.511 32.680 -32.322 1.00 78.50 957 ALA A O 1
ATOM 7855 N N . GLU A 1 958 ? -6.814 31.535 -33.250 1.00 76.06 958 GLU A N 1
ATOM 7856 C CA . GLU A 1 958 ? -6.239 31.109 -31.966 1.00 76.06 958 GLU A CA 1
ATOM 7857 C C . GLU A 1 958 ? -5.582 32.280 -31.219 1.00 76.06 958 GLU A C 1
ATOM 7859 O O . GLU A 1 958 ? -5.753 32.412 -30.005 1.00 76.06 958 GLU A O 1
ATOM 7864 N N . LEU A 1 959 ? -4.926 33.205 -31.932 1.00 74.19 959 LEU A N 1
ATOM 7865 C CA . LEU A 1 959 ? -4.355 34.419 -31.339 1.00 74.19 959 LEU A CA 1
ATOM 7866 C C . LEU A 1 959 ? -5.440 35.303 -30.704 1.00 74.19 959 LEU A C 1
ATOM 7868 O O . LEU A 1 959 ? -5.210 35.925 -29.664 1.00 74.19 959 LEU A O 1
ATOM 7872 N N . LYS A 1 960 ? -6.637 35.356 -31.302 1.00 80.69 960 LYS A N 1
ATOM 7873 C CA . LYS A 1 960 ? -7.784 36.076 -30.737 1.00 80.69 960 LYS A CA 1
ATOM 7874 C C . LYS A 1 960 ? -8.260 35.454 -29.419 1.00 80.69 960 LYS A C 1
ATOM 7876 O O . LYS A 1 960 ? -8.422 36.190 -28.450 1.00 80.69 960 LYS A O 1
ATOM 7881 N N . LYS A 1 961 ? -8.428 34.127 -29.361 1.00 75.75 961 LYS A N 1
ATOM 7882 C CA . LYS A 1 961 ? -8.803 33.411 -28.123 1.00 75.75 961 LYS A CA 1
ATOM 7883 C C . LYS A 1 961 ? -7.766 33.618 -27.020 1.00 75.75 961 LYS A C 1
ATOM 7885 O O . LYS A 1 961 ? -8.114 33.836 -25.865 1.00 75.75 961 LYS A O 1
ATOM 7890 N N . TRP A 1 962 ? -6.487 33.610 -27.388 1.00 71.19 962 TRP A N 1
ATOM 7891 C CA . TRP A 1 962 ? -5.396 33.845 -26.449 1.00 71.19 962 TRP A CA 1
ATOM 7892 C C . TRP A 1 962 ? -5.423 35.268 -25.863 1.00 71.19 962 TRP A C 1
ATOM 7894 O O . TRP A 1 962 ? -5.301 35.444 -24.652 1.00 71.19 962 TRP A O 1
ATOM 7904 N N . LYS A 1 963 ? -5.686 36.292 -26.687 1.00 74.19 963 LYS A N 1
ATOM 7905 C CA . LYS A 1 963 ? -5.858 37.682 -26.216 1.00 74.19 963 LYS A CA 1
ATOM 7906 C C . LYS A 1 963 ? -7.048 37.860 -25.266 1.00 74.19 963 LYS A C 1
ATOM 7908 O O . LYS A 1 963 ? -7.012 38.747 -24.421 1.00 74.19 963 LYS A O 1
ATOM 7913 N N . GLU A 1 964 ? -8.086 37.031 -25.380 1.00 78.19 964 GLU A N 1
ATOM 7914 C CA . GLU A 1 964 ? -9.220 37.013 -24.442 1.00 78.19 964 GLU A CA 1
ATOM 7915 C C . GLU A 1 964 ? -8.852 36.367 -23.087 1.00 78.19 964 GLU A C 1
ATOM 7917 O O . GLU A 1 964 ? -9.449 36.704 -22.064 1.00 78.19 964 GLU A O 1
ATOM 7922 N N . PHE A 1 965 ? -7.842 35.487 -23.056 1.00 72.62 965 PHE A N 1
ATOM 7923 C CA . PHE A 1 965 ? -7.314 34.861 -21.836 1.00 72.62 965 PHE A CA 1
ATOM 7924 C C . PHE A 1 965 ? -6.289 35.739 -21.096 1.00 72.62 965 PHE A C 1
ATOM 7926 O O . PHE A 1 965 ? -6.254 35.732 -19.864 1.00 72.62 965 PHE A O 1
ATOM 7933 N N . GLN A 1 966 ? -5.494 36.535 -21.822 1.00 69.94 966 GLN A N 1
ATOM 7934 C CA . GLN A 1 966 ? -4.403 37.353 -21.272 1.00 69.94 966 GLN A CA 1
ATOM 7935 C C . GLN A 1 966 ? -4.771 38.156 -19.998 1.00 69.94 966 GLN A C 1
ATOM 7937 O O . GLN A 1 966 ? -4.010 38.066 -19.031 1.00 69.94 966 GLN A O 1
ATOM 7942 N N . PRO A 1 967 ? -5.918 38.867 -19.913 1.00 75.50 967 PRO A N 1
ATOM 7943 C CA . PRO A 1 967 ? -6.277 39.635 -18.716 1.00 75.50 967 PRO A CA 1
ATOM 7944 C C . PRO A 1 967 ? -6.498 38.771 -17.466 1.00 75.50 967 PRO A C 1
ATOM 7946 O O . PRO A 1 967 ? -6.193 39.210 -16.360 1.00 75.50 967 PRO A O 1
ATOM 7949 N N . LYS A 1 968 ? -6.993 37.534 -17.629 1.00 72.50 968 LYS A N 1
ATOM 7950 C CA . LYS A 1 968 ? -7.180 36.590 -16.514 1.00 72.50 968 LYS A CA 1
ATOM 7951 C C . LYS A 1 968 ? -5.841 36.089 -15.992 1.00 72.50 968 LYS A C 1
ATOM 7953 O O . LYS A 1 968 ? -5.622 36.050 -14.788 1.00 72.50 968 LYS A O 1
ATOM 7958 N N . GLY A 1 969 ? -4.919 35.763 -16.898 1.00 70.00 969 GLY A N 1
ATOM 7959 C CA . GLY A 1 969 ? -3.555 35.427 -16.513 1.00 70.00 969 GLY A CA 1
ATOM 7960 C C . GLY A 1 969 ? -2.842 36.593 -15.815 1.00 70.00 969 GLY A C 1
ATOM 7961 O O . GLY A 1 969 ? -2.198 36.394 -14.796 1.00 70.00 969 GLY A O 1
ATOM 7962 N N . GLU A 1 970 ? -3.010 37.833 -16.271 1.00 75.00 970 GLU A N 1
ATOM 7963 C CA . GLU A 1 970 ? -2.438 38.998 -15.575 1.00 75.00 970 GLU A CA 1
ATOM 7964 C C . GLU A 1 970 ? -3.052 39.219 -14.175 1.00 75.00 970 GLU A C 1
ATOM 7966 O O . GLU A 1 970 ? -2.323 39.516 -13.227 1.00 75.00 970 GLU A O 1
ATOM 7971 N N . GLU A 1 971 ? -4.360 38.995 -13.998 1.00 77.50 971 GLU A N 1
ATOM 7972 C CA . GLU A 1 971 ? -5.018 39.000 -12.680 1.00 77.50 971 GLU A CA 1
ATOM 7973 C C . GLU A 1 971 ? -4.415 37.941 -11.744 1.00 77.50 971 GLU A C 1
ATOM 7975 O O . GLU A 1 971 ? -4.081 38.219 -10.589 1.00 77.50 971 GLU A O 1
ATOM 7980 N N . TYR A 1 972 ? -4.204 36.735 -12.265 1.00 70.81 972 TYR A N 1
ATOM 7981 C CA . TYR A 1 972 ? -3.548 35.644 -11.560 1.00 70.81 972 TYR A CA 1
ATOM 7982 C C . TYR A 1 972 ? -2.107 36.012 -11.149 1.00 70.81 972 TYR A C 1
ATOM 7984 O O . TYR A 1 972 ? -1.719 35.778 -9.999 1.00 70.81 972 TYR A O 1
ATOM 7992 N N . ALA A 1 973 ? -1.335 36.661 -12.027 1.00 69.06 973 ALA A N 1
ATOM 7993 C CA . ALA A 1 973 ? 0.032 37.100 -11.732 1.00 69.06 973 ALA A CA 1
ATOM 7994 C C . ALA A 1 973 ? 0.052 38.113 -10.585 1.00 69.06 973 ALA A C 1
ATOM 7996 O O . ALA A 1 973 ? 0.838 37.973 -9.649 1.00 69.06 973 ALA A O 1
ATOM 7997 N N . LEU A 1 974 ? -0.871 39.078 -10.611 1.00 76.06 974 LEU A N 1
ATOM 7998 C CA . LEU A 1 974 ? -1.024 40.086 -9.563 1.00 76.06 974 LEU A CA 1
ATOM 7999 C C . LEU A 1 974 ? -1.426 39.469 -8.216 1.00 76.06 974 LEU A C 1
ATOM 8001 O O . LEU A 1 974 ? -0.972 39.933 -7.168 1.00 76.06 974 LEU A O 1
ATOM 8005 N N . ILE A 1 975 ? -2.237 38.405 -8.207 1.00 73.06 975 ILE A N 1
ATOM 8006 C CA . ILE A 1 975 ? -2.570 37.674 -6.975 1.00 73.06 975 ILE A CA 1
ATOM 8007 C C . ILE A 1 975 ? -1.310 37.035 -6.380 1.00 73.06 975 ILE A C 1
ATOM 8009 O O . ILE A 1 975 ? -1.060 37.211 -5.181 1.00 73.06 975 ILE A O 1
ATOM 8013 N N . LEU A 1 976 ? -0.518 36.337 -7.201 1.00 69.88 976 LEU A N 1
ATOM 8014 C CA . LEU A 1 976 ? 0.720 35.682 -6.775 1.00 69.88 976 LEU A CA 1
ATOM 8015 C C . LEU A 1 976 ? 1.761 36.710 -6.303 1.00 69.88 976 LEU A C 1
ATOM 8017 O O . LEU A 1 976 ? 2.292 36.581 -5.201 1.00 69.88 976 LEU A O 1
ATOM 8021 N N . GLU A 1 977 ? 1.963 37.787 -7.063 1.00 73.56 977 GLU A N 1
ATOM 8022 C CA . GLU A 1 977 ? 2.855 38.895 -6.713 1.00 73.56 977 GLU A CA 1
ATOM 8023 C C . GLU A 1 977 ? 2.407 39.597 -5.421 1.00 73.56 977 GLU A C 1
ATOM 8025 O O . GLU A 1 977 ? 3.224 39.852 -4.538 1.00 73.56 977 GLU A O 1
ATOM 8030 N N . SER A 1 978 ? 1.103 39.838 -5.228 1.00 73.31 978 SER A N 1
ATOM 8031 C CA . SER A 1 978 ? 0.584 40.440 -3.989 1.00 73.31 978 SER A CA 1
ATOM 8032 C C . SER A 1 978 ? 0.790 39.551 -2.760 1.00 73.31 978 SER A C 1
ATOM 8034 O O . SER A 1 978 ? 0.876 40.065 -1.642 1.00 73.31 978 SER A O 1
ATOM 8036 N N . ARG A 1 979 ? 0.832 38.224 -2.941 1.00 69.81 979 ARG A N 1
ATOM 8037 C CA . ARG A 1 979 ? 1.109 37.259 -1.870 1.00 69.81 979 ARG A CA 1
ATOM 8038 C C . ARG A 1 979 ? 2.601 37.204 -1.567 1.00 69.81 979 ARG A C 1
ATOM 8040 O O . ARG A 1 979 ? 2.955 37.321 -0.401 1.00 69.81 979 ARG A O 1
ATOM 8047 N N . ILE A 1 980 ? 3.452 37.133 -2.594 1.00 68.44 980 ILE A N 1
ATOM 8048 C CA . ILE A 1 980 ? 4.917 37.224 -2.471 1.00 68.44 980 ILE A CA 1
ATOM 8049 C C . ILE A 1 980 ? 5.311 38.523 -1.754 1.00 68.44 980 ILE A C 1
ATOM 8051 O O . ILE A 1 980 ? 6.034 38.497 -0.761 1.00 68.44 980 ILE A O 1
ATOM 8055 N N . LYS A 1 981 ? 4.749 39.657 -2.186 1.00 69.06 981 LYS A N 1
ATOM 8056 C CA . LYS A 1 981 ? 5.024 40.976 -1.609 1.00 69.06 981 LYS A CA 1
ATOM 8057 C C . LYS A 1 981 ? 4.538 41.094 -0.165 1.00 69.06 981 LYS A C 1
ATOM 8059 O O . LYS A 1 981 ? 5.249 41.658 0.659 1.00 69.06 981 LYS A O 1
ATOM 8064 N N . ARG A 1 982 ? 3.374 40.514 0.161 1.00 65.50 982 ARG A N 1
ATOM 8065 C CA . ARG A 1 982 ? 2.890 40.420 1.548 1.00 65.50 982 ARG A CA 1
ATOM 8066 C C . ARG A 1 982 ? 3.832 39.589 2.410 1.00 65.50 982 ARG A C 1
ATOM 8068 O O . ARG A 1 982 ? 4.162 40.036 3.496 1.00 65.50 982 ARG A O 1
ATOM 8075 N N . LEU A 1 983 ? 4.299 38.439 1.926 1.00 55.62 983 LEU A N 1
ATOM 8076 C CA . LEU A 1 983 ? 5.247 37.588 2.653 1.00 55.62 983 LEU A CA 1
ATOM 8077 C C . LEU A 1 983 ? 6.612 38.272 2.861 1.00 55.62 983 LEU A C 1
ATOM 8079 O O . LEU A 1 983 ? 7.258 38.017 3.866 1.00 55.62 983 LEU A O 1
ATOM 8083 N N . SER A 1 984 ? 7.015 39.192 1.975 1.00 51.06 984 SER A N 1
ATOM 8084 C CA . SER A 1 984 ? 8.290 39.924 2.078 1.00 51.06 984 SER A CA 1
ATOM 8085 C C . SER A 1 984 ? 8.293 41.163 2.992 1.00 51.06 984 SER A C 1
ATOM 8087 O O . SER A 1 984 ? 9.350 41.758 3.179 1.00 51.06 984 SER A O 1
ATOM 8089 N N . THR A 1 985 ? 7.143 41.605 3.522 1.00 45.91 985 THR A N 1
ATOM 8090 C CA . THR A 1 985 ? 7.026 42.894 4.249 1.00 45.91 985 THR A CA 1
ATOM 8091 C C . THR A 1 985 ? 6.642 42.788 5.723 1.00 45.91 985 THR A C 1
ATOM 8093 O O . THR A 1 985 ? 6.411 43.819 6.351 1.00 45.91 985 THR A O 1
ATOM 8096 N N . PHE A 1 986 ? 6.534 41.590 6.295 1.00 52.28 986 PHE A N 1
ATOM 8097 C CA . PHE A 1 986 ? 6.213 41.468 7.716 1.00 52.28 986 PHE A CA 1
ATOM 8098 C C . PHE A 1 986 ? 7.480 41.360 8.555 1.00 52.28 986 PHE A C 1
ATOM 8100 O O . PHE A 1 986 ? 8.240 40.405 8.432 1.00 52.28 986 PHE A O 1
ATOM 8107 N N . ASP A 1 987 ? 7.676 42.340 9.434 1.00 55.62 987 ASP A N 1
ATOM 8108 C CA . ASP A 1 987 ? 8.636 42.231 10.522 1.00 55.62 987 ASP A CA 1
ATOM 8109 C C . ASP A 1 987 ? 8.023 41.322 11.599 1.00 55.62 987 ASP A C 1
ATOM 8111 O O . ASP A 1 987 ? 7.210 41.744 12.427 1.00 55.62 987 ASP A O 1
ATOM 8115 N N . GLU A 1 988 ? 8.353 40.032 11.535 1.00 54.91 988 GLU A N 1
ATOM 8116 C CA . GLU A 1 988 ? 7.919 39.001 12.485 1.00 54.91 988 GLU A CA 1
ATOM 8117 C C . GLU A 1 988 ? 8.203 39.416 13.943 1.00 54.91 988 GLU A C 1
ATOM 8119 O O . GLU A 1 988 ? 7.446 39.072 14.858 1.00 54.91 988 GLU A O 1
ATOM 8124 N N . ALA A 1 989 ? 9.240 40.238 14.162 1.00 63.66 989 ALA A N 1
ATOM 8125 C CA . ALA A 1 989 ? 9.566 40.793 15.469 1.00 63.66 989 ALA A CA 1
ATOM 8126 C C . ALA A 1 989 ? 8.473 41.738 16.002 1.00 63.66 989 ALA A C 1
ATOM 8128 O O . ALA A 1 989 ? 8.199 41.733 17.203 1.00 63.66 989 ALA A O 1
ATOM 8129 N N . GLU A 1 990 ? 7.801 42.505 15.138 1.00 68.31 990 GLU A N 1
ATOM 8130 C CA . GLU A 1 990 ? 6.735 43.430 15.539 1.00 68.31 990 GLU A CA 1
ATOM 8131 C C . GLU A 1 990 ? 5.453 42.679 15.938 1.00 68.31 990 GLU A C 1
ATOM 8133 O O . GLU A 1 990 ? 4.816 43.015 16.941 1.00 68.31 990 GLU A O 1
ATOM 8138 N N . LEU A 1 991 ? 5.086 41.622 15.202 1.00 62.72 991 LEU A N 1
ATOM 8139 C CA . LEU A 1 991 ? 3.917 40.790 15.519 1.00 62.72 991 LEU A CA 1
ATOM 8140 C C . LEU A 1 991 ? 4.139 39.946 16.782 1.00 62.72 991 LEU A C 1
ATOM 8142 O O . LEU A 1 991 ? 3.254 39.893 17.641 1.00 62.72 991 LEU A O 1
ATOM 8146 N N . LYS A 1 992 ? 5.336 39.369 16.957 1.00 69.12 992 LYS A N 1
ATOM 8147 C CA . LYS A 1 992 ? 5.708 38.673 18.200 1.00 69.12 992 LYS A CA 1
ATOM 8148 C C . LYS A 1 992 ? 5.756 39.625 19.396 1.00 69.12 992 LYS A C 1
ATOM 8150 O O . LYS A 1 992 ? 5.314 39.253 20.482 1.00 69.12 992 LYS A O 1
ATOM 8155 N N . ALA A 1 993 ? 6.222 40.864 19.217 1.00 71.50 993 ALA A N 1
ATOM 8156 C CA . ALA A 1 993 ? 6.192 41.875 20.274 1.00 71.50 993 ALA A CA 1
ATOM 8157 C C . ALA A 1 993 ? 4.756 42.243 20.688 1.00 71.50 993 ALA A C 1
ATOM 8159 O O . ALA A 1 993 ? 4.471 42.288 21.885 1.00 71.50 993 ALA A O 1
ATOM 8160 N N . LYS A 1 994 ? 3.841 42.436 19.726 1.00 72.44 994 LYS A N 1
ATOM 8161 C CA . LYS A 1 994 ? 2.419 42.720 20.001 1.00 72.44 994 LYS A CA 1
ATOM 8162 C C . LYS A 1 994 ? 1.709 41.552 20.685 1.00 72.44 994 LYS A C 1
ATOM 8164 O O . LYS A 1 994 ? 0.955 41.779 21.626 1.00 72.44 994 LYS A O 1
ATOM 8169 N N . HIS A 1 995 ? 1.979 40.313 20.266 1.00 76.25 995 HIS A N 1
ATOM 8170 C CA . HIS A 1 995 ? 1.414 39.133 20.924 1.00 76.25 995 HIS A CA 1
ATOM 8171 C C . HIS A 1 995 ? 1.917 38.995 22.366 1.00 76.25 995 HIS A C 1
ATOM 8173 O O . HIS A 1 995 ? 1.115 38.836 23.282 1.00 76.25 995 HIS A O 1
ATOM 8179 N N . ASN A 1 996 ? 3.226 39.151 22.592 1.00 74.94 996 ASN A N 1
ATOM 8180 C CA . ASN A 1 996 ? 3.807 39.101 23.936 1.00 74.94 996 ASN A CA 1
ATOM 8181 C C . ASN A 1 996 ? 3.281 40.216 24.857 1.00 74.94 996 ASN A C 1
ATOM 8183 O O . ASN A 1 996 ? 3.143 39.997 26.060 1.00 74.94 996 ASN A O 1
ATOM 8187 N N . ASP A 1 997 ? 2.990 41.405 24.324 1.00 80.00 997 ASP A N 1
ATOM 8188 C CA . ASP A 1 997 ? 2.371 42.492 25.090 1.00 80.00 997 ASP A CA 1
ATOM 8189 C C . ASP A 1 997 ? 0.907 42.178 25.450 1.00 80.00 997 ASP A C 1
ATOM 8191 O O . ASP A 1 997 ? 0.506 42.348 26.601 1.00 80.00 997 ASP A O 1
ATOM 8195 N N . ALA A 1 998 ? 0.129 41.630 24.509 1.00 73.50 998 ALA A N 1
ATOM 8196 C CA . ALA A 1 998 ? -1.254 41.215 24.754 1.00 73.50 998 ALA A CA 1
ATOM 8197 C C . ALA A 1 998 ? -1.353 40.080 25.793 1.00 73.50 998 ALA A C 1
ATOM 8199 O O . ALA A 1 998 ? -2.189 40.145 26.694 1.00 73.50 998 ALA A O 1
ATOM 8200 N N . VAL A 1 999 ? -0.448 39.092 25.739 1.00 76.56 999 VAL A N 1
ATOM 8201 C CA . VAL A 1 999 ? -0.353 38.018 26.747 1.00 76.56 999 VAL A CA 1
ATOM 8202 C C . VAL A 1 999 ? -0.074 38.595 28.137 1.00 76.56 999 VAL A C 1
ATOM 8204 O O . VAL A 1 999 ? -0.767 38.247 29.089 1.00 76.56 999 VAL A O 1
ATOM 8207 N N . LYS A 1 1000 ? 0.872 39.537 28.264 1.00 83.00 1000 LYS A N 1
ATOM 8208 C CA . LYS A 1 1000 ? 1.179 40.184 29.553 1.00 83.00 1000 LYS A CA 1
ATOM 8209 C C . LYS A 1 1000 ? -0.012 40.949 30.131 1.00 83.00 1000 LYS A C 1
ATOM 8211 O O . LYS A 1 1000 ? -0.227 40.914 31.341 1.00 83.00 1000 LYS A O 1
ATOM 8216 N N . ARG A 1 1001 ? -0.782 41.648 29.290 1.00 79.25 1001 ARG A N 1
ATOM 8217 C CA . ARG A 1 1001 ? -1.993 42.366 29.727 1.00 79.25 1001 ARG A CA 1
ATOM 8218 C C . ARG A 1 1001 ? -3.087 41.405 30.189 1.00 79.25 1001 ARG A C 1
ATOM 8220 O O . ARG A 1 1001 ? -3.725 41.675 31.203 1.00 79.25 1001 ARG A O 1
ATOM 8227 N N . TRP A 1 1002 ? -3.269 40.285 29.490 1.00 87.19 1002 TRP A N 1
ATOM 8228 C CA . TRP A 1 1002 ? -4.218 39.247 29.891 1.00 87.19 1002 TRP A CA 1
ATOM 8229 C C . TRP A 1 1002 ? -3.819 38.575 31.213 1.00 87.19 1002 TRP A C 1
ATOM 8231 O O . TRP A 1 1002 ? -4.648 38.463 32.113 1.00 87.19 1002 TRP A O 1
ATOM 8241 N N . GLU A 1 1003 ? -2.546 38.202 31.382 1.00 78.38 1003 GLU A N 1
ATOM 8242 C CA . GLU A 1 1003 ? -2.046 37.616 32.634 1.00 78.38 1003 GLU A CA 1
ATOM 8243 C C . GLU A 1 1003 ? -2.229 38.561 33.832 1.00 78.38 1003 GLU A C 1
ATOM 8245 O O . GLU A 1 1003 ? -2.630 38.118 34.910 1.00 78.38 1003 GLU A O 1
ATOM 8250 N N . ALA A 1 1004 ? -1.996 39.865 33.640 1.00 78.75 1004 ALA A N 1
ATOM 8251 C CA . ALA A 1 1004 ? -2.249 40.876 34.664 1.00 78.75 1004 ALA A CA 1
ATOM 8252 C C . ALA A 1 1004 ? -3.745 40.987 35.014 1.00 78.75 1004 ALA A C 1
ATOM 8254 O O . ALA A 1 1004 ? -4.100 40.976 36.191 1.00 78.75 1004 ALA A O 1
ATOM 8255 N N . ALA A 1 1005 ? -4.629 41.024 34.010 1.00 77.31 1005 ALA A N 1
ATOM 8256 C CA . ALA A 1 1005 ? -6.073 41.116 34.226 1.00 77.31 1005 ALA A CA 1
ATOM 8257 C C . ALA A 1 1005 ? -6.644 39.874 34.936 1.00 77.31 1005 ALA A C 1
ATOM 8259 O O . ALA A 1 1005 ? -7.469 39.999 35.839 1.00 77.31 1005 ALA A O 1
ATOM 8260 N N . LYS A 1 1006 ? -6.147 38.681 34.594 1.00 77.62 1006 LYS A N 1
ATOM 8261 C CA . LYS A 1 1006 ? -6.504 37.427 35.266 1.00 77.62 1006 LYS A CA 1
ATOM 8262 C C . LYS A 1 1006 ? -6.086 37.413 36.736 1.00 77.62 1006 LYS A C 1
ATOM 8264 O O . LYS A 1 1006 ? -6.825 36.935 37.593 1.00 77.62 1006 LYS A O 1
ATOM 8269 N N . HIS A 1 1007 ? -4.903 37.943 37.045 1.00 78.31 1007 HIS A N 1
ATOM 8270 C CA . HIS A 1 1007 ? -4.439 38.055 38.427 1.00 78.31 1007 HIS A CA 1
ATOM 8271 C C . HIS A 1 1007 ? -5.338 38.992 39.255 1.00 78.31 1007 HIS A C 1
ATOM 8273 O O . HIS A 1 1007 ? -5.667 38.676 40.398 1.00 78.31 1007 HIS A O 1
ATOM 8279 N N . ASP A 1 1008 ? -5.797 40.100 38.666 1.00 79.81 1008 ASP A N 1
ATOM 8280 C CA . ASP A 1 1008 ? -6.733 41.026 39.314 1.00 79.81 1008 ASP A CA 1
ATOM 8281 C C . ASP A 1 1008 ? -8.109 40.389 39.586 1.00 79.81 1008 ASP A C 1
ATOM 8283 O O . ASP A 1 1008 ? -8.715 40.671 40.623 1.00 79.81 1008 ASP A O 1
ATOM 8287 N N . VAL A 1 1009 ? -8.590 39.511 38.695 1.00 80.62 1009 VAL A N 1
ATOM 8288 C CA . VAL A 1 1009 ? -9.832 38.740 38.892 1.00 80.62 1009 VAL A CA 1
ATOM 8289 C C . VAL A 1 1009 ? -9.697 37.761 40.052 1.00 80.62 1009 VAL A C 1
ATOM 8291 O O . VAL A 1 1009 ? -10.558 37.750 40.924 1.00 80.62 1009 VAL A O 1
ATOM 8294 N N . VAL A 1 1010 ? -8.593 37.012 40.133 1.00 77.56 1010 VAL A N 1
ATOM 8295 C CA . VAL A 1 1010 ? -8.357 36.069 41.243 1.00 77.56 1010 VAL A CA 1
ATOM 8296 C C . VAL A 1 1010 ? -8.325 36.789 42.594 1.00 77.56 1010 VAL A C 1
ATOM 8298 O O . VAL A 1 1010 ? -8.917 36.307 43.558 1.00 77.56 1010 VAL A O 1
ATOM 8301 N N . ILE A 1 1011 ? -7.684 37.961 42.676 1.00 79.19 1011 ILE A N 1
ATOM 8302 C CA . ILE A 1 1011 ? -7.690 38.774 43.904 1.00 79.19 1011 ILE A CA 1
ATOM 8303 C C . ILE A 1 1011 ? -9.122 39.195 44.266 1.00 79.19 1011 ILE A C 1
ATOM 8305 O O . ILE A 1 1011 ? -9.516 39.088 45.425 1.00 79.19 1011 ILE A O 1
ATOM 8309 N N . ALA A 1 1012 ? -9.915 39.633 43.286 1.00 77.56 1012 ALA A N 1
ATOM 8310 C CA . ALA A 1 1012 ? -11.291 40.061 43.519 1.00 77.56 1012 ALA A CA 1
ATOM 8311 C C . ALA A 1 1012 ? -12.239 38.904 43.888 1.00 77.56 1012 ALA A C 1
ATOM 8313 O O . ALA A 1 1012 ? -13.112 39.097 44.728 1.00 77.56 1012 ALA A O 1
ATOM 8314 N N . GLU A 1 1013 ? -12.049 37.698 43.338 1.00 77.50 1013 GLU A N 1
ATOM 8315 C CA . GLU A 1 1013 ? -12.797 36.495 43.741 1.00 77.50 1013 GLU A CA 1
ATOM 8316 C C . GLU A 1 1013 ? -12.471 36.097 45.187 1.00 77.50 1013 GLU A C 1
ATOM 8318 O O . GLU A 1 1013 ? -13.348 35.666 45.937 1.00 77.50 1013 GLU A O 1
ATOM 8323 N N . MET A 1 1014 ? -11.211 36.241 45.611 1.00 76.81 1014 MET A N 1
ATOM 8324 C CA . MET A 1 1014 ? -10.824 35.999 47.005 1.00 76.81 1014 MET A CA 1
ATOM 8325 C C . MET A 1 1014 ? -11.485 37.009 47.954 1.00 76.81 1014 MET A C 1
ATOM 8327 O O . MET A 1 1014 ? -12.022 36.603 48.984 1.00 76.81 1014 MET A O 1
ATOM 8331 N N . GLU A 1 1015 ? -11.500 38.296 47.587 1.00 78.25 1015 GLU A N 1
ATOM 8332 C CA . GLU A 1 1015 ? -12.188 39.350 48.347 1.00 78.25 1015 GLU A CA 1
ATOM 8333 C C . GLU A 1 1015 ? -13.712 39.131 48.392 1.00 78.25 1015 GLU A C 1
ATOM 8335 O O . GLU A 1 1015 ? -14.334 39.329 49.438 1.00 78.25 1015 GLU A O 1
ATOM 8340 N N . GLU A 1 1016 ? -14.327 38.690 47.289 1.00 83.88 1016 GLU A N 1
ATOM 8341 C CA . GLU A 1 1016 ? -15.758 38.376 47.239 1.00 83.88 1016 GLU A CA 1
ATOM 8342 C C . GLU A 1 1016 ? -16.104 37.212 48.176 1.00 83.88 1016 GLU A C 1
ATOM 8344 O O . GLU A 1 1016 ? -17.033 37.323 48.980 1.00 83.88 1016 GLU A O 1
ATOM 8349 N N . ASN A 1 1017 ? -15.346 36.115 48.109 1.00 76.88 1017 ASN A N 1
ATOM 8350 C CA . ASN A 1 1017 ? -15.574 34.939 48.947 1.00 76.88 1017 ASN A CA 1
ATOM 8351 C C . ASN A 1 1017 ? -15.426 35.264 50.440 1.00 76.88 1017 ASN A C 1
ATOM 8353 O O . ASN A 1 1017 ? -16.236 34.808 51.246 1.00 76.88 1017 ASN A O 1
ATOM 8357 N N . GLU A 1 1018 ? -14.445 36.095 50.812 1.00 81.06 1018 GLU A N 1
ATOM 8358 C CA . GLU A 1 1018 ? -14.275 36.570 52.191 1.00 81.06 1018 GLU A CA 1
ATOM 8359 C C . GLU A 1 1018 ? -15.500 37.375 52.665 1.00 81.06 1018 GLU A C 1
ATOM 8361 O O . GLU A 1 1018 ? -15.990 37.186 53.781 1.00 81.06 1018 GLU A O 1
ATOM 8366 N N . LYS A 1 1019 ? -16.049 38.245 51.807 1.00 82.25 1019 LYS A N 1
ATOM 8367 C CA . LYS A 1 1019 ? -17.243 39.045 52.127 1.00 82.25 1019 LYS A CA 1
ATOM 8368 C C . LYS A 1 1019 ? -18.533 38.224 52.142 1.00 82.25 1019 LYS A C 1
ATOM 8370 O O . LYS A 1 1019 ? -19.418 38.505 52.957 1.00 82.25 1019 LYS A O 1
ATOM 8375 N N . TRP A 1 1020 ? -18.641 37.205 51.293 1.00 77.25 1020 TRP A N 1
ATOM 8376 C CA . TRP A 1 1020 ? -19.764 36.270 51.296 1.00 77.25 1020 TRP A CA 1
ATOM 8377 C C . TRP A 1 1020 ? -19.817 35.483 52.604 1.00 77.25 1020 TRP A C 1
ATOM 8379 O O . TRP A 1 1020 ? -20.860 35.455 53.256 1.00 77.25 1020 TRP A O 1
ATOM 8389 N N . ASP A 1 1021 ? -18.683 34.932 53.041 1.00 72.94 1021 ASP A N 1
ATOM 8390 C CA . ASP A 1 1021 ? -18.584 34.117 54.257 1.00 72.94 1021 ASP A CA 1
ATOM 8391 C C . ASP A 1 1021 ? -19.012 34.911 55.508 1.00 72.94 1021 ASP A C 1
ATOM 8393 O O . ASP A 1 1021 ? -19.803 34.446 56.332 1.00 72.94 1021 ASP A O 1
ATOM 8397 N N . VAL A 1 1022 ? -18.615 36.188 55.588 1.00 73.38 1022 VAL A N 1
ATOM 8398 C CA . VAL A 1 1022 ? -19.087 37.114 56.633 1.00 73.38 1022 VAL A CA 1
ATOM 8399 C C . VAL A 1 1022 ? -20.606 37.324 56.568 1.00 73.38 1022 VAL A C 1
ATOM 8401 O O . VAL A 1 1022 ? -21.265 37.389 57.606 1.00 73.38 1022 VAL A O 1
ATOM 8404 N N . THR A 1 1023 ? -21.183 37.405 55.369 1.00 71.00 1023 THR A N 1
ATOM 8405 C CA . THR A 1 1023 ? -22.615 37.674 55.164 1.00 71.00 1023 THR A CA 1
ATOM 8406 C C . THR A 1 1023 ? -23.495 36.466 55.519 1.00 71.00 1023 THR A C 1
ATOM 8408 O O . THR A 1 1023 ? -24.567 36.649 56.104 1.00 71.00 1023 THR A O 1
ATOM 8411 N N . VAL A 1 1024 ? -23.036 35.232 55.259 1.00 74.31 1024 VAL A N 1
ATOM 8412 C CA . VAL A 1 1024 ? -23.767 33.981 55.573 1.00 74.31 1024 VAL A CA 1
ATOM 8413 C C . VAL A 1 1024 ? -23.924 33.753 57.084 1.00 74.31 1024 VAL A C 1
ATOM 8415 O O . VAL A 1 1024 ? -24.891 33.128 57.528 1.00 74.31 1024 VAL A O 1
ATOM 8418 N N . HIS A 1 1025 ? -23.018 34.298 57.898 1.00 74.12 1025 HIS A N 1
ATOM 8419 C CA . HIS A 1 1025 ? -23.034 34.132 59.353 1.00 74.12 1025 HIS A CA 1
ATOM 8420 C C . HIS A 1 1025 ? -23.837 35.197 60.119 1.00 74.12 1025 HIS A C 1
ATOM 8422 O O . HIS A 1 1025 ? -24.001 35.079 61.338 1.00 74.12 1025 HIS A O 1
ATOM 8428 N N . ILE A 1 1026 ? -24.379 36.214 59.438 1.00 77.00 1026 ILE A N 1
ATOM 8429 C CA . ILE A 1 1026 ? -25.181 37.271 60.068 1.00 77.00 1026 ILE A CA 1
ATOM 8430 C C . ILE A 1 1026 ? -26.680 36.955 59.901 1.00 77.00 1026 ILE A C 1
ATOM 8432 O O . ILE A 1 1026 ? -27.115 36.624 58.798 1.00 77.00 1026 ILE A O 1
ATOM 8436 N N . PRO A 1 1027 ? -27.511 37.078 60.959 1.00 70.94 1027 PRO A N 1
ATOM 8437 C CA . PRO A 1 1027 ? -28.941 36.793 60.876 1.00 70.94 1027 PRO A CA 1
ATOM 8438 C C . PRO A 1 1027 ? -29.636 37.572 59.758 1.00 70.94 1027 PRO A C 1
ATOM 8440 O O . PRO A 1 1027 ? -29.598 38.805 59.723 1.00 70.94 1027 PRO A O 1
ATOM 8443 N N . TRP A 1 1028 ? -30.302 36.830 58.877 1.00 62.41 1028 TRP A N 1
ATOM 8444 C CA . TRP A 1 1028 ? -30.990 37.354 57.704 1.00 62.41 1028 TRP A CA 1
ATOM 8445 C C . TRP A 1 1028 ? -31.954 38.498 58.072 1.00 62.41 1028 TRP A C 1
ATOM 8447 O O . TRP A 1 1028 ? -32.720 38.392 59.031 1.00 62.41 1028 TRP A O 1
ATOM 8457 N N . LEU A 1 1029 ? -31.910 39.595 57.302 1.00 69.38 1029 LEU A N 1
ATOM 8458 C CA . LEU A 1 1029 ? -32.685 40.842 57.470 1.00 69.38 1029 LEU A CA 1
ATOM 8459 C C . LEU A 1 1029 ? -32.304 41.774 58.637 1.00 69.38 1029 LEU A C 1
ATOM 8461 O O . LEU A 1 1029 ? -32.943 42.825 58.777 1.00 69.38 1029 LEU A O 1
ATOM 8465 N N . SER A 1 1030 ? -31.267 41.472 59.425 1.00 79.44 1030 SER A N 1
ATOM 8466 C CA . SER A 1 1030 ? -30.738 42.428 60.411 1.00 79.44 1030 SER A CA 1
ATOM 8467 C C . SER A 1 1030 ? -30.124 43.667 59.736 1.00 79.44 1030 SER A C 1
ATOM 8469 O O . SER A 1 1030 ? -29.852 43.684 58.531 1.00 79.44 1030 SER A O 1
ATOM 8471 N N . LYS A 1 1031 ? -29.911 44.744 60.503 1.00 83.50 1031 LYS A N 1
ATOM 8472 C CA . LYS A 1 1031 ? -29.249 45.952 59.982 1.00 83.50 1031 LYS A CA 1
ATOM 8473 C C . LYS A 1 1031 ? -27.813 45.631 59.557 1.00 83.50 1031 LYS A C 1
ATOM 8475 O O . LYS A 1 1031 ? -27.355 46.119 58.529 1.00 83.50 1031 LYS A O 1
ATOM 8480 N N . GLU A 1 1032 ? -27.144 44.792 60.334 1.00 77.94 1032 GLU A N 1
ATOM 8481 C CA . GLU A 1 1032 ? -25.794 44.294 60.107 1.00 77.94 1032 GLU A CA 1
ATOM 8482 C C . GLU A 1 1032 ? -25.737 43.424 58.847 1.00 77.94 1032 GLU A C 1
ATOM 8484 O O . GLU A 1 1032 ? -24.821 43.587 58.049 1.00 77.94 1032 GLU A O 1
ATOM 8489 N N . TRP A 1 1033 ? -26.756 42.589 58.606 1.00 86.69 1033 TRP A N 1
ATOM 8490 C CA . TRP A 1 1033 ? -26.857 41.780 57.389 1.00 86.69 1033 TRP A CA 1
ATOM 8491 C C . TRP A 1 1033 ? -27.007 42.661 56.151 1.00 86.69 1033 TRP A C 1
ATOM 8493 O O . TRP A 1 1033 ? -26.328 42.441 55.160 1.00 86.69 1033 TRP A O 1
ATOM 8503 N N . ARG A 1 1034 ? -27.832 43.717 56.210 1.00 79.56 1034 ARG A N 1
ATOM 8504 C CA . ARG A 1 1034 ? -27.982 44.656 55.080 1.00 79.56 1034 ARG A CA 1
ATOM 8505 C C . ARG A 1 1034 ? -26.703 45.439 54.785 1.00 79.56 1034 ARG A C 1
ATOM 8507 O O . ARG A 1 1034 ? -26.449 45.750 53.628 1.00 79.56 1034 ARG A O 1
ATOM 8514 N N . LEU A 1 1035 ? -25.926 45.781 55.814 1.00 80.88 1035 LEU A N 1
ATOM 8515 C CA . LEU A 1 1035 ? -24.633 46.449 55.639 1.00 80.88 1035 LEU A CA 1
ATOM 8516 C C . LEU A 1 1035 ? -23.585 45.492 55.056 1.00 80.88 1035 LEU A C 1
ATOM 8518 O O . LEU A 1 1035 ? -22.879 45.882 54.133 1.00 80.88 1035 LEU A O 1
ATOM 8522 N N . ALA A 1 1036 ? -23.530 44.246 55.536 1.00 77.56 1036 ALA A N 1
ATOM 8523 C CA . ALA A 1 1036 ? -22.641 43.215 55.001 1.00 77.56 1036 ALA A CA 1
ATOM 8524 C C . ALA A 1 1036 ? -22.999 42.838 53.555 1.00 77.56 1036 ALA A C 1
ATOM 8526 O O . ALA A 1 1036 ? -22.117 42.801 52.705 1.00 77.56 1036 ALA A O 1
ATOM 8527 N N . GLN A 1 1037 ? -24.292 42.684 53.251 1.00 80.00 1037 GLN A N 1
ATOM 8528 C CA . GLN A 1 1037 ? -24.784 42.448 51.894 1.00 80.00 1037 GLN A CA 1
ATOM 8529 C C . GLN A 1 1037 ? -24.415 43.605 50.957 1.00 80.00 1037 GLN A C 1
ATOM 8531 O O . GLN A 1 1037 ? -23.939 43.358 49.862 1.00 80.00 1037 GLN A O 1
ATOM 8536 N N . ALA A 1 1038 ? -24.548 44.865 51.388 1.00 81.31 1038 ALA A N 1
ATOM 8537 C CA . ALA A 1 1038 ? -24.148 46.010 50.566 1.00 81.31 1038 ALA A CA 1
ATOM 8538 C C . ALA A 1 1038 ? -22.626 46.079 50.321 1.00 81.31 1038 ALA A C 1
ATOM 8540 O O . ALA A 1 1038 ? -22.191 46.538 49.264 1.00 81.31 1038 ALA A O 1
ATOM 8541 N N . GLU A 1 1039 ? -21.803 45.644 51.283 1.00 83.38 1039 GLU A N 1
ATOM 8542 C CA . GLU A 1 1039 ? -20.358 45.496 51.071 1.00 83.38 1039 GLU A CA 1
ATOM 8543 C C . GLU A 1 1039 ? -20.032 44.345 50.115 1.00 83.38 1039 GLU A C 1
ATOM 8545 O O . GLU A 1 1039 ? -19.178 44.519 49.247 1.00 83.38 1039 GLU A O 1
ATOM 8550 N N . TYR A 1 1040 ? -20.724 43.210 50.246 1.00 85.62 1040 TYR A N 1
ATOM 8551 C CA . TYR A 1 1040 ? -20.616 42.078 49.328 1.00 85.62 1040 TYR A CA 1
ATOM 8552 C C . TYR A 1 1040 ? -21.002 42.488 47.902 1.00 85.62 1040 TYR A C 1
ATOM 8554 O O . TYR A 1 1040 ? -20.194 42.328 46.993 1.00 85.62 1040 TYR A O 1
ATOM 8562 N N . ASP A 1 1041 ? -22.161 43.125 47.715 1.00 81.31 1041 ASP A N 1
ATOM 8563 C CA . ASP A 1 1041 ? -22.646 43.578 46.407 1.00 81.31 1041 ASP A CA 1
ATOM 8564 C C . ASP A 1 1041 ? -21.645 44.546 45.746 1.00 81.31 1041 ASP A C 1
ATOM 8566 O O . ASP A 1 1041 ? -21.405 44.486 44.542 1.00 81.31 1041 ASP A O 1
ATOM 8570 N N . LYS A 1 1042 ? -20.991 45.414 46.532 1.00 83.56 1042 LYS A N 1
ATOM 8571 C CA . LYS A 1 1042 ? -19.958 46.331 46.028 1.00 83.56 1042 LYS A CA 1
ATOM 8572 C C . LYS A 1 1042 ? -18.712 45.594 45.526 1.00 83.56 1042 LYS A C 1
ATOM 8574 O O . LYS A 1 1042 ? -18.161 45.987 44.498 1.00 83.56 1042 LYS A O 1
ATOM 8579 N N . VAL A 1 1043 ? -18.255 44.570 46.249 1.00 83.12 1043 VAL A N 1
ATOM 8580 C CA . VAL A 1 1043 ? -17.106 43.744 45.835 1.00 83.12 1043 VAL A CA 1
ATOM 8581 C C . VAL A 1 1043 ? -17.477 42.875 44.634 1.00 83.12 1043 VAL A C 1
ATOM 8583 O O . VAL A 1 1043 ? -16.703 42.791 43.687 1.00 83.12 1043 VAL A O 1
ATOM 8586 N N . HIS A 1 1044 ? -18.694 42.333 44.611 1.00 81.12 1044 HIS A N 1
ATOM 8587 C CA . HIS A 1 1044 ? -19.229 41.572 43.486 1.00 81.12 1044 HIS A CA 1
ATOM 8588 C C . HIS A 1 1044 ? -19.292 42.416 42.198 1.00 81.12 1044 HIS A C 1
ATOM 8590 O O . HIS A 1 1044 ? -18.848 41.976 41.139 1.00 81.12 1044 HIS A O 1
ATOM 8596 N N . ILE A 1 1045 ? -19.747 43.674 42.276 1.00 80.56 1045 ILE A N 1
ATOM 8597 C CA . ILE A 1 1045 ? -19.745 44.605 41.131 1.00 80.56 1045 ILE A CA 1
ATOM 8598 C C . ILE A 1 1045 ? -18.315 44.912 40.644 1.00 80.56 1045 ILE A C 1
ATOM 8600 O O . ILE A 1 1045 ? -18.083 44.989 39.434 1.00 80.56 1045 ILE A O 1
ATOM 8604 N N . ASP A 1 1046 ? -17.350 45.085 41.555 1.00 81.81 1046 ASP A N 1
ATOM 8605 C CA . ASP A 1 1046 ? -15.944 45.315 41.188 1.00 81.81 1046 ASP A CA 1
ATOM 8606 C C . ASP A 1 1046 ? -15.309 44.080 40.527 1.00 81.81 1046 ASP A C 1
ATOM 8608 O O . ASP A 1 1046 ? -14.615 44.216 39.514 1.00 81.81 1046 ASP A O 1
ATOM 8612 N N . LEU A 1 1047 ? -15.610 42.876 41.030 1.00 81.81 1047 LEU A N 1
ATOM 8613 C CA . LEU A 1 1047 ? -15.210 41.616 40.407 1.00 81.81 1047 LEU A CA 1
ATOM 8614 C C . LEU A 1 1047 ? -15.751 41.515 38.980 1.00 81.81 1047 LEU A C 1
ATOM 8616 O O . LEU A 1 1047 ? -14.980 41.250 38.059 1.00 81.81 1047 LEU A O 1
ATOM 8620 N N . ILE A 1 1048 ? -17.039 41.802 38.770 1.00 79.00 1048 ILE A N 1
ATOM 8621 C CA . ILE A 1 1048 ? -17.640 41.783 37.430 1.00 79.00 1048 ILE A CA 1
ATOM 8622 C C . ILE A 1 1048 ? -16.892 42.736 36.483 1.00 79.00 1048 ILE A C 1
ATOM 8624 O O . ILE A 1 1048 ? -16.551 42.358 35.362 1.00 79.00 1048 ILE A O 1
ATOM 8628 N N . GLY A 1 1049 ? -16.559 43.951 36.934 1.00 81.75 1049 GLY A N 1
ATOM 8629 C CA . GLY A 1 1049 ? -15.778 44.908 36.139 1.00 81.75 1049 GLY A CA 1
ATOM 8630 C C . GLY A 1 1049 ? -14.324 44.483 35.873 1.00 81.75 1049 GLY A C 1
ATOM 8631 O O . GLY A 1 1049 ? -13.715 44.905 34.886 1.00 81.75 1049 GLY A O 1
ATOM 8632 N N . LYS A 1 1050 ? -13.726 43.655 36.736 1.00 85.50 1050 LYS A N 1
ATOM 8633 C CA . LYS A 1 1050 ? -12.404 43.045 36.507 1.00 85.50 1050 LYS A CA 1
ATOM 8634 C C . LYS A 1 1050 ? -12.491 41.871 35.529 1.00 85.50 1050 LYS A C 1
ATOM 8636 O O . LYS A 1 1050 ? -11.667 41.807 34.622 1.00 85.50 1050 LYS A O 1
ATOM 8641 N N . MET A 1 1051 ? -13.527 41.038 35.625 1.00 76.88 1051 MET A N 1
ATOM 8642 C CA . MET A 1 1051 ? -13.782 39.949 34.677 1.00 76.88 1051 MET A CA 1
ATOM 8643 C C . MET A 1 1051 ? -14.054 40.471 33.262 1.00 76.88 1051 MET A C 1
ATOM 8645 O O . MET A 1 1051 ? -13.501 39.937 32.308 1.00 76.88 1051 MET A O 1
ATOM 8649 N N . GLU A 1 1052 ? -14.820 41.560 33.104 1.00 79.62 1052 GLU A N 1
ATOM 8650 C CA . GLU A 1 1052 ? -15.007 42.232 31.802 1.00 79.62 1052 GLU A CA 1
ATOM 8651 C C . GLU A 1 1052 ? -13.663 42.649 31.173 1.00 79.62 1052 GLU A C 1
ATOM 8653 O O . GLU A 1 1052 ? -13.455 42.491 29.969 1.00 79.62 1052 GLU A O 1
ATOM 8658 N N . ARG A 1 1053 ? -12.725 43.157 31.986 1.00 82.56 1053 ARG A N 1
ATOM 8659 C CA . ARG A 1 1053 ? -11.381 43.543 31.526 1.00 82.56 1053 ARG A CA 1
ATOM 8660 C C . ARG A 1 1053 ? -10.509 42.336 31.188 1.00 82.56 1053 ARG A C 1
ATOM 8662 O O . ARG A 1 1053 ? -9.779 42.401 30.202 1.00 82.56 1053 ARG A O 1
ATOM 8669 N N . GLU A 1 1054 ? -10.596 41.249 31.958 1.00 85.75 1054 GLU A N 1
ATOM 8670 C CA . GLU A 1 1054 ? -9.922 39.986 31.630 1.00 85.75 1054 GLU A CA 1
ATOM 8671 C C . GLU A 1 1054 ? -10.424 39.431 30.297 1.00 85.75 1054 GLU A C 1
ATOM 8673 O O . GLU A 1 1054 ? -9.607 39.105 29.441 1.00 85.75 1054 GLU A O 1
ATOM 8678 N N . TYR A 1 1055 ? -11.741 39.391 30.079 1.00 79.38 1055 TYR A N 1
ATOM 8679 C CA . TYR A 1 1055 ? -12.320 38.909 28.825 1.00 79.38 1055 TYR A CA 1
ATOM 8680 C C . TYR A 1 1055 ? -11.932 39.778 27.628 1.00 79.38 1055 TYR A C 1
ATOM 8682 O O . TYR A 1 1055 ? -11.564 39.240 26.585 1.00 79.38 1055 TYR A O 1
ATOM 8690 N N . ALA A 1 1056 ? -11.945 41.107 27.775 1.00 79.00 1056 ALA A N 1
ATOM 8691 C CA . ALA A 1 1056 ? -11.485 42.011 26.722 1.00 79.00 1056 ALA A CA 1
ATOM 8692 C C . ALA A 1 1056 ? -10.001 41.781 26.375 1.00 79.00 1056 ALA A C 1
ATOM 8694 O O . ALA A 1 1056 ? -9.644 41.739 25.198 1.00 79.00 1056 ALA A O 1
ATOM 8695 N N . ALA A 1 1057 ? -9.149 41.568 27.385 1.00 79.62 1057 ALA A N 1
ATOM 8696 C CA . ALA A 1 1057 ? -7.734 41.257 27.185 1.00 79.62 1057 ALA A CA 1
ATOM 8697 C C . ALA A 1 1057 ? -7.511 39.847 26.598 1.00 79.62 1057 ALA A C 1
ATOM 8699 O O . ALA A 1 1057 ? -6.629 39.667 25.761 1.00 79.62 1057 ALA A O 1
ATOM 8700 N N . GLU A 1 1058 ? -8.321 38.854 26.991 1.00 80.81 1058 GLU A N 1
ATOM 8701 C CA . GLU A 1 1058 ? -8.312 37.491 26.434 1.00 80.81 1058 GLU A CA 1
ATOM 8702 C C . GLU A 1 1058 ? -8.684 37.530 24.943 1.00 80.81 1058 GLU A C 1
ATOM 8704 O O . GLU A 1 1058 ? -8.021 36.905 24.114 1.00 80.81 1058 GLU A O 1
ATOM 8709 N N . HIS A 1 1059 ? -9.708 38.310 24.589 1.00 79.00 1059 HIS A N 1
ATOM 8710 C CA . HIS A 1 1059 ? -10.144 38.501 23.209 1.00 79.00 1059 HIS A CA 1
ATOM 8711 C C . HIS A 1 1059 ? -9.076 39.204 22.360 1.00 79.00 1059 HIS A C 1
ATOM 8713 O O . HIS A 1 1059 ? -8.720 38.694 21.299 1.00 79.00 1059 HIS A O 1
ATOM 8719 N N . GLU A 1 1060 ? -8.503 40.316 22.841 1.00 81.56 1060 GLU A N 1
ATOM 8720 C CA . GLU A 1 1060 ? -7.400 41.022 22.164 1.00 81.56 1060 GLU A CA 1
ATOM 8721 C C . GLU A 1 1060 ? -6.194 40.088 21.951 1.00 81.56 1060 GLU A C 1
ATOM 8723 O O . GLU A 1 1060 ? -5.631 40.026 20.857 1.00 81.56 1060 GLU A O 1
ATOM 8728 N N . MET A 1 1061 ? -5.834 39.284 22.961 1.00 87.69 1061 MET A N 1
ATOM 8729 C CA . MET A 1 1061 ? -4.773 38.280 22.850 1.00 87.69 1061 MET A CA 1
ATOM 8730 C C . MET A 1 1061 ? -5.071 37.259 21.748 1.00 87.69 1061 MET A C 1
ATOM 8732 O O . MET A 1 1061 ? -4.175 36.954 20.957 1.00 87.69 1061 MET A O 1
ATOM 8736 N N . TYR A 1 1062 ? -6.297 36.732 21.674 1.00 77.31 1062 TYR A N 1
ATOM 8737 C CA . TYR A 1 1062 ? -6.666 35.757 20.650 1.00 77.31 1062 TYR A CA 1
ATOM 8738 C C . TYR A 1 1062 ? -6.802 36.370 19.255 1.00 77.31 1062 TYR A C 1
ATOM 8740 O O . TYR A 1 1062 ? -6.413 35.708 18.302 1.00 77.31 1062 TYR A O 1
ATOM 8748 N N . GLU A 1 1063 ? -7.250 37.615 19.096 1.00 75.56 1063 GLU A N 1
ATOM 8749 C CA . GLU A 1 1063 ? -7.234 38.303 17.794 1.00 75.56 1063 GLU A CA 1
ATOM 8750 C C . GLU A 1 1063 ? -5.804 38.528 17.287 1.00 75.56 1063 GLU A C 1
ATOM 8752 O O . GLU A 1 1063 ? -5.496 38.281 16.114 1.00 75.56 1063 GLU A O 1
ATOM 8757 N N . VAL A 1 1064 ? -4.897 38.938 18.179 1.00 75.94 1064 VAL A N 1
ATOM 8758 C CA . VAL A 1 1064 ? -3.475 39.091 17.852 1.00 75.94 1064 VAL A CA 1
ATOM 8759 C C . VAL A 1 1064 ? -2.840 37.726 17.576 1.00 75.94 1064 VAL A C 1
ATOM 8761 O O . VAL A 1 1064 ? -2.066 37.605 16.629 1.00 75.94 1064 VAL A O 1
ATOM 8764 N N . ALA A 1 1065 ? -3.210 36.680 18.322 1.00 71.94 1065 ALA A N 1
ATOM 8765 C CA . ALA A 1 1065 ? -2.764 35.308 18.077 1.00 71.94 1065 ALA A CA 1
ATOM 8766 C C . ALA A 1 1065 ? -3.316 34.743 16.764 1.00 71.94 1065 ALA A C 1
ATOM 8768 O O . ALA A 1 1065 ? -2.594 34.057 16.060 1.00 71.94 1065 ALA A O 1
ATOM 8769 N N . VAL A 1 1066 ? -4.563 35.040 16.394 1.00 69.44 1066 VAL A N 1
ATOM 8770 C CA . VAL A 1 1066 ? -5.147 34.684 15.095 1.00 69.44 1066 VAL A CA 1
ATOM 8771 C C . VAL A 1 1066 ? -4.389 35.387 13.988 1.00 69.44 1066 VAL A C 1
ATOM 8773 O O . VAL A 1 1066 ? -3.996 34.744 13.027 1.00 69.44 1066 VAL A O 1
ATOM 8776 N N . THR A 1 1067 ? -4.109 36.678 14.137 1.00 69.94 1067 THR A N 1
ATOM 8777 C CA . THR A 1 1067 ? -3.329 37.433 13.152 1.00 69.94 1067 THR A CA 1
ATOM 8778 C C . THR A 1 1067 ? -1.914 36.866 13.020 1.00 69.94 1067 THR A C 1
ATOM 8780 O O . THR A 1 1067 ? -1.449 36.661 11.901 1.00 69.94 1067 THR A O 1
ATOM 8783 N N . LEU A 1 1068 ? -1.268 36.525 14.141 1.00 68.56 1068 LEU A N 1
ATOM 8784 C CA . LEU A 1 1068 ? 0.045 35.880 14.181 1.00 68.56 1068 LEU A CA 1
ATOM 8785 C C . LEU A 1 1068 ? 0.008 34.469 13.574 1.00 68.56 1068 LEU A C 1
ATOM 8787 O O . LEU A 1 1068 ? 0.858 34.145 12.766 1.00 68.56 1068 LEU A O 1
ATOM 8791 N N . MET A 1 1069 ? -1.004 33.653 13.865 1.00 65.94 1069 MET A N 1
ATOM 8792 C CA . MET A 1 1069 ? -1.144 32.278 13.364 1.00 65.94 1069 MET A CA 1
ATOM 8793 C C . MET A 1 1069 ? -1.572 32.231 11.892 1.00 65.94 1069 MET A C 1
ATOM 8795 O O . MET A 1 1069 ? -1.126 31.375 11.133 1.00 65.94 1069 MET A O 1
ATOM 8799 N N . ILE A 1 1070 ? -2.412 33.165 11.441 1.00 61.84 1070 ILE A N 1
ATOM 8800 C CA . ILE A 1 1070 ? -2.714 33.375 10.018 1.00 61.84 1070 ILE A CA 1
ATOM 8801 C C . ILE A 1 1070 ? -1.445 33.817 9.288 1.00 61.84 1070 ILE A C 1
ATOM 8803 O O . ILE A 1 1070 ? -1.250 33.442 8.132 1.00 61.84 1070 ILE A O 1
ATOM 8807 N N . HIS A 1 1071 ? -0.583 34.582 9.952 1.00 60.84 1071 HIS A N 1
ATOM 8808 C CA . HIS A 1 1071 ? 0.694 35.009 9.407 1.00 60.84 1071 HIS A CA 1
ATOM 8809 C C . HIS A 1 1071 ? 1.731 33.864 9.362 1.00 60.84 1071 HIS A C 1
ATOM 8811 O O . HIS A 1 1071 ? 2.272 33.595 8.294 1.00 60.84 1071 HIS A O 1
ATOM 8817 N N . GLU A 1 1072 ? 1.928 33.127 10.461 1.00 58.22 1072 GLU A N 1
ATOM 8818 C CA . GLU A 1 1072 ? 2.910 32.036 10.618 1.00 58.22 1072 GLU A CA 1
ATOM 8819 C C . GLU A 1 1072 ? 2.486 30.724 9.935 1.00 58.22 1072 GLU A C 1
ATOM 8821 O O . GLU A 1 1072 ? 3.326 29.924 9.515 1.00 58.22 1072 GLU A O 1
ATOM 8826 N N . HIS A 1 1073 ? 1.183 30.455 9.834 1.00 56.09 1073 HIS A N 1
ATOM 8827 C CA . HIS A 1 1073 ? 0.658 29.168 9.362 1.00 56.09 1073 HIS A CA 1
ATOM 8828 C C . HIS A 1 1073 ? -0.389 29.303 8.250 1.00 56.09 1073 HIS A C 1
ATOM 8830 O O . HIS A 1 1073 ? -0.692 28.330 7.557 1.00 56.09 1073 HIS A O 1
ATOM 8836 N N . GLY A 1 1074 ? -0.923 30.503 8.005 1.00 48.53 1074 GLY A N 1
ATOM 8837 C CA . GLY A 1 1074 ? -1.933 30.738 6.977 1.00 48.53 1074 GLY A CA 1
ATOM 8838 C C . GLY A 1 1074 ? -3.370 30.469 7.438 1.00 48.53 1074 GLY A C 1
ATOM 8839 O O . GLY A 1 1074 ? -3.608 29.549 8.212 1.00 48.53 1074 GLY A O 1
ATOM 8840 N N . GLY A 1 1075 ? -4.332 31.225 6.888 1.00 48.97 1075 GLY A N 1
ATOM 8841 C CA . GLY A 1 1075 ? -5.759 31.204 7.275 1.00 48.97 1075 GLY A CA 1
ATOM 8842 C C . GLY A 1 1075 ? -6.458 29.842 7.321 1.00 48.97 1075 GLY A C 1
ATOM 8843 O O . GLY A 1 1075 ? -7.267 29.615 8.211 1.00 48.97 1075 GLY A O 1
ATOM 8844 N N . ASP A 1 1076 ? -6.092 28.912 6.436 1.00 47.72 1076 ASP A N 1
ATOM 8845 C CA . ASP A 1 1076 ? -6.705 27.574 6.381 1.00 47.72 1076 ASP A CA 1
ATOM 8846 C C . ASP A 1 1076 ? -5.936 26.507 7.175 1.00 47.72 1076 ASP A C 1
ATOM 8848 O O . ASP A 1 1076 ? -6.290 25.328 7.146 1.00 47.72 1076 ASP A O 1
ATOM 8852 N N . SER A 1 1077 ? -4.850 26.875 7.862 1.00 54.19 1077 SER A N 1
ATOM 8853 C CA . SER A 1 1077 ? -4.117 25.912 8.682 1.00 54.19 1077 SER A CA 1
ATOM 8854 C C . SER A 1 1077 ? -4.943 25.500 9.887 1.00 54.19 1077 SER A C 1
ATOM 8856 O O . SER A 1 1077 ? -5.653 26.307 10.482 1.00 54.19 1077 SER A O 1
ATOM 8858 N N . LYS A 1 1078 ? -4.781 24.249 10.320 1.00 59.16 1078 LYS A N 1
ATOM 8859 C CA . LYS A 1 1078 ? -5.421 23.759 11.542 1.00 59.16 1078 LYS A CA 1
ATOM 8860 C C . LYS A 1 1078 ? -5.099 24.655 12.747 1.00 59.16 1078 LYS A C 1
ATOM 8862 O O . LYS A 1 1078 ? -5.959 24.847 13.590 1.00 59.16 1078 LYS A O 1
ATOM 8867 N N . ALA A 1 1079 ? -3.898 25.231 12.822 1.00 60.22 1079 ALA A N 1
ATOM 8868 C CA . ALA A 1 1079 ? -3.504 26.145 13.893 1.00 60.22 1079 ALA A CA 1
ATOM 8869 C C . ALA A 1 1079 ? -4.222 27.505 13.813 1.00 60.22 1079 ALA A C 1
ATOM 8871 O O . ALA A 1 1079 ? -4.734 27.968 14.830 1.00 60.22 1079 ALA A O 1
ATOM 8872 N N . ALA A 1 1080 ? -4.339 28.102 12.621 1.00 59.09 1080 ALA A N 1
ATOM 8873 C CA . ALA A 1 1080 ? -5.111 29.328 12.416 1.00 59.09 1080 ALA A CA 1
ATOM 8874 C C . ALA A 1 1080 ? -6.613 29.095 12.612 1.00 59.09 1080 ALA A C 1
ATOM 8876 O O . ALA A 1 1080 ? -7.257 29.897 13.272 1.00 59.09 1080 ALA A O 1
ATOM 8877 N N . GLN A 1 1081 ? -7.155 27.968 12.145 1.00 59.44 1081 GLN A N 1
ATOM 8878 C CA . GLN A 1 1081 ? -8.539 27.564 12.402 1.00 59.44 1081 GLN A CA 1
ATOM 8879 C C . GLN A 1 1081 ? -8.781 27.317 13.894 1.00 59.44 1081 GLN A C 1
ATOM 8881 O O . GLN A 1 1081 ? -9.791 27.759 14.420 1.00 59.44 1081 GLN A O 1
ATOM 8886 N N . ILE A 1 1082 ? -7.848 26.685 14.616 1.00 64.94 1082 ILE A N 1
ATOM 8887 C CA . ILE A 1 1082 ? -7.932 26.535 16.077 1.00 64.94 1082 ILE A CA 1
ATOM 8888 C C . ILE A 1 1082 ? -7.879 27.901 16.765 1.00 64.94 1082 ILE A C 1
ATOM 8890 O O . ILE A 1 1082 ? -8.644 28.128 17.697 1.00 64.94 1082 ILE A O 1
ATOM 8894 N N . ALA A 1 1083 ? -7.001 28.806 16.333 1.00 69.50 1083 ALA A N 1
ATOM 8895 C CA . ALA A 1 1083 ? -6.920 30.155 16.881 1.00 69.50 1083 ALA A CA 1
ATOM 8896 C C . ALA A 1 1083 ? -8.203 30.952 16.591 1.00 69.50 1083 ALA A C 1
ATOM 8898 O O . ALA A 1 1083 ? -8.727 31.587 17.499 1.00 69.50 1083 ALA A O 1
ATOM 8899 N N . MET A 1 1084 ? -8.750 30.860 15.372 1.00 68.25 1084 MET A N 1
ATOM 8900 C CA . MET A 1 1084 ? -10.002 31.504 14.961 1.00 68.25 1084 MET A CA 1
ATOM 8901 C C . MET A 1 1084 ? -11.181 30.942 15.746 1.00 68.25 1084 MET A C 1
ATOM 8903 O O . MET A 1 1084 ? -11.933 31.707 16.333 1.00 68.25 1084 MET A O 1
ATOM 8907 N N . CYS A 1 1085 ? -11.283 29.616 15.864 1.00 66.19 1085 CYS A N 1
ATOM 8908 C CA . CYS A 1 1085 ? -12.284 28.977 16.706 1.00 66.19 1085 CYS A CA 1
ATOM 8909 C C . CYS A 1 1085 ? -12.124 29.377 18.174 1.00 66.19 1085 CYS A C 1
ATOM 8911 O O . CYS A 1 1085 ? -13.130 29.517 18.849 1.00 66.19 1085 CYS A O 1
ATOM 8913 N N . ARG A 1 1086 ? -10.902 29.572 18.692 1.00 71.00 1086 ARG A N 1
ATOM 8914 C CA . ARG A 1 1086 ? -10.669 30.052 20.067 1.00 71.00 1086 ARG A CA 1
ATOM 8915 C C . ARG A 1 1086 ? -11.039 31.524 20.246 1.00 71.00 1086 ARG A C 1
ATOM 8917 O O . ARG A 1 1086 ? -11.588 31.850 21.291 1.00 71.00 1086 ARG A O 1
ATOM 8924 N N . ALA A 1 1087 ? -10.795 32.374 19.251 1.00 73.50 1087 ALA A N 1
ATOM 8925 C CA . ALA A 1 1087 ? -11.240 33.767 19.243 1.00 73.50 1087 ALA A CA 1
ATOM 8926 C C . ALA A 1 1087 ? -12.776 33.859 19.183 1.00 73.50 1087 ALA A C 1
ATOM 8928 O O . ALA A 1 1087 ? -13.382 34.563 19.985 1.00 73.50 1087 ALA A O 1
ATOM 8929 N N . GLU A 1 1088 ? -13.419 33.061 18.325 1.00 69.00 1088 GLU A N 1
ATOM 8930 C CA . GLU A 1 1088 ? -14.881 32.916 18.279 1.00 69.00 1088 GLU A CA 1
ATOM 8931 C C . GLU A 1 1088 ? -15.441 32.307 19.576 1.00 69.00 1088 GLU A C 1
ATOM 8933 O O . GLU A 1 1088 ? -16.491 32.730 20.061 1.00 69.00 1088 GLU A O 1
ATOM 8938 N N . LEU A 1 1089 ? -14.741 31.349 20.198 1.00 65.69 1089 LEU A N 1
ATOM 8939 C CA . LEU A 1 1089 ? -15.130 30.805 21.504 1.00 65.69 1089 LEU A CA 1
ATOM 8940 C C . LEU A 1 1089 ? -15.009 31.859 22.612 1.00 65.69 1089 LEU A C 1
ATOM 8942 O O . LEU A 1 1089 ? -15.825 31.887 23.528 1.00 65.69 1089 LEU A O 1
ATOM 8946 N N . ALA A 1 1090 ? -13.986 32.713 22.551 1.00 68.69 1090 ALA A N 1
ATOM 8947 C CA . ALA A 1 1090 ? -13.788 33.805 23.495 1.00 68.69 1090 ALA A CA 1
ATOM 8948 C C . ALA A 1 1090 ? -14.867 34.889 23.332 1.00 68.69 1090 ALA A C 1
ATOM 8950 O O . ALA A 1 1090 ? -15.401 35.346 24.339 1.00 68.69 1090 ALA A O 1
ATOM 8951 N N . SER A 1 1091 ? -15.274 35.223 22.099 1.00 65.50 1091 SER A N 1
ATOM 8952 C CA . SER A 1 1091 ? -16.379 36.169 21.858 1.00 65.50 1091 SER A CA 1
ATOM 8953 C C . SER A 1 1091 ? -17.749 35.590 22.240 1.00 65.50 1091 SER A C 1
ATOM 8955 O O . SER A 1 1091 ? -18.637 36.305 22.695 1.00 65.50 1091 SER A O 1
ATOM 8957 N N . THR A 1 1092 ? -17.924 34.268 22.139 1.00 58.41 1092 THR A N 1
ATOM 8958 C CA . THR A 1 1092 ? -19.159 33.586 22.568 1.00 58.41 1092 THR A CA 1
ATOM 8959 C C . THR A 1 1092 ? -19.198 33.259 24.064 1.00 58.41 1092 THR A C 1
ATOM 8961 O O . THR A 1 1092 ? -20.293 33.159 24.624 1.00 58.41 1092 THR A O 1
ATOM 8964 N N . LYS A 1 1093 ? -18.051 33.166 24.759 1.00 61.44 1093 LYS A N 1
ATOM 8965 C CA . LYS A 1 1093 ? -17.984 33.090 26.236 1.00 61.44 1093 LYS A CA 1
ATOM 8966 C C . LYS A 1 1093 ? -18.692 34.279 26.898 1.00 61.44 1093 LYS A C 1
ATOM 8968 O O . LYS A 1 1093 ? -19.317 34.078 27.937 1.00 61.44 1093 LYS A O 1
ATOM 8973 N N . GLU A 1 1094 ? -18.663 35.457 26.270 1.00 56.28 1094 GLU A N 1
ATOM 8974 C CA . GLU A 1 1094 ? -19.391 36.665 26.699 1.00 56.28 1094 GLU A CA 1
ATOM 8975 C C . GLU A 1 1094 ? -20.923 36.453 26.742 1.00 56.28 1094 GLU A C 1
ATOM 8977 O O . GLU A 1 1094 ? -21.633 37.113 27.498 1.00 56.28 1094 GLU A O 1
ATOM 8982 N N . PHE A 1 1095 ? -21.446 35.477 25.986 1.00 49.34 1095 PHE A N 1
ATOM 8983 C CA . PHE A 1 1095 ? -22.876 35.154 25.911 1.00 49.34 1095 PHE A CA 1
ATOM 8984 C C . PHE A 1 1095 ? -23.296 33.897 26.695 1.00 49.34 1095 PHE A C 1
ATOM 8986 O O . PHE A 1 1095 ? -24.478 33.751 27.004 1.00 49.34 1095 PHE A O 1
ATOM 8993 N N . ALA A 1 1096 ? -22.374 32.975 27.003 1.00 44.56 1096 ALA A N 1
ATOM 8994 C CA . ALA A 1 1096 ? -22.717 31.627 27.478 1.00 44.56 1096 ALA A CA 1
ATOM 8995 C C . ALA A 1 1096 ? -22.764 31.451 29.010 1.00 44.56 1096 ALA A C 1
ATOM 8997 O O . ALA A 1 1096 ? -23.382 30.497 29.490 1.00 44.56 1096 ALA A O 1
ATOM 8998 N N . ARG A 1 1097 ? -22.156 32.343 29.806 1.00 52.94 1097 ARG A N 1
ATOM 8999 C CA . ARG A 1 1097 ? -22.364 32.343 31.266 1.00 52.94 1097 ARG A CA 1
ATOM 9000 C C . ARG A 1 1097 ? -23.643 33.116 31.594 1.00 52.94 1097 ARG A C 1
ATOM 9002 O O . ARG A 1 1097 ? -23.675 34.338 31.495 1.00 52.94 1097 ARG A O 1
ATOM 9009 N N . TYR A 1 1098 ? -24.684 32.379 31.983 1.00 46.28 1098 TYR A N 1
ATOM 9010 C CA . TYR A 1 1098 ? -26.053 32.877 32.183 1.00 46.28 1098 TYR A CA 1
ATOM 9011 C C . TYR A 1 1098 ? -26.160 34.064 33.167 1.00 46.28 1098 TYR A C 1
ATOM 9013 O O . TYR A 1 1098 ? -27.073 34.874 33.023 1.00 46.28 1098 TYR A O 1
ATOM 9021 N N . ASP A 1 1099 ? -25.199 34.215 34.087 1.00 51.03 1099 ASP A N 1
ATOM 9022 C CA . ASP A 1 1099 ? -25.182 35.269 35.115 1.00 51.03 1099 ASP A CA 1
ATOM 9023 C C . ASP A 1 1099 ? -24.416 36.551 34.714 1.00 51.03 1099 ASP A C 1
ATOM 9025 O O . ASP A 1 1099 ? -24.483 37.551 35.423 1.00 51.03 1099 ASP A O 1
ATOM 9029 N N . TYR A 1 1100 ? -23.714 36.564 33.569 1.00 56.03 1100 TYR A N 1
ATOM 9030 C CA . TYR A 1 1100 ? -22.787 37.654 33.194 1.00 56.03 1100 TYR A CA 1
ATOM 9031 C C . TYR A 1 1100 ? -22.978 38.184 31.766 1.00 56.03 1100 TYR A C 1
ATOM 9033 O O . TYR A 1 1100 ? -22.076 38.782 31.184 1.00 56.03 1100 TYR A O 1
ATOM 9041 N N . SER A 1 1101 ? -24.165 37.983 31.189 1.00 52.34 1101 SER A N 1
ATOM 9042 C CA . SER A 1 1101 ? -24.546 38.631 29.928 1.00 52.34 1101 SER A CA 1
ATOM 9043 C C . SER A 1 1101 ? -24.399 40.159 30.046 1.00 52.34 1101 SER A C 1
ATOM 9045 O O . SER A 1 1101 ? -24.792 40.708 31.077 1.00 52.34 1101 SER A O 1
ATOM 9047 N N . PRO A 1 1102 ? -23.971 40.890 28.996 1.00 55.03 1102 PRO A N 1
ATOM 9048 C CA . PRO A 1 1102 ? -23.921 42.359 29.000 1.00 55.03 1102 PRO A CA 1
ATOM 9049 C C . PRO A 1 1102 ? -25.240 43.027 29.434 1.00 55.03 1102 PRO A C 1
ATOM 9051 O O . PRO A 1 1102 ? -25.241 44.136 29.970 1.00 55.03 1102 PRO A O 1
ATOM 9054 N N . TYR A 1 1103 ? -26.374 42.340 29.239 1.00 53.22 1103 TYR A N 1
ATOM 9055 C CA . TYR A 1 1103 ? -27.686 42.754 29.741 1.00 53.22 1103 TYR A CA 1
ATOM 9056 C C . TYR A 1 1103 ? -27.845 42.585 31.259 1.00 53.22 1103 TYR A C 1
ATOM 9058 O O . TYR A 1 1103 ? -28.393 43.477 31.902 1.00 53.22 1103 TYR A O 1
ATOM 9066 N N . TRP A 1 1104 ? -27.367 41.475 31.826 1.00 51.31 1104 TRP A N 1
ATOM 9067 C CA . TRP A 1 1104 ? -27.380 41.208 33.269 1.00 51.31 1104 TRP A CA 1
ATOM 9068 C C . TRP A 1 1104 ? -26.361 42.065 34.008 1.00 51.31 1104 TRP A C 1
ATOM 9070 O O . TRP A 1 1104 ? -26.696 42.670 35.015 1.00 51.31 1104 TRP A O 1
ATOM 9080 N N . THR A 1 1105 ? -25.163 42.241 33.458 1.00 57.28 1105 THR A N 1
ATOM 9081 C CA . THR A 1 1105 ? -24.132 43.101 34.044 1.00 57.28 1105 THR A CA 1
ATOM 9082 C C . THR A 1 1105 ? -24.567 44.564 34.123 1.00 57.28 1105 THR A C 1
ATOM 9084 O O . THR A 1 1105 ? -24.302 45.242 35.111 1.00 57.28 1105 THR A O 1
ATOM 9087 N N . LYS A 1 1106 ? -25.289 45.058 33.109 1.00 63.12 1106 LYS A N 1
ATOM 9088 C CA . LYS A 1 1106 ? -25.888 46.403 33.112 1.00 63.12 1106 LYS A CA 1
ATOM 9089 C C . LYS A 1 1106 ? -27.099 46.531 34.047 1.00 63.12 1106 LYS A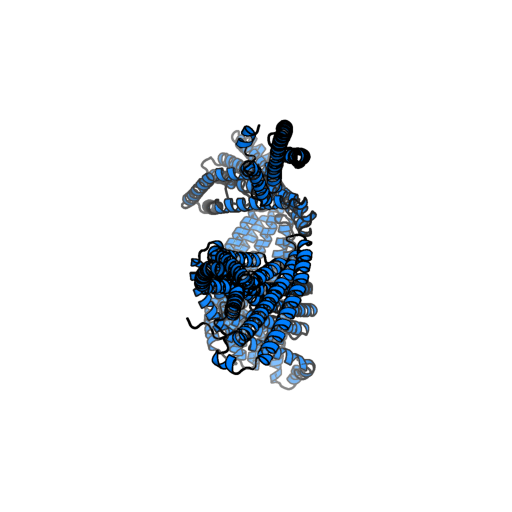 C 1
ATOM 9091 O O . LYS A 1 1106 ? -27.499 47.647 34.349 1.00 63.12 1106 LYS A O 1
ATOM 9096 N N . TRP A 1 1107 ? -27.709 45.414 34.435 1.00 61.28 1107 TRP A N 1
ATOM 9097 C CA . TRP A 1 1107 ? -28.797 45.361 35.411 1.00 61.28 1107 TRP A CA 1
ATOM 9098 C C . TRP A 1 1107 ? -28.272 45.221 36.852 1.00 61.28 1107 TRP A C 1
ATOM 9100 O O . TRP A 1 1107 ? -28.878 45.778 37.762 1.00 61.28 1107 TRP A O 1
ATOM 9110 N N . SER A 1 1108 ? -27.154 44.511 37.048 1.00 55.56 1108 SER A N 1
ATOM 9111 C CA . SER A 1 1108 ? -26.466 44.342 38.336 1.00 55.56 1108 SER A CA 1
ATOM 9112 C C . SER A 1 1108 ? -25.639 45.567 38.755 1.00 55.56 1108 SER A C 1
ATOM 9114 O O . SER A 1 1108 ? -25.499 45.808 39.951 1.00 55.56 1108 SER A O 1
ATOM 9116 N N . LYS A 1 1109 ? -25.081 46.324 37.795 1.00 56.47 1109 LYS A N 1
ATOM 9117 C CA . LYS A 1 1109 ? -24.499 47.667 38.006 1.00 56.47 1109 LYS A CA 1
ATOM 9118 C C . LYS A 1 1109 ? -25.602 48.701 38.211 1.00 56.47 1109 LYS A C 1
ATOM 9120 O O . LYS A 1 1109 ? -25.427 49.564 39.101 1.00 56.47 1109 LYS A O 1
#

pLDDT: mean 81.77, std 13.86, range [30.53, 97.5]

Secondary structure (DSSP, 8-state):
----SSS--HHHHHHS-HHHHHHHHHHHHHHHHHHHHHHHHHHHHHHHHHHHHHTSPTTSHHHHHHHHHHHHHHHHHHHHHHHHHHHHHHHHHHHHHHHHHHH-TTSHHHHHHHHHHHHHHHHHHHSTTT-HHHHHHHHHHHHHHHHHHHHHHTT-HHHHHHHHHHHHHHHHHHHHH--HHHHHHHHHHHHHHHHHHHHHS--HHHHHHHHHHHHHHHHHHHHHHHHHHHHHHHHHHHHHHHHHHHHHHHHHHHHHHHHHHHHHHHHHHHHHHHHHHHHHHSPTTSHHHHHHHHHHHHHHHHHHHHHHHHHHHHHHHHHHHHHHHHHHH-TTSHHHHHHHHHHHHHHGGGGSSSTTSHHHHHHHHHHHHHHHHHHHHHHTT-HHHHHHHHHHHHHHHHHHHHH--HHHHHHHHHHHHHHHHHHHHH---HHHHHHHHHHHHHHHHHHHHHHHHHHHHHHHHHHHHHHHHHHTTHHHHSSSS----HHHHHHHTTS-TTHHHHHHHHHHHHHHHHHHHHHHHHHHHHHHHHHHHHHHHHHSPTTSHHHHHHHHHHHHHHHHHHHHHHHHHHHHHHHHHHHHHHHHHHH-TTSHHHHHHHHHHHHHHGGGGSSSTT-HHHHHHHHHHHHHHHHHHHHHHTT-HHHHHHHHHHHHHHHHHHHHH--HHHHHHHHHHHHHHHHHHHHH--HHHHHHHHHHHHHHHHHHHHHHHHHHHHHHHHHHHHHHHHHHHTTHHHHTTTS----HHHHHHHTTT-TTHHHHHHHHHHHHHHHHHHHHHHHHHHHHHHHHHHHHHHHHTSPTTSHHHHHHHHHHHHHHHHHHHHHHHHHHHHHHHHHHHHHHHHHHH-TTSHHHHHHHHHHHHHHHGGGS-STT-HHHHHHHHHHHHHHHHHHHHHHHT-HHHHHHHHHHHHHHHHHHHHH--HHHHHHHHHHHHHHHHHHHHH---SSHHHHHHHHHHHHHHHHHHHHHHHHHHHHHHHHHHHHTS--HHHHHHHHHHHHHHHHHHHHHHHHHHHHHHHHHHHHHTSPTTSHHHHHHHHHHHHHHHHHHHHHHHHHHHHHHHHHHHHHHHHHHT-TTSHHHHHHHHHHHHHHHHHHHSTT--HHHHHHH-

Foldseek 3Di:
DPPCPPDPPPVNLQVDDLVVLVVQLVVLVVQLVVLVVVLVVLVVVLVVLVVVLVVDPPLALVSLVSLLVSLVSVLVSLVSLQSNLVSVLSNLSSLLSSQCSPPNCPDLSNVLSVVVSVLSVCVLQADCRNNVLNSLLSSLLSVLSSLLSVCSSVVNNVLSVQSVVLSVVLVVCCVPVACRNQLNVLSVQLVVLSVVCVVPVDNPSNVVSVVSNVVNVVRRVVCRVVNVVSSVVSVVSSVLSVQLVVLVVQLVVLVVQLVVLVVQLVVLVVQLVVLVVLLVPDDPQALSNLQSLLSSLVSVLSSLVSLVSNLVSQLSNLVSVLSNCCSVPNCPDPSSVLSVVVSVLSPCVLQAPDCRNNLNSLLSNLLSLLSSLLSNCSSVPNPVLSVVSVVLSVVLVVCVVVVDPSVQLNVLSVQLVVLSVCCVVVVDNVSNVVSVVSNVVNVVSSVVCSVVNVVSSVVSVVSSVVSVVCVPCVVPVVVPPPPQDPVNLVVVLVVDPLCPVLNVLVVQLVVLVVQLVVLVVQLVVLVVQLVVLVVLLVPDDPLALSNLQSQLVSLVSVLSSLVSLVSNLVSVLSNLVSVLVSQCSPVNCPDLSSVLSVVVSVLSVCCCQAPDCRRVLVSLLSNLLSLLSSLLSNCSSVPNPVLSVVSVVLSVVLVVCCVVQAPRNQLNVLSVQLVVVSVCCVVPVPVPSNVVSVVSNVVNVVSSVVCSVVNVVSSVVSVVSSVVSVVVVVCVVVCVVPPPPDDLVNLVVVCVVDPLSPVLNVLVVQLVVLVVQLVVLVVQLVVLVVQLVVLVVLLVPDDPLALSNLQSQLSSLVSLLSNLVSLVSNLVSQLSNLVSVLVSCCSPPNCPDPVSVLSVVSSVLSVCLCQAPDCSHVVNSLLSNLLSVLSSVLSNCSSVVLPLVSVVSVVLNVVLVVVCVVPDPRVQLNVLVVLLVVLSVVCVPPVDDPCNVVSVVSNVVNVVVSVVCVVVVVVSSVVSVVVVVVLVPDPLVVLVVQLVVLVVQLVVLVVVLVVLVVVLVVLVVVLVPDPPPDPVNVVSVVVSLVSVLVSLVSVVSNLVSQLSSLVSLLVSCCSSNNCPDPSNVVSVVSSVVSVCVCVPPPCNNPVNSVVSD

Solvent-accessible surface area (backbone atoms only — not comparable to full-atom values): 54426 Å² total; per-residue (Å²): 140,89,90,67,92,78,60,74,50,74,75,55,54,71,74,54,55,68,70,58,36,48,53,49,21,56,52,26,43,53,49,21,53,52,30,49,49,55,27,51,57,38,46,52,54,24,55,50,33,45,53,58,20,70,70,36,62,83,94,36,43,69,20,24,49,31,44,23,52,20,26,51,33,46,38,55,29,36,54,30,28,48,50,21,43,54,25,46,40,49,21,35,48,29,46,22,55,39,33,29,65,76,58,31,69,90,28,71,65,13,44,51,31,47,50,50,32,50,51,47,60,47,35,32,65,38,40,81,57,39,4,61,59,43,28,52,52,47,39,49,50,31,48,40,51,23,48,27,20,50,29,45,39,68,71,32,56,74,53,18,53,52,33,49,53,43,46,50,55,44,49,53,47,53,66,73,71,44,56,49,67,65,27,25,54,26,45,54,48,26,51,56,22,47,54,47,20,73,75,68,74,52,53,71,58,26,65,58,27,42,57,51,27,54,56,35,48,52,55,43,62,68,41,47,67,58,55,52,54,48,49,53,52,42,53,54,49,46,53,51,40,52,52,31,51,54,29,44,49,52,20,52,58,25,46,54,52,27,51,54,24,50,54,49,24,53,54,28,44,52,51,21,51,54,31,42,50,56,23,68,73,31,62,84,90,39,48,67,18,22,48,30,45,20,52,19,26,51,31,44,38,51,20,42,51,27,39,41,52,24,60,62,27,47,32,53,22,32,45,26,44,18,54,28,32,25,58,75,64,34,65,87,26,70,67,14,48,51,32,44,50,51,22,53,55,45,55,48,47,45,73,30,73,49,98,56,4,54,62,48,26,53,51,48,37,51,48,29,50,45,48,21,51,33,24,48,30,47,40,72,67,38,53,70,63,24,52,53,51,50,52,48,51,52,50,43,52,49,51,53,60,72,73,43,70,47,60,61,38,36,51,27,45,52,48,31,50,55,17,47,58,40,24,70,74,72,72,43,58,68,54,30,72,59,22,45,60,52,27,54,53,33,50,54,56,49,64,70,41,50,70,58,54,51,53,47,46,53,54,47,50,52,49,48,52,49,55,53,58,55,60,77,57,38,87,70,55,66,80,70,72,77,87,65,51,77,65,49,56,55,56,56,35,74,77,38,89,77,37,54,60,56,51,51,34,49,51,53,22,52,54,25,44,52,49,22,53,55,23,50,51,47,24,53,53,29,46,50,53,21,51,53,32,44,54,53,30,67,72,36,59,85,90,40,48,67,18,24,48,30,46,18,53,18,27,52,32,43,44,51,23,44,53,25,42,41,49,21,51,58,24,45,30,50,21,34,47,31,46,20,55,36,33,24,68,77,61,34,68,85,27,69,66,15,47,51,33,42,50,48,24,53,53,49,53,46,46,39,70,30,60,48,102,62,6,46,56,50,29,55,46,47,38,47,49,32,50,43,49,22,50,28,23,47,28,48,39,72,69,38,53,70,62,20,51,54,50,49,52,52,48,48,53,46,52,50,51,50,61,73,66,46,59,31,65,63,30,31,55,26,43,55,46,24,54,54,24,47,53,40,23,71,76,68,67,40,56,69,58,24,57,57,27,45,54,51,25,55,56,37,50,52,56,44,61,60,41,48,60,53,53,51,52,49,39,49,56,50,46,50,50,45,48,47,57,51,56,64,47,66,54,46,84,67,37,78,81,70,73,76,92,60,53,79,65,47,63,56,53,58,35,72,76,36,91,78,37,51,61,56,54,54,32,48,54,50,22,54,54,25,45,53,49,23,54,55,24,49,52,49,27,54,54,29,48,50,50,26,53,56,30,42,54,56,24,71,73,35,60,83,93,37,50,66,20,23,46,28,46,17,53,19,24,52,30,46,33,54,24,36,54,26,50,49,49,23,50,59,23,46,28,50,21,32,43,30,45,15,57,34,33,26,68,78,61,35,70,86,27,71,66,14,46,50,30,41,49,50,19,51,52,49,55,49,41,42,77,37,65,42,94,81,6,55,55,48,28,56,48,51,31,52,50,25,49,52,48,19,49,28,24,45,30,45,40,73,66,40,50,66,51,18,55,50,50,50,52,52,50,48,61,49,51,54,50,48,62,75,70,47,66,34,67,61,40,33,53,30,46,52,52,34,54,53,45,52,54,48,40,74,73,67,80,59,73,83,62,48,65,56,34,47,50,53,30,53,54,40,51,51,56,48,62,70,43,47,65,58,54,51,53,52,49,52,53,53,49,54,48,54,53,53,69,74,68,65,61,64,68,60,55,54,51,52,38,56,51,30,48,53,52,21,56,51,29,48,52,54,29,55,53,31,51,52,54,31,53,57,37,46,58,58,35,73,75,37,65,85,86,37,75,66,26,54,52,36,45,54,54,30,54,53,39,47,52,51,29,53,59,31,45,55,50,21,51,53,28,48,37,51,28,27,51,44,44,24,55,48,28,29,68,65,52,29,68,88,27,70,65,12,43,50,30,44,50,48,30,53,48,48,64,45,50,52,65,67,46,86,82,58,24,73,71,45,47,66,67,73,102